Protein AF-A0A935BKT5-F1 (afdb_monomer)

Solvent-accessible surface area (backbone atoms only — not comparable to full-atom values): 43957 Å² total; per-residue (Å²): 134,82,74,40,53,35,37,37,44,33,28,38,41,33,30,69,24,47,26,30,49,67,65,84,50,66,44,70,53,33,83,88,39,73,48,73,56,48,98,86,67,48,89,36,42,40,53,28,36,38,50,32,50,46,100,82,58,28,45,38,47,56,22,65,60,55,47,50,46,51,50,57,51,27,64,76,77,43,55,90,43,40,52,60,37,65,25,43,83,50,102,88,49,79,42,83,38,36,47,48,58,43,42,22,59,46,40,66,56,91,69,72,70,95,50,86,59,67,60,71,44,56,40,80,88,41,47,30,32,62,46,78,48,72,43,70,30,46,39,40,58,33,76,33,82,93,39,69,44,34,32,38,28,37,44,44,67,43,32,33,24,51,39,41,34,41,36,54,54,69,77,67,65,55,54,54,53,49,26,61,47,51,24,18,63,76,61,79,36,58,45,60,50,62,44,48,38,43,20,14,28,30,38,55,42,83,72,48,39,26,35,33,32,71,67,62,46,54,50,47,54,54,30,48,75,68,77,68,47,72,66,74,74,81,77,25,50,78,56,90,73,84,79,58,85,72,82,78,79,56,30,34,36,39,36,38,35,44,30,80,33,39,36,24,36,68,37,82,58,56,42,63,88,62,72,74,62,102,77,71,81,95,81,72,84,88,87,79,56,88,60,57,65,75,38,58,37,32,49,32,57,48,99,81,73,40,50,42,49,51,17,62,62,51,48,54,47,53,50,47,47,37,47,16,52,40,50,46,67,61,51,75,73,66,51,45,72,95,63,90,37,74,67,74,70,43,90,54,85,87,55,54,81,74,40,21,66,59,34,53,40,66,26,47,60,75,38,77,42,35,49,32,30,36,50,22,39,52,53,80,86,63,57,74,49,77,47,78,45,73,41,59,13,67,55,59,67,40,77,27,82,93,47,62,49,27,34,37,29,35,45,44,43,37,28,41,29,42,39,34,46,44,61,75,62,44,70,69,41,91,61,40,65,61,46,51,49,50,52,50,54,42,50,48,39,34,38,79,34,76,47,61,50,58,47,55,45,64,43,22,19,17,35,25,31,43,47,80,44,78,42,100,35,76,56,57,69,64,57,58,48,42,73,73,72,33,87,70,56,56,57,62,51,51,56,47,53,65,72,64,64,85,73,88,72,72,77,86,68,86,81,83,80,90,79,85,86,76,90,74,80,83,75,88,80,72,86,72,73,88,73,76,83,75,55,71,55,59,75,55,84,82,57,63,67,64,90,81,43,85,68,48,39,69,32,32,68,81,64,48,81,83,44,83,81,84,39,58,39,37,68,68,82,40,40,80,91,74,70,44,81,51,88,82,86,85,87,86,83,86,87,77,79,91,57,94,78,87,58,70,55,58,75,49,53,93,43,98,87,46,81,64,47,63,41,64,37,63,47,54,50,92,76,34,84,90,42,47,26,38,41,48,53,11,48,58,54,44,52,50,53,48,46,42,44,18,46,78,66,52,27,35,41,80,40,63,59,78,44,47,28,27,30,48,34,78,97,52,77,73,41,78,57,50,41,35,57,62,43,44,30,75,74,38,36,54,63,44,44,44,57,40,79,85,32,66,52,38,30,56,42,33,61,40,60,25,43,60,33,96,53,89,52,94,72,38,65,46,53,35,42,38,75,53,62,44,60,61,47,74,54,52,77,70,68,60,75,95,60,93,77,86,75,49,95,80,69,50,85,70,46,68,46,37,32,80,78,41,65,53,104,58,32,50,38,44,74,59,128

Nearest PDB structures (foldseek):
  7y9y-assembly1_A  TM=7.165E-01  e=7.152E-25  Desulfonema ishimotonii
  7wah-assembly1_A  TM=7.015E-01  e=1.716E-24  Desulfonema ishimotonii
  8wml-assembly1_A  TM=6.958E-01  e=1.260E-24  Desulfonema ishimotonii
  8wm4-assembly1_A  TM=6.764E-01  e=1.832E-23  Desulfonema ishimotonii
  8wmi-assembly1_A  TM=5.950E-01  e=9.382E-24  Desulfonema ishimotonii

Foldseek 3Di:
DFAFQKKKWKWKKFFPAKFAAFPPDKDAQPVLAWDQADPVRDITGAIEGEGDDDPQLAHKDAQVQVLVLLLVVCVPPPVVCNCQAPNDDDPVDGRHHQKDKHIFTWAFDPPPLPDLDDQLQQDLSHQKGKDWDFFAALFQRHTDPPRTYIYIIHGGRRTMTIMMMMGRDDDPSVLSSLQSLQCLVQLVTATHPPVLQVHRRIHIDTDFMFGHGDVLVVVQVVCVVVVNHDDSRVSTDTDDDDRDHDDPQFWKKKKKKWAPWWAAAWSSSQAPPAPPDPDDDDPDDDDSDDDDNQAHTEHDADSVRFGKFGSSQVLNLLLSVLLQACVQLVFPQSDGPLPPGD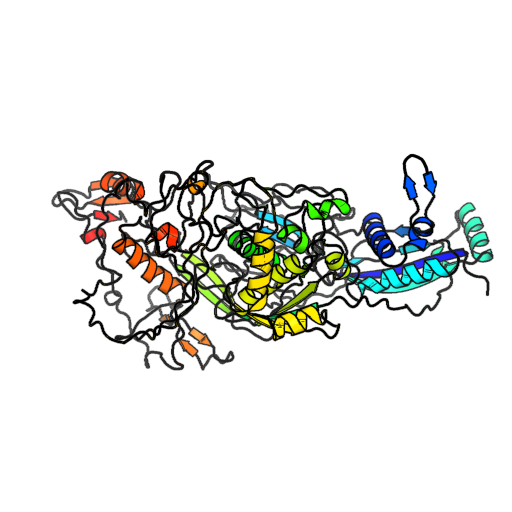QDADDDPVCLVSDGLSCLASHDHNGHHQKRWYMWTFDDDWDKDKFKDFDQALQFSHTFPPPIGIYITTTRTITIIMMTGNVVSLVVDPCSLLSLLSSVVSLVCQQVFVTAGHPDQLQAYRGIHMDIDTPPRDDPPCSVCCNVPPPPCSSVVSVVVVVPPPDPPDPPDDDDDDDDDDDDDDDDDDPPDPPPDDDLLDDQDFAQDDPPPLQKAFLFSNRCVPRDSLTSSYDDQDDVVVVGHDDDDDDDDDDDDPDDDADFGDWDAPDPPGDIDGDADWDDDVVPPVWTWGKDGSNNVSSSVLSVCCNVQSAARQHHHQFWKWWDQPPDDIHTPGTPQVNCCVPRNNRNYHDEPVHRIHHNSCSASKGAYPDDDPRGDRIHHHPDGGHMGIHDIPPDDPDDDDQDPVNPPSSPNSQVVDDDPRGTMDGDD

Radius of gyration: 31.3 Å; Cα contacts (8 Å, |Δi|>4): 1417; chains: 1; bounding box: 99×63×103 Å

Secondary structure (DSSP, 8-state):
-PPPSEEEEEEEEEESS-B--EEEEEEEEEEEEEPPP-TTS---EEEEEEEPB-TTS-BEE-HHHHHHHHHHHHHHH-GGGHHHHH-EEETTEEE--SEEEE-EEEEPP------S---TTEETTTTEEEEEEEEEPTTT-SEEEEEEEEEEEEPTTS-EE--EEEE---HHHHHHHHHHHHTTTTSSSB-SS-GGGTTTBEEEEEEEEEEE-HHHHHHHHHHHHTT-PPPGGGSSEE---PPPP-----EEEEEEEEESSEE--B-GGGSSTT---S---S-S--------TT--B-B-B-TTS-BEE-HHHHHHHHHHHHHHHHHHTT-TT--BTTTTB-PPPPSSGGGGGGS-HHHHHH-BTTB--SEEEPPEEEES---EEEEEEEEEPTTTSSEEEEEEEEEEEEES-EEEEEEEE-HHHHHT-TTHHHHHHHHHHHHHHHHHT--B-SS-GGGTTTBEEEEEEE-SS---HHHHHHHHH-TTHHHHHHHHHHHH---------PPPPP-PPP-----------------TTSPPPP-PPPTT-TTSEES-GGGGGTS---STT-----BTTTTB----S--------SS----EEEEE-SSTTSPPEEEEPEEEETTEEEEEEEEE-HHHHHHHHHHHHHHHTT---SS----EEEE--TTS--EEEEEHHHHHHHHH-GGGSSS-TT--EE-HHHHHHEEE-SS--SSS-SEEE-S--PPPEE--TT-S-SS-----TTTS-----GGGG-EETTEEEEE--

pLDDT: mean 70.62, std 17.73, range [24.84, 96.12]

Sequence (769 aa):
MTTPNRWWITGTLTTRANFHIGNGEIVPNDPRVSLDKDENGEEQYADVAAIVTDCNGKPWLPGSSLRGVLRAWFEKHAPNHIVSLFGRGDKNQEEAGKTRVCGGVYRSHAIQPSLTQESYHFDSGRLTLLEAGVAIDRVLGVASDQKLYYQEVVRPACASSRPSKSATSKNPPFKALLAALEAFNDDSLTLGAETHSGKGRMTWKCARVCGLAGEAMKQWARDAFTGKADAPIDRAQVVQIQPSTHSTAAASLDVTLKFEGLFCVNDPGSCRLGQAGEKAPQKTPMKTSMTPSWLNKQPRLDAQGRAYLPANSFRGVFRSQMERIARTLGLPKVCGEGTGITCKPLHHAKDVDNLCPVCQLMGAPGWKSLIEIGDFRQQGEAQVITQEFLAIDRFTGGGADGKKFNARAVVRPTLQGRLSLDETRLASLKDKDAALALFTHTLRDLKEGDLRFGMGTAKGYGACKAEYTVGTASIPRDLKQWAETQHGNAVTWLTKIANQSTCNTRLAWPKAPEMGCQNSSIQSHATAPNLEFHNPSHFIPAKEPNPNDPRWLSAKQRDWQSAPPISHARYTNGSFDTKQFRYSGRIVCRLRTLTPVVIGAQRTAATKSSAAVVTPYSYDENLAPDKKTPILPASSLRGLISSLVEGATNSAFRILADSQLSANDYPNKRKDLGKMHDYFSKTFGQEMLPYSPSRNRLSPADLMFGAVSDTKSIEQIQALAGRIWPGDAIGTPGGFAPEPVLLKILDSPKPPCPTLYFTSTKGFIAKKT

Structure (mmCIF, N/CA/C/O backbone):
data_AF-A0A935BKT5-F1
#
_entry.id   AF-A0A935BKT5-F1
#
loop_
_atom_site.group_PDB
_atom_site.id
_atom_site.type_symbol
_atom_site.label_atom_id
_atom_site.label_alt_id
_atom_site.label_comp_id
_atom_site.label_asym_id
_atom_site.label_entity_id
_atom_site.label_seq_id
_atom_site.pdbx_PDB_ins_code
_atom_site.Cartn_x
_atom_site.Cartn_y
_atom_site.Cartn_z
_atom_site.occupancy
_atom_site.B_iso_or_equiv
_atom_site.auth_seq_id
_atom_site.auth_comp_id
_atom_site.auth_asym_id
_atom_site.auth_atom_id
_atom_site.pdbx_PDB_model_num
ATOM 1 N N . MET A 1 1 ? 34.186 13.614 -47.604 1.00 41.50 1 MET A N 1
ATOM 2 C CA . MET A 1 1 ? 34.432 13.530 -46.145 1.00 41.50 1 MET A CA 1
ATOM 3 C C . MET A 1 1 ? 34.637 12.072 -45.767 1.00 41.50 1 MET A C 1
ATOM 5 O O . MET A 1 1 ? 33.778 11.254 -46.068 1.00 41.50 1 MET A O 1
ATOM 9 N N . THR A 1 2 ? 35.784 11.727 -45.185 1.00 50.88 2 THR A N 1
ATOM 10 C CA . THR A 1 2 ? 36.089 10.369 -44.714 1.00 50.88 2 THR A CA 1
ATOM 11 C C . THR A 1 2 ? 35.187 10.019 -43.529 1.00 50.88 2 THR A C 1
ATOM 13 O O . THR A 1 2 ? 35.142 10.743 -42.538 1.00 50.88 2 THR A O 1
ATOM 16 N N . THR A 1 3 ? 34.430 8.923 -43.624 1.00 56.28 3 THR A N 1
ATOM 17 C CA . THR A 1 3 ? 33.592 8.451 -42.513 1.00 56.28 3 THR A CA 1
ATOM 18 C C . THR A 1 3 ? 34.477 8.059 -41.324 1.00 56.28 3 THR A C 1
ATOM 20 O O . THR A 1 3 ? 35.417 7.286 -41.524 1.00 56.28 3 THR A O 1
ATOM 23 N N . PRO A 1 4 ? 34.207 8.551 -40.101 1.00 60.00 4 PRO A N 1
ATOM 24 C CA . PRO A 1 4 ? 34.981 8.192 -38.917 1.00 60.00 4 PRO A CA 1
ATOM 25 C C . PRO A 1 4 ? 34.971 6.682 -38.662 1.00 60.00 4 PRO A C 1
ATOM 27 O O . PRO A 1 4 ? 33.920 6.042 -38.731 1.00 60.00 4 PRO A O 1
ATOM 30 N N . ASN A 1 5 ? 36.137 6.124 -38.329 1.00 65.06 5 ASN A N 1
ATOM 31 C CA . ASN A 1 5 ? 36.287 4.699 -38.021 1.00 65.06 5 ASN A CA 1
ATOM 32 C C . ASN A 1 5 ? 35.890 4.393 -36.573 1.00 65.06 5 ASN A C 1
ATOM 34 O O . ASN A 1 5 ? 35.463 3.280 -36.273 1.00 65.06 5 ASN A O 1
ATOM 38 N N . ARG A 1 6 ? 36.008 5.381 -35.677 1.00 68.19 6 ARG A N 1
ATOM 39 C CA . ARG A 1 6 ? 35.649 5.258 -34.265 1.00 68.19 6 ARG A CA 1
ATOM 40 C C . ARG A 1 6 ? 34.911 6.498 -33.783 1.00 68.19 6 ARG A C 1
ATOM 42 O O . ARG A 1 6 ? 35.326 7.621 -34.054 1.00 68.19 6 ARG A O 1
ATOM 49 N N . TRP A 1 7 ? 33.834 6.269 -33.048 1.00 70.50 7 TRP A N 1
ATOM 50 C CA . TRP A 1 7 ? 32.965 7.293 -32.490 1.00 70.50 7 TRP A CA 1
ATOM 51 C C . TRP A 1 7 ? 33.042 7.278 -30.972 1.00 70.50 7 TRP A C 1
ATOM 53 O O . TRP A 1 7 ? 33.055 6.201 -30.378 1.00 70.50 7 TRP A O 1
ATOM 63 N N . TRP A 1 8 ? 33.033 8.456 -30.356 1.00 71.50 8 TRP A N 1
ATOM 64 C CA . TRP A 1 8 ? 32.839 8.651 -28.924 1.00 71.50 8 TRP A CA 1
ATOM 65 C C . TRP A 1 8 ? 31.571 9.451 -28.674 1.00 71.50 8 TRP A C 1
ATOM 67 O O . TRP A 1 8 ? 31.415 10.546 -29.202 1.00 71.50 8 TRP A O 1
ATOM 77 N N . ILE A 1 9 ? 30.685 8.920 -27.839 1.00 74.25 9 ILE A N 1
ATOM 78 C CA . ILE A 1 9 ? 29.490 9.618 -27.372 1.00 74.25 9 ILE A CA 1
ATOM 79 C C . ILE A 1 9 ? 29.668 9.859 -25.882 1.00 74.25 9 ILE A C 1
ATOM 81 O O . ILE A 1 9 ? 29.817 8.913 -25.106 1.00 74.25 9 ILE A O 1
ATOM 85 N N . THR A 1 10 ? 29.632 11.123 -25.485 1.00 73.44 10 THR A N 1
ATOM 86 C CA . THR A 1 10 ? 29.600 11.530 -24.082 1.00 73.44 10 THR A CA 1
ATOM 87 C C . THR A 1 10 ? 28.364 12.366 -23.833 1.00 73.44 10 THR A C 1
ATOM 89 O O . THR A 1 10 ? 27.996 13.219 -24.641 1.00 73.44 10 THR A O 1
ATOM 92 N N . GLY A 1 11 ? 27.728 12.139 -22.698 1.00 75.38 11 GLY A N 1
ATOM 93 C CA . GLY A 1 11 ? 26.563 12.899 -22.281 1.00 75.38 11 GLY A CA 1
ATOM 94 C C . GLY A 1 11 ? 26.288 12.677 -20.813 1.00 75.38 11 GLY A C 1
ATOM 95 O O . GLY A 1 11 ? 27.048 11.983 -20.141 1.00 75.38 11 GLY A O 1
ATOM 96 N N . THR A 1 12 ? 25.222 13.294 -20.334 1.00 80.75 12 THR A N 1
ATOM 97 C CA . THR A 1 12 ? 24.809 13.262 -18.938 1.00 80.75 12 THR A CA 1
ATOM 98 C C . THR A 1 12 ? 23.455 12.575 -18.831 1.00 80.75 12 THR A C 1
ATOM 100 O O . THR A 1 12 ? 22.515 12.967 -19.521 1.00 80.75 12 THR A O 1
ATOM 103 N N . LEU A 1 13 ? 23.355 11.570 -17.961 1.00 82.75 13 LEU A N 1
ATOM 104 C CA . LEU A 1 13 ? 22.088 11.005 -17.503 1.00 82.75 13 LEU A CA 1
ATOM 105 C C . LEU A 1 13 ? 21.714 11.644 -16.168 1.00 82.75 13 LEU A C 1
ATOM 107 O O . LEU A 1 13 ? 22.493 11.558 -15.218 1.00 82.75 13 LEU A O 1
ATOM 111 N N . THR A 1 14 ? 20.529 12.243 -16.087 1.00 82.12 14 THR A N 1
ATOM 112 C CA . THR A 1 14 ? 20.004 12.860 -14.858 1.00 82.12 14 THR A CA 1
ATOM 113 C C . THR A 1 14 ? 18.778 12.100 -14.379 1.00 82.12 14 THR A C 1
ATOM 115 O O . THR A 1 14 ? 17.860 11.851 -15.158 1.00 82.12 14 THR A O 1
ATOM 118 N N . THR A 1 15 ? 18.736 11.743 -13.098 1.00 79.88 15 THR A N 1
ATOM 119 C CA . THR A 1 15 ? 17.609 11.019 -12.497 1.00 79.88 15 THR A CA 1
ATOM 120 C C . THR A 1 15 ? 16.346 11.881 -12.416 1.00 79.88 15 THR A C 1
ATOM 122 O O . THR A 1 15 ? 16.368 12.991 -11.880 1.00 79.88 15 THR A O 1
ATOM 125 N N . ARG A 1 16 ? 15.217 11.357 -12.912 1.00 77.94 16 ARG A N 1
ATOM 126 C CA . ARG A 1 16 ? 13.873 11.959 -12.782 1.00 77.94 16 ARG A CA 1
ATOM 127 C C . ARG A 1 16 ? 12.993 11.263 -11.746 1.00 77.94 16 ARG A C 1
ATOM 129 O O . ARG A 1 16 ? 12.100 11.894 -11.182 1.00 77.94 16 ARG A O 1
ATOM 136 N N . ALA A 1 17 ? 13.246 9.981 -11.501 1.00 77.88 17 ALA A N 1
ATOM 137 C CA . ALA A 1 17 ? 12.595 9.167 -10.477 1.00 77.88 17 ALA A CA 1
ATOM 138 C C . ALA A 1 17 ? 13.650 8.503 -9.578 1.00 77.88 17 ALA A C 1
ATOM 140 O O . ALA A 1 17 ? 14.824 8.434 -9.955 1.00 77.88 17 ALA A O 1
ATOM 141 N N . ASN A 1 18 ? 13.233 8.017 -8.403 1.00 83.00 18 ASN A N 1
ATOM 142 C CA . ASN A 1 18 ? 14.100 7.178 -7.576 1.00 83.00 18 ASN A CA 1
ATOM 143 C C . ASN A 1 18 ? 14.568 5.976 -8.406 1.00 83.00 18 ASN A C 1
ATOM 145 O O . ASN A 1 18 ? 13.797 5.440 -9.208 1.00 83.00 18 ASN A O 1
ATOM 149 N N . PHE A 1 19 ? 15.806 5.529 -8.223 1.00 86.06 19 PHE A N 1
ATOM 150 C CA . PHE A 1 19 ? 16.276 4.301 -8.862 1.00 86.06 19 PHE A CA 1
ATOM 151 C C . PHE A 1 19 ? 17.165 3.481 -7.929 1.00 86.06 19 PHE A C 1
ATOM 153 O O . PHE A 1 19 ? 17.859 4.030 -7.075 1.00 86.06 19 PHE A O 1
ATOM 160 N N . HIS A 1 20 ? 17.151 2.164 -8.125 1.00 88.75 20 HIS A N 1
ATOM 161 C CA . HIS A 1 20 ? 17.983 1.205 -7.405 1.00 88.75 20 HIS A CA 1
ATOM 162 C C . HIS A 1 20 ? 18.761 0.356 -8.414 1.00 88.75 20 HIS A C 1
ATOM 164 O O . HIS A 1 20 ? 18.165 -0.263 -9.299 1.00 88.75 20 HIS A O 1
ATOM 170 N N . ILE A 1 21 ? 20.087 0.323 -8.289 1.00 88.88 21 ILE A N 1
ATOM 171 C CA . ILE A 1 21 ? 20.946 -0.664 -8.954 1.00 88.88 21 ILE A CA 1
ATOM 172 C C . ILE A 1 21 ? 21.702 -1.361 -7.836 1.00 88.88 21 ILE A C 1
ATOM 174 O O . ILE A 1 21 ? 22.611 -0.767 -7.261 1.00 88.88 21 ILE A O 1
ATOM 178 N N . GLY A 1 22 ? 21.283 -2.581 -7.516 1.00 87.31 22 GLY A N 1
ATOM 179 C CA . GLY A 1 22 ? 21.852 -3.343 -6.414 1.00 87.31 22 GLY A CA 1
ATOM 180 C C . GLY A 1 22 ? 23.253 -3.856 -6.724 1.00 87.31 22 GLY A C 1
ATOM 181 O O . GLY A 1 22 ? 23.551 -4.205 -7.869 1.00 87.31 22 GLY A O 1
ATOM 182 N N . ASN A 1 23 ? 24.100 -3.923 -5.699 1.00 86.44 23 ASN A N 1
ATOM 183 C CA . ASN A 1 23 ? 25.370 -4.656 -5.750 1.00 86.44 23 ASN A CA 1
ATOM 184 C C . ASN A 1 23 ? 25.202 -6.150 -5.397 1.00 86.44 23 ASN A C 1
ATOM 186 O O . ASN A 1 23 ? 26.158 -6.908 -5.509 1.00 86.44 23 ASN A O 1
ATOM 190 N N . GLY A 1 24 ? 23.985 -6.568 -5.024 1.00 83.81 24 GLY A N 1
ATOM 191 C CA . GLY A 1 24 ? 23.660 -7.934 -4.603 1.00 83.81 24 GLY A CA 1
ATOM 192 C C . GLY A 1 24 ? 23.811 -8.172 -3.099 1.00 83.81 24 GLY A C 1
ATOM 193 O O . GLY A 1 24 ? 23.491 -9.261 -2.635 1.00 83.81 24 GLY A O 1
ATOM 194 N N . GLU A 1 25 ? 24.253 -7.168 -2.343 1.00 86.44 25 GLU A N 1
ATOM 195 C CA . GLU A 1 25 ? 24.455 -7.259 -0.902 1.00 86.44 25 GLU A CA 1
ATOM 196 C C . GLU A 1 25 ? 23.258 -6.697 -0.128 1.00 86.44 25 GLU A C 1
ATOM 198 O O . GLU A 1 25 ? 22.564 -5.766 -0.555 1.00 86.44 25 GLU A O 1
ATOM 203 N N . ILE A 1 26 ? 23.046 -7.269 1.052 1.00 86.94 26 ILE A N 1
ATOM 204 C CA . ILE A 1 26 ? 22.147 -6.753 2.076 1.00 86.94 26 ILE A CA 1
ATOM 205 C C . ILE A 1 26 ? 23.046 -6.290 3.215 1.00 86.94 26 ILE A C 1
ATOM 207 O O . ILE A 1 26 ? 23.836 -7.082 3.723 1.00 86.94 26 ILE A O 1
ATOM 211 N N . VAL A 1 27 ? 22.952 -5.016 3.589 1.00 85.12 27 VAL A N 1
ATOM 212 C CA . VAL A 1 27 ? 23.625 -4.475 4.772 1.00 85.12 27 VAL A CA 1
ATOM 213 C C . VAL A 1 27 ? 22.772 -4.856 5.976 1.00 85.12 27 VAL A C 1
ATOM 215 O O . VAL A 1 27 ? 21.660 -4.331 6.094 1.00 85.12 27 VAL A O 1
ATOM 218 N N . PRO A 1 28 ? 23.233 -5.779 6.838 1.00 84.56 28 PRO A N 1
ATOM 219 C CA . PRO A 1 28 ? 22.461 -6.170 7.999 1.00 84.56 28 PRO A CA 1
ATOM 220 C C . PRO A 1 28 ? 22.508 -5.073 9.062 1.00 84.56 28 PRO A C 1
ATOM 222 O O . PRO A 1 28 ? 23.538 -4.411 9.213 1.00 84.56 28 PRO A O 1
ATOM 225 N N . ASN A 1 29 ? 21.428 -4.922 9.830 1.00 79.75 29 ASN A N 1
ATOM 226 C CA . ASN A 1 29 ? 21.368 -4.004 10.975 1.00 79.75 29 ASN A CA 1
ATOM 227 C C . ASN A 1 29 ? 21.844 -2.568 10.655 1.00 79.75 29 ASN A C 1
ATOM 229 O O . ASN A 1 29 ? 22.663 -1.997 11.378 1.00 79.75 29 ASN A O 1
ATOM 233 N N . ASP A 1 30 ? 21.359 -1.974 9.562 1.00 76.12 30 ASP A N 1
ATOM 234 C CA . ASP A 1 30 ? 21.794 -0.644 9.143 1.00 76.12 30 ASP A CA 1
ATOM 235 C C . ASP A 1 30 ? 21.353 0.423 10.169 1.00 76.12 30 ASP A C 1
ATOM 237 O O . ASP A 1 30 ? 20.148 0.629 10.366 1.00 76.12 30 ASP A O 1
ATOM 241 N N . PRO A 1 31 ? 22.294 1.155 10.803 1.00 72.06 31 PRO A N 1
ATOM 242 C CA . PRO A 1 31 ? 21.985 2.109 11.868 1.00 72.06 31 PRO A CA 1
ATOM 243 C C . PRO A 1 31 ? 21.128 3.285 11.393 1.00 72.06 31 PRO A C 1
ATOM 245 O O . PRO A 1 31 ? 20.531 3.996 12.202 1.00 72.06 31 PRO A O 1
ATOM 248 N N . ARG A 1 32 ? 21.029 3.491 10.073 1.00 72.19 32 ARG A N 1
ATOM 249 C CA . ARG A 1 32 ? 20.138 4.491 9.481 1.00 72.19 32 ARG A CA 1
ATOM 250 C C . ARG A 1 32 ? 18.665 4.128 9.686 1.00 72.19 32 ARG A C 1
ATOM 252 O O . ARG A 1 32 ? 17.823 5.015 9.621 1.00 72.19 32 ARG A O 1
ATOM 259 N N . VAL A 1 33 ? 18.328 2.865 9.969 1.00 69.06 33 VAL A N 1
ATOM 260 C CA . VAL A 1 33 ? 16.946 2.403 10.162 1.00 69.06 33 VAL A CA 1
ATOM 261 C C . VAL A 1 33 ? 16.791 1.665 11.487 1.00 69.06 33 VAL A C 1
ATOM 263 O O . VAL A 1 33 ? 16.982 0.457 11.566 1.00 69.06 33 VAL A O 1
ATOM 266 N N . SER A 1 34 ? 16.350 2.383 12.519 1.00 67.75 34 SER A N 1
ATOM 267 C CA . SER A 1 34 ? 15.986 1.781 13.806 1.00 67.75 34 SER A CA 1
ATOM 268 C C . SER A 1 34 ? 14.582 1.149 13.771 1.00 67.75 34 SER A C 1
ATOM 270 O O . SER A 1 34 ? 13.578 1.776 13.392 1.00 67.75 34 SER A O 1
ATOM 272 N N . LEU A 1 35 ? 14.513 -0.119 14.168 1.00 68.25 35 LEU A N 1
ATOM 273 C CA . LEU A 1 35 ? 13.296 -0.894 14.386 1.00 68.25 35 LEU A CA 1
ATOM 274 C C . LEU A 1 35 ? 12.738 -0.658 15.801 1.00 68.25 35 LEU A C 1
ATOM 276 O O . LEU A 1 35 ? 13.310 0.090 16.590 1.00 68.25 35 LEU A O 1
ATOM 280 N N . ASP A 1 36 ? 11.551 -1.207 16.086 1.00 62.94 36 ASP A N 1
ATOM 281 C CA . ASP A 1 36 ? 11.034 -1.146 17.458 1.00 62.94 36 ASP A CA 1
ATOM 282 C C . ASP A 1 36 ? 11.957 -1.954 18.369 1.00 62.94 36 ASP A C 1
ATOM 284 O O . ASP A 1 36 ? 12.565 -2.933 17.928 1.00 62.94 36 ASP A O 1
ATOM 288 N N . LYS A 1 37 ? 12.065 -1.519 19.626 1.00 65.31 37 LYS A N 1
ATOM 289 C CA . LYS A 1 37 ? 12.827 -2.257 20.625 1.00 65.31 37 LYS A CA 1
ATOM 290 C C . LYS A 1 37 ? 12.277 -3.669 20.756 1.00 65.31 37 LYS A C 1
ATOM 292 O O . LYS A 1 37 ? 11.068 -3.881 20.633 1.00 65.31 37 LYS A O 1
ATOM 297 N N . ASP A 1 38 ? 13.174 -4.610 20.994 1.00 63.59 38 ASP A N 1
ATOM 298 C CA . ASP A 1 38 ? 12.780 -5.988 21.233 1.00 63.59 38 ASP A CA 1
ATOM 299 C C . ASP A 1 38 ? 12.049 -6.140 22.580 1.00 63.59 38 ASP A C 1
ATOM 301 O O . ASP A 1 38 ? 11.887 -5.182 23.342 1.00 63.59 38 ASP A O 1
ATOM 305 N N . GLU A 1 39 ? 11.599 -7.357 22.883 1.00 57.03 39 GLU A N 1
ATOM 306 C CA . GLU A 1 39 ? 10.904 -7.669 24.141 1.00 57.03 39 GLU A CA 1
ATOM 307 C C . GLU A 1 39 ? 11.765 -7.377 25.390 1.00 57.03 39 GLU A C 1
ATOM 309 O O . GLU A 1 39 ? 11.220 -7.189 26.478 1.00 57.03 39 GLU A O 1
ATOM 314 N N . ASN A 1 40 ? 13.089 -7.271 25.227 1.00 64.06 40 ASN A N 1
ATOM 315 C CA . ASN A 1 40 ? 14.057 -6.956 26.277 1.00 64.06 40 ASN A CA 1
ATOM 316 C C . ASN A 1 40 ? 14.399 -5.454 26.351 1.00 64.06 40 ASN A C 1
ATOM 318 O O . ASN A 1 40 ? 15.098 -5.027 27.270 1.00 64.06 40 ASN A O 1
ATOM 322 N N . GLY A 1 41 ? 13.892 -4.635 25.424 1.00 67.50 41 GLY A N 1
ATOM 323 C CA . GLY A 1 41 ? 14.154 -3.198 25.359 1.00 67.50 41 GLY A CA 1
ATOM 324 C C . GLY A 1 41 ? 15.420 -2.797 24.585 1.00 67.50 41 GLY A C 1
ATOM 325 O O . GLY A 1 41 ? 15.785 -1.612 24.627 1.00 67.50 41 GLY A O 1
ATOM 326 N N . GLU A 1 42 ? 16.053 -3.737 23.879 1.00 72.25 42 GLU A N 1
ATOM 327 C CA . GLU A 1 42 ? 17.264 -3.537 23.075 1.00 72.25 42 GLU A CA 1
ATOM 328 C C . GLU A 1 42 ? 16.956 -2.891 21.720 1.00 72.25 42 GLU A C 1
ATOM 330 O O . GLU A 1 42 ? 15.902 -3.116 21.118 1.00 72.25 42 GLU A O 1
ATOM 335 N N . GLU A 1 43 ? 17.883 -2.066 21.227 1.00 72.81 43 GLU A N 1
ATOM 336 C CA . GLU A 1 43 ? 17.749 -1.432 19.914 1.00 72.81 43 GLU A CA 1
ATOM 337 C C . GLU A 1 43 ? 17.952 -2.447 18.788 1.00 72.81 43 GLU A C 1
ATOM 339 O O . GLU A 1 43 ? 18.968 -3.134 18.714 1.00 72.81 43 GLU A O 1
ATOM 344 N N . GLN A 1 44 ? 16.993 -2.492 17.865 1.00 69.94 44 GLN A N 1
ATOM 345 C CA . GLN A 1 44 ? 17.090 -3.287 16.648 1.00 69.94 44 GLN A CA 1
ATOM 346 C C . GLN A 1 44 ? 17.233 -2.380 15.430 1.00 69.94 44 GLN A C 1
ATOM 348 O O . GLN A 1 44 ? 16.713 -1.261 15.403 1.00 69.94 44 GLN A O 1
ATOM 353 N N . TYR A 1 45 ? 17.901 -2.885 14.400 1.00 80.06 45 TYR A N 1
ATOM 354 C CA . TYR A 1 45 ? 18.131 -2.174 13.149 1.00 80.06 45 TYR A CA 1
ATOM 355 C C . TYR A 1 45 ? 17.679 -3.025 11.966 1.00 80.06 45 TYR A C 1
ATOM 357 O O . TYR A 1 45 ? 17.643 -4.249 12.052 1.00 80.06 45 TYR A O 1
ATOM 365 N N . ALA A 1 46 ? 17.275 -2.378 10.876 1.00 79.69 46 ALA A N 1
ATOM 366 C CA . ALA A 1 46 ? 16.740 -3.085 9.720 1.00 79.69 46 ALA A CA 1
ATOM 367 C C . ALA A 1 46 ? 17.827 -3.466 8.715 1.00 79.69 46 ALA A C 1
ATOM 369 O O . ALA A 1 46 ? 18.786 -2.727 8.500 1.00 79.69 46 ALA A O 1
ATOM 370 N N . ASP A 1 47 ? 17.601 -4.574 8.020 1.00 84.56 47 ASP A N 1
ATOM 371 C CA . ASP A 1 47 ? 18.405 -4.974 6.873 1.00 84.56 47 ASP A CA 1
ATOM 372 C C . ASP A 1 47 ? 18.056 -4.121 5.642 1.00 84.56 47 ASP A C 1
ATOM 374 O O . ASP A 1 47 ? 16.878 -3.901 5.324 1.00 84.56 47 ASP A O 1
ATOM 378 N N . VAL A 1 48 ? 19.082 -3.646 4.931 1.00 85.38 48 VAL A N 1
ATOM 379 C CA . VAL A 1 48 ? 18.939 -2.730 3.791 1.00 85.38 48 VAL A CA 1
ATOM 380 C C . VAL A 1 48 ? 19.578 -3.317 2.536 1.00 85.38 48 VAL A C 1
ATOM 382 O O . VAL A 1 48 ? 20.774 -3.594 2.505 1.00 85.38 48 VAL A O 1
ATOM 385 N N . ALA A 1 49 ? 18.806 -3.437 1.454 1.00 88.12 49 ALA A N 1
ATOM 386 C CA . ALA A 1 49 ? 19.347 -3.772 0.136 1.00 88.12 49 ALA A CA 1
ATOM 387 C C . ALA A 1 49 ? 20.197 -2.606 -0.404 1.00 88.12 49 ALA A C 1
ATOM 389 O O . ALA A 1 49 ? 19.670 -1.517 -0.665 1.00 88.12 49 ALA A O 1
ATOM 390 N N . ALA A 1 50 ? 21.502 -2.831 -0.568 1.00 88.69 50 ALA A N 1
ATOM 391 C CA . ALA A 1 50 ? 22.468 -1.791 -0.916 1.00 88.69 50 ALA A CA 1
ATOM 392 C C . ALA A 1 50 ? 22.524 -1.502 -2.420 1.00 88.69 50 ALA A C 1
ATOM 394 O O . ALA A 1 50 ? 22.219 -2.355 -3.257 1.00 88.69 50 ALA A O 1
ATOM 395 N N . ILE A 1 51 ? 22.942 -0.284 -2.773 1.00 90.12 51 ILE A N 1
ATOM 396 C CA . ILE A 1 51 ? 23.237 0.084 -4.163 1.00 90.12 51 ILE A CA 1
ATOM 397 C C . ILE A 1 51 ? 24.710 -0.132 -4.513 1.00 90.12 51 ILE A C 1
ATOM 399 O O . ILE A 1 51 ? 25.579 -0.160 -3.647 1.00 90.12 51 ILE A O 1
ATOM 403 N N . VAL A 1 52 ? 25.010 -0.189 -5.811 1.00 88.38 52 VAL A N 1
ATOM 404 C CA . VAL A 1 52 ? 26.390 -0.107 -6.297 1.00 88.38 52 VAL A CA 1
ATOM 405 C C . VAL A 1 52 ? 26.967 1.284 -6.029 1.00 88.38 52 VAL A C 1
ATOM 407 O O . VAL A 1 52 ? 26.436 2.296 -6.502 1.00 88.38 52 VAL A O 1
ATOM 410 N N . THR A 1 53 ? 28.099 1.320 -5.328 1.00 86.62 53 THR A N 1
ATOM 411 C CA . THR A 1 53 ? 28.871 2.536 -5.060 1.00 86.62 53 THR A CA 1
ATOM 412 C C . THR A 1 53 ? 30.260 2.492 -5.695 1.00 86.62 53 THR A C 1
ATOM 414 O O . THR A 1 53 ? 30.772 1.431 -6.052 1.00 86.62 53 THR A O 1
ATOM 417 N N . ASP A 1 54 ? 30.876 3.660 -5.855 1.00 83.25 54 ASP A N 1
ATOM 418 C CA . ASP A 1 54 ? 32.299 3.797 -6.141 1.00 83.25 54 ASP A CA 1
ATOM 419 C C . ASP A 1 54 ? 33.142 3.593 -4.866 1.00 83.25 54 ASP A C 1
ATOM 421 O O . ASP A 1 54 ? 32.621 3.352 -3.773 1.00 83.25 54 ASP A O 1
ATOM 425 N N . CYS A 1 55 ? 34.465 3.715 -4.998 1.00 81.81 55 CYS A N 1
ATOM 426 C CA . CYS A 1 55 ? 35.399 3.616 -3.874 1.00 81.81 55 CYS A CA 1
ATOM 427 C C . CYS A 1 55 ? 35.232 4.717 -2.809 1.00 81.81 55 CYS A C 1
ATOM 429 O O . CYS A 1 55 ? 35.795 4.591 -1.727 1.00 81.81 55 CYS A O 1
ATOM 431 N N . ASN A 1 56 ? 34.462 5.773 -3.090 1.00 78.62 56 ASN A N 1
ATOM 432 C CA . ASN A 1 56 ? 34.167 6.864 -2.162 1.00 78.62 56 ASN A CA 1
ATOM 433 C C . ASN A 1 56 ? 32.777 6.716 -1.515 1.00 78.62 56 ASN A C 1
ATOM 435 O O . ASN A 1 56 ? 32.302 7.656 -0.877 1.00 78.62 56 ASN A O 1
ATOM 439 N N . GLY A 1 57 ? 32.090 5.585 -1.717 1.00 78.19 57 GLY A N 1
ATOM 440 C CA . GLY A 1 57 ? 30.741 5.352 -1.195 1.00 78.19 57 GLY A CA 1
ATOM 441 C C . GLY A 1 57 ? 29.638 6.126 -1.928 1.00 78.19 57 GLY A C 1
ATOM 442 O O . GLY A 1 57 ? 28.505 6.173 -1.448 1.00 78.19 57 GLY A O 1
ATOM 443 N N . LYS A 1 58 ? 29.936 6.729 -3.088 1.00 82.25 58 LYS A N 1
ATOM 444 C CA . LYS A 1 58 ? 28.951 7.448 -3.908 1.00 82.25 58 LYS A CA 1
ATOM 445 C C . LYS A 1 58 ? 28.314 6.518 -4.935 1.00 82.25 58 LYS A C 1
ATOM 447 O O . LYS A 1 58 ? 28.983 5.606 -5.406 1.00 82.25 58 LYS A O 1
ATOM 452 N N . PRO A 1 59 ? 27.061 6.751 -5.357 1.00 85.81 59 PRO A N 1
ATOM 453 C CA . PRO A 1 59 ? 26.400 5.923 -6.344 1.00 85.81 59 PRO A CA 1
ATOM 454 C C . PRO A 1 59 ? 27.231 5.841 -7.624 1.00 85.81 59 PRO A C 1
ATOM 456 O O . PRO A 1 59 ? 27.764 6.845 -8.114 1.00 85.81 59 PRO A O 1
ATOM 459 N N . TRP A 1 60 ? 27.289 4.646 -8.201 1.00 83.94 60 TRP A N 1
ATOM 460 C CA . TRP A 1 60 ? 27.981 4.378 -9.456 1.00 83.94 60 TRP A CA 1
ATOM 461 C C . TRP A 1 60 ? 27.028 3.696 -10.437 1.00 83.94 60 TRP A C 1
ATOM 463 O O . TRP A 1 60 ? 26.294 2.788 -10.059 1.00 83.94 60 TRP A O 1
ATOM 473 N N . LEU A 1 61 ? 27.016 4.132 -11.704 1.00 85.81 61 LEU A N 1
ATOM 474 C CA . LEU A 1 61 ? 26.277 3.454 -12.773 1.00 85.81 61 LEU A CA 1
ATOM 475 C C . LEU A 1 61 ? 27.220 2.490 -13.502 1.00 85.81 61 LEU A C 1
ATOM 477 O O . LEU A 1 61 ? 28.054 2.959 -14.285 1.00 85.81 61 LEU A O 1
ATOM 481 N N . PRO A 1 62 ? 27.090 1.162 -13.326 1.00 84.75 62 PRO A N 1
ATOM 482 C CA . PRO A 1 62 ? 27.934 0.215 -14.037 1.00 84.75 62 PRO A CA 1
ATOM 483 C C . PRO A 1 62 ? 27.688 0.275 -15.546 1.00 84.75 62 PRO A C 1
ATOM 485 O O . PRO A 1 62 ? 26.548 0.304 -16.018 1.00 84.75 62 PRO A O 1
ATOM 488 N N . GLY A 1 63 ? 28.771 0.223 -16.328 1.00 80.25 63 GLY A N 1
ATOM 489 C CA . GLY A 1 63 ? 28.677 0.160 -17.790 1.00 80.25 63 GLY A CA 1
ATOM 490 C C . GLY A 1 63 ? 27.932 -1.088 -18.279 1.00 80.25 63 GLY A C 1
ATOM 491 O O . GLY A 1 63 ? 27.256 -1.035 -19.304 1.00 80.25 63 GLY A O 1
ATOM 492 N N . SER A 1 64 ? 27.995 -2.186 -17.518 1.00 82.44 64 SER A N 1
ATOM 493 C CA . SER A 1 64 ? 27.241 -3.421 -17.757 1.00 82.44 64 SER A CA 1
ATOM 494 C C . SER A 1 64 ? 25.728 -3.212 -17.650 1.00 82.44 64 SER A C 1
ATOM 496 O O . SER A 1 64 ? 25.005 -3.644 -18.546 1.00 82.44 64 SER A O 1
ATOM 498 N N . SER A 1 65 ? 25.248 -2.495 -16.628 1.00 85.75 65 SER A N 1
ATOM 499 C CA . SER A 1 65 ? 23.820 -2.197 -16.449 1.00 85.75 65 SER A CA 1
ATOM 500 C C . SER A 1 65 ? 23.283 -1.330 -17.590 1.00 85.75 65 SER A C 1
ATOM 502 O O . SER A 1 65 ? 22.254 -1.655 -18.182 1.00 85.75 65 SER A O 1
ATOM 504 N N . LEU A 1 66 ? 24.019 -0.278 -17.975 1.00 85.00 66 LEU A N 1
ATOM 505 C CA . LEU A 1 66 ? 23.651 0.564 -19.119 1.00 85.00 66 LEU A CA 1
ATOM 506 C C . LEU A 1 66 ? 23.683 -0.226 -20.439 1.00 85.00 66 LEU A C 1
ATOM 508 O O . LEU A 1 66 ? 22.773 -0.098 -21.255 1.00 85.00 66 LEU A O 1
ATOM 512 N N . ARG A 1 67 ? 24.704 -1.070 -20.652 1.00 83.00 67 ARG A N 1
ATOM 513 C CA . ARG A 1 67 ? 24.802 -1.949 -21.830 1.00 83.00 67 ARG A CA 1
ATOM 514 C C . ARG A 1 67 ? 23.613 -2.904 -21.918 1.00 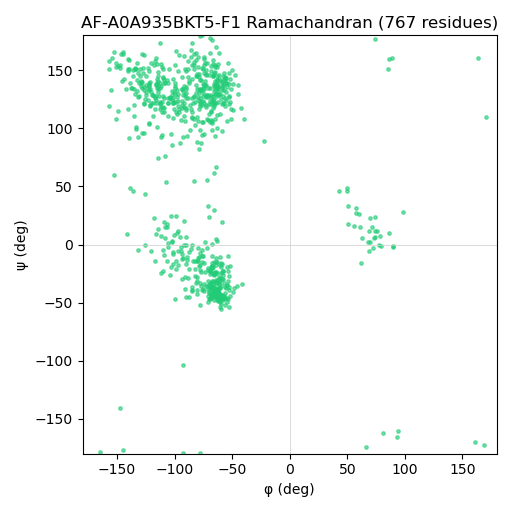83.00 67 ARG A C 1
ATOM 516 O O . ARG A 1 67 ? 23.075 -3.062 -23.008 1.00 83.00 67 ARG A O 1
ATOM 523 N N . GLY A 1 68 ? 23.214 -3.517 -20.804 1.00 84.38 68 GLY A N 1
ATOM 524 C CA . GLY A 1 68 ? 22.086 -4.449 -20.750 1.00 84.38 68 GLY A CA 1
ATOM 525 C C . GLY A 1 68 ? 20.766 -3.789 -21.143 1.00 84.38 68 GLY A C 1
ATOM 526 O O . GLY A 1 68 ? 20.063 -4.295 -22.012 1.00 84.38 68 GLY A O 1
ATOM 527 N N . VAL A 1 69 ? 20.481 -2.610 -20.585 1.00 86.06 69 VAL A N 1
ATOM 528 C CA . VAL A 1 69 ? 19.256 -1.852 -20.891 1.00 86.06 69 VAL A CA 1
ATOM 529 C C . VAL A 1 69 ? 19.200 -1.419 -22.356 1.00 86.06 69 VAL A C 1
ATOM 531 O O . VAL A 1 69 ? 18.174 -1.576 -23.014 1.00 86.06 69 VAL A O 1
ATOM 534 N N . LEU A 1 70 ? 20.317 -0.946 -22.910 1.00 84.69 70 LEU A N 1
ATOM 535 C CA . LEU A 1 70 ? 20.382 -0.606 -24.331 1.00 84.69 70 LEU A CA 1
ATOM 536 C C . LEU A 1 70 ? 20.204 -1.843 -25.208 1.00 84.69 70 LEU A C 1
ATOM 538 O O . LEU A 1 70 ? 19.474 -1.784 -26.188 1.00 84.69 70 LEU A O 1
ATOM 542 N N . ARG A 1 71 ? 20.838 -2.968 -24.864 1.00 84.19 71 ARG A N 1
ATOM 543 C CA . ARG A 1 71 ? 20.672 -4.216 -25.615 1.00 84.19 71 ARG A CA 1
ATOM 544 C C . ARG A 1 71 ? 19.199 -4.634 -25.672 1.00 84.19 71 ARG A C 1
ATOM 546 O O . ARG A 1 71 ? 18.714 -4.902 -26.764 1.00 84.19 71 ARG A O 1
ATOM 553 N N . ALA A 1 72 ? 18.493 -4.592 -24.541 1.00 82.19 72 ALA A N 1
ATOM 554 C CA . ALA A 1 72 ? 17.062 -4.895 -24.474 1.00 82.19 72 ALA A CA 1
ATOM 555 C C . ALA A 1 72 ? 16.213 -3.933 -25.330 1.00 82.19 72 ALA A C 1
ATOM 557 O O . ALA A 1 72 ? 15.264 -4.349 -25.992 1.00 82.19 72 ALA A O 1
ATOM 558 N N . TRP A 1 73 ? 16.572 -2.646 -25.386 1.00 82.38 73 TRP A N 1
ATOM 559 C CA . TRP A 1 73 ? 15.908 -1.699 -26.287 1.00 82.38 73 TRP A CA 1
ATOM 560 C C . TRP A 1 73 ? 16.119 -2.063 -27.764 1.00 82.38 73 TRP A C 1
ATOM 562 O O . TRP A 1 73 ? 15.172 -2.027 -28.550 1.00 82.38 73 TRP A O 1
ATOM 572 N N . PHE A 1 74 ? 17.340 -2.459 -28.138 1.00 81.88 74 PHE A N 1
ATOM 573 C CA . PHE A 1 74 ? 17.661 -2.907 -29.496 1.00 81.88 74 PHE A CA 1
ATOM 574 C C . PHE A 1 74 ? 16.958 -4.221 -29.866 1.00 81.88 74 PHE A C 1
ATOM 576 O O . PHE A 1 74 ? 16.558 -4.365 -31.015 1.00 81.88 74 PHE A O 1
ATOM 583 N N . GLU A 1 75 ? 16.742 -5.138 -28.918 1.00 80.75 75 GLU A N 1
ATOM 584 C CA . GLU A 1 75 ? 15.919 -6.350 -29.105 1.00 80.75 75 GLU A CA 1
ATOM 585 C C . GLU A 1 75 ? 14.499 -6.037 -29.568 1.00 80.75 75 GLU A C 1
ATOM 587 O O . GLU A 1 75 ? 13.977 -6.737 -30.434 1.00 80.75 75 GLU A O 1
ATOM 592 N N . LYS A 1 76 ? 13.911 -4.946 -29.072 1.00 73.81 76 LYS A N 1
ATOM 593 C CA . LYS A 1 76 ? 12.558 -4.530 -29.453 1.00 73.81 76 LYS A CA 1
ATOM 594 C C . LYS A 1 76 ? 12.511 -3.694 -30.738 1.00 73.81 76 LYS A C 1
ATOM 596 O O . LYS A 1 76 ? 11.595 -3.873 -31.532 1.00 73.81 76 LYS A O 1
ATOM 601 N N . HIS A 1 77 ? 13.463 -2.783 -30.947 1.00 74.25 77 HIS A N 1
ATOM 602 C CA . HIS A 1 77 ? 13.339 -1.739 -31.982 1.00 74.25 77 HIS A CA 1
ATOM 603 C C . HIS A 1 77 ? 14.287 -1.903 -33.174 1.00 74.25 77 HIS A C 1
ATOM 605 O O . HIS A 1 77 ? 14.026 -1.360 -34.245 1.00 74.25 77 HIS A O 1
ATOM 611 N N . ALA A 1 78 ? 15.403 -2.614 -33.005 1.00 77.88 78 ALA A N 1
ATOM 612 C CA . ALA A 1 78 ? 16.436 -2.739 -34.031 1.00 77.88 78 ALA A CA 1
ATOM 613 C C . ALA A 1 78 ? 17.234 -4.056 -33.897 1.00 77.88 78 ALA A C 1
ATOM 615 O O . ALA A 1 78 ? 18.464 -4.022 -33.734 1.00 77.88 78 ALA A O 1
ATOM 616 N N . PRO A 1 79 ? 16.569 -5.228 -33.979 1.00 78.38 79 PRO A N 1
ATOM 617 C CA . PRO A 1 79 ? 17.188 -6.516 -33.662 1.00 78.38 79 PRO A CA 1
ATOM 618 C C . PRO A 1 79 ? 18.388 -6.842 -34.562 1.00 78.38 79 PRO A C 1
ATOM 620 O O . PRO A 1 79 ? 19.388 -7.399 -34.106 1.00 78.38 79 PRO A O 1
ATOM 623 N N . ASN A 1 80 ? 18.352 -6.375 -35.812 1.00 80.31 80 ASN A N 1
ATOM 624 C CA . ASN A 1 80 ? 19.406 -6.567 -36.812 1.00 80.31 80 ASN A CA 1
ATOM 625 C C . ASN A 1 80 ? 20.766 -5.961 -36.408 1.00 80.31 80 ASN A C 1
ATOM 627 O O . ASN A 1 80 ? 21.793 -6.302 -36.992 1.00 80.31 80 ASN A O 1
ATOM 631 N N . HIS A 1 81 ? 20.805 -5.054 -35.426 1.00 77.44 81 HIS A N 1
ATOM 632 C CA . HIS A 1 81 ? 22.037 -4.386 -34.999 1.00 77.44 81 HIS A CA 1
ATOM 633 C C . HIS A 1 81 ? 22.643 -4.951 -33.706 1.00 77.44 81 HIS A C 1
ATOM 635 O O . HIS A 1 81 ? 23.779 -4.594 -33.379 1.00 77.44 81 HIS A O 1
ATOM 641 N N . ILE A 1 82 ? 21.959 -5.860 -32.998 1.00 78.81 82 ILE A N 1
ATOM 642 C CA . ILE A 1 82 ? 22.379 -6.348 -31.670 1.00 78.81 82 ILE A CA 1
ATOM 643 C C . ILE A 1 82 ? 23.754 -7.000 -31.707 1.00 78.81 82 ILE A C 1
ATOM 645 O O . ILE A 1 82 ? 24.643 -6.590 -30.962 1.00 78.81 82 ILE A O 1
ATOM 649 N N . VAL A 1 83 ? 23.929 -8.007 -32.566 1.00 77.75 83 VAL A N 1
ATOM 650 C CA . VAL A 1 83 ? 25.176 -8.780 -32.639 1.00 77.75 83 VAL A CA 1
ATOM 651 C C . VAL A 1 83 ? 26.328 -7.857 -33.033 1.00 77.75 83 VAL A C 1
ATOM 653 O O . VAL A 1 83 ? 27.366 -7.839 -32.380 1.00 77.75 83 VAL A O 1
ATOM 656 N N . SER A 1 84 ? 26.097 -6.962 -33.997 1.00 74.88 84 SER A N 1
ATOM 657 C CA . SER A 1 84 ? 27.112 -6.002 -34.439 1.00 74.88 84 SER A CA 1
ATOM 658 C C . SER A 1 84 ? 27.564 -5.025 -33.343 1.00 74.88 84 SER A C 1
ATOM 660 O O . SER A 1 84 ? 28.746 -4.690 -33.266 1.00 74.88 84 SER A O 1
ATOM 662 N N . LEU A 1 85 ? 26.650 -4.558 -32.483 1.00 74.25 85 LEU A N 1
ATOM 663 C CA . LEU A 1 85 ? 26.939 -3.539 -31.472 1.00 74.25 85 LEU A CA 1
ATOM 664 C C . LEU A 1 85 ? 27.392 -4.150 -30.149 1.00 74.25 85 LEU A C 1
ATOM 666 O O . LEU A 1 85 ? 28.357 -3.670 -29.558 1.00 74.25 85 LEU A O 1
ATOM 670 N N . PHE A 1 86 ? 26.709 -5.190 -29.686 1.00 80.44 86 PHE A N 1
ATOM 671 C CA . PHE A 1 86 ? 26.889 -5.767 -28.358 1.00 80.44 86 PHE A CA 1
ATOM 672 C C . PHE A 1 86 ? 27.564 -7.135 -28.380 1.00 80.44 86 PHE A C 1
ATOM 674 O O . PHE A 1 86 ? 27.926 -7.609 -27.308 1.00 80.44 86 PHE A O 1
ATOM 681 N N . GLY A 1 87 ? 27.751 -7.755 -29.543 1.00 77.06 87 GLY A N 1
ATOM 682 C CA . GLY A 1 87 ? 28.338 -9.087 -29.662 1.00 77.06 87 GLY A CA 1
ATOM 683 C C . GLY A 1 87 ? 27.394 -10.207 -29.227 1.00 77.06 87 GLY A C 1
ATOM 684 O O . GLY A 1 87 ? 26.272 -9.969 -28.750 1.00 77.06 87 GLY A O 1
ATOM 685 N N . ARG A 1 88 ? 27.876 -11.438 -29.376 1.00 75.25 88 ARG A N 1
ATOM 686 C CA . ARG A 1 88 ? 27.224 -12.676 -28.945 1.00 75.25 88 ARG A CA 1
ATOM 687 C C . ARG A 1 88 ? 28.262 -13.567 -28.263 1.00 75.25 88 ARG A C 1
ATOM 689 O O . ARG A 1 88 ? 29.363 -13.715 -28.777 1.00 75.25 88 ARG A O 1
ATOM 696 N N . GLY A 1 89 ? 27.906 -14.120 -27.109 1.00 58.78 89 GLY A N 1
ATOM 697 C CA . GLY A 1 89 ? 28.699 -15.134 -26.421 1.00 58.78 89 GLY A CA 1
ATOM 698 C C . GLY A 1 89 ? 27.799 -16.318 -26.107 1.00 58.78 89 GLY A C 1
ATOM 699 O O . GLY A 1 89 ? 27.067 -16.271 -25.124 1.00 58.78 89 GLY A O 1
ATOM 700 N N . ASP A 1 90 ? 27.818 -17.326 -26.975 1.00 57.50 90 ASP A N 1
ATOM 701 C CA . ASP A 1 90 ? 27.258 -18.656 -26.719 1.00 57.50 90 ASP A CA 1
ATOM 702 C C . ASP A 1 90 ? 28.408 -19.668 -26.713 1.00 57.50 90 ASP A C 1
ATOM 704 O O . ASP A 1 90 ? 29.416 -19.452 -27.383 1.00 57.50 90 ASP A O 1
ATOM 708 N N . LYS A 1 91 ? 28.235 -20.810 -26.031 1.00 53.62 91 LYS A N 1
ATOM 709 C CA . LYS A 1 91 ? 29.268 -21.862 -25.887 1.00 53.62 91 LYS A CA 1
ATOM 710 C C . LYS A 1 91 ? 29.902 -22.343 -27.210 1.00 53.62 91 LYS A C 1
ATOM 712 O O . LYS A 1 91 ? 30.979 -22.919 -27.164 1.00 53.62 91 LYS A O 1
ATOM 717 N N . ASN A 1 92 ? 29.254 -22.100 -28.356 1.00 49.88 92 ASN A N 1
ATOM 718 C CA . ASN A 1 92 ? 29.693 -22.551 -29.681 1.00 49.88 92 ASN A CA 1
ATOM 719 C C . ASN A 1 92 ? 29.947 -21.412 -30.696 1.00 49.88 92 ASN A C 1
ATOM 721 O O . ASN A 1 92 ? 30.383 -21.698 -31.808 1.00 49.88 92 ASN A O 1
ATOM 725 N N . GLN A 1 93 ? 29.652 -20.146 -30.368 1.00 53.38 93 GLN A N 1
ATOM 726 C CA . GLN A 1 93 ? 29.858 -18.996 -31.265 1.00 53.38 93 GLN A CA 1
ATOM 727 C C . GLN A 1 93 ? 30.172 -17.732 -30.455 1.00 53.38 93 GLN A C 1
ATOM 729 O O . GLN A 1 93 ? 29.316 -17.218 -29.727 1.00 53.38 93 GLN A O 1
ATOM 734 N N . GLU A 1 94 ? 31.386 -17.210 -30.628 1.00 56.09 94 GLU A N 1
ATOM 735 C CA . GLU A 1 94 ? 31.837 -15.955 -30.030 1.00 56.09 94 GLU A CA 1
ATOM 736 C C . GLU A 1 94 ? 32.010 -14.889 -31.115 1.00 56.09 94 GLU A C 1
ATOM 738 O O . GLU A 1 94 ? 32.879 -14.985 -31.979 1.00 56.09 94 GLU A O 1
ATOM 743 N N . GLU A 1 95 ? 31.186 -13.842 -31.060 1.00 67.44 95 GLU A N 1
ATOM 744 C CA . GLU A 1 95 ? 31.340 -12.657 -31.904 1.00 67.44 95 GLU A CA 1
ATOM 745 C C . GLU A 1 95 ? 31.506 -11.412 -31.032 1.00 67.44 95 GLU A C 1
ATOM 747 O O . GLU A 1 95 ? 30.628 -11.045 -30.242 1.00 67.44 95 GLU A O 1
ATOM 752 N N . ALA A 1 96 ? 32.641 -10.729 -31.191 1.00 65.62 96 ALA A N 1
ATOM 753 C CA . ALA A 1 96 ? 32.949 -9.518 -30.444 1.00 65.62 96 ALA A CA 1
ATOM 754 C C . ALA A 1 96 ? 32.075 -8.333 -30.896 1.00 65.62 96 ALA A C 1
ATOM 756 O O . ALA A 1 96 ? 32.010 -7.981 -32.075 1.00 65.62 96 ALA A O 1
ATOM 757 N N . GLY A 1 97 ? 31.431 -7.669 -29.934 1.00 61.78 97 GLY A N 1
ATOM 758 C CA . GLY A 1 97 ? 30.647 -6.460 -30.188 1.00 61.78 97 GLY A CA 1
ATOM 759 C C . GLY A 1 97 ? 31.519 -5.241 -30.490 1.00 61.78 97 GLY A C 1
ATOM 760 O O . GLY A 1 97 ? 32.592 -5.066 -29.916 1.00 61.78 97 GLY A O 1
ATOM 761 N N . LYS A 1 98 ? 31.027 -4.343 -31.348 1.00 69.31 98 LYS A N 1
ATOM 762 C CA . LYS A 1 98 ? 31.745 -3.120 -31.755 1.00 69.31 98 LYS A CA 1
ATOM 763 C C . LYS A 1 98 ? 31.567 -1.933 -30.801 1.00 69.31 98 LYS A C 1
ATOM 765 O O . LYS A 1 98 ? 32.127 -0.867 -31.061 1.00 69.31 98 LYS A O 1
ATOM 770 N N . THR A 1 99 ? 30.794 -2.086 -29.721 1.00 61.34 99 THR A N 1
ATOM 771 C CA . THR A 1 99 ? 30.494 -1.020 -28.749 1.00 61.34 99 THR A CA 1
ATOM 772 C C . THR A 1 99 ? 31.090 -1.316 -27.380 1.00 61.34 99 THR A C 1
ATOM 774 O O . THR A 1 99 ? 30.805 -2.344 -26.768 1.00 61.34 99 THR A O 1
ATOM 777 N N . ARG A 1 100 ? 31.839 -0.350 -26.843 1.00 61.97 100 ARG A N 1
ATOM 778 C CA . ARG A 1 100 ? 32.283 -0.322 -25.447 1.00 61.97 100 ARG A CA 1
ATOM 779 C C . ARG A 1 100 ? 31.484 0.725 -24.679 1.00 61.97 100 ARG A C 1
ATOM 781 O O . ARG A 1 100 ? 31.427 1.885 -25.089 1.00 61.97 100 ARG A O 1
ATOM 788 N N . VAL A 1 101 ? 30.878 0.307 -23.570 1.00 63.56 101 VAL A N 1
ATOM 789 C CA . VAL A 1 101 ? 30.108 1.171 -22.665 1.00 63.56 101 VAL A CA 1
ATOM 790 C C . VAL A 1 101 ? 30.892 1.336 -21.370 1.00 63.56 101 VAL A C 1
ATOM 792 O O . VAL A 1 101 ? 31.126 0.356 -20.665 1.00 63.56 101 VAL A O 1
ATOM 795 N N . CYS A 1 102 ? 31.293 2.566 -21.058 1.00 59.34 102 CYS A N 1
ATOM 796 C CA . CYS A 1 102 ? 31.900 2.906 -19.778 1.00 59.34 102 CYS A CA 1
ATOM 797 C C . CYS A 1 102 ? 30.834 3.508 -18.854 1.00 59.34 102 CYS A C 1
ATOM 799 O O . CYS A 1 102 ? 30.061 4.378 -19.268 1.00 59.34 102 CYS A O 1
ATOM 801 N N . GLY A 1 103 ? 30.800 3.016 -17.614 1.00 60.12 103 GLY A N 1
ATOM 802 C CA . GLY A 1 103 ? 29.986 3.576 -16.535 1.00 60.12 103 GLY A CA 1
ATOM 803 C C . GLY A 1 103 ? 30.467 4.960 -16.098 1.00 60.12 103 GLY A C 1
ATOM 804 O O . GLY A 1 103 ? 31.487 5.450 -16.586 1.00 60.12 103 GLY A O 1
ATOM 805 N N . GLY A 1 104 ? 29.738 5.592 -15.183 1.00 63.59 104 GLY A N 1
ATOM 806 C CA . GLY A 1 104 ? 30.092 6.911 -14.662 1.00 63.59 104 GLY A CA 1
ATOM 807 C C . GLY A 1 104 ? 29.690 7.097 -13.201 1.00 63.59 104 GLY A C 1
ATOM 808 O O . GLY A 1 104 ? 28.719 6.495 -12.739 1.00 63.59 104 GLY A O 1
ATOM 809 N N . VAL A 1 105 ? 30.435 7.956 -12.494 1.00 58.12 105 VAL A N 1
ATOM 810 C CA . VAL A 1 105 ? 30.117 8.372 -11.118 1.00 58.12 105 VAL A CA 1
ATOM 811 C C . VAL A 1 105 ? 28.959 9.357 -11.171 1.00 58.12 105 VAL A C 1
ATOM 813 O O . VAL A 1 105 ? 28.952 10.252 -12.024 1.00 58.12 105 VAL A O 1
ATOM 816 N N . TYR A 1 106 ? 28.011 9.226 -10.248 1.00 63.69 106 TYR A N 1
ATOM 817 C CA . TYR A 1 106 ? 26.999 10.251 -10.059 1.00 63.69 106 TYR A CA 1
ATOM 818 C C . TYR A 1 106 ? 27.604 11.467 -9.349 1.00 63.69 106 TYR A C 1
ATOM 820 O O . TYR A 1 106 ? 28.133 11.373 -8.244 1.00 63.69 106 TYR A O 1
ATOM 828 N N . ARG A 1 107 ? 27.530 12.630 -9.995 1.00 57.31 107 ARG A N 1
ATOM 829 C CA . ARG A 1 107 ? 27.900 13.916 -9.400 1.00 57.31 107 ARG A CA 1
ATOM 830 C C . ARG A 1 107 ? 26.638 14.643 -8.967 1.00 57.31 107 ARG A C 1
ATOM 832 O O . ARG A 1 107 ? 25.706 14.772 -9.773 1.00 57.31 107 ARG A O 1
ATOM 839 N N . SER A 1 108 ? 26.630 15.137 -7.732 1.00 49.56 108 SER A N 1
ATOM 840 C CA . SER A 1 108 ? 25.672 16.151 -7.318 1.00 49.56 108 SER A CA 1
ATOM 841 C C . SER A 1 108 ? 25.964 17.419 -8.112 1.00 49.56 108 SER A C 1
ATOM 843 O O . SER A 1 108 ? 27.076 17.942 -8.097 1.00 49.56 108 SER A O 1
ATOM 845 N N . HIS A 1 109 ? 24.974 17.898 -8.860 1.00 46.75 109 HIS A N 1
ATOM 846 C CA . HIS A 1 109 ? 24.966 19.315 -9.190 1.00 46.75 109 HIS A CA 1
ATOM 847 C C . HIS A 1 109 ? 24.478 20.036 -7.941 1.00 46.75 109 HIS A C 1
ATOM 849 O O . HIS A 1 109 ? 23.597 19.521 -7.251 1.00 46.75 109 HIS A O 1
ATOM 855 N N . ALA A 1 110 ? 25.066 21.194 -7.646 1.00 36.44 110 ALA A N 1
ATOM 856 C CA . ALA A 1 110 ? 24.637 22.097 -6.588 1.00 36.44 110 ALA A CA 1
ATOM 857 C C . ALA A 1 110 ? 23.248 22.677 -6.907 1.00 36.44 110 ALA A C 1
ATOM 859 O O . ALA A 1 110 ? 23.072 23.873 -7.079 1.00 36.44 110 ALA A O 1
ATOM 860 N N . ILE A 1 111 ? 22.237 21.823 -7.008 1.00 40.62 111 ILE A N 1
ATOM 861 C CA . ILE A 1 111 ? 20.904 22.195 -6.594 1.00 40.62 111 ILE A CA 1
ATOM 862 C C . ILE A 1 111 ? 20.996 21.995 -5.093 1.00 40.62 111 ILE A C 1
ATOM 864 O O . ILE A 1 111 ? 20.786 20.885 -4.616 1.00 40.62 111 ILE A O 1
ATOM 868 N N . GLN A 1 112 ? 21.423 23.030 -4.359 1.00 35.88 112 GLN A N 1
ATOM 869 C CA . GLN A 1 112 ? 20.987 23.144 -2.974 1.00 35.88 112 GLN A CA 1
ATOM 870 C C . GLN A 1 112 ? 19.470 23.093 -3.085 1.00 35.88 112 GLN A C 1
ATOM 872 O O . GLN A 1 112 ? 18.883 24.036 -3.626 1.00 35.88 112 GLN A O 1
ATOM 877 N N . PRO A 1 113 ? 18.810 21.987 -2.713 1.00 38.38 113 PRO A N 1
ATOM 878 C CA . PRO A 1 113 ? 17.381 22.066 -2.605 1.00 38.38 113 PRO A CA 1
ATOM 879 C C . PRO A 1 113 ? 17.189 23.110 -1.511 1.00 38.38 113 PRO A C 1
ATOM 881 O O . PRO A 1 113 ? 17.723 22.962 -0.411 1.00 38.38 113 PRO A O 1
ATOM 884 N N . SER A 1 114 ? 16.476 24.186 -1.807 1.00 35.19 114 SER A N 1
ATOM 885 C CA . SER A 1 114 ? 15.852 25.003 -0.777 1.00 35.19 114 SER A CA 1
ATOM 886 C C . SER A 1 114 ? 14.802 24.123 -0.084 1.00 35.19 114 SER A C 1
ATOM 888 O O . SER A 1 114 ? 13.604 24.283 -0.288 1.00 35.19 114 SER A O 1
ATOM 890 N N . LEU A 1 115 ? 15.247 23.092 0.630 1.00 39.28 115 LEU A N 1
ATOM 891 C CA . LEU A 1 115 ? 14.426 22.170 1.386 1.00 39.28 115 LEU A CA 1
ATOM 892 C C . LEU A 1 115 ? 14.806 22.363 2.838 1.00 39.28 115 LEU A C 1
ATOM 894 O O . LEU A 1 115 ? 15.785 21.823 3.337 1.00 39.28 115 LEU A O 1
ATOM 898 N N . THR A 1 116 ? 13.947 23.097 3.522 1.00 37.69 116 THR A N 1
ATOM 899 C CA . THR A 1 116 ? 13.840 23.149 4.979 1.00 37.69 116 THR A CA 1
ATOM 900 C C . THR A 1 116 ? 13.444 21.796 5.600 1.00 37.69 116 THR A C 1
ATOM 902 O O . THR A 1 116 ? 13.289 21.702 6.814 1.00 37.69 116 THR A O 1
ATOM 905 N N . GLN A 1 117 ? 13.300 20.727 4.806 1.00 42.84 117 GLN A N 1
ATOM 906 C CA . GLN A 1 117 ? 13.076 19.358 5.268 1.00 42.84 117 GLN A CA 1
ATOM 907 C C . GLN A 1 117 ? 13.881 18.369 4.417 1.00 42.84 117 GLN A C 1
ATOM 909 O O . GLN A 1 117 ? 13.416 17.869 3.392 1.00 42.84 117 GLN A O 1
ATOM 914 N N . GLU A 1 118 ? 15.101 18.063 4.857 1.00 44.75 118 GLU A N 1
ATOM 915 C CA . GLU A 1 118 ? 15.773 16.823 4.476 1.00 44.75 118 GLU A CA 1
ATOM 916 C C . GLU A 1 118 ? 14.848 15.661 4.862 1.00 44.75 118 GLU A C 1
ATOM 918 O O . GLU A 1 118 ? 14.486 15.497 6.026 1.00 44.75 118 GLU A O 1
ATOM 923 N N . SER A 1 119 ? 14.407 14.860 3.893 1.00 49.22 119 SER A N 1
ATOM 924 C CA . SER A 1 119 ? 13.724 13.606 4.216 1.00 49.22 119 SER A CA 1
ATOM 925 C C . SER A 1 119 ? 14.661 12.754 5.084 1.00 49.22 119 SER A C 1
ATOM 927 O O . SER A 1 119 ? 15.820 12.572 4.714 1.00 49.22 119 SER A O 1
ATOM 929 N N . TYR A 1 120 ? 14.150 12.200 6.173 1.00 50.28 120 TYR A N 1
ATOM 930 C CA . TYR A 1 120 ? 14.907 11.636 7.298 1.00 50.28 120 TYR A CA 1
ATOM 931 C C . TYR A 1 120 ? 15.973 10.577 6.977 1.00 50.28 120 TYR A C 1
ATOM 933 O O . TYR A 1 120 ? 16.897 10.407 7.761 1.00 50.28 120 TYR A O 1
ATOM 941 N N . HIS A 1 121 ? 15.872 9.895 5.835 1.00 60.38 121 HIS A N 1
ATOM 942 C CA . HIS A 1 121 ? 16.838 8.879 5.396 1.00 60.38 121 HIS A CA 1
ATOM 943 C C . HIS A 1 121 ? 17.712 9.324 4.225 1.00 60.38 121 HIS A C 1
ATOM 945 O O . HIS A 1 121 ? 18.281 8.478 3.537 1.00 60.38 121 HIS A O 1
ATOM 951 N N . PHE A 1 122 ? 17.751 10.624 3.924 1.00 69.25 122 PHE A N 1
ATOM 952 C CA . PHE A 1 122 ? 18.662 11.139 2.913 1.00 69.25 122 PHE A CA 1
ATOM 953 C C . PHE A 1 122 ? 20.060 11.262 3.492 1.00 69.25 122 PHE A C 1
ATOM 955 O O . PHE A 1 122 ? 20.300 12.078 4.376 1.00 69.25 122 PHE A O 1
ATOM 962 N N . ASP A 1 123 ? 20.986 10.499 2.943 1.00 71.69 123 ASP A N 1
ATOM 963 C CA . ASP A 1 123 ? 22.397 10.692 3.204 1.00 71.69 123 ASP A CA 1
ATOM 964 C C . ASP A 1 123 ? 22.942 11.652 2.142 1.00 71.69 123 ASP A C 1
ATOM 966 O O . ASP A 1 123 ? 23.082 11.292 0.973 1.00 71.69 123 ASP A O 1
ATOM 970 N N . SER A 1 124 ? 23.217 12.900 2.530 1.00 69.06 124 SER A N 1
ATOM 971 C CA . SER A 1 124 ? 23.763 13.918 1.625 1.00 69.06 124 SER A CA 1
ATOM 972 C C . SER A 1 124 ? 25.207 13.622 1.202 1.00 69.06 124 SER A C 1
ATOM 974 O O . SER A 1 124 ? 25.608 14.014 0.104 1.00 69.06 124 SER A O 1
ATOM 976 N N . GLY A 1 125 ? 25.965 12.879 2.016 1.00 69.31 125 GLY A N 1
ATOM 977 C CA . GLY A 1 125 ? 27.309 12.407 1.684 1.00 69.31 125 GLY A CA 1
ATOM 978 C C . GLY A 1 125 ? 27.286 11.315 0.613 1.00 69.31 125 GLY A C 1
ATOM 979 O O . GLY A 1 125 ? 28.111 11.331 -0.306 1.00 69.31 125 GLY A O 1
ATOM 980 N N . ARG A 1 126 ? 26.296 10.417 0.685 1.00 73.62 126 ARG A N 1
ATOM 981 C CA . ARG A 1 126 ? 26.077 9.328 -0.282 1.00 73.62 126 ARG A CA 1
ATOM 982 C C . ARG A 1 126 ? 25.111 9.680 -1.412 1.00 73.62 126 ARG A C 1
ATOM 984 O O . ARG A 1 126 ? 25.049 8.951 -2.386 1.00 73.62 126 ARG A O 1
ATOM 991 N N . LEU A 1 127 ? 24.366 10.780 -1.351 1.00 76.31 127 LEU A N 1
ATOM 992 C CA . LEU A 1 127 ? 23.313 11.134 -2.321 1.00 76.31 127 LEU A CA 1
ATOM 993 C C . LEU A 1 127 ? 22.205 10.065 -2.458 1.00 76.31 127 LEU A C 1
ATOM 995 O O . LEU A 1 127 ? 21.559 9.956 -3.509 1.00 76.31 127 LEU A O 1
ATOM 999 N N . THR A 1 128 ? 21.971 9.280 -1.404 1.00 79.00 128 THR A N 1
ATOM 1000 C CA . THR A 1 128 ? 20.999 8.175 -1.371 1.00 79.00 128 THR A CA 1
ATOM 1001 C C . THR A 1 128 ? 19.895 8.410 -0.351 1.00 79.00 128 THR A C 1
ATOM 1003 O O . THR A 1 128 ? 20.031 9.198 0.576 1.00 79.00 128 THR A O 1
ATOM 1006 N N . LEU A 1 129 ? 18.767 7.733 -0.549 1.00 79.56 129 LEU A N 1
ATOM 1007 C CA . LEU A 1 129 ? 17.618 7.692 0.346 1.00 79.56 129 LEU A CA 1
ATOM 1008 C C . LEU A 1 129 ? 17.295 6.231 0.676 1.00 79.56 129 LEU A C 1
ATOM 1010 O O . LEU A 1 129 ? 17.391 5.381 -0.206 1.00 79.56 129 LEU A O 1
ATOM 1014 N N . LEU A 1 130 ? 16.841 5.937 1.895 1.00 79.06 130 LEU A N 1
ATOM 1015 C CA . LEU A 1 130 ? 16.258 4.629 2.214 1.00 79.06 130 LEU A CA 1
ATOM 1016 C C . LEU A 1 130 ? 14.748 4.628 1.982 1.00 79.06 130 LEU A C 1
ATOM 1018 O O . LEU A 1 130 ? 14.009 5.464 2.506 1.00 79.06 130 LEU A O 1
ATOM 1022 N N . GLU A 1 131 ? 14.282 3.665 1.194 1.00 78.75 131 GLU A N 1
ATOM 1023 C CA . GLU A 1 131 ? 12.877 3.472 0.868 1.00 78.75 131 GLU A CA 1
ATOM 1024 C C . GLU A 1 131 ? 12.378 2.164 1.487 1.00 78.75 131 GLU A C 1
ATOM 1026 O O . GLU A 1 131 ? 12.901 1.090 1.197 1.00 78.75 131 GLU A O 1
ATOM 1031 N N . ALA A 1 132 ? 11.337 2.245 2.318 1.00 78.94 132 ALA A N 1
ATOM 1032 C CA . ALA A 1 132 ? 10.667 1.058 2.841 1.00 78.94 132 ALA A CA 1
ATOM 1033 C C . ALA A 1 132 ? 9.560 0.578 1.896 1.00 78.94 132 ALA A C 1
ATOM 1035 O O . ALA A 1 132 ? 8.776 1.397 1.394 1.00 78.94 132 ALA A O 1
ATOM 1036 N N . GLY A 1 133 ? 9.459 -0.738 1.730 1.00 77.81 133 GLY A N 1
ATOM 1037 C CA . GLY A 1 133 ? 8.365 -1.438 1.066 1.00 77.81 133 GLY A CA 1
ATOM 1038 C C . GLY A 1 133 ? 7.727 -2.471 1.993 1.00 77.81 133 GLY A C 1
ATOM 1039 O O . GLY A 1 133 ? 8.374 -2.994 2.894 1.00 77.81 133 GLY A O 1
ATOM 1040 N N . VAL A 1 134 ? 6.441 -2.756 1.781 1.00 81.50 134 VAL A N 1
ATOM 1041 C CA . VAL A 1 134 ? 5.702 -3.776 2.533 1.00 81.50 134 VAL A CA 1
ATOM 1042 C C . VAL A 1 134 ? 4.799 -4.563 1.590 1.00 81.50 134 VAL A C 1
ATOM 1044 O O . VAL A 1 134 ? 4.176 -3.988 0.693 1.00 81.50 134 VAL A O 1
ATOM 1047 N N . ALA A 1 135 ? 4.727 -5.878 1.776 1.00 82.38 135 ALA A N 1
ATOM 1048 C CA . ALA A 1 135 ? 3.755 -6.721 1.085 1.00 82.38 135 ALA A CA 1
ATOM 1049 C C . ALA A 1 135 ? 2.443 -6.797 1.879 1.00 82.38 135 ALA A C 1
ATOM 1051 O O . ALA A 1 135 ? 2.444 -6.700 3.101 1.00 82.38 135 ALA A O 1
ATOM 1052 N N . ILE A 1 136 ? 1.318 -6.980 1.188 1.00 82.31 136 ILE A N 1
ATOM 1053 C CA . ILE A 1 136 ? -0.002 -7.134 1.814 1.00 82.31 136 ILE A CA 1
ATOM 1054 C C . ILE A 1 136 ? -0.387 -8.613 1.762 1.00 82.31 136 ILE A C 1
ATOM 1056 O O . ILE A 1 136 ? -0.438 -9.180 0.666 1.00 82.31 136 ILE A O 1
ATOM 1060 N N . ASP A 1 137 ? -0.718 -9.193 2.915 1.00 83.50 137 ASP A N 1
ATOM 1061 C CA . ASP A 1 137 ? -1.380 -10.493 2.996 1.00 83.50 137 ASP A CA 1
ATOM 1062 C C . ASP A 1 137 ? -2.807 -10.348 2.453 1.00 83.50 137 ASP A C 1
ATOM 1064 O O . ASP A 1 137 ? -3.627 -9.555 2.926 1.00 83.50 137 ASP A O 1
ATOM 1068 N N . ARG A 1 138 ? -3.110 -11.126 1.419 1.00 82.94 138 ARG A N 1
ATOM 1069 C CA . ARG A 1 138 ? -4.349 -11.029 0.637 1.00 82.94 138 ARG A CA 1
ATOM 1070 C C . ARG A 1 138 ? -5.545 -11.665 1.337 1.00 82.94 138 ARG A C 1
ATOM 1072 O O . ARG A 1 138 ? -6.684 -11.335 1.014 1.00 82.94 138 ARG A O 1
ATOM 1079 N N . VAL A 1 139 ? -5.299 -12.582 2.267 1.00 79.12 139 VAL A N 1
ATOM 1080 C CA . VAL A 1 139 ? -6.317 -13.274 3.060 1.00 79.12 139 VAL A CA 1
ATOM 1081 C C . VAL A 1 139 ? -6.652 -12.455 4.297 1.00 79.12 139 VAL A C 1
ATOM 1083 O O . VAL A 1 139 ? -7.832 -12.260 4.591 1.00 79.12 139 VAL A O 1
ATOM 1086 N N . LEU A 1 140 ? -5.636 -11.940 4.986 1.00 83.75 140 LEU A N 1
ATOM 1087 C CA . LEU A 1 140 ? -5.793 -11.195 6.234 1.00 83.75 140 LEU A CA 1
ATOM 1088 C C . LEU A 1 140 ? -6.026 -9.693 6.013 1.00 83.75 140 LEU A C 1
ATOM 1090 O O . LEU A 1 140 ? -6.584 -9.026 6.884 1.00 83.75 140 LEU A O 1
ATOM 1094 N N . GLY A 1 141 ? -5.652 -9.157 4.848 1.00 82.81 141 GLY A N 1
ATOM 1095 C CA . GLY A 1 141 ? -5.795 -7.738 4.504 1.00 82.81 141 GLY A CA 1
ATOM 1096 C C . GLY A 1 141 ? -4.827 -6.816 5.256 1.00 82.81 141 GLY A C 1
ATOM 1097 O O . GLY A 1 141 ? -5.043 -5.605 5.297 1.00 82.81 141 GLY A O 1
ATOM 1098 N N . VAL A 1 142 ? -3.787 -7.378 5.874 1.00 84.06 142 VAL A N 1
ATOM 1099 C CA . VAL A 1 142 ? -2.778 -6.674 6.684 1.00 84.06 142 VAL A CA 1
ATOM 1100 C C . VAL A 1 142 ? -1.413 -6.702 5.997 1.00 84.06 142 VAL A C 1
ATOM 1102 O O . VAL A 1 142 ? -1.243 -7.342 4.962 1.00 84.06 142 VAL A O 1
ATOM 1105 N N . ALA A 1 143 ? -0.430 -5.993 6.553 1.00 81.44 143 ALA A N 1
ATOM 1106 C CA . ALA A 1 143 ? 0.958 -6.163 6.138 1.00 81.44 143 ALA A CA 1
ATOM 1107 C C . ALA A 1 143 ? 1.396 -7.616 6.388 1.00 81.44 143 ALA A C 1
ATOM 1109 O O . ALA A 1 143 ? 1.190 -8.128 7.485 1.00 81.44 143 ALA A O 1
ATOM 1110 N N . SER A 1 144 ? 1.972 -8.267 5.379 1.00 75.88 144 SER A N 1
ATOM 1111 C CA . SER A 1 144 ? 2.524 -9.614 5.522 1.00 75.88 144 SER A CA 1
ATOM 1112 C C . SER A 1 144 ? 3.671 -9.586 6.524 1.00 75.88 144 SER A C 1
ATOM 1114 O O . SER A 1 144 ? 4.565 -8.737 6.426 1.00 75.88 144 SER A O 1
ATOM 1116 N N . ASP A 1 145 ? 3.660 -10.549 7.444 1.00 72.06 145 ASP A N 1
ATOM 1117 C CA . ASP A 1 145 ? 4.718 -10.700 8.439 1.00 72.06 145 ASP A CA 1
ATOM 1118 C C . ASP A 1 145 ? 6.079 -10.881 7.749 1.00 72.06 145 ASP A C 1
ATOM 1120 O O . ASP A 1 145 ? 6.167 -11.497 6.683 1.00 72.06 145 ASP A O 1
ATOM 1124 N N . GLN A 1 146 ? 7.117 -10.275 8.327 1.00 66.69 146 GLN A N 1
ATOM 1125 C CA . GLN A 1 146 ? 8.510 -10.302 7.851 1.00 66.69 146 GLN A CA 1
ATOM 1126 C C . GLN A 1 146 ? 8.740 -9.834 6.400 1.00 66.69 146 GLN A C 1
ATOM 1128 O O . GLN A 1 146 ? 9.804 -10.063 5.832 1.00 66.69 146 GLN A O 1
ATOM 1133 N N . LYS A 1 147 ? 7.770 -9.148 5.781 1.00 74.88 147 LYS A N 1
ATOM 1134 C CA . LYS A 1 147 ? 7.906 -8.587 4.420 1.00 74.88 147 LYS A CA 1
ATOM 1135 C C . LYS A 1 147 ? 8.000 -7.069 4.390 1.00 74.88 147 LYS A C 1
ATOM 1137 O O . LYS A 1 147 ? 7.750 -6.458 3.349 1.00 74.88 147 LYS A O 1
ATOM 1142 N N . LEU A 1 148 ? 8.342 -6.461 5.522 1.00 79.88 148 LEU A N 1
ATOM 1143 C CA . LEU A 1 148 ? 8.865 -5.104 5.556 1.00 79.88 148 LEU A CA 1
ATOM 1144 C C . LEU A 1 148 ? 10.333 -5.169 5.135 1.00 79.88 148 LEU A C 1
ATOM 1146 O O . LEU A 1 148 ? 11.127 -5.835 5.788 1.00 79.88 148 LEU A O 1
ATOM 1150 N N . TYR A 1 149 ? 10.678 -4.494 4.048 1.00 82.69 149 TYR A N 1
ATOM 1151 C CA . TYR A 1 149 ? 12.048 -4.442 3.550 1.00 82.69 149 TYR A CA 1
ATOM 1152 C C . TYR A 1 149 ? 12.456 -3.001 3.282 1.00 82.69 149 TYR A C 1
ATOM 1154 O O . TYR A 1 149 ? 11.620 -2.156 2.941 1.00 82.69 149 TYR A O 1
ATOM 1162 N N . TYR A 1 150 ? 13.749 -2.733 3.410 1.00 84.62 150 TYR A N 1
ATOM 1163 C CA . TYR A 1 150 ? 14.340 -1.438 3.121 1.00 84.62 150 TYR A CA 1
ATOM 1164 C C . TYR A 1 150 ? 15.310 -1.584 1.957 1.00 84.62 150 TYR A C 1
ATOM 1166 O O . TYR A 1 150 ? 16.071 -2.545 1.872 1.00 84.62 150 TYR A O 1
ATOM 1174 N N . GLN A 1 151 ? 15.266 -0.633 1.033 1.00 86.44 151 GLN A N 1
ATOM 1175 C CA . GLN A 1 151 ? 16.205 -0.561 -0.077 1.00 86.44 151 GLN A CA 1
ATOM 1176 C C . GLN A 1 151 ? 16.797 0.836 -0.163 1.00 86.44 151 GLN A C 1
ATOM 1178 O O . GLN A 1 151 ? 16.096 1.838 -0.004 1.00 86.44 151 GLN A O 1
ATOM 1183 N N . GLU A 1 152 ? 18.091 0.897 -0.434 1.00 87.31 152 GLU A N 1
ATOM 1184 C CA . GLU A 1 152 ? 18.767 2.146 -0.733 1.00 87.31 152 GLU A CA 1
ATOM 1185 C C . GLU A 1 152 ? 18.465 2.555 -2.180 1.00 87.31 152 GLU A C 1
ATOM 1187 O O . GLU A 1 152 ? 18.517 1.741 -3.100 1.00 87.31 152 GLU A O 1
ATOM 1192 N N . VAL A 1 153 ? 18.109 3.817 -2.403 1.00 86.12 153 VAL A N 1
ATOM 1193 C CA . VAL A 1 153 ? 17.763 4.354 -3.723 1.00 86.12 153 VAL A CA 1
ATOM 1194 C C . VAL A 1 153 ? 18.455 5.688 -3.955 1.00 86.12 153 VAL A C 1
ATOM 1196 O O . VAL A 1 153 ? 18.702 6.457 -3.029 1.00 86.12 153 VAL A O 1
ATOM 1199 N N . VAL A 1 154 ? 18.738 6.006 -5.212 1.00 83.25 154 VAL A N 1
ATOM 1200 C CA . VAL A 1 154 ? 19.262 7.317 -5.604 1.00 83.25 154 VAL A CA 1
ATOM 1201 C C . VAL A 1 154 ? 18.093 8.238 -5.945 1.00 83.25 154 VAL A C 1
ATOM 1203 O O . VAL A 1 154 ? 17.225 7.868 -6.739 1.00 83.25 154 VAL A O 1
ATOM 1206 N N . ARG A 1 155 ? 18.065 9.439 -5.357 1.00 72.12 155 ARG A N 1
ATOM 1207 C CA . ARG A 1 155 ? 16.978 10.417 -5.538 1.00 72.12 155 ARG A CA 1
ATOM 1208 C C . ARG A 1 155 ? 17.042 11.127 -6.909 1.00 72.12 155 ARG A C 1
ATOM 1210 O O . ARG A 1 155 ? 18.138 11.342 -7.440 1.00 72.12 155 ARG A O 1
ATOM 1217 N N . PRO A 1 156 ? 15.894 11.562 -7.470 1.00 69.00 156 PRO A N 1
ATOM 1218 C CA . PRO A 1 156 ? 15.831 12.553 -8.543 1.00 69.00 156 PRO A CA 1
ATOM 1219 C C . PRO A 1 156 ? 16.690 13.792 -8.287 1.00 69.00 156 PRO A C 1
ATOM 1221 O O . PRO A 1 156 ? 16.779 14.256 -7.154 1.00 69.00 156 PRO A O 1
ATOM 1224 N N . ALA A 1 157 ? 17.261 14.360 -9.351 1.00 60.59 157 ALA A N 1
ATOM 1225 C CA . ALA A 1 157 ? 18.014 15.624 -9.365 1.00 60.59 157 ALA A CA 1
ATOM 1226 C C . ALA A 1 157 ? 19.305 15.685 -8.514 1.00 60.59 157 ALA A C 1
ATOM 1228 O O . ALA A 1 157 ? 20.145 16.547 -8.759 1.00 60.59 157 ALA A O 1
ATOM 1229 N N . CYS A 1 158 ? 19.525 14.755 -7.581 1.00 52.12 158 CYS A N 1
ATOM 1230 C CA . CYS A 1 158 ? 20.750 14.669 -6.781 1.00 52.12 158 CYS A CA 1
ATOM 1231 C C . CYS A 1 158 ? 21.916 14.004 -7.528 1.00 52.12 158 CYS A C 1
ATOM 1233 O O . CYS A 1 158 ? 23.046 14.037 -7.049 1.00 52.12 158 CYS A O 1
ATOM 1235 N N . ALA A 1 159 ? 21.657 13.381 -8.681 1.00 53.31 159 ALA A N 1
ATOM 1236 C CA . ALA A 1 159 ? 22.590 12.454 -9.294 1.00 53.31 159 ALA A CA 1
ATOM 1237 C C . ALA A 1 159 ? 22.618 12.621 -10.821 1.00 53.31 159 ALA A C 1
ATOM 1239 O O . ALA A 1 159 ? 21.636 12.371 -11.522 1.00 53.31 159 ALA A O 1
ATOM 1240 N N . SER A 1 160 ? 23.783 13.018 -11.337 1.00 56.38 160 SER A N 1
ATOM 1241 C CA . SER A 1 160 ? 24.068 13.073 -12.771 1.00 56.38 160 SER A CA 1
ATOM 1242 C C . SER A 1 160 ? 25.265 12.183 -13.101 1.00 56.38 160 SER A C 1
ATOM 1244 O O . SER A 1 160 ? 26.346 12.388 -12.553 1.00 56.38 160 SER A O 1
ATOM 1246 N N . SER A 1 161 ? 25.091 11.171 -13.952 1.00 53.94 161 SER A N 1
ATOM 1247 C CA . SER A 1 161 ? 26.207 10.326 -14.401 1.00 53.94 161 SER A CA 1
ATOM 1248 C C . SER A 1 161 ? 26.649 10.749 -15.795 1.00 53.94 161 SER A C 1
ATOM 1250 O O . SER A 1 161 ? 25.820 11.112 -16.629 1.00 53.94 161 SER A O 1
ATOM 1252 N N . ARG A 1 162 ? 27.960 10.720 -16.059 1.00 55.91 162 ARG A N 1
ATOM 1253 C CA . ARG A 1 162 ? 28.525 11.064 -17.372 1.00 55.91 162 ARG A CA 1
ATOM 1254 C C . ARG A 1 162 ? 29.044 9.810 -18.082 1.00 55.91 162 ARG A C 1
ATOM 1256 O O . ARG A 1 162 ? 30.255 9.583 -18.066 1.00 55.91 162 ARG A O 1
ATOM 1263 N N . PRO A 1 163 ? 28.176 8.957 -18.658 1.00 54.59 163 PRO A N 1
ATOM 1264 C CA . PRO A 1 163 ? 28.647 7.784 -19.377 1.00 54.59 163 PRO A CA 1
ATOM 1265 C C . PRO A 1 163 ? 29.409 8.198 -20.642 1.00 54.59 163 PRO A C 1
ATOM 1267 O O . PRO A 1 163 ? 29.073 9.172 -21.325 1.00 54.59 163 PRO A O 1
ATOM 1270 N N . SER A 1 164 ? 30.433 7.413 -20.965 1.00 53.00 164 SER A N 1
ATOM 1271 C CA . SER A 1 164 ? 31.188 7.520 -22.212 1.00 53.00 164 SER A CA 1
ATOM 1272 C C . SER A 1 164 ? 31.040 6.217 -22.985 1.00 53.00 164 SER A C 1
ATOM 1274 O O . SER A 1 164 ? 31.247 5.130 -22.441 1.00 53.00 164 SER A O 1
ATOM 1276 N N . LYS A 1 165 ? 30.653 6.306 -24.257 1.00 54.78 165 LYS A N 1
ATOM 1277 C CA . LYS A 1 165 ? 30.561 5.157 -25.161 1.00 54.78 165 LYS A CA 1
ATOM 1278 C C . LYS A 1 165 ? 31.550 5.327 -26.296 1.00 54.78 165 LYS A C 1
ATOM 1280 O O . LYS A 1 165 ? 31.628 6.412 -26.862 1.00 54.78 165 LYS A O 1
ATOM 1285 N N . SER A 1 166 ? 32.238 4.251 -26.672 1.00 51.34 166 SER A N 1
ATOM 1286 C CA . SER A 1 166 ? 33.013 4.213 -27.913 1.00 51.34 166 SER A CA 1
ATOM 1287 C C . SER A 1 166 ? 32.501 3.114 -28.838 1.00 51.34 166 SER A C 1
ATOM 1289 O O . SER A 1 166 ? 32.391 1.973 -28.387 1.00 51.34 166 SER A O 1
ATOM 1291 N N . ALA A 1 167 ? 32.221 3.430 -30.102 1.00 52.25 167 ALA A N 1
ATOM 1292 C CA . ALA A 1 167 ? 31.751 2.466 -31.099 1.00 52.25 167 ALA A CA 1
ATOM 1293 C C . ALA A 1 167 ? 32.596 2.515 -32.381 1.00 52.25 167 ALA A C 1
ATOM 1295 O O . ALA A 1 167 ? 32.953 3.596 -32.848 1.00 52.25 167 ALA A O 1
ATOM 1296 N N . THR A 1 168 ? 32.885 1.354 -32.968 1.00 51.06 168 THR A N 1
ATOM 1297 C CA . THR A 1 168 ? 33.662 1.217 -34.216 1.00 51.06 168 THR A CA 1
ATOM 1298 C C . THR A 1 168 ? 32.728 0.723 -35.327 1.00 51.06 168 THR A C 1
ATOM 1300 O O . THR A 1 168 ? 32.480 -0.474 -35.429 1.00 51.06 168 THR A O 1
ATOM 1303 N N . SER A 1 169 ? 32.106 1.607 -36.120 1.00 49.84 169 SER A N 1
ATOM 1304 C CA . SER A 1 169 ? 31.061 1.190 -37.079 1.00 49.84 169 SER A CA 1
ATOM 1305 C C . SER A 1 169 ? 30.854 2.161 -38.251 1.00 49.84 169 SER A C 1
ATOM 1307 O O . SER A 1 169 ? 30.979 3.371 -38.085 1.00 49.84 169 SER A O 1
ATOM 1309 N N . LYS A 1 170 ? 30.426 1.623 -39.412 1.00 55.38 170 LYS A N 1
ATOM 1310 C CA . LYS A 1 170 ? 29.798 2.382 -40.519 1.00 55.38 170 LYS A CA 1
ATOM 1311 C C . LYS A 1 170 ? 28.482 3.048 -40.045 1.00 55.38 170 LYS A C 1
ATOM 1313 O O . LYS A 1 170 ? 27.956 2.686 -38.999 1.00 55.38 170 LYS A O 1
ATOM 1318 N N . ASN A 1 171 ? 27.953 4.008 -40.810 1.00 56.97 171 ASN A N 1
ATOM 1319 C CA . ASN A 1 171 ? 26.879 4.962 -40.446 1.00 56.97 171 ASN A CA 1
ATOM 1320 C C . ASN A 1 171 ? 25.574 4.416 -39.771 1.00 56.97 171 ASN A C 1
ATOM 1322 O O . ASN A 1 171 ? 25.053 5.107 -38.894 1.00 56.97 171 ASN A O 1
ATOM 1326 N N . PRO A 1 172 ? 25.012 3.233 -40.117 1.00 55.38 172 PRO A N 1
ATOM 1327 C CA . PRO A 1 172 ? 23.670 2.835 -39.639 1.00 55.38 172 PRO A CA 1
ATOM 1328 C C . PRO A 1 172 ? 23.535 2.459 -38.140 1.00 55.38 172 PRO A C 1
ATOM 1330 O O . PRO A 1 172 ? 22.669 3.029 -37.475 1.00 55.38 172 PRO A O 1
ATOM 1333 N N . PRO A 1 173 ? 24.383 1.591 -37.540 1.00 66.44 173 PRO A N 1
ATOM 1334 C CA . PRO A 1 173 ? 24.263 1.192 -36.127 1.00 66.44 173 PRO A CA 1
ATOM 1335 C C . PRO A 1 173 ? 24.474 2.344 -35.134 1.00 66.44 173 PRO A C 1
ATOM 1337 O O . PRO A 1 173 ? 24.002 2.306 -34.000 1.00 66.44 173 PRO A O 1
ATOM 1340 N N . PHE A 1 174 ? 25.190 3.382 -35.562 1.00 71.12 174 PHE A N 1
ATOM 1341 C CA . PHE A 1 174 ? 25.491 4.552 -34.749 1.00 71.12 174 PHE A CA 1
ATOM 1342 C C . PHE A 1 174 ? 24.278 5.480 -34.571 1.00 71.12 174 PHE A C 1
ATOM 1344 O O . PHE A 1 174 ? 24.024 5.936 -33.457 1.00 71.12 174 PHE A O 1
ATOM 1351 N N . LYS A 1 175 ? 23.475 5.692 -35.624 1.00 72.25 175 LYS A N 1
ATOM 1352 C CA . LYS A 1 175 ? 22.212 6.446 -35.524 1.00 72.25 175 LYS A CA 1
ATOM 1353 C C . LYS A 1 175 ? 21.221 5.760 -34.583 1.00 72.25 175 LYS A C 1
ATOM 1355 O O . LYS A 1 175 ? 20.644 6.420 -33.726 1.00 72.25 175 LYS A O 1
ATOM 1360 N N . ALA A 1 176 ? 21.107 4.433 -34.674 1.00 73.12 176 ALA A N 1
ATOM 1361 C CA . ALA A 1 176 ? 20.273 3.645 -33.766 1.00 73.12 176 ALA A CA 1
ATOM 1362 C C . ALA A 1 176 ? 20.732 3.758 -32.298 1.00 73.12 176 ALA A C 1
ATOM 1364 O O . ALA A 1 176 ? 19.910 3.777 -31.389 1.00 73.12 176 ALA A O 1
ATOM 1365 N N . LEU A 1 177 ? 22.042 3.883 -32.045 1.00 78.31 177 LEU A N 1
ATOM 1366 C CA . LEU A 1 177 ? 22.571 4.058 -30.687 1.00 78.31 177 LEU A CA 1
ATOM 1367 C C . LEU A 1 177 ? 22.253 5.442 -30.102 1.00 78.31 177 LEU A C 1
ATOM 1369 O O . LEU A 1 177 ? 22.030 5.544 -28.896 1.00 78.31 177 LEU A O 1
ATOM 1373 N N . LEU A 1 178 ? 22.250 6.489 -30.934 1.00 78.56 178 LEU A N 1
ATOM 1374 C CA . LEU A 1 178 ? 21.811 7.827 -30.530 1.00 78.56 178 LEU A CA 1
ATOM 1375 C C . LEU A 1 178 ? 20.307 7.839 -30.248 1.00 78.56 178 LEU A C 1
ATOM 1377 O O . LEU A 1 178 ? 19.912 8.295 -29.184 1.00 78.56 178 LEU A O 1
ATOM 1381 N N . ALA A 1 179 ? 19.497 7.242 -31.123 1.00 76.62 179 ALA A N 1
ATOM 1382 C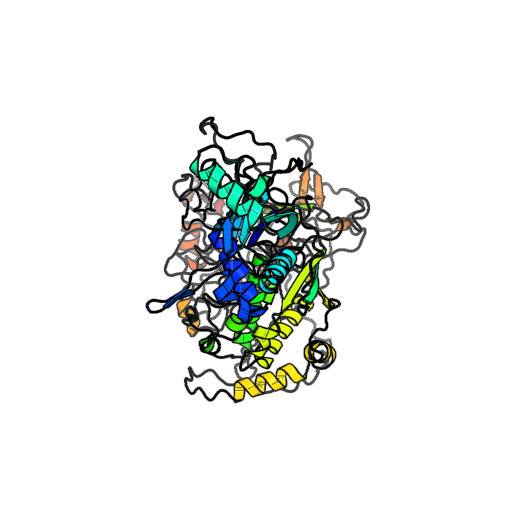 CA . ALA A 1 179 ? 18.067 7.047 -30.885 1.00 76.62 179 ALA A CA 1
ATOM 1383 C C . ALA A 1 179 ? 17.785 6.309 -29.562 1.00 76.62 179 ALA A C 1
ATOM 1385 O O . ALA A 1 179 ? 16.977 6.762 -28.758 1.00 76.62 179 ALA A O 1
ATOM 1386 N N . ALA A 1 180 ? 18.510 5.221 -29.285 1.00 80.62 180 ALA A N 1
ATOM 1387 C CA . ALA A 1 180 ? 18.371 4.477 -28.033 1.00 80.62 180 ALA A CA 1
ATOM 1388 C C . ALA A 1 180 ? 18.749 5.301 -26.789 1.00 80.62 180 ALA A C 1
ATOM 1390 O O . ALA A 1 180 ? 18.236 5.055 -25.704 1.00 80.62 180 ALA A O 1
ATOM 1391 N N . LEU A 1 181 ? 19.681 6.252 -26.910 1.00 83.25 181 LEU A N 1
ATOM 1392 C CA . LEU A 1 181 ? 20.029 7.166 -25.818 1.00 83.25 181 LEU A CA 1
ATOM 1393 C C . LEU A 1 181 ? 18.961 8.243 -25.617 1.00 83.25 181 LEU A C 1
ATOM 1395 O O . LEU A 1 181 ? 18.648 8.592 -24.485 1.00 83.25 181 LEU A O 1
ATOM 1399 N N . GLU A 1 182 ? 18.384 8.741 -26.702 1.00 83.12 182 GLU A N 1
ATOM 1400 C CA . GLU A 1 182 ? 17.291 9.713 -26.657 1.00 83.12 182 GLU A CA 1
ATOM 1401 C C . GLU A 1 182 ? 15.995 9.111 -26.116 1.00 83.12 182 GLU A C 1
ATOM 1403 O O . GLU A 1 182 ? 15.213 9.830 -25.506 1.00 83.12 182 GLU A O 1
ATOM 1408 N N . ALA A 1 183 ? 15.821 7.790 -26.211 1.00 80.19 183 ALA A N 1
ATOM 1409 C CA . ALA A 1 183 ? 14.713 7.057 -25.593 1.00 80.19 183 ALA A CA 1
ATOM 1410 C C . ALA A 1 183 ? 14.663 7.164 -24.050 1.00 80.19 183 ALA A C 1
ATOM 1412 O O . ALA A 1 183 ? 13.683 6.766 -23.430 1.00 80.19 183 ALA A O 1
ATOM 1413 N N . PHE A 1 184 ? 15.700 7.696 -23.388 1.00 82.88 184 PHE A N 1
ATOM 1414 C CA . PHE A 1 184 ? 15.571 8.100 -21.982 1.00 82.88 184 PHE A CA 1
ATOM 1415 C C . PHE A 1 184 ? 14.642 9.316 -21.828 1.00 82.88 184 PHE A C 1
ATOM 1417 O O . PHE A 1 184 ? 13.886 9.399 -20.868 1.00 82.88 184 PHE A O 1
ATOM 1424 N N . ASN A 1 185 ? 14.664 10.259 -22.773 1.00 80.88 185 ASN A N 1
ATOM 1425 C CA . ASN A 1 185 ? 13.951 11.534 -22.662 1.00 80.88 185 ASN A CA 1
ATOM 1426 C C . ASN A 1 185 ? 12.425 11.414 -22.779 1.00 80.88 185 ASN A C 1
ATOM 1428 O O . ASN A 1 185 ? 11.720 12.292 -22.276 1.00 80.88 185 ASN A O 1
ATOM 1432 N N . ASP A 1 186 ? 11.926 10.342 -23.397 1.00 69.56 186 ASP A N 1
ATOM 1433 C CA . ASP A 1 186 ? 10.499 10.038 -23.551 1.00 69.56 186 ASP A CA 1
ATOM 1434 C C . ASP A 1 186 ? 10.013 8.889 -22.643 1.00 69.56 186 ASP A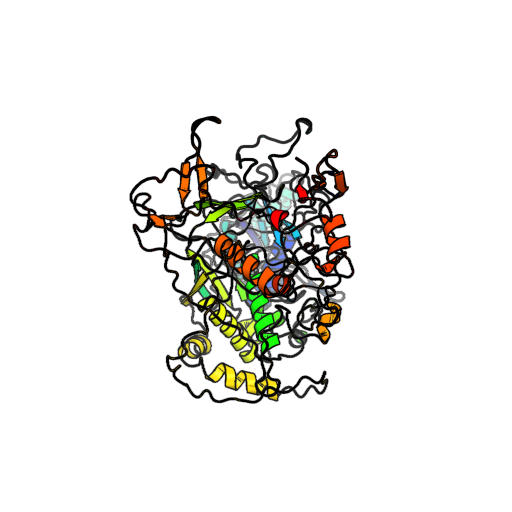 C 1
ATOM 1436 O O . ASP A 1 186 ? 8.917 8.371 -22.839 1.00 69.56 186 ASP A O 1
ATOM 1440 N N . ASP A 1 187 ? 10.805 8.524 -21.627 1.00 72.50 187 ASP A N 1
ATOM 1441 C CA . ASP A 1 187 ? 10.556 7.432 -20.674 1.00 72.50 187 ASP A CA 1
ATOM 1442 C C . ASP A 1 187 ? 10.498 6.014 -21.302 1.00 72.50 187 ASP A C 1
ATOM 1444 O O . ASP A 1 187 ? 10.282 5.039 -20.576 1.00 72.50 187 ASP A O 1
ATOM 1448 N N . SER A 1 188 ? 10.773 5.846 -22.605 1.00 71.50 188 SER A N 1
ATOM 1449 C CA . SER A 1 188 ? 10.800 4.526 -23.269 1.00 71.50 188 SER A CA 1
ATOM 1450 C C . SER A 1 188 ? 11.952 3.635 -22.786 1.00 71.50 188 SER A C 1
ATOM 1452 O O . SER A 1 188 ? 11.935 2.414 -22.976 1.00 71.50 188 SER A O 1
ATOM 1454 N N . LEU A 1 189 ? 12.969 4.234 -22.162 1.00 81.00 189 LEU A N 1
ATOM 1455 C CA . LEU A 1 189 ? 14.108 3.550 -21.568 1.00 81.00 189 LEU A CA 1
ATOM 1456 C C . LEU A 1 189 ? 14.275 3.937 -20.094 1.00 81.00 189 LEU A C 1
ATOM 1458 O O . LEU A 1 189 ? 14.354 5.109 -19.736 1.00 81.00 189 LEU A O 1
ATOM 1462 N N . THR A 1 190 ? 14.378 2.932 -19.228 1.00 86.12 190 THR A N 1
ATOM 1463 C CA . THR A 1 190 ? 14.530 3.091 -17.774 1.00 86.12 190 THR A CA 1
ATOM 1464 C C . THR A 1 190 ? 15.652 2.200 -17.244 1.00 86.12 190 THR A C 1
ATOM 1466 O O . THR A 1 190 ? 16.031 1.213 -17.876 1.00 86.12 190 THR A O 1
ATOM 1469 N N . LEU A 1 191 ? 16.225 2.562 -16.094 1.00 86.31 191 LEU A N 1
ATOM 1470 C CA . LEU A 1 191 ? 17.394 1.895 -15.512 1.00 86.31 191 LEU A CA 1
ATOM 1471 C C . LEU A 1 191 ? 17.132 1.361 -14.101 1.00 86.31 191 LEU A C 1
ATOM 1473 O O . LEU A 1 191 ? 16.619 2.067 -13.239 1.00 86.31 191 LEU A O 1
ATOM 1477 N N . GLY A 1 192 ? 17.607 0.144 -13.841 1.00 85.38 192 GLY A N 1
ATOM 1478 C CA . GLY A 1 192 ? 17.613 -0.454 -12.506 1.00 85.38 192 GLY A CA 1
ATOM 1479 C C . GLY A 1 192 ? 16.396 -1.327 -12.206 1.00 85.38 192 GLY A C 1
ATOM 1480 O O . GLY A 1 192 ? 15.734 -1.833 -13.111 1.00 85.38 192 GLY A O 1
ATOM 1481 N N . ALA A 1 193 ? 16.154 -1.559 -10.918 1.00 84.12 193 ALA A N 1
ATOM 1482 C CA . ALA A 1 193 ? 15.064 -2.395 -10.433 1.00 84.12 193 ALA A CA 1
ATOM 1483 C C . ALA A 1 193 ? 13.724 -1.640 -10.392 1.00 84.12 193 ALA A C 1
ATOM 1485 O O . ALA A 1 193 ? 13.680 -0.413 -10.319 1.00 84.12 193 ALA A O 1
ATOM 1486 N N . GLU A 1 194 ? 12.625 -2.402 -10.398 1.00 79.00 194 GLU A N 1
ATOM 1487 C CA . GLU A 1 194 ? 11.255 -1.892 -10.221 1.00 79.00 194 GLU A CA 1
ATOM 1488 C C . GLU A 1 194 ? 10.820 -0.822 -11.247 1.00 79.00 194 GLU A C 1
ATOM 1490 O O . GLU A 1 194 ? 9.999 0.045 -10.947 1.00 79.00 194 GLU A O 1
ATOM 1495 N N . THR A 1 195 ? 11.321 -0.888 -12.483 1.00 81.38 195 THR A N 1
ATOM 1496 C CA . THR A 1 195 ? 10.983 0.083 -13.543 1.00 81.38 195 THR A CA 1
ATOM 1497 C C . THR A 1 195 ? 9.495 0.118 -13.891 1.00 81.38 195 THR A C 1
ATOM 1499 O O . THR A 1 195 ? 8.962 1.173 -14.219 1.00 81.38 195 THR A O 1
ATOM 1502 N N . HIS A 1 196 ? 8.779 -1.001 -13.729 1.00 70.56 196 HIS A N 1
ATOM 1503 C CA . HIS A 1 196 ? 7.316 -1.059 -13.868 1.00 70.56 196 HIS A CA 1
ATOM 1504 C C . HIS A 1 196 ? 6.564 -0.219 -12.821 1.00 70.56 196 HIS A C 1
ATOM 1506 O O . HIS A 1 196 ? 5.383 0.062 -12.999 1.00 70.56 196 HIS A O 1
ATOM 1512 N N . SER A 1 197 ? 7.225 0.167 -11.729 1.00 77.50 197 SER A N 1
ATOM 1513 C CA . SER A 1 197 ? 6.706 1.080 -10.706 1.00 77.50 197 SER A CA 1
ATOM 1514 C C . SER A 1 197 ? 7.229 2.508 -10.913 1.00 77.50 197 SER A C 1
ATOM 1516 O O . SER A 1 197 ? 7.378 3.266 -9.959 1.00 77.50 197 SER A O 1
ATOM 1518 N N . GLY A 1 198 ? 7.600 2.869 -12.144 1.00 75.50 198 GLY A N 1
ATOM 1519 C CA . GLY A 1 198 ? 8.002 4.230 -12.502 1.00 75.50 198 GLY A CA 1
ATOM 1520 C C . GLY A 1 198 ? 9.379 4.659 -11.986 1.00 75.50 198 GLY A C 1
ATOM 1521 O O . GLY A 1 198 ? 9.749 5.827 -12.171 1.00 75.50 198 GLY A O 1
ATOM 1522 N N . LYS A 1 199 ? 10.139 3.743 -11.366 1.00 82.94 199 LYS A N 1
ATOM 1523 C CA . LYS A 1 199 ? 11.535 3.946 -10.951 1.00 82.94 199 LYS A CA 1
ATOM 1524 C C . LYS A 1 199 ? 12.480 3.911 -12.149 1.00 82.94 199 LYS A C 1
ATOM 1526 O O . LYS A 1 199 ? 12.151 3.395 -13.214 1.00 82.94 199 LYS A O 1
ATOM 1531 N N . GLY A 1 200 ? 13.674 4.477 -11.981 1.00 85.31 200 GLY A N 1
ATOM 1532 C CA . GLY A 1 200 ? 14.712 4.371 -13.009 1.00 85.31 200 GLY A CA 1
ATOM 1533 C C . GLY A 1 200 ? 14.560 5.299 -14.208 1.00 85.31 200 GLY A C 1
ATOM 1534 O O . GLY A 1 200 ? 15.325 5.168 -15.162 1.00 85.31 200 GLY A O 1
ATOM 1535 N N . ARG A 1 201 ? 13.598 6.228 -14.182 1.00 84.69 201 ARG A N 1
ATOM 1536 C CA . ARG A 1 201 ? 13.427 7.241 -15.230 1.00 84.69 201 ARG A CA 1
ATOM 1537 C C . ARG A 1 201 ? 14.542 8.274 -15.182 1.00 84.69 201 ARG A C 1
ATOM 1539 O O . ARG A 1 201 ? 14.881 8.786 -14.108 1.00 84.69 201 ARG A O 1
ATOM 1546 N N . MET A 1 202 ? 15.094 8.593 -16.346 1.00 84.81 202 MET A N 1
ATOM 1547 C CA . MET A 1 202 ? 16.231 9.498 -16.493 1.00 84.81 202 MET A CA 1
ATOM 1548 C C . MET A 1 202 ? 16.043 10.411 -17.698 1.00 84.81 202 MET A C 1
ATOM 1550 O O . MET A 1 202 ? 15.307 10.076 -18.606 1.00 84.81 202 MET A O 1
ATOM 1554 N N . THR A 1 203 ? 16.738 11.540 -17.736 1.00 84.12 203 THR A N 1
ATOM 1555 C CA . THR A 1 203 ? 16.914 12.327 -18.965 1.00 84.12 203 THR A CA 1
ATOM 1556 C C . THR A 1 203 ? 18.320 12.162 -19.487 1.00 84.12 203 THR A C 1
ATOM 1558 O O . THR A 1 203 ? 19.272 12.236 -18.707 1.00 84.12 203 THR A O 1
ATOM 1561 N N . TRP A 1 204 ? 18.452 12.032 -20.797 1.00 82.81 204 TRP A N 1
ATOM 1562 C CA . TRP A 1 204 ? 19.718 12.058 -21.502 1.00 82.81 204 TRP A CA 1
ATOM 1563 C C . TRP A 1 204 ? 19.979 13.444 -22.094 1.00 82.81 204 TRP A C 1
ATOM 1565 O O . TRP A 1 204 ? 19.178 13.974 -22.858 1.00 82.81 204 TRP A O 1
ATOM 1575 N N . LYS A 1 205 ? 21.142 14.019 -21.788 1.00 83.62 205 LYS A N 1
ATOM 1576 C CA . LYS A 1 205 ? 21.658 15.208 -22.469 1.00 83.62 205 LYS A CA 1
ATOM 1577 C C . LYS A 1 205 ? 22.979 14.864 -23.135 1.00 83.62 205 LYS A C 1
ATOM 1579 O O . LYS A 1 205 ? 23.985 14.667 -22.452 1.00 83.62 205 LYS A O 1
ATOM 1584 N N . CYS A 1 206 ? 22.998 14.816 -24.463 1.00 79.50 206 CYS A N 1
ATOM 1585 C CA . CYS A 1 206 ? 24.242 14.650 -25.203 1.00 79.50 206 CYS A CA 1
ATOM 1586 C C . CYS A 1 206 ? 25.169 15.853 -24.949 1.00 79.50 206 CYS A C 1
ATOM 1588 O O . CYS A 1 206 ? 24.755 17.001 -25.090 1.00 79.50 206 CYS A O 1
ATOM 1590 N N . ALA A 1 207 ? 26.417 15.596 -24.549 1.00 73.81 207 ALA A N 1
ATOM 1591 C CA . ALA A 1 207 ? 27.411 16.635 -24.285 1.00 73.81 207 ALA A CA 1
ATOM 1592 C C . ALA A 1 207 ? 28.369 16.804 -25.467 1.00 73.81 207 ALA A C 1
ATOM 1594 O O . ALA A 1 207 ? 28.647 17.922 -25.888 1.00 73.81 207 ALA A O 1
ATOM 1595 N N . ARG A 1 208 ? 28.894 15.694 -25.996 1.00 71.88 208 ARG A N 1
ATOM 1596 C CA . ARG A 1 208 ? 29.829 15.711 -27.124 1.00 71.88 208 ARG A CA 1
ATOM 1597 C C . ARG A 1 208 ? 29.771 14.389 -27.877 1.00 71.88 208 ARG A C 1
ATOM 1599 O O . ARG A 1 208 ? 29.863 13.326 -27.258 1.00 71.88 208 ARG A O 1
ATOM 1606 N N . VAL A 1 209 ? 29.683 14.476 -29.199 1.00 71.75 209 VAL A N 1
ATOM 1607 C CA . VAL A 1 209 ? 29.888 13.358 -30.122 1.00 71.75 209 VAL A CA 1
ATOM 1608 C C . VAL A 1 209 ? 31.169 13.634 -30.886 1.00 71.75 209 VAL A C 1
ATOM 1610 O O . VAL A 1 209 ? 31.237 14.635 -31.593 1.00 71.75 209 VAL A O 1
ATOM 1613 N N . CYS A 1 210 ? 32.170 12.769 -30.756 1.00 71.12 210 CYS A N 1
ATOM 1614 C CA . CYS A 1 210 ? 33.420 12.912 -31.486 1.00 71.12 210 CYS A CA 1
ATOM 1615 C C . CYS A 1 210 ? 33.640 11.756 -32.461 1.00 71.12 210 CYS A C 1
ATOM 1617 O O . CYS A 1 210 ? 33.413 10.598 -32.111 1.00 71.12 210 CYS A O 1
ATOM 1619 N N . GLY A 1 211 ? 34.136 12.059 -33.658 1.00 70.25 211 GLY A N 1
ATOM 1620 C CA . GLY A 1 211 ? 34.584 11.065 -34.632 1.00 70.25 211 GLY A CA 1
ATOM 1621 C C . GLY A 1 211 ? 36.098 11.115 -34.820 1.00 70.25 211 GLY A C 1
ATOM 1622 O O . GLY A 1 211 ? 36.673 12.196 -34.945 1.00 70.25 211 GLY A O 1
ATOM 1623 N N . LEU A 1 212 ? 36.747 9.952 -34.868 1.00 69.75 212 LEU A N 1
ATOM 1624 C CA . LEU A 1 212 ? 38.156 9.829 -35.238 1.00 69.75 212 LEU A CA 1
ATOM 1625 C C . LEU A 1 212 ? 38.274 9.098 -36.581 1.00 69.75 212 LEU A C 1
ATOM 1627 O O . LEU A 1 212 ? 37.865 7.941 -36.732 1.00 69.75 212 LEU A O 1
ATOM 1631 N N . ALA A 1 213 ? 38.796 9.814 -37.575 1.00 68.81 213 ALA A N 1
ATOM 1632 C CA . ALA A 1 213 ? 39.021 9.320 -38.930 1.00 68.81 213 ALA A CA 1
ATOM 1633 C C . ALA A 1 213 ? 40.381 8.608 -39.061 1.00 68.81 213 ALA A C 1
ATOM 1635 O O . ALA A 1 213 ? 41.235 8.706 -38.181 1.00 68.81 213 ALA A O 1
ATOM 1636 N N . GLY A 1 214 ? 40.578 7.891 -40.173 1.00 67.81 214 GLY A N 1
ATOM 1637 C CA . GLY A 1 214 ? 41.708 6.974 -40.377 1.00 67.81 214 GLY A CA 1
ATOM 1638 C C . GLY A 1 214 ? 43.098 7.562 -40.105 1.00 67.81 214 GLY A C 1
ATOM 1639 O O . GLY A 1 214 ? 43.889 6.924 -39.419 1.00 67.81 214 GLY A O 1
ATOM 1640 N N . GLU A 1 215 ? 43.393 8.776 -40.571 1.00 68.19 215 GLU A N 1
ATOM 1641 C CA . GLU A 1 215 ? 44.735 9.360 -40.410 1.00 68.19 215 GLU A CA 1
ATOM 1642 C C . GLU A 1 215 ? 44.992 9.864 -38.980 1.00 68.19 215 GLU A C 1
ATOM 1644 O O . GLU A 1 215 ? 46.038 9.593 -38.391 1.00 68.19 215 GLU A O 1
ATOM 1649 N N . ALA A 1 216 ? 43.980 10.470 -38.353 1.00 67.50 216 ALA A N 1
ATOM 1650 C CA . ALA A 1 216 ? 44.029 10.862 -36.945 1.00 67.50 216 ALA A CA 1
ATOM 1651 C C . ALA A 1 216 ? 44.124 9.642 -36.002 1.00 67.50 216 ALA A C 1
ATOM 1653 O O . ALA A 1 216 ? 44.782 9.703 -34.964 1.00 67.50 216 ALA A O 1
ATOM 1654 N N . MET A 1 217 ? 43.520 8.510 -36.384 1.00 68.38 217 MET A N 1
ATOM 1655 C CA . MET A 1 217 ? 43.614 7.239 -35.658 1.00 68.38 217 MET A CA 1
ATOM 1656 C C . MET A 1 217 ? 45.029 6.647 -35.721 1.00 68.38 217 MET A C 1
ATOM 1658 O O . MET A 1 217 ? 45.548 6.217 -34.691 1.00 68.38 217 MET A O 1
ATOM 1662 N N . LYS A 1 218 ? 45.675 6.660 -36.898 1.00 72.50 218 LYS A N 1
ATOM 1663 C CA . LYS A 1 218 ? 47.077 6.232 -37.048 1.00 72.50 218 LYS A CA 1
ATOM 1664 C C . LYS A 1 218 ? 48.023 7.112 -36.238 1.00 72.50 218 LYS A C 1
ATOM 1666 O O . LYS A 1 218 ? 48.955 6.600 -35.626 1.00 72.50 218 LYS A O 1
ATOM 1671 N N . GLN A 1 219 ? 47.792 8.426 -36.226 1.00 69.75 219 GLN A N 1
ATOM 1672 C CA . GLN A 1 219 ? 48.619 9.349 -35.450 1.00 69.75 219 GLN A CA 1
ATOM 1673 C C . GLN A 1 219 ? 48.465 9.120 -33.944 1.00 69.75 219 GLN A C 1
ATOM 1675 O O . GLN A 1 219 ? 49.461 9.023 -33.240 1.00 69.75 219 GLN A O 1
ATOM 1680 N N . TRP A 1 220 ? 47.236 8.948 -33.449 1.00 70.25 220 TRP A N 1
ATOM 1681 C CA . TRP A 1 220 ? 47.019 8.599 -32.043 1.00 70.25 220 TRP A CA 1
ATOM 1682 C C . TRP A 1 220 ? 47.678 7.265 -31.664 1.00 70.25 220 TRP A C 1
ATOM 1684 O O . TRP A 1 220 ? 48.299 7.175 -30.612 1.00 70.25 220 TRP A O 1
ATOM 1694 N N . ALA A 1 221 ? 47.581 6.239 -32.519 1.00 69.56 221 ALA A N 1
ATOM 1695 C CA . ALA A 1 221 ? 48.198 4.941 -32.248 1.00 69.56 221 ALA A CA 1
ATOM 1696 C C . ALA A 1 221 ? 49.730 5.043 -32.145 1.00 69.56 221 ALA A C 1
ATOM 1698 O O . ALA A 1 221 ? 50.320 4.441 -31.250 1.00 69.56 221 ALA A O 1
ATOM 1699 N N . ARG A 1 222 ? 50.361 5.846 -33.015 1.00 72.69 222 ARG A N 1
ATOM 1700 C CA . ARG A 1 222 ? 51.802 6.146 -32.960 1.00 72.69 222 ARG A CA 1
ATOM 1701 C C . ARG A 1 222 ? 52.188 6.883 -31.675 1.00 72.69 222 ARG A C 1
ATOM 1703 O O . ARG A 1 222 ? 53.161 6.517 -31.020 1.00 72.69 222 ARG A O 1
ATOM 1710 N N . ASP A 1 223 ? 51.393 7.865 -31.271 1.00 71.06 223 ASP A N 1
ATOM 1711 C CA . ASP A 1 223 ? 51.666 8.649 -30.065 1.00 71.06 223 ASP A CA 1
ATOM 1712 C C . ASP A 1 223 ? 51.435 7.827 -28.783 1.00 71.06 223 ASP A C 1
ATOM 1714 O O . ASP A 1 223 ? 52.145 7.993 -27.792 1.00 71.06 223 ASP A O 1
ATOM 1718 N N . ALA A 1 224 ? 50.491 6.879 -28.807 1.00 67.19 224 ALA A N 1
ATOM 1719 C CA . ALA A 1 224 ? 50.229 5.974 -27.688 1.00 67.19 224 ALA A CA 1
ATOM 1720 C C . ALA A 1 224 ? 51.384 4.989 -27.491 1.00 67.19 224 ALA A C 1
ATOM 1722 O O . ALA A 1 224 ? 51.774 4.717 -26.359 1.00 67.19 224 ALA A O 1
ATOM 1723 N N . PHE A 1 225 ? 51.978 4.521 -28.591 1.00 68.62 225 PHE A N 1
ATOM 1724 C CA . PHE A 1 225 ? 53.153 3.651 -28.566 1.00 68.62 225 PHE A CA 1
ATOM 1725 C C . PHE A 1 225 ? 54.400 4.342 -27.996 1.00 68.62 225 PHE A C 1
ATOM 1727 O O . PHE A 1 225 ? 55.277 3.683 -27.449 1.00 68.62 225 PHE A O 1
ATOM 1734 N N . THR A 1 226 ? 54.477 5.670 -28.103 1.00 70.81 226 THR A N 1
ATOM 1735 C CA . THR A 1 226 ? 55.605 6.475 -27.603 1.00 70.81 226 THR A CA 1
ATOM 1736 C C . THR A 1 226 ? 55.369 7.050 -26.203 1.00 70.81 226 THR A C 1
ATOM 1738 O O . THR A 1 226 ? 56.176 7.846 -25.729 1.00 70.81 226 THR A O 1
ATOM 1741 N N . GLY A 1 227 ? 54.273 6.669 -25.533 1.00 59.00 227 GLY A N 1
ATOM 1742 C CA . GLY A 1 227 ? 53.916 7.164 -24.198 1.00 59.00 227 GLY A CA 1
ATOM 1743 C C . GLY A 1 227 ? 53.502 8.641 -24.160 1.00 59.00 227 GLY A C 1
ATOM 1744 O O . GLY A 1 227 ? 53.399 9.213 -23.080 1.00 59.00 227 GLY A O 1
ATOM 1745 N N . LYS A 1 228 ? 53.267 9.262 -25.325 1.00 54.41 228 LYS A N 1
ATOM 1746 C CA . LYS A 1 228 ? 52.953 10.693 -25.488 1.00 54.41 228 LYS A CA 1
ATOM 1747 C C . LYS A 1 228 ? 51.497 10.964 -25.883 1.00 54.41 228 LYS A C 1
ATOM 1749 O O . LYS A 1 228 ? 51.158 12.102 -26.196 1.00 54.41 228 LYS A O 1
ATOM 1754 N N . ALA A 1 229 ? 50.636 9.947 -25.936 1.00 48.84 229 ALA A N 1
ATOM 1755 C CA . ALA A 1 229 ? 49.243 10.153 -26.324 1.00 48.84 229 ALA A CA 1
ATOM 1756 C C . ALA A 1 229 ? 48.367 10.627 -25.165 1.00 48.84 229 ALA A C 1
ATOM 1758 O O . ALA A 1 229 ? 48.209 9.931 -24.163 1.00 48.84 229 ALA A O 1
ATOM 1759 N N . ASP A 1 230 ? 47.669 11.734 -25.408 1.00 54.69 230 ASP A N 1
ATOM 1760 C CA . ASP A 1 230 ? 46.447 12.094 -24.695 1.00 54.69 230 ASP A CA 1
ATOM 1761 C C . ASP A 1 230 ? 45.325 11.071 -24.955 1.00 54.69 230 ASP A C 1
ATOM 1763 O O . ASP A 1 230 ? 45.400 10.205 -25.847 1.00 54.69 230 ASP A O 1
ATOM 1767 N N . ALA A 1 231 ? 44.229 11.179 -24.199 1.00 57.00 231 ALA A N 1
ATOM 1768 C CA . ALA A 1 231 ? 43.072 10.330 -24.430 1.00 57.00 231 ALA A CA 1
ATOM 1769 C C . ALA A 1 231 ? 42.555 10.539 -25.874 1.00 57.00 231 ALA A C 1
ATOM 1771 O O . ALA A 1 231 ? 42.389 11.672 -26.324 1.00 57.00 231 ALA A O 1
ATOM 1772 N N . PRO A 1 232 ? 42.230 9.471 -26.629 1.00 55.72 232 PRO A N 1
ATOM 1773 C CA . PRO A 1 232 ? 41.848 9.584 -28.045 1.00 55.72 232 PRO A CA 1
ATOM 1774 C C . PRO A 1 232 ? 40.607 10.458 -28.303 1.00 55.72 232 PRO A C 1
ATOM 1776 O O . PRO A 1 232 ? 40.356 10.876 -29.432 1.00 55.72 232 PRO A O 1
ATOM 1779 N N . ILE A 1 233 ? 39.834 10.746 -27.254 1.00 53.25 233 ILE A N 1
ATOM 1780 C CA . ILE A 1 233 ? 38.677 11.638 -27.278 1.00 53.25 233 ILE A CA 1
ATOM 1781 C C . ILE A 1 233 ? 39.057 13.118 -27.471 1.00 53.25 233 ILE A C 1
ATOM 1783 O O . ILE A 1 233 ? 38.226 13.895 -27.942 1.00 53.25 233 ILE A O 1
ATOM 1787 N N . ASP A 1 234 ? 40.292 13.500 -27.141 1.00 54.75 234 ASP A N 1
ATOM 1788 C CA . ASP A 1 234 ? 40.774 14.887 -27.177 1.00 54.75 234 ASP A CA 1
ATOM 1789 C C . ASP A 1 234 ? 41.213 15.321 -28.580 1.00 54.75 234 ASP A C 1
ATOM 1791 O O . ASP A 1 234 ? 41.303 16.509 -28.870 1.00 54.75 234 ASP A O 1
ATOM 1795 N N . ARG A 1 235 ? 41.387 14.357 -29.494 1.00 54.41 235 ARG A N 1
ATOM 1796 C CA . ARG A 1 235 ? 41.746 14.587 -30.905 1.00 54.41 235 ARG A CA 1
ATOM 1797 C C . ARG A 1 235 ? 40.600 14.374 -31.891 1.00 54.41 235 ARG A C 1
ATOM 1799 O O . ARG A 1 235 ? 40.781 14.519 -33.098 1.00 54.41 235 ARG A O 1
ATOM 1806 N N . ALA A 1 236 ? 39.434 13.971 -31.403 1.00 57.34 236 ALA A N 1
ATOM 1807 C CA . ALA A 1 236 ? 38.302 13.617 -32.242 1.00 57.34 236 ALA A CA 1
ATOM 1808 C C . ALA A 1 236 ? 37.423 14.855 -32.525 1.00 57.34 236 ALA A C 1
ATOM 1810 O O . ALA A 1 236 ? 37.095 15.615 -31.614 1.00 57.34 236 ALA A O 1
ATOM 1811 N N . GLN A 1 237 ? 37.033 15.061 -33.788 1.00 54.88 237 GLN A N 1
ATOM 1812 C CA . GLN A 1 237 ? 36.246 16.232 -34.202 1.00 54.88 237 GLN A CA 1
ATOM 1813 C C . GLN A 1 237 ? 34.799 16.117 -33.720 1.00 54.88 237 GLN A C 1
ATOM 1815 O O . GLN A 1 237 ? 34.199 15.044 -33.827 1.00 54.88 237 GLN A O 1
ATOM 1820 N N . VAL A 1 238 ? 34.236 17.222 -33.216 1.00 57.06 238 VAL A N 1
ATOM 1821 C CA . VAL A 1 238 ? 32.833 17.281 -32.787 1.00 57.06 238 VAL A CA 1
ATOM 1822 C C . VAL A 1 238 ? 31.924 17.195 -34.008 1.00 57.06 238 VAL A C 1
ATOM 1824 O O . VAL A 1 238 ? 32.024 18.014 -34.918 1.00 57.06 238 VAL A O 1
ATOM 1827 N N . VAL A 1 239 ? 31.019 16.219 -34.016 1.00 60.50 239 VAL A N 1
ATOM 1828 C CA . VAL A 1 239 ? 30.027 16.046 -35.082 1.00 60.50 239 VAL A CA 1
ATOM 1829 C C . VAL A 1 239 ? 28.663 16.487 -34.563 1.00 60.50 239 VAL A C 1
ATOM 1831 O O . VAL A 1 239 ? 28.170 15.952 -33.572 1.00 60.50 239 VAL A O 1
ATOM 1834 N N . GLN A 1 240 ? 28.051 17.460 -35.239 1.00 52.59 240 GLN A N 1
ATOM 1835 C CA . GLN A 1 240 ? 26.668 17.865 -34.986 1.00 52.59 240 GLN A CA 1
ATOM 1836 C C . GLN A 1 240 ? 25.730 16.826 -35.605 1.00 52.59 240 GLN A C 1
ATOM 1838 O O . GLN A 1 240 ? 25.779 16.580 -36.810 1.00 52.59 240 GLN A O 1
ATOM 1843 N N . ILE A 1 241 ? 24.898 16.186 -34.785 1.00 54.75 241 ILE A N 1
ATOM 1844 C CA . ILE A 1 241 ? 23.920 15.191 -35.237 1.00 54.75 241 ILE A CA 1
ATOM 1845 C C . ILE A 1 241 ? 22.584 15.542 -34.612 1.00 54.75 241 ILE A C 1
ATOM 1847 O O . ILE A 1 241 ? 22.492 15.673 -33.393 1.00 54.75 241 I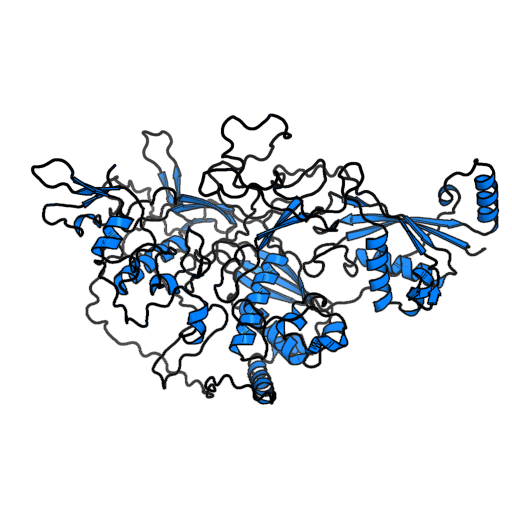LE A O 1
ATOM 1851 N N . GLN A 1 242 ? 21.554 15.670 -35.444 1.00 49.09 242 GLN A N 1
ATOM 1852 C CA . GLN A 1 242 ? 20.188 15.799 -34.962 1.00 49.09 242 GLN A CA 1
ATOM 1853 C C . GLN A 1 242 ? 19.673 14.413 -34.539 1.00 49.09 242 GLN A C 1
ATOM 1855 O O . GLN A 1 242 ? 19.682 13.486 -35.359 1.00 49.09 242 GLN A O 1
ATOM 1860 N N . PRO A 1 243 ? 19.274 14.234 -33.270 1.00 48.22 243 PRO A N 1
ATOM 1861 C CA . PRO A 1 243 ? 18.699 12.981 -32.812 1.00 48.22 243 PRO A CA 1
ATOM 1862 C C . PRO A 1 243 ? 17.377 12.684 -33.529 1.00 48.22 243 PRO A C 1
ATOM 1864 O O . PRO A 1 243 ? 16.548 13.568 -33.719 1.00 48.22 243 PRO A O 1
ATOM 1867 N N . SER A 1 244 ? 17.179 11.425 -33.922 1.00 45.19 244 SER A N 1
ATOM 1868 C CA . SER A 1 244 ? 15.880 10.924 -34.386 1.00 45.19 244 SER A CA 1
ATOM 1869 C C . SER A 1 244 ? 15.093 10.465 -33.164 1.00 45.19 244 SER A C 1
ATOM 1871 O O . SER A 1 244 ? 15.554 9.591 -32.429 1.00 45.19 244 SER A O 1
ATOM 1873 N N . THR A 1 245 ? 13.928 11.060 -32.930 1.00 43.88 245 THR A N 1
ATOM 1874 C CA . THR A 1 245 ? 13.019 10.664 -31.855 1.00 43.88 245 THR A CA 1
ATOM 1875 C C . THR A 1 245 ? 12.262 9.402 -32.263 1.00 43.88 245 THR A C 1
ATOM 1877 O O . THR A 1 245 ? 11.578 9.372 -33.284 1.00 43.88 245 THR A O 1
ATOM 1880 N N . HIS A 1 246 ? 12.377 8.341 -31.465 1.00 43.47 246 HIS A N 1
ATOM 1881 C CA . HIS A 1 246 ? 11.510 7.170 -31.567 1.00 43.47 246 HIS A CA 1
ATOM 1882 C C . HIS A 1 246 ? 10.470 7.249 -30.454 1.00 43.47 246 HIS A C 1
ATOM 1884 O O . HIS A 1 246 ? 10.661 6.675 -29.392 1.00 43.47 246 HIS A O 1
ATOM 1890 N N . SER A 1 247 ? 9.368 7.956 -30.704 1.00 43.34 247 SER A N 1
ATOM 1891 C CA . SER A 1 247 ? 8.228 7.936 -29.789 1.00 43.34 247 SER A CA 1
ATOM 1892 C C . SER A 1 247 ? 7.477 6.620 -29.975 1.00 43.34 247 SER A C 1
ATOM 1894 O O . SER A 1 247 ? 6.783 6.428 -30.975 1.00 43.34 247 SER A O 1
ATOM 1896 N N . THR A 1 248 ? 7.617 5.687 -29.034 1.00 45.03 248 THR A N 1
ATOM 1897 C CA . THR A 1 248 ? 6.648 4.594 -28.921 1.00 45.03 248 THR A CA 1
ATOM 1898 C C . THR A 1 248 ? 5.453 5.102 -28.135 1.00 45.03 248 THR A C 1
ATOM 1900 O O . THR A 1 248 ? 5.515 5.245 -26.916 1.00 45.03 248 THR A O 1
ATOM 1903 N N . ALA A 1 249 ? 4.369 5.405 -28.845 1.00 44.81 249 ALA A N 1
ATOM 1904 C CA . ALA A 1 249 ? 3.090 5.764 -28.256 1.00 44.81 249 ALA A CA 1
ATOM 1905 C C . ALA A 1 249 ? 2.524 4.557 -27.486 1.00 44.81 249 ALA A C 1
ATOM 1907 O O . ALA A 1 249 ? 1.893 3.682 -28.068 1.00 44.81 249 ALA A O 1
ATOM 1908 N N . ALA A 1 250 ? 2.794 4.473 -26.184 1.00 51.81 250 ALA A N 1
ATOM 1909 C CA . ALA A 1 250 ? 2.099 3.544 -25.303 1.00 51.81 250 ALA A CA 1
ATOM 1910 C C . ALA A 1 250 ? 0.739 4.143 -24.916 1.00 51.81 250 ALA A C 1
ATOM 1912 O O . ALA A 1 250 ? 0.667 5.316 -24.528 1.00 51.81 250 ALA A O 1
ATOM 1913 N N . ALA A 1 251 ? -0.332 3.347 -24.985 1.00 61.50 251 ALA A N 1
ATOM 1914 C CA . ALA A 1 251 ? -1.624 3.745 -24.442 1.00 61.50 251 ALA A CA 1
ATOM 1915 C C . ALA A 1 251 ? -1.474 4.053 -22.946 1.00 61.50 251 ALA A C 1
ATOM 1917 O O . ALA A 1 251 ? -1.031 3.214 -22.153 1.00 61.50 251 ALA A O 1
ATOM 1918 N N . SER A 1 252 ? -1.821 5.283 -22.572 1.00 67.94 252 SER A N 1
ATOM 1919 C CA . SER A 1 252 ? -1.679 5.788 -21.210 1.00 67.94 252 SER A CA 1
ATOM 1920 C C . SER A 1 252 ? -2.968 6.431 -20.715 1.00 67.94 252 SER A C 1
ATOM 1922 O O . SER A 1 252 ? -3.730 7.049 -21.462 1.00 67.94 252 SER A O 1
ATOM 1924 N N . LEU A 1 253 ? -3.204 6.247 -19.424 1.00 75.56 253 LEU A N 1
ATOM 1925 C CA . LEU A 1 253 ? -4.328 6.765 -18.674 1.00 75.56 253 LEU A CA 1
ATOM 1926 C C . LEU A 1 253 ? -3.781 7.705 -17.605 1.00 75.56 253 LEU A C 1
ATOM 1928 O O . LEU A 1 253 ? -3.063 7.271 -16.699 1.00 75.56 253 LEU A O 1
ATOM 1932 N N . ASP A 1 254 ? -4.133 8.980 -17.697 1.00 79.50 254 ASP A N 1
ATOM 1933 C CA . ASP A 1 254 ? -3.899 9.915 -16.608 1.00 79.50 254 ASP A CA 1
ATOM 1934 C C . ASP A 1 254 ? -5.010 9.713 -15.571 1.00 79.50 254 ASP A C 1
ATOM 1936 O O . ASP A 1 254 ? -6.205 9.734 -15.881 1.00 79.50 254 ASP A O 1
ATOM 1940 N N . VAL A 1 255 ? -4.602 9.454 -14.332 1.00 86.44 255 VAL A N 1
ATOM 1941 C CA . VAL A 1 255 ? -5.492 9.091 -13.232 1.00 86.44 255 VAL A CA 1
ATOM 1942 C C . VAL A 1 255 ? -5.424 10.163 -12.157 1.00 86.44 255 VAL A C 1
ATOM 1944 O O . VAL A 1 255 ? -4.356 10.437 -11.605 1.00 86.44 255 VAL A O 1
ATOM 1947 N N . THR A 1 256 ? -6.582 10.713 -11.812 1.00 92.75 256 THR A N 1
ATOM 1948 C CA . THR A 1 256 ? -6.743 11.700 -10.743 1.00 92.75 256 THR A CA 1
ATOM 1949 C C . THR A 1 256 ? -7.475 11.057 -9.575 1.00 92.75 256 THR A C 1
ATOM 1951 O O . THR A 1 256 ? -8.643 10.699 -9.690 1.00 92.75 256 THR A O 1
ATOM 1954 N N . LEU A 1 257 ? -6.798 10.909 -8.439 1.00 96.12 257 LEU A N 1
ATOM 1955 C CA . LEU A 1 257 ? -7.357 10.397 -7.191 1.00 96.12 257 LEU A CA 1
ATOM 1956 C C . LEU A 1 257 ? -7.836 11.561 -6.322 1.00 96.12 257 LEU A C 1
ATOM 1958 O O . LEU A 1 257 ? -7.025 12.371 -5.874 1.00 96.12 257 LEU A O 1
ATOM 1962 N N . LYS A 1 258 ? -9.138 11.614 -6.041 1.00 95.25 258 LYS A N 1
ATOM 1963 C CA . LYS A 1 258 ? -9.767 12.579 -5.132 1.00 95.25 258 LYS A CA 1
ATOM 1964 C C . LYS A 1 258 ? -10.045 11.903 -3.794 1.00 95.25 258 LYS A C 1
ATOM 1966 O O . LYS A 1 258 ? -10.906 11.024 -3.719 1.00 95.25 258 LYS A O 1
ATOM 1971 N N . PHE A 1 259 ? -9.305 12.266 -2.749 1.00 94.19 259 PHE A N 1
ATOM 1972 C CA . PHE A 1 259 ? -9.487 11.684 -1.417 1.00 94.19 259 PHE A CA 1
ATOM 1973 C C . PHE A 1 259 ? -10.695 12.301 -0.697 1.00 94.19 259 PHE A C 1
ATOM 1975 O O . PHE A 1 259 ? -10.859 13.517 -0.675 1.00 94.19 259 PHE A O 1
ATOM 1982 N N . GLU A 1 260 ? -11.538 11.462 -0.086 1.00 89.62 260 GLU A N 1
ATOM 1983 C CA . GLU A 1 260 ? -12.759 11.899 0.620 1.00 89.62 260 GLU A CA 1
ATOM 1984 C C . GLU A 1 260 ? -12.467 12.388 2.060 1.00 89.62 260 GLU A C 1
ATOM 1986 O O . GLU A 1 260 ? -13.240 13.166 2.628 1.00 89.62 260 GLU A O 1
ATOM 1991 N N . GLY A 1 261 ? -11.332 11.977 2.637 1.00 89.44 261 GLY A N 1
ATOM 1992 C CA . GLY A 1 261 ? -10.918 12.300 4.007 1.00 89.44 261 GLY A CA 1
ATOM 1993 C C . GLY A 1 261 ? -9.401 12.426 4.150 1.00 89.44 261 GLY A C 1
ATOM 1994 O O . GLY A 1 261 ? -8.724 12.969 3.277 1.00 89.44 261 GLY A O 1
ATOM 1995 N N . LEU A 1 262 ? -8.857 11.935 5.261 1.00 92.44 262 LEU A N 1
ATOM 1996 C CA . LEU A 1 262 ? -7.426 12.029 5.559 1.00 92.44 262 LEU A CA 1
ATOM 1997 C C . LEU A 1 262 ? -6.590 11.060 4.717 1.00 92.44 262 LEU A C 1
ATOM 1999 O O . LEU A 1 262 ? -6.927 9.887 4.565 1.00 92.44 262 LEU A O 1
ATOM 2003 N N . PHE A 1 263 ? -5.453 11.528 4.211 1.00 94.50 263 PHE A N 1
ATOM 2004 C CA . PHE A 1 263 ? -4.487 10.726 3.470 1.00 94.50 263 PHE A CA 1
ATOM 2005 C C . PHE A 1 263 ? -3.113 10.768 4.137 1.00 94.50 263 PHE A C 1
ATOM 2007 O O . PHE A 1 263 ? -2.597 11.829 4.497 1.00 94.50 263 PHE A O 1
ATOM 2014 N N . CYS A 1 264 ? -2.505 9.592 4.293 1.00 91.38 264 CYS A N 1
ATOM 2015 C CA . CYS A 1 264 ? -1.142 9.460 4.783 1.00 91.38 264 CYS A CA 1
ATOM 2016 C C . CYS A 1 264 ? -0.548 8.121 4.334 1.00 91.38 264 CYS A C 1
ATOM 2018 O O . CYS A 1 264 ? -1.034 7.054 4.711 1.00 91.38 264 CYS A O 1
ATOM 2020 N N . VAL A 1 265 ? 0.531 8.166 3.555 1.00 89.44 265 VAL A N 1
ATOM 2021 C CA . VAL A 1 265 ? 1.457 7.037 3.411 1.00 89.44 265 VAL A CA 1
ATOM 2022 C C . VAL A 1 265 ? 2.590 7.302 4.381 1.00 89.44 265 VAL A C 1
ATOM 2024 O O . VAL A 1 265 ? 3.272 8.311 4.237 1.00 89.44 265 VAL A O 1
ATOM 2027 N N . ASN A 1 266 ? 2.760 6.428 5.372 1.00 83.31 266 ASN A N 1
ATOM 2028 C CA . ASN A 1 266 ? 3.714 6.679 6.442 1.00 83.31 266 ASN A CA 1
ATOM 2029 C C . ASN A 1 266 ? 5.149 6.777 5.900 1.00 83.31 266 ASN A C 1
ATOM 2031 O O . ASN A 1 266 ? 5.619 5.879 5.190 1.00 83.31 266 ASN A O 1
ATOM 2035 N N . ASP A 1 267 ? 5.846 7.843 6.278 1.00 75.19 267 ASP A N 1
ATOM 2036 C CA . ASP A 1 267 ? 7.296 7.928 6.182 1.00 75.19 267 ASP A CA 1
ATOM 2037 C C . ASP A 1 267 ? 7.915 7.277 7.435 1.00 75.19 267 ASP A C 1
ATOM 2039 O O . ASP A 1 267 ? 7.753 7.788 8.547 1.00 75.19 267 ASP A O 1
ATOM 2043 N N . PRO A 1 268 ? 8.565 6.107 7.310 1.00 58.41 268 PRO A N 1
ATOM 2044 C CA . PRO A 1 268 ? 9.138 5.411 8.456 1.00 58.41 268 PRO A CA 1
ATOM 2045 C C . PRO A 1 268 ? 10.338 6.139 9.076 1.00 58.41 268 PRO A C 1
ATOM 2047 O O . PRO A 1 268 ? 10.653 5.857 10.228 1.00 58.41 268 PRO A O 1
ATOM 2050 N N . GLY A 1 269 ? 11.005 7.059 8.367 1.00 53.22 269 GLY A N 1
ATOM 2051 C CA . GLY A 1 269 ? 12.213 7.715 8.890 1.00 53.22 269 GLY A CA 1
ATOM 2052 C C . GLY A 1 269 ? 11.971 8.792 9.935 1.00 53.22 269 GLY A C 1
ATOM 2053 O O . GLY A 1 269 ? 12.878 9.188 10.655 1.00 53.22 269 GLY A O 1
ATOM 2054 N N . SER A 1 270 ? 10.740 9.257 10.059 1.00 49.31 270 SER A N 1
ATOM 2055 C CA . SER A 1 270 ? 10.459 10.529 10.719 1.00 49.31 270 SER A CA 1
ATOM 2056 C C . SER A 1 270 ? 10.136 10.419 12.203 1.00 49.31 270 SER A C 1
ATOM 2058 O O . SER A 1 270 ? 10.085 11.429 12.896 1.00 49.31 270 SER A O 1
ATOM 2060 N N . CYS A 1 271 ? 9.888 9.210 12.703 1.00 42.94 271 CYS A N 1
ATOM 2061 C CA . CYS A 1 271 ? 9.132 9.019 13.942 1.00 42.94 271 CYS A CA 1
ATOM 2062 C C . CYS A 1 271 ? 9.919 8.374 15.089 1.00 42.94 271 CYS A C 1
ATOM 2064 O O . CYS A 1 271 ? 9.311 7.994 16.087 1.00 42.94 271 CYS A O 1
ATOM 2066 N N . ARG A 1 272 ? 11.246 8.211 14.962 1.00 49.47 272 ARG A N 1
ATOM 2067 C CA . ARG A 1 272 ? 12.042 7.446 15.947 1.00 49.47 272 ARG A CA 1
ATOM 2068 C C . ARG A 1 272 ? 13.316 8.122 16.459 1.00 49.47 272 ARG A C 1
ATOM 2070 O O . ARG A 1 272 ? 13.900 7.644 17.420 1.00 49.47 272 ARG A O 1
ATOM 2077 N N . LEU A 1 273 ? 13.694 9.294 15.940 1.00 38.38 273 LEU A N 1
ATOM 2078 C CA . LEU A 1 273 ? 14.906 10.019 16.375 1.00 38.38 273 LEU A CA 1
ATOM 2079 C C . LEU A 1 273 ? 14.803 10.697 17.762 1.00 38.38 273 LEU A C 1
ATOM 2081 O O . LEU A 1 273 ? 15.749 11.367 18.179 1.00 38.38 273 LEU A O 1
ATOM 2085 N N . GLY A 1 274 ? 13.678 10.539 18.469 1.00 34.53 274 GLY A N 1
ATOM 2086 C CA . GLY A 1 274 ? 13.390 11.201 19.746 1.00 34.53 274 GLY A CA 1
ATOM 2087 C C . GLY A 1 274 ? 13.546 10.347 21.011 1.00 34.53 274 GLY A C 1
ATOM 2088 O O . GLY A 1 274 ? 13.248 10.859 22.084 1.00 34.53 274 GLY A O 1
ATOM 2089 N N . GLN A 1 275 ? 13.968 9.079 20.916 1.00 36.09 275 GLN A N 1
ATOM 2090 C CA . GLN A 1 275 ? 14.174 8.200 22.085 1.00 36.09 275 GLN A CA 1
ATOM 2091 C C . GLN A 1 275 ? 15.626 7.728 22.258 1.00 36.09 275 GLN A C 1
ATOM 2093 O O . GLN A 1 275 ? 15.875 6.725 22.921 1.00 36.09 275 GLN A O 1
ATOM 2098 N N . ALA A 1 276 ? 16.600 8.455 21.706 1.00 32.50 276 ALA A N 1
ATOM 2099 C CA . ALA A 1 276 ? 17.980 8.272 22.136 1.00 32.50 276 ALA A CA 1
ATOM 2100 C C . ALA A 1 276 ? 18.092 8.785 23.580 1.00 32.50 276 ALA A C 1
ATOM 2102 O O . ALA A 1 276 ? 18.036 9.993 23.818 1.00 32.50 276 ALA A O 1
ATOM 2103 N N . GLY A 1 277 ? 18.218 7.865 24.539 1.00 32.84 277 GLY A N 1
ATOM 2104 C CA . GLY A 1 277 ? 18.748 8.200 25.857 1.00 32.84 277 GLY A CA 1
ATOM 2105 C C . GLY A 1 277 ? 20.108 8.887 25.704 1.00 32.84 277 GLY A C 1
ATOM 2106 O O . GLY A 1 277 ? 20.784 8.714 24.691 1.00 32.84 277 GLY A O 1
ATOM 2107 N N . GLU A 1 278 ? 20.507 9.677 26.697 1.00 31.53 278 GLU A N 1
ATOM 2108 C CA . GLU A 1 278 ? 21.676 10.579 26.709 1.00 31.53 278 GLU A CA 1
ATOM 2109 C C . GLU A 1 278 ? 23.066 9.923 26.482 1.00 31.53 278 GLU A C 1
ATOM 2111 O O . GLU A 1 278 ? 24.089 10.511 26.820 1.00 31.53 278 GLU A O 1
ATOM 2116 N N . LYS A 1 279 ? 23.165 8.716 25.912 1.00 27.48 279 LYS A N 1
ATOM 2117 C CA . LYS A 1 279 ? 24.421 7.970 25.737 1.00 27.48 279 LYS A CA 1
ATOM 2118 C C . LYS A 1 279 ? 24.579 7.307 24.359 1.00 27.48 279 LYS A C 1
ATOM 2120 O O . LYS A 1 279 ? 24.989 6.154 24.283 1.00 27.48 279 LYS A O 1
ATOM 2125 N N . ALA A 1 280 ? 24.303 8.016 23.264 1.00 28.47 280 ALA A N 1
ATOM 2126 C CA . ALA A 1 280 ? 24.728 7.575 21.926 1.00 28.47 280 ALA A CA 1
ATOM 2127 C C . ALA A 1 280 ? 26.110 8.175 21.562 1.00 28.47 280 ALA A C 1
ATOM 2129 O O . ALA A 1 280 ? 26.334 9.364 21.808 1.00 28.47 280 ALA A O 1
ATOM 2130 N N . PRO A 1 281 ? 27.051 7.398 20.987 1.00 27.64 281 PRO A N 1
ATOM 2131 C CA . PRO A 1 281 ? 28.399 7.867 20.671 1.00 27.64 281 PRO A CA 1
ATOM 2132 C C . PRO A 1 281 ? 28.408 8.963 19.590 1.00 27.64 281 PRO A C 1
ATOM 2134 O O . PRO A 1 281 ? 27.726 8.895 18.571 1.00 27.64 281 PRO A O 1
ATOM 2137 N N . GLN A 1 282 ? 29.241 9.974 19.831 1.00 30.30 282 GLN A N 1
ATOM 2138 C CA . GLN A 1 282 ? 29.330 11.304 19.207 1.00 30.30 282 GLN A CA 1
ATOM 2139 C C . GLN A 1 282 ? 29.744 11.372 17.711 1.00 30.30 282 GLN A C 1
ATOM 2141 O O . GLN A 1 282 ? 30.354 12.351 17.290 1.00 30.30 282 GLN A O 1
ATOM 2146 N N . LYS A 1 283 ? 29.442 10.372 16.871 1.00 29.67 283 LYS A N 1
ATOM 2147 C CA . LYS A 1 283 ? 29.937 10.316 15.474 1.00 29.67 283 LYS A CA 1
ATOM 2148 C C . LYS A 1 283 ? 28.856 10.162 14.393 1.00 29.67 283 LYS A C 1
ATOM 2150 O O . LYS A 1 283 ? 29.059 9.437 13.425 1.00 29.67 283 LYS A O 1
ATOM 2155 N N . THR A 1 284 ? 27.746 10.891 14.490 1.00 27.97 284 THR A N 1
ATOM 2156 C CA . THR A 1 284 ? 26.812 11.081 13.356 1.00 27.97 284 THR A CA 1
ATOM 2157 C C . THR A 1 284 ? 26.623 12.570 13.049 1.00 27.97 284 THR A C 1
ATOM 2159 O O . THR A 1 284 ? 26.444 13.337 13.999 1.00 27.97 284 THR A O 1
ATOM 2162 N N . PRO A 1 285 ? 26.662 13.007 11.771 1.00 29.30 285 PRO A N 1
ATOM 2163 C CA . PRO A 1 285 ? 26.533 14.419 11.410 1.00 29.30 285 PRO A CA 1
ATOM 2164 C C . PRO A 1 285 ? 25.163 15.003 11.791 1.00 29.30 285 PRO A C 1
ATOM 2166 O O . PRO A 1 285 ? 24.168 14.288 11.890 1.00 29.30 285 PRO A O 1
ATOM 2169 N N . MET A 1 286 ? 25.159 16.318 12.019 1.00 28.72 286 MET A N 1
ATOM 2170 C CA . MET A 1 286 ? 24.072 17.162 12.533 1.00 28.72 286 MET A CA 1
ATOM 2171 C C . MET A 1 286 ? 22.681 16.920 11.923 1.00 28.72 286 MET A C 1
ATOM 2173 O O . MET A 1 286 ? 22.507 16.828 10.714 1.00 28.72 286 MET A O 1
ATOM 2177 N N . LYS A 1 287 ? 21.686 16.908 12.821 1.00 36.41 287 LYS A N 1
ATOM 2178 C CA . LYS A 1 287 ? 20.241 16.786 12.591 1.00 36.41 287 LYS A CA 1
ATOM 2179 C C . LYS A 1 287 ? 19.630 18.161 12.278 1.00 36.41 287 LYS A C 1
ATOM 2181 O O . LYS A 1 287 ? 19.558 18.996 13.176 1.00 36.41 287 LYS A O 1
ATOM 2186 N N . THR A 1 288 ? 19.125 18.376 11.062 1.00 31.34 288 THR A N 1
ATOM 2187 C CA . THR A 1 288 ? 18.499 19.656 10.648 1.00 31.34 288 THR A CA 1
ATOM 2188 C C . THR A 1 288 ? 17.002 19.588 10.327 1.00 31.34 288 THR A C 1
ATOM 2190 O O . THR A 1 288 ? 16.435 20.560 9.838 1.00 31.34 288 THR A O 1
ATOM 2193 N N . SER A 1 289 ? 16.302 18.503 10.675 1.00 40.25 289 SER A N 1
ATOM 2194 C CA . SER A 1 289 ? 14.832 18.463 10.612 1.00 40.25 289 SER A CA 1
ATOM 2195 C C . SER A 1 289 ? 14.233 17.863 11.885 1.00 40.25 289 SER A C 1
ATOM 2197 O O . SER A 1 289 ? 14.211 16.649 12.080 1.00 40.25 289 SER A O 1
ATOM 2199 N N . MET A 1 290 ? 13.771 18.731 12.789 1.00 47.47 290 MET A N 1
ATOM 2200 C CA . MET A 1 290 ? 13.171 18.348 14.069 1.00 47.47 290 MET A CA 1
ATOM 2201 C C . MET A 1 290 ? 11.730 17.861 13.870 1.00 47.47 290 MET A C 1
ATOM 2203 O O . MET A 1 290 ? 10.784 18.639 13.995 1.00 47.47 290 MET A O 1
ATOM 2207 N N . THR A 1 291 ? 11.521 16.571 13.593 1.00 48.31 291 THR A N 1
ATOM 2208 C CA . THR A 1 291 ? 10.231 15.968 13.957 1.00 48.31 291 THR A CA 1
ATOM 2209 C C . THR A 1 291 ? 10.137 15.934 15.478 1.00 48.31 291 THR A C 1
ATOM 2211 O O . THR A 1 291 ? 11.051 15.432 16.136 1.00 48.31 291 THR A O 1
ATOM 2214 N N . PRO A 1 292 ? 9.053 16.453 16.072 1.00 57.47 292 PRO A N 1
ATOM 2215 C CA . PRO A 1 292 ? 8.878 16.354 17.510 1.00 57.47 292 PRO A CA 1
ATOM 2216 C C . PRO A 1 292 ? 8.768 14.890 17.950 1.00 57.47 292 PRO A C 1
ATOM 2218 O O . PRO A 1 292 ? 8.102 14.095 17.287 1.00 57.47 292 PRO A O 1
ATOM 2221 N N . SER A 1 293 ? 9.352 14.541 19.099 1.00 59.00 293 SER A N 1
ATOM 2222 C CA . SER A 1 293 ? 9.325 13.173 19.651 1.00 59.00 293 SER A CA 1
ATOM 2223 C C . SER A 1 293 ? 7.910 12.627 19.883 1.00 59.00 293 SER A C 1
ATOM 2225 O O . SER A 1 293 ? 7.705 11.417 19.902 1.00 59.00 293 SER A O 1
ATOM 2227 N N . TRP A 1 294 ? 6.919 13.513 20.023 1.00 62.97 294 TRP A N 1
ATOM 2228 C CA . TRP A 1 294 ? 5.512 13.153 20.180 1.00 62.97 294 TRP A CA 1
ATOM 2229 C C . TRP A 1 294 ? 4.829 12.707 18.877 1.00 62.97 294 TRP A C 1
ATOM 2231 O O . TRP A 1 294 ? 3.692 12.242 18.940 1.00 62.97 294 TRP A O 1
ATOM 2241 N N . LEU A 1 295 ? 5.453 12.867 17.704 1.00 70.75 295 LEU A N 1
ATOM 2242 C CA . LEU A 1 295 ? 4.855 12.562 16.402 1.00 70.75 295 LEU A CA 1
ATOM 2243 C C . LEU A 1 295 ? 5.256 11.164 15.902 1.00 70.75 295 LEU A C 1
ATOM 2245 O O . LEU A 1 295 ? 6.406 10.921 15.543 1.00 70.75 295 LEU A O 1
ATOM 2249 N N . ASN A 1 296 ? 4.285 10.250 15.809 1.00 78.06 296 ASN A N 1
ATOM 2250 C CA . ASN A 1 296 ? 4.546 8.831 15.536 1.00 78.06 296 ASN A CA 1
ATOM 2251 C C . ASN A 1 296 ? 4.349 8.406 14.079 1.00 78.06 296 ASN A C 1
ATOM 2253 O O . ASN A 1 296 ? 4.840 7.341 13.698 1.00 78.06 296 ASN A O 1
ATOM 2257 N N . LYS A 1 297 ? 3.578 9.165 13.292 1.00 82.81 297 LYS A N 1
ATOM 2258 C CA . LYS A 1 297 ? 3.320 8.893 11.868 1.00 82.81 297 LYS A CA 1
ATOM 2259 C C . LYS A 1 297 ? 3.227 10.194 11.080 1.00 82.81 297 LYS A C 1
ATOM 2261 O O . LYS A 1 297 ? 2.629 11.154 11.567 1.00 82.81 297 LYS A O 1
ATOM 2266 N N . GLN A 1 298 ? 3.735 10.221 9.851 1.00 83.31 298 GLN A N 1
ATOM 2267 C CA . GLN A 1 298 ? 3.616 11.394 8.980 1.00 83.31 298 GLN A CA 1
ATOM 2268 C C . GLN A 1 298 ? 3.592 11.024 7.491 1.00 83.31 298 GLN A C 1
ATOM 2270 O O . GLN A 1 298 ? 4.080 9.948 7.137 1.00 83.31 298 GLN A O 1
ATOM 2275 N N . PRO A 1 299 ? 3.027 11.876 6.614 1.00 86.38 299 PRO A N 1
ATOM 2276 C CA . PRO A 1 299 ? 2.945 11.573 5.192 1.00 86.38 299 PRO A CA 1
ATOM 2277 C C . PRO A 1 299 ? 4.325 11.627 4.531 1.00 86.38 299 PRO A C 1
ATOM 2279 O O . PRO A 1 299 ? 5.149 12.475 4.867 1.00 86.38 299 PRO A O 1
ATOM 2282 N N . ARG A 1 300 ? 4.548 10.761 3.540 1.00 82.06 300 ARG A N 1
ATOM 2283 C CA . ARG A 1 300 ? 5.674 10.884 2.609 1.00 82.06 300 ARG A CA 1
ATOM 2284 C C . ARG A 1 300 ? 5.524 12.142 1.762 1.00 82.06 300 ARG A C 1
ATOM 2286 O O . ARG A 1 300 ? 4.477 12.346 1.145 1.00 82.06 300 ARG A O 1
ATOM 2293 N N . LEU A 1 301 ? 6.592 12.932 1.708 1.00 79.00 301 LEU A N 1
ATOM 2294 C CA . LEU A 1 301 ? 6.662 14.184 0.960 1.00 79.00 301 LEU A CA 1
ATOM 2295 C C . LEU A 1 301 ? 7.676 14.081 -0.186 1.00 79.00 301 LEU A C 1
ATOM 2297 O O . LEU A 1 301 ? 8.690 13.388 -0.072 1.00 79.00 301 LEU A O 1
ATOM 2301 N N . ASP A 1 302 ? 7.381 14.741 -1.303 1.00 72.06 302 ASP A N 1
ATOM 2302 C CA . ASP A 1 302 ? 8.301 14.903 -2.424 1.00 72.06 302 ASP A CA 1
ATOM 2303 C C . ASP A 1 302 ? 9.353 15.994 -2.132 1.00 72.06 302 ASP A C 1
ATOM 2305 O O . ASP A 1 302 ? 9.356 16.634 -1.079 1.00 72.06 302 ASP A O 1
ATOM 2309 N N . ALA A 1 303 ? 10.260 16.229 -3.083 1.00 63.66 303 ALA A N 1
ATOM 2310 C CA . ALA A 1 303 ? 11.293 17.263 -2.972 1.00 63.66 303 ALA A CA 1
ATOM 2311 C C . ALA A 1 303 ? 10.742 18.706 -2.991 1.00 63.66 303 ALA A C 1
ATOM 2313 O O . ALA A 1 303 ? 11.519 19.653 -2.952 1.00 63.66 303 ALA A O 1
ATOM 2314 N N . GLN A 1 304 ? 9.426 18.890 -3.094 1.00 67.62 304 GLN A N 1
ATOM 2315 C CA . GLN A 1 304 ? 8.736 20.173 -2.990 1.00 67.62 304 GLN A CA 1
ATOM 2316 C C . GLN A 1 304 ? 7.884 20.251 -1.710 1.00 67.62 304 GLN A C 1
ATOM 2318 O O . GLN A 1 304 ? 7.118 21.196 -1.547 1.00 67.62 304 GLN A O 1
ATOM 2323 N N . GLY A 1 305 ? 7.989 19.269 -0.805 1.00 73.19 305 GLY A N 1
ATOM 2324 C CA . GLY A 1 305 ? 7.205 19.219 0.430 1.00 73.19 305 GLY A CA 1
ATOM 2325 C C . GLY A 1 305 ? 5.743 18.806 0.231 1.00 73.19 305 GLY A C 1
ATOM 2326 O O . GLY A 1 305 ? 4.943 18.934 1.156 1.00 73.19 305 GLY A O 1
ATOM 2327 N N . ARG A 1 306 ? 5.366 18.304 -0.951 1.00 83.06 306 ARG A N 1
ATOM 2328 C CA . ARG A 1 306 ? 3.994 17.877 -1.258 1.00 83.06 306 ARG A CA 1
ATOM 2329 C C . ARG A 1 306 ? 3.824 16.391 -1.004 1.00 83.06 306 ARG A C 1
ATOM 2331 O O . ARG A 1 306 ? 4.727 15.604 -1.285 1.00 83.06 306 ARG A O 1
ATOM 2338 N N . ALA A 1 307 ? 2.655 15.976 -0.524 1.00 87.94 307 ALA A N 1
ATOM 2339 C CA . ALA A 1 307 ? 2.415 14.556 -0.315 1.00 87.94 307 ALA A CA 1
ATOM 2340 C C . ALA A 1 307 ? 2.370 13.788 -1.643 1.00 87.94 307 ALA A C 1
ATOM 2342 O O . ALA A 1 307 ? 1.882 14.281 -2.664 1.00 87.94 307 ALA A O 1
ATOM 2343 N N . TYR A 1 308 ? 2.857 12.549 -1.628 1.00 88.25 308 TYR A N 1
ATOM 2344 C CA . TYR A 1 308 ? 2.734 11.655 -2.775 1.00 88.25 308 TYR A CA 1
ATOM 2345 C C . TYR A 1 308 ? 2.416 10.221 -2.343 1.00 88.25 308 TYR A C 1
ATOM 2347 O O . TYR A 1 308 ? 2.782 9.771 -1.255 1.00 88.25 308 TYR A O 1
ATOM 2355 N N . LEU A 1 309 ? 1.714 9.500 -3.214 1.00 91.75 309 LEU A N 1
ATOM 2356 C CA . LEU A 1 309 ? 1.472 8.067 -3.110 1.00 91.75 309 LEU A CA 1
ATOM 2357 C C . LEU A 1 309 ? 2.482 7.348 -4.021 1.00 91.75 309 LEU A C 1
ATOM 2359 O O . LEU A 1 309 ? 2.407 7.504 -5.244 1.00 91.75 309 LEU A O 1
ATOM 2363 N N . PRO A 1 310 ? 3.415 6.557 -3.457 1.00 87.62 310 PRO A N 1
ATOM 2364 C CA . PRO A 1 310 ? 4.372 5.804 -4.255 1.00 87.62 310 PRO A CA 1
ATOM 2365 C C . PRO A 1 310 ? 3.678 4.798 -5.179 1.00 87.62 310 PRO A C 1
ATOM 2367 O O . PRO A 1 310 ? 2.743 4.105 -4.757 1.00 87.62 310 PRO A O 1
ATOM 2370 N N . ALA A 1 311 ? 4.198 4.628 -6.392 1.00 88.38 311 ALA A N 1
ATOM 2371 C CA . ALA A 1 311 ? 3.703 3.658 -7.368 1.00 88.38 311 ALA A CA 1
ATOM 2372 C C . ALA A 1 311 ? 3.618 2.234 -6.796 1.00 88.38 311 ALA A C 1
ATOM 2374 O O . ALA A 1 311 ? 2.644 1.524 -7.027 1.00 88.38 311 ALA A O 1
ATOM 2375 N N . ASN A 1 312 ? 4.593 1.829 -5.975 1.00 84.81 312 ASN A N 1
ATOM 2376 C CA . ASN A 1 312 ? 4.592 0.527 -5.297 1.00 84.81 312 ASN A CA 1
ATOM 2377 C C . ASN A 1 312 ? 3.418 0.358 -4.322 1.00 84.81 312 ASN A C 1
ATOM 2379 O O . ASN A 1 312 ? 2.821 -0.717 -4.254 1.00 84.81 312 ASN A O 1
ATOM 2383 N N . SER A 1 313 ? 3.065 1.418 -3.589 1.00 88.88 313 SER A N 1
ATOM 2384 C CA . SER A 1 313 ? 1.916 1.399 -2.676 1.00 88.88 313 SER A CA 1
ATOM 2385 C C . SER A 1 313 ? 0.608 1.284 -3.459 1.00 88.88 313 SER A C 1
ATOM 2387 O O . SER A 1 313 ? -0.243 0.466 -3.111 1.00 88.88 313 SER A O 1
ATOM 2389 N N . PHE A 1 314 ? 0.479 2.028 -4.564 1.00 93.19 314 PHE A N 1
ATOM 2390 C CA . PHE A 1 314 ? -0.663 1.895 -5.466 1.00 93.19 314 PHE A CA 1
ATOM 2391 C C . PHE A 1 314 ? -0.749 0.479 -6.052 1.00 93.19 314 PHE A C 1
ATOM 2393 O O . PHE A 1 314 ? -1.783 -0.178 -5.953 1.00 93.19 314 PHE A O 1
ATOM 2400 N N . ARG A 1 315 ? 0.365 -0.033 -6.592 1.00 91.50 315 ARG A N 1
ATOM 2401 C CA . ARG A 1 315 ? 0.482 -1.370 -7.188 1.00 91.50 315 ARG A CA 1
ATOM 2402 C C . ARG A 1 315 ? 0.068 -2.468 -6.215 1.00 91.50 315 ARG A C 1
ATOM 2404 O O . ARG A 1 315 ? -0.617 -3.405 -6.616 1.00 91.50 315 ARG A O 1
ATOM 2411 N N . GLY A 1 316 ? 0.469 -2.358 -4.949 1.00 89.38 316 GLY A N 1
ATOM 2412 C CA . GLY A 1 316 ? 0.126 -3.315 -3.901 1.00 89.38 316 GLY A CA 1
ATOM 2413 C C . GLY A 1 316 ? -1.381 -3.425 -3.666 1.00 89.38 316 GLY A C 1
ATOM 2414 O O . GLY A 1 316 ? -1.900 -4.543 -3.614 1.00 89.38 316 GLY A O 1
ATOM 2415 N N . VAL A 1 317 ? -2.075 -2.287 -3.573 1.00 92.62 317 VAL A N 1
ATOM 2416 C CA . VAL A 1 317 ? -3.537 -2.215 -3.395 1.00 92.62 317 VAL A CA 1
ATOM 2417 C C . VAL A 1 317 ? -4.261 -2.655 -4.667 1.00 92.62 317 VAL A C 1
ATOM 2419 O O . VAL A 1 317 ? -5.141 -3.511 -4.605 1.00 92.62 317 VAL A O 1
ATOM 2422 N N . PHE A 1 318 ? -3.835 -2.149 -5.827 1.00 93.50 318 PHE A N 1
ATOM 2423 C CA . PHE A 1 318 ? -4.423 -2.470 -7.128 1.00 93.50 318 PHE A CA 1
ATOM 2424 C C . PHE A 1 318 ? -4.335 -3.970 -7.437 1.00 93.50 318 PHE A C 1
ATOM 2426 O O . PHE A 1 318 ? -5.331 -4.602 -7.783 1.00 93.50 318 PHE A O 1
ATOM 2433 N N . ARG A 1 319 ? -3.167 -4.583 -7.190 1.00 92.38 319 ARG A N 1
ATOM 2434 C CA . ARG A 1 319 ? -2.982 -6.036 -7.290 1.00 92.38 319 ARG A CA 1
ATOM 2435 C C . ARG A 1 319 ? -3.881 -6.792 -6.313 1.00 92.38 319 ARG A C 1
ATOM 2437 O O . ARG A 1 319 ? -4.455 -7.804 -6.694 1.00 92.38 319 ARG A O 1
ATOM 2444 N N . SER A 1 320 ? -4.021 -6.309 -5.075 1.00 90.06 320 SER A N 1
ATOM 2445 C CA . SER A 1 320 ? -4.908 -6.930 -4.080 1.00 90.06 320 SER A CA 1
ATOM 2446 C C . SER A 1 320 ? -6.337 -7.027 -4.589 1.00 90.06 320 SER A C 1
ATOM 2448 O O . SE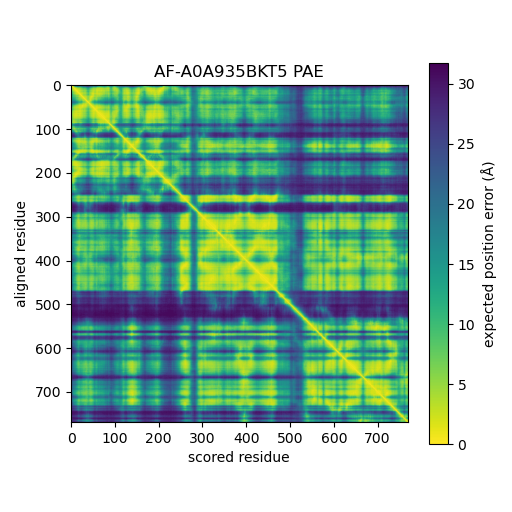R A 1 320 ? -6.962 -8.079 -4.469 1.00 90.06 320 SER A O 1
ATOM 2450 N N . GLN A 1 321 ? -6.836 -5.932 -5.168 1.00 92.00 321 GLN A N 1
ATOM 2451 C CA . GLN A 1 321 ? -8.196 -5.877 -5.673 1.00 92.00 321 GLN A CA 1
ATOM 2452 C C . GLN A 1 321 ? -8.366 -6.745 -6.921 1.00 92.00 321 GLN A C 1
ATOM 2454 O O . GLN A 1 321 ? -9.327 -7.504 -6.987 1.00 92.00 321 GLN A O 1
ATOM 2459 N N . MET A 1 322 ? -7.403 -6.738 -7.849 1.00 91.62 322 MET A N 1
ATOM 2460 C CA . MET A 1 322 ? -7.395 -7.665 -8.990 1.00 91.62 322 MET A CA 1
ATOM 2461 C C . MET A 1 322 ? -7.491 -9.123 -8.546 1.00 91.62 322 MET A C 1
ATOM 2463 O O . MET A 1 322 ? -8.323 -9.875 -9.044 1.00 91.62 322 MET A O 1
ATOM 2467 N N . GLU A 1 323 ? -6.663 -9.540 -7.588 1.00 89.75 323 GLU A N 1
ATOM 2468 C CA . GLU A 1 323 ? -6.711 -10.907 -7.072 1.00 89.75 323 GLU A CA 1
ATOM 2469 C C . GLU A 1 323 ? -8.049 -11.202 -6.387 1.00 89.75 323 GLU A C 1
ATOM 2471 O O . GLU A 1 323 ? -8.593 -12.294 -6.552 1.00 89.75 323 GLU A O 1
ATOM 2476 N N . ARG A 1 324 ? -8.608 -10.228 -5.659 1.00 85.81 324 ARG A N 1
ATOM 2477 C CA . ARG A 1 324 ? -9.920 -10.352 -5.022 1.00 85.81 324 ARG A CA 1
ATOM 2478 C C . ARG A 1 324 ? -11.032 -10.548 -6.045 1.00 85.81 324 ARG A C 1
ATOM 2480 O O . ARG A 1 324 ? -11.829 -11.472 -5.887 1.00 85.81 324 ARG A O 1
ATOM 2487 N N . ILE A 1 325 ? -11.073 -9.728 -7.093 1.00 85.69 325 ILE A N 1
ATOM 2488 C CA . ILE A 1 325 ? -12.027 -9.845 -8.203 1.00 85.69 325 ILE A CA 1
ATOM 2489 C C . ILE A 1 325 ? -11.851 -11.203 -8.887 1.00 85.69 325 ILE A C 1
ATOM 2491 O O . ILE A 1 325 ? -12.810 -11.960 -8.992 1.00 85.69 325 ILE A O 1
ATOM 2495 N N . ALA A 1 326 ? -10.624 -11.563 -9.268 1.00 85.00 326 ALA A N 1
ATOM 2496 C CA . ALA A 1 326 ? -10.331 -12.818 -9.955 1.00 85.00 326 ALA A CA 1
ATOM 2497 C C . ALA A 1 326 ? -10.790 -14.049 -9.153 1.00 85.00 326 ALA A C 1
ATOM 2499 O O . ALA A 1 326 ? -11.435 -14.940 -9.704 1.00 85.00 326 ALA A O 1
ATOM 2500 N N . ARG A 1 327 ? -10.527 -14.081 -7.838 1.00 82.19 327 ARG A N 1
ATOM 2501 C CA . ARG A 1 327 ? -10.998 -15.161 -6.951 1.00 82.19 327 ARG A CA 1
ATOM 2502 C C . ARG A 1 327 ? -12.514 -15.143 -6.752 1.00 82.19 327 ARG A C 1
ATOM 2504 O O . ARG A 1 327 ? -13.109 -16.203 -6.591 1.00 82.19 327 ARG A O 1
ATOM 2511 N N . THR A 1 328 ? -13.135 -13.964 -6.755 1.00 79.31 328 THR A N 1
ATOM 2512 C CA . THR A 1 328 ? -14.599 -13.814 -6.664 1.00 79.31 328 THR A CA 1
ATOM 2513 C C . THR A 1 328 ? -15.287 -14.379 -7.901 1.00 79.31 328 THR A C 1
ATOM 2515 O O . THR A 1 328 ? -16.289 -15.074 -7.779 1.00 79.31 328 THR A O 1
ATOM 2518 N N . LEU A 1 329 ? -14.713 -14.136 -9.080 1.00 76.06 329 LEU A N 1
ATOM 2519 C CA . LEU A 1 329 ? -15.204 -14.642 -10.361 1.00 76.06 329 LEU A CA 1
ATOM 2520 C C . LEU A 1 329 ? -14.885 -16.128 -10.596 1.00 76.06 329 LEU A C 1
ATOM 2522 O O . LEU A 1 329 ? -15.304 -16.689 -11.602 1.00 76.06 329 LEU A O 1
ATOM 2526 N N . GLY A 1 330 ? -14.134 -16.771 -9.696 1.00 72.94 330 GLY A N 1
ATOM 2527 C CA . GLY A 1 330 ? -13.759 -18.179 -9.828 1.00 72.94 330 GLY A CA 1
ATOM 2528 C C . GLY A 1 330 ? -12.688 -18.449 -10.888 1.00 72.94 330 GLY A C 1
ATOM 2529 O O . GLY A 1 330 ? -12.602 -19.573 -11.378 1.00 72.94 330 GLY A O 1
ATOM 2530 N N . LEU A 1 331 ? -11.860 -17.456 -11.246 1.00 75.50 331 LEU A N 1
ATOM 2531 C CA . LEU A 1 331 ? -10.776 -17.672 -12.206 1.00 75.50 331 LEU A CA 1
ATOM 2532 C C . LEU A 1 331 ? -9.771 -18.711 -11.664 1.00 75.50 331 LEU A C 1
ATOM 2534 O O . LEU A 1 331 ? -9.382 -18.644 -10.491 1.00 75.50 331 LEU A O 1
ATOM 2538 N N . PRO A 1 332 ? -9.324 -19.674 -12.491 1.00 64.81 332 PRO A N 1
ATOM 2539 C CA . PRO A 1 332 ? -8.459 -20.751 -12.032 1.00 64.81 332 PRO A CA 1
ATOM 2540 C C . PRO A 1 332 ? -7.064 -20.238 -11.644 1.00 64.81 332 PRO A C 1
ATOM 2542 O O . PRO A 1 332 ? -6.528 -19.301 -12.236 1.00 64.81 332 PRO A O 1
ATOM 2545 N N . LYS A 1 333 ? -6.439 -20.911 -10.667 1.00 73.00 333 LYS A N 1
ATOM 2546 C CA . LYS A 1 333 ? -5.009 -20.774 -10.321 1.00 73.00 333 LYS A CA 1
ATOM 2547 C C . LYS A 1 333 ? -4.550 -19.368 -9.888 1.00 73.00 333 LYS A C 1
ATOM 2549 O O . LYS A 1 333 ? -3.368 -19.054 -10.016 1.00 73.00 333 LYS A O 1
ATOM 2554 N N . VAL A 1 334 ? -5.425 -18.519 -9.340 1.00 82.25 334 VAL A N 1
ATOM 2555 C CA . VAL A 1 334 ? -5.010 -17.210 -8.793 1.00 82.25 334 VAL A CA 1
ATOM 2556 C C . VAL A 1 334 ? -4.094 -17.411 -7.584 1.00 82.25 334 VAL A C 1
ATOM 2558 O O . VAL A 1 334 ? -4.546 -17.792 -6.505 1.00 82.25 334 VAL A O 1
ATOM 2561 N N . CYS A 1 335 ? -2.804 -17.131 -7.764 1.00 78.12 335 CYS A N 1
ATOM 2562 C CA . CYS A 1 335 ? -1.809 -17.296 -6.710 1.00 78.12 335 CYS A CA 1
ATOM 2563 C C . CYS A 1 335 ? -2.014 -16.326 -5.534 1.00 78.12 335 CYS A C 1
ATOM 2565 O O . CYS A 1 335 ? -2.617 -15.259 -5.679 1.00 78.12 335 CYS A O 1
ATOM 2567 N N . GLY A 1 336 ? -1.466 -16.676 -4.373 1.00 69.19 336 GLY A N 1
ATOM 2568 C CA . GLY A 1 336 ? -1.444 -15.812 -3.193 1.00 69.19 336 GLY A CA 1
ATOM 2569 C C . GLY A 1 336 ? -1.125 -16.574 -1.911 1.00 69.19 336 GLY A C 1
ATOM 2570 O O . GLY A 1 336 ? -1.274 -17.795 -1.847 1.00 69.19 336 GLY A O 1
ATOM 2571 N N . GLU A 1 337 ? -0.701 -15.853 -0.879 1.00 60.72 337 GLU A N 1
ATOM 2572 C CA . GLU A 1 337 ? -0.520 -16.411 0.466 1.00 60.72 337 GLU A CA 1
ATOM 2573 C C . GLU A 1 337 ? -1.816 -17.048 0.978 1.00 60.72 337 GLU A C 1
ATOM 2575 O O . GLU A 1 337 ? -2.913 -16.575 0.686 1.00 60.72 337 GLU A O 1
ATOM 2580 N N . GLY A 1 338 ? -1.693 -18.180 1.674 1.00 56.94 338 GLY A N 1
ATOM 2581 C CA . GLY A 1 338 ? -2.836 -18.939 2.188 1.00 56.94 338 GLY A CA 1
ATOM 2582 C C . GLY A 1 338 ? -3.666 -19.689 1.135 1.00 56.94 338 GLY A C 1
ATOM 2583 O O . GLY A 1 338 ? -4.585 -20.409 1.508 1.00 56.94 338 GLY A O 1
ATOM 2584 N N . THR A 1 339 ? -3.353 -19.572 -0.164 1.00 62.75 339 THR A N 1
ATOM 2585 C CA . THR A 1 339 ? -4.081 -20.296 -1.230 1.00 62.75 339 THR A CA 1
ATOM 2586 C C . THR A 1 339 ? -3.492 -21.670 -1.559 1.00 62.75 339 THR A C 1
ATOM 2588 O O . THR A 1 339 ? -4.137 -22.458 -2.242 1.00 62.75 339 THR A O 1
ATOM 2591 N N . GLY A 1 340 ? -2.250 -21.944 -1.140 1.00 63.19 340 GLY A N 1
ATOM 2592 C CA . GLY A 1 340 ? -1.488 -23.122 -1.579 1.00 63.19 340 GLY A CA 1
ATOM 2593 C C . GLY A 1 340 ? -1.038 -23.071 -3.048 1.00 63.19 340 GLY A C 1
ATOM 2594 O O . GLY A 1 340 ? -0.416 -24.013 -3.528 1.00 63.19 340 GLY A O 1
ATOM 2595 N N . ILE A 1 341 ? -1.322 -21.976 -3.766 1.00 71.12 341 ILE A N 1
ATOM 2596 C CA . ILE A 1 341 ? -1.010 -21.795 -5.186 1.00 71.12 341 ILE A CA 1
ATOM 2597 C C . ILE A 1 341 ? -0.006 -20.648 -5.335 1.00 71.12 341 ILE A C 1
ATOM 2599 O O . ILE A 1 341 ? -0.281 -19.500 -4.975 1.00 71.12 341 ILE A O 1
ATOM 2603 N N . THR A 1 342 ? 1.153 -20.936 -5.924 1.00 80.06 342 THR A N 1
ATOM 2604 C CA . THR A 1 342 ? 2.193 -19.944 -6.222 1.00 80.06 342 THR A CA 1
ATOM 2605 C C . THR A 1 342 ? 2.591 -20.013 -7.693 1.00 80.06 342 THR A C 1
ATOM 2607 O O . THR A 1 342 ? 2.810 -21.086 -8.253 1.00 80.06 342 THR A O 1
ATOM 2610 N N . CYS A 1 343 ? 2.665 -18.850 -8.347 1.00 84.50 343 CYS A N 1
ATOM 2611 C CA . CYS A 1 343 ? 3.241 -18.778 -9.688 1.00 84.50 343 CYS A CA 1
ATOM 2612 C C . CYS A 1 343 ? 4.756 -18.955 -9.575 1.00 84.50 343 CYS A C 1
ATOM 2614 O O . CYS A 1 343 ? 5.404 -18.234 -8.812 1.00 84.50 343 CYS A O 1
ATOM 2616 N N . LYS A 1 344 ? 5.312 -19.905 -10.329 1.00 84.44 344 LYS A N 1
ATOM 2617 C CA . LYS A 1 344 ? 6.759 -20.128 -10.382 1.00 84.44 344 LYS A CA 1
ATOM 2618 C C . LYS A 1 344 ? 7.448 -19.025 -11.197 1.00 84.44 344 LYS A C 1
ATOM 2620 O O . LYS A 1 344 ? 6.804 -18.434 -12.068 1.00 84.44 344 LYS A O 1
ATOM 2625 N N . PRO A 1 345 ? 8.740 -18.755 -10.936 1.00 85.31 345 PRO A N 1
ATOM 2626 C CA . PRO A 1 345 ? 9.538 -17.905 -11.802 1.00 85.31 345 PRO A CA 1
ATOM 2627 C C . PRO A 1 345 ? 9.513 -18.395 -13.250 1.00 85.31 345 PRO A C 1
ATOM 2629 O O . PRO A 1 345 ? 9.579 -19.596 -13.513 1.00 85.31 345 PRO A O 1
ATOM 2632 N N . LEU A 1 346 ? 9.419 -17.452 -14.179 1.00 84.06 346 LEU A N 1
ATOM 2633 C CA . LEU A 1 346 ? 9.451 -17.724 -15.607 1.00 84.06 346 LEU A CA 1
ATOM 2634 C C . LEU A 1 346 ? 10.874 -17.682 -16.150 1.00 84.06 346 LEU A C 1
ATOM 2636 O O . LEU A 1 346 ? 11.626 -16.751 -15.872 1.00 84.06 346 LEU A O 1
ATOM 2640 N N . HIS A 1 347 ? 11.207 -18.666 -16.984 1.00 81.31 347 HIS A N 1
ATOM 2641 C CA . HIS A 1 347 ? 12.490 -18.731 -17.687 1.00 81.31 347 HIS A CA 1
ATOM 2642 C C . HIS A 1 347 ? 12.350 -18.526 -19.203 1.00 81.31 347 HIS A C 1
ATOM 2644 O O . HIS A 1 347 ? 13.293 -18.060 -19.841 1.00 81.31 347 HIS A O 1
ATOM 2650 N N . HIS A 1 348 ? 11.176 -18.808 -19.783 1.00 78.50 348 HIS A N 1
ATOM 2651 C CA . HIS A 1 348 ? 10.909 -18.618 -21.209 1.00 78.50 348 HIS A CA 1
ATOM 2652 C C . HIS A 1 348 ? 9.582 -17.889 -21.444 1.00 78.50 348 HIS A C 1
ATOM 2654 O O . HIS A 1 348 ? 8.582 -18.161 -20.787 1.00 78.50 348 HIS A O 1
ATOM 2660 N N . ALA A 1 349 ? 9.550 -16.995 -22.437 1.00 73.56 349 ALA A N 1
ATOM 2661 C CA . ALA A 1 349 ? 8.364 -16.192 -22.754 1.00 73.56 349 ALA A CA 1
ATOM 2662 C C . ALA A 1 349 ? 7.149 -17.026 -23.207 1.00 73.56 349 ALA A C 1
ATOM 2664 O O . ALA A 1 349 ? 6.015 -16.601 -23.031 1.00 73.56 349 ALA A O 1
ATOM 2665 N N . LYS A 1 350 ? 7.369 -18.230 -23.747 1.00 78.44 350 LYS A N 1
ATOM 2666 C CA . LYS A 1 350 ? 6.295 -19.158 -24.148 1.00 78.44 350 LYS A CA 1
ATOM 2667 C C . LYS A 1 350 ? 5.488 -19.713 -22.967 1.00 78.44 350 LYS A C 1
ATOM 2669 O O . LYS A 1 350 ? 4.372 -20.173 -23.154 1.00 78.44 350 LYS A O 1
ATOM 2674 N N . ASP A 1 351 ? 6.044 -19.658 -21.759 1.00 83.94 351 ASP A N 1
ATOM 2675 C CA . ASP A 1 351 ? 5.448 -20.262 -20.567 1.00 83.94 351 ASP A CA 1
ATOM 2676 C C . ASP A 1 351 ? 4.519 -19.285 -19.819 1.00 83.94 351 ASP A C 1
ATOM 2678 O O . ASP A 1 351 ? 4.039 -19.597 -18.730 1.00 83.94 351 ASP A O 1
ATOM 2682 N N . VAL A 1 352 ? 4.254 -18.097 -20.375 1.00 84.00 352 VAL A N 1
ATOM 2683 C CA . VAL A 1 352 ? 3.420 -17.042 -19.763 1.00 84.00 352 VAL A CA 1
ATOM 2684 C C . VAL A 1 352 ? 1.999 -17.515 -19.459 1.00 84.00 352 VAL A C 1
ATOM 2686 O O . VAL A 1 352 ? 1.412 -17.093 -18.462 1.00 84.00 352 VAL A O 1
ATOM 2689 N N . ASP A 1 353 ? 1.476 -18.453 -20.243 1.00 83.31 353 ASP A N 1
ATOM 2690 C CA . ASP A 1 353 ? 0.168 -19.076 -20.015 1.00 83.31 353 ASP A CA 1
ATOM 2691 C C . ASP A 1 353 ? 0.121 -19.925 -18.728 1.00 83.31 353 ASP A C 1
ATOM 2693 O O . ASP A 1 353 ? -0.957 -20.236 -18.222 1.00 83.31 353 ASP A O 1
ATOM 2697 N N . ASN A 1 354 ? 1.277 -20.267 -18.145 1.00 84.31 354 ASN A N 1
ATOM 2698 C CA . ASN A 1 354 ? 1.352 -20.940 -16.845 1.00 84.31 354 ASN A CA 1
ATOM 2699 C C . ASN A 1 354 ? 1.173 -19.977 -15.663 1.00 84.31 354 ASN A C 1
ATOM 2701 O O . ASN A 1 354 ? 0.970 -20.427 -14.530 1.00 84.31 354 ASN A O 1
ATOM 2705 N N . LEU A 1 355 ? 1.268 -18.664 -15.892 1.00 87.62 355 LEU A N 1
ATOM 2706 C CA . LEU A 1 355 ? 0.968 -17.670 -14.870 1.00 87.62 355 LEU A CA 1
ATOM 2707 C C . LEU A 1 355 ? -0.537 -17.526 -14.674 1.00 87.62 355 LEU A C 1
ATOM 2709 O O . LEU A 1 355 ? -1.329 -17.662 -15.601 1.00 87.62 355 LEU A O 1
ATOM 2713 N N . CYS A 1 356 ? -0.932 -17.144 -13.462 1.00 87.56 356 CYS A N 1
ATOM 2714 C CA . CYS A 1 356 ? -2.301 -16.714 -13.230 1.00 87.56 356 CYS A CA 1
ATOM 2715 C C . CYS A 1 356 ? -2.597 -15.388 -13.966 1.00 87.56 356 CYS A C 1
ATOM 2717 O O . CYS A 1 356 ? -1.674 -14.586 -14.158 1.00 87.56 356 CYS A O 1
ATOM 2719 N N . PRO A 1 357 ? -3.870 -15.088 -14.288 1.00 87.00 357 PRO A N 1
ATOM 2720 C CA . PRO A 1 357 ? -4.242 -13.878 -15.033 1.00 87.00 357 PRO A CA 1
ATOM 2721 C C . PRO A 1 357 ? -3.735 -12.574 -14.396 1.00 87.00 357 PRO A C 1
ATOM 2723 O O . PRO A 1 357 ? -3.323 -11.639 -15.081 1.00 87.00 357 PRO A O 1
ATOM 2726 N N . VAL A 1 358 ? -3.684 -12.520 -13.060 1.00 91.06 358 VAL A N 1
ATOM 2727 C CA . VAL A 1 358 ? -3.139 -11.359 -12.342 1.00 91.06 358 VAL A CA 1
ATOM 2728 C C . VAL A 1 358 ? -1.630 -11.236 -12.547 1.00 91.06 358 VAL A C 1
ATOM 2730 O O . VAL A 1 358 ? -1.137 -10.136 -12.762 1.00 91.06 358 VAL A O 1
ATOM 2733 N N . CYS A 1 359 ? -0.877 -12.336 -12.479 1.00 90.12 359 CYS A N 1
ATOM 2734 C CA . CYS A 1 359 ? 0.572 -12.337 -12.702 1.00 90.12 359 CYS A CA 1
ATOM 2735 C C . CYS A 1 359 ? 0.933 -12.018 -14.154 1.00 90.12 359 CYS A C 1
ATOM 2737 O O . CYS A 1 359 ? 1.969 -11.397 -14.385 1.00 90.12 359 CYS A O 1
ATOM 2739 N N . GLN A 1 360 ? 0.087 -12.393 -15.115 1.00 89.44 360 GLN A N 1
ATOM 2740 C CA . GLN A 1 360 ? 0.260 -11.990 -16.509 1.00 89.44 360 GLN A CA 1
ATOM 2741 C C . GLN A 1 360 ? 0.217 -10.463 -16.642 1.00 89.44 360 GLN A C 1
ATOM 2743 O O . GLN A 1 360 ? 1.108 -9.900 -17.266 1.00 89.44 360 GLN A O 1
ATOM 2748 N N . LEU A 1 361 ? -0.734 -9.787 -15.984 1.00 89.81 361 LEU A N 1
ATOM 2749 C CA . LEU A 1 361 ? -0.879 -8.324 -16.013 1.00 89.81 361 LEU A CA 1
ATOM 2750 C C . LEU A 1 361 ? 0.116 -7.579 -15.118 1.00 89.81 361 LEU A C 1
ATOM 2752 O O . LEU A 1 361 ? 0.789 -6.648 -15.552 1.00 89.81 361 LEU A O 1
ATOM 2756 N N . MET A 1 362 ? 0.188 -7.974 -13.850 1.00 90.69 362 MET A N 1
ATOM 2757 C CA . MET A 1 362 ? 0.923 -7.275 -12.797 1.00 90.69 362 MET A CA 1
ATOM 2758 C C . MET A 1 362 ? 2.352 -7.788 -12.641 1.00 90.69 362 MET A C 1
ATOM 2760 O O . MET A 1 362 ? 3.069 -7.289 -11.779 1.00 90.69 362 MET A O 1
ATOM 2764 N N . GLY A 1 363 ? 2.781 -8.775 -13.425 1.00 88.75 363 GLY A N 1
ATOM 2765 C CA . GLY A 1 363 ? 4.126 -9.345 -13.393 1.00 88.75 363 GLY A CA 1
ATOM 2766 C C . GLY A 1 363 ? 4.326 -10.466 -12.366 1.00 88.75 363 GLY A C 1
ATOM 2767 O O . GLY A 1 363 ? 3.603 -10.590 -11.365 1.00 88.75 363 GLY A O 1
ATOM 2768 N N . ALA A 1 364 ? 5.371 -11.253 -12.617 1.00 85.69 364 ALA A N 1
ATOM 2769 C CA . ALA A 1 364 ? 5.886 -12.340 -11.784 1.00 85.69 364 ALA A CA 1
ATOM 2770 C C . ALA A 1 364 ? 7.426 -12.383 -11.895 1.00 85.69 364 ALA A C 1
ATOM 2772 O O . ALA A 1 364 ? 7.982 -11.758 -12.798 1.00 85.69 364 ALA A O 1
ATOM 2773 N N . PRO A 1 365 ? 8.159 -13.087 -11.015 1.00 81.88 365 PRO A N 1
ATOM 2774 C CA . PRO A 1 365 ? 9.597 -13.278 -11.210 1.00 81.88 365 PRO A CA 1
ATOM 2775 C C . PRO A 1 365 ? 9.885 -13.848 -12.610 1.00 81.88 365 PRO A C 1
ATOM 2777 O O . PRO A 1 365 ? 9.253 -14.818 -13.021 1.00 81.88 365 PRO A O 1
ATOM 2780 N N . GLY A 1 366 ? 10.782 -13.214 -13.371 1.00 79.50 366 GLY A N 1
ATOM 2781 C CA . GLY A 1 366 ? 11.051 -13.579 -14.772 1.00 79.50 366 GLY A CA 1
ATOM 2782 C C . GLY A 1 366 ? 10.039 -13.056 -15.808 1.00 79.50 366 GLY A C 1
ATOM 2783 O O . GLY A 1 366 ? 10.234 -13.252 -17.002 1.00 79.50 366 GLY A O 1
ATOM 2784 N N . TRP A 1 367 ? 8.987 -12.344 -15.387 1.00 84.56 367 TRP A N 1
ATOM 2785 C CA . TRP A 1 367 ? 7.985 -11.729 -16.265 1.00 84.56 367 TRP A CA 1
ATOM 2786 C C . TRP A 1 367 ? 7.653 -10.299 -15.838 1.00 84.56 367 TRP A C 1
ATOM 2788 O O . TRP A 1 367 ? 7.014 -10.056 -14.811 1.00 84.56 367 TRP A O 1
ATOM 2798 N N . LYS A 1 368 ? 8.061 -9.322 -16.655 1.00 83.56 368 LYS A N 1
ATOM 2799 C CA . LYS A 1 368 ? 7.795 -7.900 -16.392 1.00 83.56 368 LYS A CA 1
ATOM 2800 C C . LYS A 1 368 ? 6.279 -7.637 -16.356 1.00 83.56 368 LYS A C 1
ATOM 2802 O O . LYS A 1 368 ? 5.530 -8.232 -17.124 1.00 83.56 368 LYS A O 1
ATOM 2807 N N . SER A 1 369 ? 5.818 -6.715 -15.515 1.00 87.69 369 SER A N 1
ATOM 2808 C CA . SER A 1 369 ? 4.424 -6.233 -15.537 1.00 87.69 369 SER A CA 1
ATOM 2809 C C . SER A 1 369 ? 4.042 -5.685 -16.921 1.00 87.69 369 SER A C 1
ATOM 2811 O O . SER A 1 369 ? 4.887 -5.083 -17.583 1.00 87.69 369 SER A O 1
ATOM 2813 N N . LEU A 1 370 ? 2.805 -5.905 -17.366 1.00 87.69 370 LEU A N 1
ATOM 2814 C CA . LEU A 1 370 ? 2.215 -5.233 -18.537 1.00 87.69 370 LEU A CA 1
ATOM 2815 C C . LEU A 1 370 ? 1.704 -3.841 -18.170 1.00 87.69 370 LEU A C 1
ATOM 2817 O O . LEU A 1 370 ? 1.661 -2.963 -19.024 1.00 87.69 370 LEU A O 1
ATOM 2821 N N . ILE A 1 371 ? 1.313 -3.659 -16.908 1.00 87.50 371 ILE A N 1
ATOM 2822 C CA . ILE A 1 371 ? 0.847 -2.382 -16.378 1.00 87.50 371 ILE A CA 1
ATOM 2823 C C . ILE A 1 371 ? 2.038 -1.666 -15.750 1.00 87.50 371 ILE A C 1
ATOM 2825 O O . ILE A 1 371 ? 2.654 -2.184 -14.810 1.00 87.50 371 ILE A O 1
ATOM 2829 N N . GLU A 1 372 ? 2.344 -0.483 -16.264 1.00 85.44 372 GLU A N 1
ATOM 2830 C CA . GLU A 1 372 ? 3.321 0.438 -15.695 1.00 85.44 372 GLU A CA 1
ATOM 2831 C C . GLU A 1 372 ? 2.601 1.518 -14.890 1.00 85.44 372 GLU A C 1
ATOM 2833 O O . GLU A 1 372 ? 1.575 2.051 -15.315 1.00 85.44 372 GLU A O 1
ATOM 2838 N N . ILE A 1 373 ? 3.116 1.810 -13.696 1.00 87.69 373 ILE A N 1
ATOM 2839 C CA . ILE A 1 373 ? 2.467 2.684 -12.716 1.00 87.69 373 ILE A CA 1
ATOM 2840 C C . ILE A 1 373 ? 3.450 3.774 -12.309 1.00 87.69 373 ILE A C 1
ATOM 2842 O O . ILE A 1 373 ? 4.536 3.478 -11.817 1.00 87.69 373 ILE A O 1
ATOM 2846 N N . GLY A 1 374 ? 3.064 5.033 -12.504 1.00 84.88 374 GLY A N 1
ATOM 2847 C CA . GLY A 1 374 ? 3.799 6.188 -11.998 1.00 84.88 374 GLY A CA 1
ATOM 2848 C C . GLY A 1 374 ? 3.423 6.548 -10.559 1.00 84.88 374 GLY A C 1
ATOM 2849 O O . GLY A 1 374 ? 2.362 6.171 -10.061 1.00 84.88 374 GLY A O 1
ATOM 2850 N N . ASP A 1 375 ? 4.288 7.316 -9.893 1.00 87.56 375 ASP A N 1
ATOM 2851 C CA . ASP A 1 375 ? 3.948 7.933 -8.608 1.00 87.56 375 ASP A CA 1
ATOM 2852 C C . ASP A 1 375 ? 2.789 8.922 -8.771 1.00 87.56 375 ASP A C 1
ATOM 2854 O O . ASP A 1 375 ? 2.705 9.648 -9.765 1.00 87.56 375 ASP A O 1
ATOM 2858 N N . PHE A 1 376 ? 1.935 8.988 -7.755 1.00 92.12 376 PHE A N 1
ATOM 2859 C CA . PHE A 1 376 ? 0.801 9.902 -7.703 1.00 92.12 376 PHE A CA 1
ATOM 2860 C C . PHE A 1 376 ? 1.156 11.097 -6.828 1.00 92.12 376 PHE A C 1
ATOM 2862 O O . PHE A 1 376 ? 1.392 10.941 -5.630 1.00 92.12 376 PHE A O 1
ATOM 2869 N N . ARG A 1 377 ? 1.198 12.294 -7.409 1.00 90.75 377 ARG A N 1
ATOM 2870 C CA . ARG A 1 377 ? 1.656 13.514 -6.729 1.00 90.75 377 ARG A CA 1
ATOM 2871 C C . ARG A 1 377 ? 0.509 14.465 -6.455 1.00 90.75 377 ARG A C 1
ATOM 2873 O O . ARG A 1 377 ? -0.373 14.624 -7.302 1.00 90.75 377 ARG A O 1
ATOM 2880 N N . GLN A 1 378 ? 0.553 15.113 -5.296 1.00 93.06 378 GLN A N 1
ATOM 2881 C CA . GLN A 1 378 ? -0.437 16.108 -4.909 1.00 93.06 378 GLN A CA 1
ATOM 2882 C C . GLN A 1 378 ? -0.492 17.267 -5.905 1.00 93.06 378 GLN A C 1
ATOM 2884 O O . GLN A 1 378 ? 0.534 17.820 -6.306 1.00 93.06 378 GLN A O 1
ATOM 2889 N N . GLN A 1 379 ? -1.722 17.611 -6.273 1.00 92.75 379 GLN A N 1
ATOM 2890 C CA . GLN A 1 379 ? -2.085 18.766 -7.077 1.00 92.75 379 GLN A CA 1
ATOM 2891 C C . GLN A 1 379 ? -2.633 19.858 -6.162 1.00 92.75 379 GLN A C 1
ATOM 2893 O O . GLN A 1 379 ? -3.489 19.585 -5.320 1.00 92.75 379 GLN A O 1
ATOM 2898 N N . GLY A 1 380 ? -2.144 21.084 -6.343 1.00 86.44 380 GLY A N 1
ATOM 2899 C CA . GLY A 1 380 ? -2.520 22.227 -5.513 1.00 86.44 380 GLY A CA 1
ATOM 2900 C C . GLY A 1 380 ? -2.058 22.121 -4.056 1.00 86.44 380 GLY A C 1
ATOM 2901 O O . GLY A 1 380 ? -1.321 21.212 -3.655 1.00 86.44 380 GLY A O 1
ATOM 2902 N N . GLU A 1 381 ? -2.489 23.092 -3.262 1.00 84.75 381 GLU A N 1
ATOM 2903 C CA . GLU A 1 381 ? -2.275 23.108 -1.820 1.00 84.75 381 GLU A CA 1
ATOM 2904 C C . GLU A 1 381 ? -3.285 22.207 -1.108 1.00 84.75 381 GLU A C 1
ATOM 2906 O O . GLU A 1 381 ? -4.388 21.957 -1.596 1.00 84.75 381 GLU A O 1
ATOM 2911 N N . ALA A 1 382 ? -2.897 21.695 0.056 1.00 84.38 382 ALA A N 1
ATOM 2912 C CA . ALA A 1 382 ? -3.768 20.879 0.881 1.00 84.38 382 ALA A CA 1
ATOM 2913 C C . ALA A 1 382 ? -3.483 21.143 2.359 1.00 84.38 382 ALA A C 1
ATOM 2915 O O . ALA A 1 382 ? -2.328 21.275 2.770 1.00 84.38 382 ALA A O 1
ATOM 2916 N N . GLN A 1 383 ? -4.547 21.187 3.157 1.00 86.88 383 GLN A N 1
ATOM 2917 C CA . GLN A 1 383 ? -4.455 21.363 4.600 1.00 86.88 383 GLN A CA 1
ATOM 2918 C C . GLN A 1 383 ? -3.762 20.140 5.221 1.00 86.88 383 GLN A C 1
ATOM 2920 O O . GLN A 1 383 ? -4.072 18.993 4.890 1.00 86.88 383 GLN A O 1
ATOM 2925 N N . VAL A 1 384 ? -2.839 20.375 6.153 1.00 86.25 384 VAL A N 1
ATOM 2926 C CA . VAL A 1 384 ? -2.190 19.319 6.941 1.00 86.25 384 VAL A CA 1
ATOM 2927 C C . VAL A 1 384 ? -2.674 19.418 8.376 1.00 86.25 384 VAL A C 1
ATOM 2929 O O . VAL A 1 384 ? -2.571 20.476 8.990 1.00 86.25 384 VAL A O 1
ATOM 2932 N N . ILE A 1 385 ? -3.149 18.305 8.931 1.00 84.94 385 ILE A N 1
ATOM 2933 C CA . ILE A 1 385 ? -3.590 18.237 10.326 1.00 84.94 385 ILE A CA 1
ATOM 2934 C C . ILE A 1 385 ? -2.791 17.200 11.108 1.00 84.94 385 ILE A C 1
ATOM 2936 O O . ILE A 1 385 ? -2.261 16.236 10.548 1.00 84.94 385 ILE A O 1
ATOM 2940 N N . THR A 1 386 ? -2.740 17.389 12.424 1.00 84.06 386 THR A N 1
ATOM 2941 C CA . THR A 1 386 ? -2.262 16.382 13.374 1.00 84.06 386 THR A CA 1
ATOM 2942 C C . THR A 1 386 ? -3.464 15.796 14.098 1.00 84.06 386 THR A C 1
ATOM 2944 O O . THR A 1 386 ? -4.213 16.521 14.746 1.00 84.06 386 THR A O 1
ATOM 2947 N N . GLN A 1 387 ? -3.638 14.483 13.998 1.00 83.69 387 GLN A N 1
ATOM 2948 C CA . GLN A 1 387 ? -4.664 13.742 14.715 1.00 83.69 387 GLN A CA 1
ATOM 2949 C C . GLN A 1 387 ? -4.042 12.984 15.890 1.00 83.69 387 GLN A C 1
ATOM 2951 O O . GLN A 1 387 ? -3.100 12.208 15.708 1.00 83.69 387 GLN A O 1
ATOM 2956 N N . GLU A 1 388 ? -4.599 13.182 17.086 1.00 82.06 388 GLU A N 1
ATOM 2957 C CA . GLU A 1 388 ? -4.270 12.379 18.262 1.00 82.06 388 GLU A CA 1
ATOM 2958 C C . GLU A 1 388 ? -5.174 11.143 18.313 1.00 82.06 388 GLU A C 1
ATOM 2960 O O . GLU A 1 388 ? -6.403 11.244 18.294 1.00 82.06 388 GLU A O 1
ATOM 2965 N N . PHE A 1 389 ? -4.575 9.960 18.411 1.00 81.25 389 PHE A N 1
ATOM 2966 C CA . PHE A 1 389 ? -5.295 8.713 18.630 1.00 81.25 389 PHE A CA 1
ATOM 2967 C C . PHE A 1 389 ? -5.169 8.304 20.087 1.00 81.25 389 PHE A C 1
ATOM 2969 O O . PHE A 1 389 ? -4.063 8.112 20.588 1.00 81.25 389 PHE A O 1
ATOM 2976 N N . LEU A 1 390 ? -6.313 8.114 20.738 1.00 77.81 390 LEU A N 1
ATOM 2977 C CA . LEU A 1 390 ? -6.408 7.593 22.092 1.00 77.81 390 LEU A CA 1
ATOM 2978 C C . LEU A 1 390 ? -7.237 6.309 22.077 1.00 77.81 390 LEU A C 1
ATOM 2980 O O . LEU A 1 390 ? -8.392 6.306 21.649 1.00 77.81 390 LEU A O 1
ATOM 2984 N N . ALA A 1 391 ? -6.648 5.210 22.536 1.00 77.00 391 ALA A N 1
ATOM 2985 C CA . ALA A 1 391 ? -7.399 3.999 22.833 1.00 77.00 391 ALA A CA 1
ATOM 2986 C C . ALA A 1 391 ? -8.150 4.185 24.160 1.00 77.00 391 ALA A C 1
ATOM 2988 O O . ALA A 1 391 ? -7.554 4.627 25.136 1.00 77.00 391 ALA A O 1
ATOM 2989 N N . ILE A 1 392 ? -9.442 3.855 24.195 1.00 75.19 392 ILE A N 1
ATOM 2990 C CA . ILE A 1 392 ? -10.263 3.927 25.414 1.00 75.19 392 ILE A CA 1
ATOM 2991 C C . ILE A 1 392 ? -10.324 2.535 26.036 1.00 75.19 392 ILE A C 1
ATOM 2993 O O . ILE A 1 392 ? -10.804 1.600 25.396 1.00 75.19 392 ILE A O 1
ATOM 2997 N N . ASP A 1 393 ? -9.840 2.404 27.263 1.00 77.31 393 ASP A N 1
ATOM 2998 C CA . ASP A 1 393 ? -9.890 1.177 28.050 1.00 77.31 393 ASP A CA 1
ATOM 2999 C C . ASP A 1 393 ? -11.340 0.824 28.399 1.00 77.31 393 ASP A C 1
ATOM 3001 O O . ASP A 1 393 ? -12.046 1.610 29.034 1.00 77.31 393 ASP A O 1
ATOM 3005 N N . ARG A 1 394 ? -11.791 -0.364 27.984 1.00 78.38 394 ARG A N 1
ATOM 3006 C CA . ARG A 1 394 ? -13.174 -0.819 28.186 1.00 78.38 394 ARG A CA 1
ATOM 3007 C C . ARG A 1 394 ? -13.518 -1.066 29.645 1.00 78.38 394 ARG A C 1
ATOM 3009 O O . ARG A 1 394 ? -14.698 -1.083 29.966 1.00 78.38 394 ARG A O 1
ATOM 3016 N N . PHE A 1 395 ? -12.523 -1.227 30.517 1.00 74.56 395 PHE A N 1
ATOM 3017 C CA . PHE A 1 395 ? -12.761 -1.415 31.944 1.00 74.56 395 PHE A CA 1
ATOM 3018 C C . PHE A 1 395 ? -12.934 -0.102 32.712 1.00 74.56 395 PHE A C 1
ATOM 3020 O O . PHE A 1 395 ? -13.726 -0.030 33.644 1.00 74.56 395 PHE A O 1
ATOM 3027 N N . THR A 1 396 ? -12.198 0.949 32.349 1.00 70.00 396 THR A N 1
ATOM 3028 C CA . THR A 1 396 ? -12.249 2.229 33.084 1.00 70.00 396 THR A CA 1
ATOM 3029 C C . THR A 1 396 ? -13.054 3.306 32.372 1.00 70.00 396 THR A C 1
ATOM 3031 O O . THR A 1 396 ? -13.428 4.297 32.989 1.00 70.00 396 THR A O 1
ATOM 3034 N N . GLY A 1 397 ? -13.280 3.160 31.064 1.00 67.25 397 GLY A N 1
ATOM 3035 C CA . GLY A 1 397 ? -13.779 4.238 30.211 1.00 67.25 397 GLY A CA 1
ATOM 3036 C C . GLY A 1 397 ? -12.775 5.384 30.011 1.00 67.25 397 GLY A C 1
ATOM 3037 O O . GLY A 1 397 ? -13.100 6.366 29.345 1.00 67.25 397 GLY A O 1
ATOM 3038 N N . GLY A 1 398 ? -11.563 5.277 30.571 1.00 70.44 398 GLY A N 1
ATOM 3039 C CA . GLY A 1 398 ? -10.467 6.233 30.415 1.00 70.44 398 GLY A CA 1
ATOM 3040 C C . GLY A 1 398 ? -9.522 5.875 29.266 1.00 70.44 398 GLY A C 1
ATOM 3041 O O . GLY A 1 398 ? -9.708 4.883 28.564 1.00 70.44 398 GLY A O 1
ATOM 3042 N N . GLY A 1 399 ? -8.481 6.685 29.062 1.00 71.06 399 GLY A N 1
ATOM 3043 C CA . GLY A 1 399 ? -7.410 6.355 28.118 1.00 71.06 399 GLY A CA 1
ATOM 3044 C C . GLY A 1 399 ? -6.650 5.097 28.551 1.00 71.06 399 GLY A C 1
ATOM 3045 O O . GLY A 1 399 ? -6.337 4.941 29.726 1.00 71.06 399 GLY A O 1
ATOM 3046 N N . ALA A 1 400 ? -6.356 4.202 27.611 1.00 71.38 400 ALA A N 1
ATOM 3047 C CA . ALA A 1 400 ? -5.486 3.058 27.845 1.00 71.38 400 ALA A CA 1
ATOM 3048 C C . ALA A 1 400 ? -4.017 3.508 27.827 1.00 71.38 400 ALA A C 1
ATOM 3050 O O . ALA A 1 400 ? -3.558 4.114 26.851 1.00 71.38 400 ALA A O 1
ATOM 3051 N N . ASP A 1 401 ? -3.290 3.190 28.897 1.00 69.31 401 ASP A N 1
ATOM 3052 C CA . ASP A 1 401 ? -1.889 3.576 29.071 1.00 69.31 401 ASP A CA 1
ATOM 3053 C C . ASP A 1 401 ? -1.010 3.034 27.936 1.00 69.31 401 ASP A C 1
ATOM 3055 O O . ASP A 1 401 ? -1.220 1.931 27.430 1.00 69.31 401 ASP A O 1
ATOM 3059 N N . GLY A 1 402 ? -0.055 3.848 27.477 1.00 68.81 402 GLY A N 1
ATOM 3060 C CA . GLY A 1 402 ? 0.866 3.494 26.389 1.00 68.81 402 GLY A CA 1
ATOM 3061 C C . GLY A 1 402 ? 0.238 3.377 24.991 1.00 68.81 402 GLY A C 1
ATOM 3062 O O . GLY A 1 402 ? 0.965 3.231 24.014 1.00 68.81 402 GLY A O 1
ATOM 3063 N N . LYS A 1 403 ? -1.092 3.492 24.846 1.00 73.12 403 LYS A N 1
ATOM 3064 C CA . LYS A 1 403 ? -1.807 3.349 23.560 1.00 73.12 403 LYS A CA 1
ATOM 3065 C C . LYS A 1 403 ? -2.245 4.687 22.942 1.00 73.12 403 LYS A C 1
ATOM 3067 O O . LYS A 1 403 ? -3.193 4.726 22.151 1.00 73.12 403 LYS A O 1
ATOM 3072 N N . LYS A 1 404 ? -1.551 5.782 23.282 1.00 78.69 404 LYS A N 1
ATOM 3073 C CA . LYS A 1 404 ? -1.673 7.087 22.610 1.00 78.69 404 LYS A CA 1
ATOM 3074 C C . LYS A 1 404 ? -0.619 7.206 21.511 1.00 78.69 404 LYS A C 1
ATOM 3076 O O . LYS A 1 404 ? 0.551 6.930 21.749 1.00 78.69 404 LYS A O 1
ATOM 3081 N N . PHE A 1 405 ? -1.019 7.662 20.328 1.00 81.00 405 PHE A N 1
ATOM 3082 C CA . PHE A 1 405 ? -0.072 8.045 19.281 1.00 81.00 405 PHE A CA 1
ATOM 3083 C C . PHE A 1 405 ? -0.625 9.189 18.434 1.00 81.00 405 PHE A C 1
ATOM 3085 O O . PHE A 1 405 ? -1.838 9.340 18.299 1.00 81.00 405 PHE A O 1
ATOM 3092 N N . ASN A 1 406 ? 0.262 9.967 17.826 1.00 83.00 406 ASN A N 1
ATOM 3093 C CA . ASN A 1 406 ? -0.104 11.100 16.985 1.00 83.00 406 ASN A CA 1
ATOM 3094 C C . ASN A 1 406 ? 0.274 10.830 15.530 1.00 83.00 406 ASN A C 1
ATOM 3096 O O . ASN A 1 406 ? 1.354 10.303 15.244 1.00 83.00 406 ASN A O 1
ATOM 3100 N N . ALA A 1 407 ? -0.600 11.218 14.604 1.00 86.19 407 ALA A N 1
ATOM 3101 C CA . ALA A 1 407 ? -0.328 11.128 13.177 1.00 86.19 407 ALA A CA 1
ATOM 3102 C C . ALA A 1 407 ? -0.583 12.452 12.468 1.00 86.19 407 ALA A C 1
ATOM 3104 O O . ALA A 1 407 ? -1.642 13.054 12.626 1.00 86.19 407 ALA A O 1
ATOM 3105 N N . ARG A 1 408 ? 0.349 12.848 11.605 1.00 88.31 408 ARG A N 1
ATOM 3106 C CA . ARG A 1 408 ? 0.110 13.883 10.602 1.00 88.31 408 ARG A CA 1
ATOM 3107 C C . ARG A 1 408 ? -0.521 13.279 9.357 1.00 88.31 408 ARG A C 1
ATOM 3109 O O . ARG A 1 408 ? -0.174 12.168 8.946 1.00 88.31 408 ARG A O 1
ATOM 3116 N N . ALA A 1 409 ? -1.443 14.021 8.761 1.00 90.75 409 ALA A N 1
ATOM 3117 C CA . ALA A 1 409 ? -2.154 13.622 7.556 1.00 90.75 409 ALA A CA 1
ATOM 3118 C C . ALA A 1 409 ? -2.525 14.837 6.710 1.00 90.75 409 ALA A C 1
ATOM 3120 O O . ALA A 1 409 ? -2.708 15.936 7.235 1.00 90.75 409 ALA A O 1
ATOM 3121 N N . VAL A 1 410 ? -2.659 14.613 5.407 1.00 92.56 410 VAL A N 1
ATOM 3122 C CA . VAL A 1 410 ? -3.156 15.616 4.467 1.00 92.56 410 VAL A CA 1
ATOM 3123 C C . VAL A 1 410 ? -4.665 15.451 4.325 1.00 92.56 410 VAL A C 1
ATOM 3125 O O . VAL A 1 410 ? -5.153 14.332 4.160 1.00 92.56 410 VAL A O 1
ATOM 3128 N N . VAL A 1 411 ? -5.410 16.547 4.415 1.00 91.31 411 VAL A N 1
ATOM 3129 C CA . VAL A 1 411 ? -6.872 16.569 4.318 1.00 91.31 411 VAL A CA 1
ATOM 3130 C C . VAL A 1 411 ? -7.284 16.611 2.852 1.00 91.31 411 VAL A C 1
ATOM 3132 O O . VAL A 1 411 ? -6.908 17.534 2.136 1.00 91.31 411 VAL A O 1
ATOM 3135 N N . ARG A 1 412 ? -8.061 15.612 2.415 1.00 92.00 412 ARG A N 1
ATOM 3136 C CA . ARG A 1 412 ? -8.701 15.529 1.090 1.00 92.00 412 ARG A CA 1
ATOM 3137 C C . ARG A 1 412 ? -7.811 15.954 -0.091 1.00 92.00 412 ARG A C 1
ATOM 3139 O O . ARG A 1 412 ? -8.266 16.717 -0.946 1.00 92.00 412 ARG A O 1
ATOM 3146 N N . PRO A 1 413 ? -6.545 15.501 -0.175 1.00 94.12 413 PRO A N 1
ATOM 3147 C CA . PRO A 1 413 ? -5.707 15.895 -1.294 1.00 94.12 413 PRO A CA 1
ATOM 3148 C C . PRO A 1 413 ? -6.262 15.343 -2.608 1.00 94.12 413 PRO A C 1
ATOM 3150 O O . PRO A 1 413 ? -6.908 14.292 -2.648 1.00 94.12 413 PRO A O 1
ATOM 3153 N N . THR A 1 414 ? -5.934 16.021 -3.703 1.00 95.69 414 THR A N 1
ATOM 3154 C CA . THR A 1 414 ? -6.048 15.450 -5.046 1.00 95.69 414 THR A CA 1
ATOM 3155 C C . THR A 1 414 ? -4.664 15.003 -5.488 1.00 95.69 414 THR A C 1
ATOM 3157 O O . THR A 1 414 ? -3.742 15.814 -5.498 1.00 95.69 414 THR A O 1
ATOM 3160 N N . LEU A 1 415 ? -4.490 13.726 -5.833 1.00 95.81 415 LEU A N 1
ATOM 3161 C CA . LEU A 1 415 ? -3.221 13.201 -6.341 1.00 95.81 415 LEU A CA 1
ATOM 3162 C C . LEU A 1 415 ? -3.372 12.791 -7.805 1.00 95.81 415 LEU A C 1
ATOM 3164 O O . LEU A 1 415 ? -4.320 12.093 -8.146 1.00 95.81 415 LEU A O 1
ATOM 3168 N N . GLN A 1 416 ? -2.418 13.156 -8.657 1.00 93.81 416 GLN A N 1
ATOM 3169 C CA . GLN A 1 416 ? -2.415 12.777 -10.069 1.00 93.81 416 GLN A CA 1
ATOM 3170 C C . GLN A 1 416 ? -1.230 11.869 -10.383 1.00 93.81 416 GLN A C 1
ATOM 3172 O O . GLN A 1 416 ? -0.103 12.138 -9.960 1.00 93.81 416 GLN A O 1
ATOM 3177 N N . GLY A 1 417 ? -1.496 10.802 -11.126 1.00 89.25 417 GLY A N 1
ATOM 3178 C CA . GLY A 1 417 ? -0.506 9.843 -11.600 1.00 89.25 417 GLY A CA 1
ATOM 3179 C C . GLY A 1 417 ? -0.871 9.317 -12.984 1.00 89.25 417 GLY A C 1
ATOM 3180 O O . GLY A 1 417 ? -1.861 9.735 -13.584 1.00 89.25 417 GLY A O 1
ATOM 3181 N N . ARG A 1 418 ? -0.062 8.388 -13.491 1.00 84.12 418 ARG A N 1
ATOM 3182 C CA . ARG A 1 418 ? -0.244 7.787 -14.816 1.00 84.12 418 ARG A CA 1
ATOM 3183 C C . ARG A 1 418 ? -0.161 6.272 -14.737 1.00 84.12 418 ARG A C 1
ATOM 3185 O O . ARG A 1 418 ? 0.709 5.739 -14.046 1.00 84.12 418 ARG A O 1
ATOM 3192 N N . LEU A 1 419 ? -1.044 5.608 -15.472 1.00 84.38 419 LEU A N 1
ATOM 3193 C CA . LEU A 1 419 ? -0.989 4.179 -15.756 1.00 84.38 419 LEU A CA 1
ATOM 3194 C C . LEU A 1 419 ? -0.747 3.990 -17.252 1.00 84.38 419 LEU A C 1
ATOM 3196 O O . LEU A 1 419 ? -1.391 4.657 -18.056 1.00 84.38 419 LEU A O 1
ATOM 3200 N N . SER A 1 420 ? 0.135 3.075 -17.630 1.00 78.50 420 SER A N 1
ATOM 3201 C CA . SER A 1 420 ? 0.367 2.719 -19.035 1.00 78.50 420 SER A CA 1
ATOM 3202 C C . SER A 1 420 ? 0.251 1.213 -19.219 1.00 78.50 420 SER A C 1
ATOM 3204 O O . SER A 1 420 ? 0.579 0.450 -18.307 1.00 78.50 420 SER A O 1
ATOM 3206 N N . LEU A 1 421 ? -0.214 0.783 -20.391 1.00 79.00 421 LEU A N 1
ATOM 3207 C CA . LEU A 1 421 ? -0.361 -0.631 -20.732 1.00 79.00 421 LEU A CA 1
ATOM 3208 C C . LEU A 1 421 ? 0.537 -0.984 -21.922 1.00 79.00 421 LEU A C 1
ATOM 3210 O O . LEU A 1 421 ? 0.491 -0.327 -22.960 1.00 79.00 421 LEU A O 1
ATOM 3214 N N . ASP A 1 422 ? 1.351 -2.031 -21.780 1.00 78.19 422 ASP A N 1
ATOM 3215 C CA . ASP A 1 422 ? 2.188 -2.542 -22.871 1.00 78.19 422 ASP A CA 1
ATOM 3216 C C . ASP A 1 422 ? 1.336 -3.347 -23.866 1.00 78.19 422 ASP A C 1
ATOM 3218 O O . ASP A 1 422 ? 1.095 -4.544 -23.683 1.00 78.19 422 ASP A O 1
ATOM 3222 N N . GLU A 1 423 ? 0.873 -2.681 -24.926 1.00 73.94 423 GLU A N 1
ATOM 3223 C CA . GLU A 1 423 ? 0.015 -3.276 -25.958 1.00 73.94 423 GLU A CA 1
ATOM 3224 C C . GLU A 1 423 ? 0.675 -4.446 -26.691 1.00 73.94 423 GLU A C 1
ATOM 3226 O O . GLU A 1 423 ? 0.015 -5.438 -26.996 1.00 73.94 423 GLU A O 1
ATOM 3231 N N . THR A 1 424 ? 1.985 -4.366 -26.944 1.00 76.00 424 THR A N 1
ATOM 3232 C CA . THR A 1 424 ? 2.719 -5.430 -27.642 1.00 76.00 424 THR A CA 1
ATOM 3233 C C . THR A 1 424 ? 2.671 -6.722 -26.836 1.00 76.00 424 THR A C 1
ATOM 3235 O O . THR A 1 424 ? 2.436 -7.802 -27.377 1.00 76.00 424 THR A O 1
ATOM 3238 N N . ARG A 1 425 ? 2.864 -6.617 -25.519 1.00 79.50 425 ARG A N 1
ATOM 3239 C CA . ARG A 1 425 ? 2.831 -7.779 -24.629 1.00 79.50 425 ARG A CA 1
ATOM 3240 C C . ARG A 1 425 ? 1.409 -8.221 -24.326 1.00 79.50 425 ARG A C 1
ATOM 3242 O O . ARG A 1 425 ? 1.177 -9.421 -24.233 1.00 79.50 425 ARG A O 1
ATOM 3249 N N . LEU A 1 426 ? 0.455 -7.299 -24.247 1.00 81.12 426 LEU A N 1
ATOM 3250 C CA . LEU A 1 426 ? -0.961 -7.644 -24.150 1.00 81.12 426 LEU A CA 1
ATOM 3251 C C . LEU A 1 426 ? -1.415 -8.491 -25.349 1.00 81.12 426 LEU A C 1
ATOM 3253 O O . LEU A 1 426 ? -2.077 -9.505 -25.157 1.00 81.12 426 LEU A O 1
ATOM 3257 N N . ALA A 1 427 ? -1.009 -8.120 -26.568 1.00 79.56 427 ALA A N 1
ATOM 3258 C CA . ALA A 1 427 ? -1.339 -8.852 -27.791 1.00 79.56 427 ALA A CA 1
ATOM 3259 C C . ALA A 1 427 ? -0.731 -10.266 -27.842 1.00 79.56 427 ALA A C 1
ATOM 3261 O O . ALA A 1 427 ? -1.262 -11.130 -28.534 1.00 79.56 427 ALA A O 1
ATOM 3262 N N . SER A 1 428 ? 0.356 -10.513 -27.101 1.00 81.19 428 SER A N 1
ATOM 3263 C CA . SER A 1 428 ? 0.960 -11.847 -26.969 1.00 81.19 428 SER A CA 1
ATOM 3264 C C . SER A 1 428 ? 0.241 -12.776 -25.986 1.00 81.19 428 SER A C 1
ATOM 3266 O O . SER A 1 428 ? 0.559 -13.962 -25.946 1.00 81.19 428 SER A O 1
ATOM 3268 N N . LEU A 1 429 ? -0.705 -12.268 -25.187 1.00 82.50 429 LEU A N 1
ATOM 3269 C CA . LEU A 1 429 ? -1.465 -13.107 -24.266 1.00 82.50 429 LEU A CA 1
ATOM 3270 C C . LEU A 1 429 ? -2.527 -13.895 -25.028 1.00 82.50 429 LEU A C 1
ATOM 3272 O O . LEU A 1 429 ? -3.295 -13.322 -25.802 1.00 82.50 429 LEU A O 1
ATOM 3276 N N . LYS A 1 430 ? -2.628 -15.193 -24.731 1.00 81.69 430 LYS A N 1
ATOM 3277 C CA . LYS A 1 430 ? -3.673 -16.057 -25.283 1.00 81.69 430 LYS A CA 1
ATOM 3278 C C . LYS A 1 430 ? -5.079 -15.540 -24.949 1.00 81.69 430 LYS A C 1
ATOM 3280 O O . LYS A 1 430 ? -5.914 -15.421 -25.839 1.00 81.69 430 LYS A O 1
ATOM 3285 N N . ASP A 1 431 ? -5.296 -15.155 -23.690 1.00 78.56 431 ASP A N 1
ATOM 3286 C CA . ASP A 1 431 ? -6.584 -14.673 -23.173 1.00 78.56 431 ASP A CA 1
ATOM 3287 C C . ASP A 1 431 ? -6.565 -13.153 -22.913 1.00 78.56 431 ASP A C 1
ATOM 3289 O O . ASP A 1 431 ? -6.870 -12.678 -21.812 1.00 78.56 431 ASP A O 1
ATOM 3293 N N . LYS A 1 432 ? -6.187 -12.362 -23.929 1.00 79.38 432 LYS A N 1
ATOM 3294 C CA . LYS A 1 432 ? -6.075 -10.891 -23.824 1.00 79.38 432 LYS A CA 1
ATOM 3295 C C . LYS A 1 432 ? -7.347 -10.218 -23.284 1.00 79.38 432 LYS A C 1
ATOM 3297 O O . LYS A 1 432 ? -7.264 -9.279 -22.495 1.00 79.38 432 LYS A O 1
ATOM 3302 N N . ASP A 1 433 ? -8.518 -10.725 -23.659 1.00 72.50 433 ASP A N 1
ATOM 3303 C CA . ASP A 1 433 ? -9.810 -10.134 -23.306 1.00 72.50 433 ASP A CA 1
ATOM 3304 C C . ASP A 1 433 ? -10.137 -10.350 -21.821 1.00 72.50 433 ASP A C 1
ATOM 3306 O O . ASP A 1 433 ? -10.648 -9.452 -21.154 1.00 72.50 433 ASP A O 1
ATOM 3310 N N . ALA A 1 434 ? -9.761 -11.506 -21.260 1.00 74.62 434 ALA A N 1
ATOM 3311 C CA . ALA A 1 434 ? -9.891 -11.778 -19.829 1.00 74.62 434 ALA A CA 1
ATOM 3312 C C . ALA A 1 434 ? -8.984 -10.853 -19.004 1.00 74.62 434 ALA A C 1
ATOM 3314 O O . ALA A 1 434 ? -9.390 -10.325 -17.964 1.00 74.62 434 ALA A O 1
ATOM 3315 N N . ALA A 1 435 ? -7.762 -10.623 -19.492 1.00 80.31 435 ALA A N 1
ATOM 3316 C CA . ALA A 1 435 ? -6.815 -9.703 -18.880 1.00 80.31 435 ALA A CA 1
ATOM 3317 C C . ALA A 1 435 ? -7.345 -8.253 -18.910 1.00 80.31 435 ALA A C 1
ATOM 3319 O O . ALA A 1 435 ? -7.340 -7.561 -17.889 1.00 80.31 435 ALA A O 1
ATOM 3320 N N . LEU A 1 436 ? -7.890 -7.812 -20.048 1.00 78.00 436 LEU A N 1
ATOM 3321 C CA . LEU A 1 436 ? -8.525 -6.498 -20.181 1.00 78.00 436 LEU A CA 1
ATOM 3322 C C . LEU A 1 436 ? -9.761 -6.340 -19.291 1.00 78.00 436 LEU A C 1
ATOM 3324 O O . LEU A 1 436 ? -9.923 -5.302 -18.644 1.00 78.00 436 LEU A O 1
ATOM 3328 N N . ALA A 1 437 ? -10.604 -7.368 -19.200 1.00 75.75 437 ALA A N 1
ATOM 3329 C CA . ALA A 1 437 ? -11.778 -7.346 -18.337 1.00 75.75 437 ALA A CA 1
ATOM 3330 C C . ALA A 1 437 ? -11.380 -7.206 -16.860 1.00 75.75 437 ALA A C 1
ATOM 3332 O O . ALA A 1 437 ? -11.918 -6.356 -16.150 1.00 75.75 437 ALA A O 1
ATOM 3333 N N . LEU A 1 438 ? -10.386 -7.975 -16.399 1.00 83.75 438 LEU A N 1
ATOM 3334 C CA . LEU A 1 438 ? -9.885 -7.889 -15.027 1.00 83.75 438 LEU A CA 1
ATOM 3335 C C . LEU A 1 438 ? -9.281 -6.513 -14.712 1.00 83.75 438 LEU A C 1
ATOM 3337 O O . LEU A 1 438 ? -9.549 -5.939 -13.651 1.00 83.75 438 LEU A O 1
ATOM 3341 N N . PHE A 1 439 ? -8.489 -5.968 -15.640 1.00 85.94 439 PHE A N 1
ATOM 3342 C CA . PHE A 1 439 ? -7.940 -4.620 -15.520 1.00 85.94 439 PHE A CA 1
ATOM 3343 C C . PHE A 1 439 ? -9.050 -3.579 -15.378 1.00 85.94 439 PHE A C 1
ATOM 3345 O O . PHE A 1 439 ? -9.033 -2.779 -14.441 1.00 85.94 439 PHE A O 1
ATOM 3352 N N . THR A 1 440 ? -10.064 -3.646 -16.235 1.00 78.75 440 THR A N 1
ATOM 3353 C CA . THR A 1 440 ? -11.122 -2.636 -16.261 1.00 78.75 440 THR A CA 1
ATOM 3354 C C . THR A 1 440 ? -12.094 -2.760 -15.086 1.00 78.75 440 THR A C 1
ATOM 3356 O O . THR A 1 440 ? -12.512 -1.741 -14.543 1.00 78.75 440 THR A O 1
ATOM 3359 N N . HIS A 1 441 ? -12.389 -3.971 -14.596 1.00 81.12 441 HIS A N 1
ATOM 3360 C CA . HIS A 1 441 ? -13.129 -4.141 -13.337 1.00 81.12 441 HIS A CA 1
ATOM 3361 C C . HIS A 1 441 ? -12.384 -3.534 -12.146 1.00 81.12 441 HIS A C 1
ATOM 3363 O O . HIS A 1 441 ? -12.999 -2.918 -11.283 1.00 81.12 441 HIS A O 1
ATOM 3369 N N . THR A 1 442 ? -11.057 -3.644 -12.122 1.00 89.56 442 THR A N 1
ATOM 3370 C CA . THR A 1 442 ? -10.255 -3.030 -11.055 1.00 89.56 442 THR A CA 1
ATOM 3371 C C . THR A 1 442 ? -10.262 -1.502 -11.157 1.00 89.56 442 THR A C 1
ATOM 3373 O O . THR A 1 442 ? -10.315 -0.817 -10.137 1.00 89.56 442 THR A O 1
ATOM 3376 N N . LEU A 1 443 ? -10.252 -0.947 -12.376 1.00 83.75 443 LEU A N 1
ATOM 3377 C CA . LEU A 1 443 ? -10.446 0.491 -12.590 1.00 83.75 443 LEU A CA 1
ATOM 3378 C C . LEU A 1 443 ? -11.846 0.946 -12.156 1.00 83.75 443 LEU A C 1
ATOM 3380 O O . LEU A 1 443 ? -11.975 1.980 -11.514 1.00 83.75 443 LEU A O 1
ATOM 3384 N N . ARG A 1 444 ? -12.903 0.175 -12.425 1.00 83.62 444 ARG A N 1
ATOM 3385 C CA . ARG A 1 444 ? -14.245 0.485 -11.906 1.00 83.62 444 ARG A CA 1
ATOM 3386 C C . ARG A 1 444 ? -14.234 0.592 -10.378 1.00 83.62 444 ARG A C 1
ATOM 3388 O O . ARG A 1 444 ? -14.646 1.622 -9.858 1.00 83.62 444 ARG A O 1
ATOM 3395 N N . ASP A 1 445 ? -13.708 -0.413 -9.680 1.00 87.81 445 ASP A N 1
ATOM 3396 C CA . ASP A 1 445 ? -13.652 -0.425 -8.210 1.00 87.81 445 ASP A CA 1
ATOM 3397 C C . ASP A 1 445 ? -12.850 0.782 -7.673 1.00 87.81 445 ASP A C 1
ATOM 3399 O O . ASP A 1 445 ? -13.198 1.397 -6.664 1.00 87.81 445 ASP A O 1
ATOM 3403 N N . LEU A 1 446 ? -11.794 1.192 -8.384 1.00 88.31 446 LEU A N 1
ATOM 3404 C CA . LEU A 1 446 ? -11.020 2.393 -8.063 1.00 88.31 446 LEU A CA 1
ATOM 3405 C C . LEU A 1 446 ? -11.813 3.697 -8.295 1.00 88.31 446 LEU A C 1
ATOM 3407 O O . LEU A 1 446 ? -11.695 4.635 -7.506 1.00 88.31 446 LEU A O 1
ATOM 3411 N N . LYS A 1 447 ? -12.629 3.770 -9.349 1.00 84.31 447 LYS A N 1
ATOM 3412 C CA . LYS A 1 447 ? -13.520 4.907 -9.637 1.00 84.31 447 LYS A CA 1
ATOM 3413 C C . LYS A 1 447 ? -14.653 5.028 -8.618 1.00 84.31 447 LYS A C 1
ATOM 3415 O O . LYS A 1 447 ? -14.960 6.135 -8.181 1.00 84.31 447 LYS A O 1
ATOM 3420 N N . GLU A 1 448 ? -15.253 3.906 -8.236 1.00 82.31 448 GLU A N 1
ATOM 3421 C CA . GLU A 1 448 ? -16.370 3.837 -7.283 1.00 82.31 448 GLU A CA 1
ATOM 3422 C C . GLU A 1 448 ? -15.921 4.092 -5.833 1.00 82.31 448 GLU A C 1
ATOM 3424 O O . GLU A 1 448 ? -16.701 4.592 -5.013 1.00 82.31 448 GLU A O 1
ATOM 3429 N N . GLY A 1 449 ? -14.636 3.861 -5.553 1.00 87.56 449 GLY A N 1
ATOM 3430 C CA . GLY A 1 449 ? -13.978 4.170 -4.284 1.00 87.56 449 GLY A CA 1
ATOM 3431 C C . GLY A 1 449 ? -13.847 2.982 -3.333 1.00 87.56 449 GLY A C 1
ATOM 3432 O O . GLY A 1 449 ? -13.800 3.156 -2.113 1.00 87.56 449 GLY A O 1
ATOM 3433 N N . ASP A 1 450 ? -13.771 1.771 -3.886 1.00 88.25 450 ASP A N 1
ATOM 3434 C CA . ASP A 1 450 ? -13.540 0.536 -3.132 1.00 88.25 450 ASP A CA 1
ATOM 3435 C C . ASP A 1 450 ? -12.074 0.366 -2.712 1.00 88.25 450 ASP A C 1
ATOM 3437 O O . ASP A 1 450 ? -11.773 -0.327 -1.735 1.00 88.25 450 ASP A O 1
ATOM 3441 N N . LEU A 1 451 ? -11.143 1.006 -3.429 1.00 92.12 451 LEU A N 1
ATOM 3442 C CA . LEU A 1 451 ? -9.720 0.992 -3.096 1.00 92.12 451 LEU A CA 1
ATOM 3443 C C . LEU A 1 451 ? -9.384 2.110 -2.109 1.00 92.12 451 LEU A C 1
ATOM 3445 O O . LEU A 1 451 ? -9.853 3.241 -2.215 1.00 92.12 451 LEU A O 1
ATOM 3449 N N . ARG A 1 452 ? -8.507 1.788 -1.155 1.00 92.44 452 ARG A N 1
ATOM 3450 C CA . ARG A 1 452 ? -8.000 2.735 -0.159 1.00 92.44 452 ARG A CA 1
ATOM 3451 C C . ARG A 1 452 ? -6.487 2.682 -0.104 1.00 92.44 452 ARG A C 1
ATOM 3453 O O . ARG A 1 452 ? -5.909 1.597 -0.144 1.00 92.44 452 ARG A O 1
ATOM 3460 N N . PHE A 1 453 ? -5.852 3.840 0.036 1.00 93.69 453 PHE A N 1
ATOM 3461 C CA . PHE A 1 453 ? -4.395 3.955 -0.016 1.00 93.69 453 PHE A CA 1
ATOM 3462 C C . PHE A 1 453 ? -3.804 4.558 1.256 1.00 93.69 453 PHE A C 1
ATOM 3464 O O . PHE A 1 453 ? -4.307 5.544 1.788 1.00 93.69 453 PHE A O 1
ATOM 3471 N N . GLY A 1 454 ? -2.670 4.010 1.691 1.00 90.50 454 GLY A N 1
ATOM 3472 C CA . GLY A 1 454 ? -1.931 4.500 2.852 1.00 90.50 454 GLY A CA 1
ATOM 3473 C C . GLY A 1 454 ? -2.294 3.795 4.158 1.00 90.50 454 GLY A C 1
ATOM 3474 O O . GLY A 1 454 ? -2.868 2.707 4.171 1.00 90.50 454 GLY A O 1
ATOM 3475 N N . MET A 1 455 ? -1.888 4.396 5.274 1.00 87.38 455 MET A N 1
ATOM 3476 C CA . MET A 1 455 ? -2.125 3.852 6.610 1.00 87.38 455 MET A CA 1
ATOM 3477 C C . MET A 1 455 ? -3.538 4.168 7.108 1.00 87.38 455 MET A C 1
ATOM 3479 O O . MET A 1 455 ? -4.192 5.073 6.607 1.00 87.38 455 MET A O 1
ATOM 3483 N N . GLY A 1 456 ? -3.986 3.473 8.157 1.00 86.56 456 GLY A N 1
ATOM 3484 C CA . GLY A 1 456 ? -5.188 3.871 8.892 1.00 86.56 456 GLY A CA 1
ATOM 3485 C C . GLY A 1 456 ? -6.504 3.685 8.131 1.00 86.56 456 GLY A C 1
ATOM 3486 O O . GLY A 1 456 ? -7.488 4.324 8.487 1.00 86.56 456 GLY A O 1
ATOM 3487 N N . THR A 1 457 ? -6.563 2.806 7.127 1.00 88.88 457 THR A N 1
ATOM 3488 C CA . THR A 1 457 ? -7.782 2.546 6.329 1.00 88.88 457 THR A CA 1
ATOM 3489 C C . THR A 1 457 ? -8.983 2.140 7.192 1.00 88.88 457 THR A C 1
ATOM 3491 O O . THR A 1 457 ? -10.097 2.616 6.979 1.00 88.88 457 THR A O 1
ATOM 3494 N N . ALA A 1 458 ? -8.741 1.350 8.248 1.00 84.44 458 ALA A N 1
ATOM 3495 C CA . ALA A 1 458 ? -9.698 1.018 9.313 1.00 84.44 458 ALA A CA 1
ATOM 3496 C C . ALA A 1 458 ? -10.238 2.239 10.074 1.00 84.44 458 ALA A C 1
ATOM 3498 O O . ALA A 1 458 ? -11.305 2.169 10.666 1.00 84.44 458 ALA A O 1
ATOM 3499 N N . LYS A 1 459 ? -9.507 3.351 10.082 1.00 86.75 459 LYS A N 1
ATOM 3500 C CA . LYS A 1 459 ? -9.819 4.588 10.807 1.00 86.75 459 LYS A CA 1
ATOM 3501 C C . LYS A 1 459 ? -10.289 5.706 9.868 1.00 86.75 459 LYS A C 1
ATOM 3503 O O . LYS A 1 459 ? -10.249 6.861 10.265 1.00 86.75 459 LYS A O 1
ATOM 3508 N N . GLY A 1 460 ? -10.706 5.360 8.646 1.00 87.75 460 GLY A N 1
ATOM 3509 C CA . GLY A 1 460 ? -11.257 6.289 7.652 1.00 87.75 460 GLY A CA 1
ATOM 3510 C C . GLY A 1 460 ? -10.241 6.934 6.715 1.00 87.75 460 GLY A C 1
ATOM 3511 O O . GLY A 1 460 ? -10.634 7.654 5.803 1.00 87.75 460 GLY A O 1
ATOM 3512 N N . TYR A 1 461 ? -8.951 6.643 6.876 1.00 92.56 461 TYR A N 1
ATOM 3513 C CA . TYR A 1 461 ? -7.928 7.204 6.000 1.00 92.56 461 TYR A CA 1
ATOM 3514 C C . TYR A 1 461 ? -7.946 6.545 4.621 1.00 92.56 461 TYR A C 1
ATOM 3516 O O . TYR A 1 461 ? -8.343 5.386 4.453 1.00 92.56 461 TYR A O 1
ATOM 3524 N N . GLY A 1 462 ? -7.436 7.275 3.635 1.00 93.00 462 GLY A N 1
ATOM 3525 C CA . GLY A 1 462 ? -7.057 6.720 2.345 1.00 93.00 462 GLY A CA 1
ATOM 3526 C C . GLY A 1 462 ? -8.212 6.429 1.396 1.00 93.00 462 GLY A C 1
ATOM 3527 O O . GLY A 1 462 ? -7.949 5.953 0.296 1.00 93.00 462 GLY A O 1
ATOM 3528 N N . ALA A 1 463 ? -9.458 6.688 1.802 1.00 93.06 463 ALA A N 1
ATOM 3529 C CA . ALA A 1 463 ? -10.623 6.572 0.934 1.00 93.06 463 ALA A CA 1
ATOM 3530 C C . ALA A 1 463 ? -10.551 7.624 -0.177 1.00 93.06 463 ALA A C 1
ATOM 3532 O O . ALA A 1 463 ? -10.414 8.819 0.101 1.00 93.06 463 ALA A O 1
ATOM 3533 N N . CYS A 1 464 ? -10.635 7.181 -1.426 1.00 94.44 464 CYS A N 1
ATOM 3534 C CA . CYS A 1 464 ? -10.607 8.056 -2.586 1.00 94.44 464 CYS A CA 1
ATOM 3535 C C . CYS A 1 464 ? -11.488 7.517 -3.707 1.00 94.44 464 CYS A C 1
ATOM 3537 O O . CYS A 1 464 ? -11.858 6.349 -3.712 1.00 94.44 464 CYS A O 1
ATOM 3539 N N . LYS A 1 465 ? -11.796 8.390 -4.661 1.00 91.62 465 LYS A N 1
ATOM 3540 C CA . LYS A 1 465 ? -12.372 8.038 -5.959 1.00 91.62 465 LYS A CA 1
ATOM 3541 C C . LYS A 1 465 ? -11.412 8.448 -7.055 1.00 91.62 465 LYS A C 1
ATOM 3543 O O . LYS A 1 465 ? -10.630 9.383 -6.873 1.00 91.62 465 LYS A O 1
ATOM 3548 N N . ALA A 1 466 ? -11.491 7.773 -8.191 1.00 87.69 466 ALA A N 1
ATOM 3549 C CA . ALA A 1 466 ? -10.672 8.098 -9.343 1.00 87.69 466 ALA A CA 1
ATOM 3550 C C . ALA A 1 466 ? -11.474 8.707 -10.491 1.00 87.69 466 ALA A C 1
ATOM 3552 O O . ALA A 1 466 ? -12.585 8.286 -10.805 1.00 87.69 466 ALA A O 1
ATOM 3553 N N . GLU A 1 467 ? -10.842 9.658 -11.160 1.00 84.06 467 GLU A N 1
ATOM 3554 C CA . GLU A 1 467 ? -11.218 10.147 -12.476 1.00 84.06 467 GLU A CA 1
ATOM 3555 C C . GLU A 1 467 ? -10.119 9.788 -13.469 1.00 84.06 467 GLU A C 1
ATOM 3557 O O . GLU A 1 467 ? -8.937 9.720 -13.120 1.00 84.06 467 GLU A O 1
ATOM 3562 N N . TYR A 1 468 ? -10.522 9.547 -14.711 1.00 78.50 468 TYR A N 1
ATOM 3563 C CA . TYR A 1 468 ? -9.638 9.068 -15.759 1.00 78.50 468 TYR A CA 1
ATOM 3564 C C . TYR A 1 468 ? -9.702 10.000 -16.954 1.00 78.50 468 TYR A C 1
ATOM 3566 O O . TYR A 1 468 ? -10.790 10.320 -17.429 1.00 78.50 468 TYR A O 1
ATOM 3574 N N . THR A 1 469 ? -8.536 10.398 -17.453 1.00 68.81 469 THR A N 1
ATOM 3575 C CA . THR A 1 469 ? -8.401 11.101 -18.728 1.00 68.81 469 THR A CA 1
ATOM 3576 C C . THR A 1 469 ? -7.497 10.290 -19.640 1.00 68.81 469 THR A C 1
ATOM 3578 O O . THR A 1 469 ? -6.451 9.790 -19.229 1.00 68.81 469 THR A O 1
ATOM 3581 N N . VAL A 1 470 ? -7.929 10.122 -20.884 1.00 59.22 470 VAL A N 1
ATOM 3582 C CA . VAL A 1 470 ? -7.177 9.388 -21.898 1.00 59.22 470 VAL A CA 1
ATOM 3583 C C . VAL A 1 470 ? -6.039 10.269 -22.404 1.00 59.22 470 VAL A C 1
ATOM 3585 O O . VAL A 1 470 ? -6.295 11.379 -22.871 1.00 59.22 470 VAL A O 1
ATOM 3588 N N . GLY A 1 471 ? -4.797 9.785 -22.319 1.00 53.47 471 GLY A N 1
ATOM 3589 C CA . GLY A 1 471 ? -3.656 10.461 -22.934 1.00 53.47 471 GLY A CA 1
ATOM 3590 C C . GLY A 1 471 ? -3.810 10.532 -24.459 1.00 53.47 471 GLY A C 1
ATOM 3591 O O . GLY A 1 471 ? -4.487 9.708 -25.066 1.00 53.47 471 GLY A O 1
ATOM 3592 N N . THR A 1 472 ? -3.170 11.505 -25.107 1.00 42.03 472 THR A N 1
ATOM 3593 C CA . THR A 1 472 ? -3.278 11.798 -26.554 1.00 42.03 472 THR A CA 1
ATOM 3594 C C . THR A 1 472 ? -2.776 10.696 -27.506 1.00 42.03 472 THR A C 1
ATOM 3596 O O . THR A 1 472 ? -2.811 10.884 -28.720 1.00 42.03 472 THR A O 1
ATOM 3599 N N . ALA A 1 473 ? -2.367 9.531 -27.000 1.00 39.69 473 ALA A N 1
ATOM 3600 C CA . ALA A 1 473 ? -2.107 8.333 -27.790 1.00 39.69 473 ALA A CA 1
ATOM 3601 C C . ALA A 1 473 ? -3.293 7.372 -27.649 1.00 39.69 473 ALA A C 1
ATOM 3603 O O . ALA A 1 473 ? -3.653 6.987 -26.538 1.00 39.69 473 ALA A O 1
ATOM 3604 N N . SER A 1 474 ? -3.903 7.020 -28.781 1.00 37.53 474 SER A N 1
ATOM 3605 C CA . SER A 1 474 ? -5.058 6.131 -28.898 1.00 37.53 474 SER A CA 1
ATOM 3606 C C . SER A 1 474 ? -4.976 4.943 -27.943 1.00 37.53 474 SER A C 1
ATOM 3608 O O . SER A 1 474 ? -4.217 4.009 -28.171 1.00 37.53 474 SER A O 1
ATOM 3610 N N . ILE A 1 475 ? -5.814 4.953 -26.909 1.00 43.78 475 ILE A N 1
ATOM 3611 C CA . ILE A 1 475 ? -6.285 3.715 -26.295 1.00 43.78 475 ILE A CA 1
ATOM 3612 C C . ILE A 1 475 ? -6.840 2.842 -27.435 1.00 43.78 475 ILE A C 1
ATOM 3614 O O . ILE A 1 475 ? -7.464 3.413 -28.343 1.00 43.78 475 ILE A O 1
ATOM 3618 N N . PRO A 1 476 ? -6.653 1.505 -27.426 1.00 45.84 476 PRO A N 1
ATOM 3619 C CA . PRO A 1 476 ? -7.308 0.635 -28.396 1.00 45.84 476 PRO A CA 1
ATOM 3620 C C . PRO A 1 476 ? -8.768 1.070 -28.509 1.00 45.84 476 PRO A C 1
ATOM 3622 O O . PRO A 1 476 ? -9.407 1.263 -27.472 1.00 45.84 476 PRO A O 1
ATOM 3625 N N . ARG A 1 477 ? -9.292 1.296 -29.725 1.00 42.44 477 ARG A N 1
ATOM 3626 C CA . ARG A 1 477 ? -10.707 1.695 -29.903 1.00 42.44 477 ARG A CA 1
ATOM 3627 C C . ARG A 1 477 ? -11.615 0.819 -29.036 1.00 42.44 477 ARG A C 1
ATOM 3629 O O . ARG A 1 477 ? -12.506 1.346 -28.383 1.00 42.44 477 ARG A O 1
ATOM 3636 N N . ASP A 1 478 ? -11.247 -0.451 -28.900 1.00 45.31 478 ASP A N 1
ATOM 3637 C CA . ASP A 1 478 ? -11.836 -1.439 -28.009 1.00 45.31 478 ASP A CA 1
ATOM 3638 C C . ASP A 1 478 ? -11.916 -1.007 -26.539 1.00 45.31 478 ASP A C 1
ATOM 3640 O O . ASP A 1 478 ? -12.977 -1.139 -25.971 1.00 45.31 478 ASP A O 1
ATOM 3644 N N . LEU A 1 479 ? -10.890 -0.448 -25.891 1.00 44.41 479 LEU A N 1
ATOM 3645 C CA . LEU A 1 479 ? -10.941 -0.129 -24.451 1.00 44.41 479 LEU A CA 1
ATOM 3646 C C . LEU A 1 479 ? -11.755 1.141 -24.156 1.00 44.41 479 LEU A C 1
ATOM 3648 O O . LEU A 1 479 ? -12.447 1.194 -23.143 1.00 44.41 479 LEU A O 1
ATOM 3652 N N . LYS A 1 480 ? -11.697 2.155 -25.035 1.00 43.38 480 LYS A N 1
ATOM 3653 C CA . LYS A 1 480 ? -12.533 3.364 -24.914 1.00 43.38 480 LYS A CA 1
ATOM 3654 C C . LYS A 1 480 ? -13.998 3.019 -25.192 1.00 43.38 480 LYS A C 1
ATOM 3656 O O . LYS A 1 480 ? -14.862 3.340 -24.388 1.00 43.38 480 LYS A O 1
ATOM 3661 N N . GLN A 1 481 ? -14.259 2.264 -26.258 1.00 44.38 481 GLN A N 1
ATOM 3662 C CA . GLN A 1 481 ? -15.595 1.791 -26.609 1.00 44.38 481 GLN A CA 1
ATOM 3663 C C . GLN A 1 481 ? -16.128 0.794 -25.562 1.00 44.38 481 GLN A C 1
ATOM 3665 O O . GLN A 1 481 ? -17.288 0.889 -25.188 1.00 44.38 481 GLN A O 1
ATOM 3670 N N . TRP A 1 482 ? -15.305 -0.089 -24.988 1.00 44.59 482 TRP A N 1
ATOM 3671 C CA . TRP A 1 482 ? -15.682 -1.024 -23.911 1.00 44.59 482 TRP A CA 1
ATOM 3672 C C . TRP A 1 482 ? -15.947 -0.307 -22.581 1.00 44.59 482 TRP A C 1
ATOM 3674 O O . TRP A 1 482 ? -16.935 -0.619 -21.916 1.00 44.59 482 TRP A O 1
ATOM 3684 N N . ALA A 1 483 ? -15.135 0.698 -22.228 1.00 44.72 483 ALA A N 1
ATOM 3685 C CA . ALA A 1 483 ? -15.363 1.554 -21.061 1.00 44.72 483 ALA A CA 1
ATOM 3686 C C . ALA A 1 483 ? -16.613 2.444 -21.203 1.00 44.72 483 ALA A C 1
ATOM 3688 O O . ALA A 1 483 ? -17.256 2.736 -20.199 1.00 44.72 483 ALA A O 1
ATOM 3689 N N . GLU A 1 484 ? -16.961 2.863 -22.425 1.00 41.59 484 GLU A N 1
ATOM 3690 C CA . GLU A 1 484 ? -18.099 3.751 -22.703 1.00 41.59 484 GLU A CA 1
ATOM 3691 C C . GLU A 1 484 ? -19.415 2.998 -23.000 1.00 41.59 484 GLU A C 1
ATOM 3693 O O . GLU A 1 484 ? -20.482 3.535 -22.716 1.00 41.59 484 GLU A O 1
ATOM 3698 N N . THR A 1 485 ? -19.385 1.766 -23.537 1.00 40.72 485 THR A N 1
ATOM 3699 C CA . THR A 1 485 ? -20.599 1.073 -24.035 1.00 40.72 485 THR A CA 1
ATOM 3700 C C . THR A 1 485 ? -20.988 -0.222 -23.313 1.00 40.72 485 THR A C 1
ATOM 3702 O O . THR A 1 485 ? -22.109 -0.683 -23.513 1.00 40.72 485 THR A O 1
ATOM 3705 N N . GLN A 1 486 ? -20.132 -0.841 -22.485 1.00 42.00 486 GLN A N 1
ATOM 3706 C CA . GLN A 1 486 ? -20.351 -2.237 -22.058 1.00 42.00 486 GLN A CA 1
ATOM 3707 C C . GLN A 1 486 ? -20.063 -2.539 -20.578 1.00 42.00 486 GLN A C 1
ATOM 3709 O O . GLN A 1 486 ? -19.482 -3.573 -20.250 1.00 42.00 486 GLN A O 1
ATOM 3714 N N . HIS A 1 487 ? -20.581 -1.730 -19.649 1.00 41.56 487 HIS A N 1
ATOM 3715 C CA . HIS A 1 487 ? -20.657 -2.157 -18.240 1.00 41.56 487 HIS A CA 1
ATOM 3716 C C . HIS A 1 487 ? -21.466 -3.466 -18.057 1.00 41.56 487 HIS A C 1
ATOM 3718 O O . HIS A 1 487 ? -21.202 -4.216 -17.119 1.00 41.56 487 HIS A O 1
ATOM 3724 N N . GLY A 1 488 ? -22.407 -3.768 -18.966 1.00 35.03 488 GLY A N 1
ATOM 3725 C CA . GLY A 1 488 ? -23.253 -4.970 -18.932 1.00 35.03 488 GLY A CA 1
ATOM 3726 C C . GLY A 1 488 ? -22.645 -6.238 -19.557 1.00 35.03 488 GLY A C 1
ATOM 3727 O O . GLY A 1 488 ? -22.810 -7.315 -18.993 1.00 35.03 488 GLY A O 1
ATOM 3728 N N . ASN A 1 489 ? -21.911 -6.145 -20.679 1.00 38.56 489 ASN A N 1
ATOM 3729 C CA . ASN A 1 489 ? -21.432 -7.335 -21.414 1.00 38.56 489 ASN A CA 1
ATOM 3730 C C . ASN A 1 489 ? -20.122 -7.954 -20.900 1.00 38.56 489 ASN A C 1
ATOM 3732 O O . ASN A 1 489 ? -19.808 -9.092 -21.250 1.00 38.56 489 ASN A O 1
ATOM 3736 N N . ALA A 1 490 ? -19.367 -7.256 -20.047 1.00 38.16 490 ALA A N 1
ATOM 3737 C CA . ALA A 1 490 ? -18.173 -7.810 -19.403 1.00 38.16 490 ALA A CA 1
ATOM 3738 C C . ALA A 1 490 ? -18.506 -9.022 -18.510 1.00 38.16 490 ALA A C 1
ATOM 3740 O O . ALA A 1 490 ? -17.781 -10.016 -18.504 1.00 38.16 490 ALA A O 1
ATOM 3741 N N . VAL A 1 491 ? -19.650 -8.966 -17.816 1.00 34.78 491 VAL A N 1
ATOM 3742 C CA . VAL A 1 491 ? -20.169 -10.052 -16.972 1.00 34.78 491 VAL A CA 1
ATOM 3743 C C . VAL A 1 491 ? -20.543 -11.259 -17.831 1.00 34.78 491 VAL A C 1
ATOM 3745 O O . VAL A 1 491 ? -20.086 -12.360 -17.559 1.00 34.78 491 VAL A O 1
ATOM 3748 N N . THR A 1 492 ? -21.279 -11.060 -18.927 1.00 36.88 492 THR A N 1
ATOM 3749 C CA . THR A 1 492 ? -21.699 -12.127 -19.852 1.00 36.88 492 THR A CA 1
ATOM 3750 C C . THR A 1 492 ? -20.513 -12.840 -20.510 1.00 36.88 492 THR A C 1
ATOM 3752 O O . THR A 1 492 ? -20.568 -14.046 -20.760 1.00 36.88 492 THR A O 1
ATOM 3755 N N . TRP A 1 493 ? -19.418 -12.118 -20.769 1.00 40.56 493 TRP A N 1
ATOM 3756 C CA . TRP A 1 493 ? -18.208 -12.678 -21.378 1.00 40.56 493 TRP A CA 1
ATOM 3757 C C . TRP A 1 493 ? -17.320 -13.422 -20.365 1.00 40.56 493 TRP A C 1
ATOM 3759 O O . TRP A 1 493 ? -16.837 -14.519 -20.650 1.00 40.56 493 TRP A O 1
ATOM 3769 N N . LEU A 1 494 ? -17.182 -12.900 -19.141 1.00 39.62 494 LEU A N 1
ATOM 3770 C CA . LEU A 1 494 ? -16.481 -13.579 -18.043 1.00 39.62 494 LEU A CA 1
ATOM 3771 C C . LEU A 1 494 ? -17.209 -14.855 -17.586 1.00 39.62 494 LEU A C 1
ATOM 3773 O O . LEU A 1 494 ? -16.555 -15.867 -17.329 1.00 39.62 494 LEU A O 1
ATOM 3777 N N . THR A 1 495 ? -18.547 -14.859 -17.584 1.00 36.69 495 THR A N 1
ATOM 3778 C CA . THR A 1 495 ? -19.353 -16.072 -17.355 1.00 36.69 495 THR A CA 1
ATOM 3779 C C . THR A 1 495 ? -19.130 -17.116 -18.459 1.00 36.69 495 THR A C 1
ATOM 3781 O O . THR A 1 495 ? -19.122 -18.315 -18.186 1.00 36.69 495 THR A O 1
ATOM 3784 N N . LYS A 1 496 ? -18.860 -16.690 -19.704 1.00 35.97 496 LYS A N 1
ATOM 3785 C CA . LYS A 1 496 ? -18.494 -17.590 -20.813 1.00 35.97 496 LYS A CA 1
ATOM 3786 C C . LYS A 1 496 ? -17.137 -18.270 -20.594 1.00 35.97 496 LYS A C 1
ATOM 3788 O O . LYS A 1 496 ? -17.052 -19.477 -20.798 1.00 35.97 496 LYS A O 1
ATOM 3793 N N . ILE A 1 497 ? -16.112 -17.549 -20.127 1.00 37.28 497 ILE A N 1
ATOM 3794 C CA . ILE A 1 497 ? -14.786 -18.132 -19.832 1.00 37.28 497 ILE A CA 1
ATOM 3795 C C . ILE A 1 497 ? -14.846 -19.092 -18.639 1.00 37.28 497 ILE A C 1
ATOM 3797 O O . ILE A 1 497 ? -14.303 -20.195 -18.717 1.00 37.28 497 ILE A O 1
ATOM 3801 N N . ALA A 1 498 ? -15.550 -18.718 -17.565 1.00 33.91 498 ALA A N 1
ATOM 3802 C CA . ALA A 1 498 ? -15.751 -19.589 -16.404 1.00 33.91 498 ALA A CA 1
ATOM 3803 C C . ALA A 1 498 ? -16.427 -20.924 -16.783 1.00 33.91 498 ALA A C 1
ATOM 3805 O O . ALA A 1 498 ? -16.162 -21.956 -16.167 1.00 33.91 498 ALA A O 1
ATOM 3806 N N . ASN A 1 499 ? -17.250 -20.914 -17.837 1.00 36.41 499 ASN A N 1
ATOM 3807 C CA . ASN A 1 499 ? -17.924 -22.093 -18.377 1.00 36.41 499 ASN A CA 1
ATOM 3808 C C . ASN A 1 499 ? -17.116 -22.856 -19.452 1.00 36.41 499 ASN A C 1
ATOM 3810 O O . ASN A 1 499 ? -17.478 -23.986 -19.771 1.00 36.41 499 ASN A O 1
ATOM 3814 N N . GLN A 1 500 ? -16.036 -22.286 -20.006 1.00 33.75 500 GLN A N 1
ATOM 3815 C CA . GLN A 1 500 ? -15.226 -22.897 -21.077 1.00 33.75 500 GLN A CA 1
ATOM 3816 C C . GLN A 1 500 ? -13.965 -23.626 -20.581 1.00 33.75 500 GLN A C 1
ATOM 3818 O O . GLN A 1 500 ? -13.415 -24.456 -21.305 1.00 33.75 500 GLN A O 1
ATOM 3823 N N . SER A 1 501 ? -13.499 -23.379 -19.353 1.00 33.06 501 SER A N 1
ATOM 3824 C CA . SER A 1 501 ? -12.354 -24.105 -18.788 1.00 33.06 501 SER A CA 1
ATOM 3825 C C . SER A 1 501 ? -12.756 -25.505 -18.298 1.00 33.06 501 SER A C 1
ATOM 3827 O O . SER A 1 501 ? -13.244 -25.677 -17.183 1.00 33.06 501 SER A O 1
ATOM 3829 N N . THR A 1 502 ? -12.503 -26.527 -19.117 1.00 28.64 502 THR A N 1
ATOM 3830 C CA . THR A 1 502 ? -12.742 -27.968 -18.881 1.00 28.64 502 THR A CA 1
ATOM 3831 C C . THR A 1 502 ? -11.807 -28.620 -17.845 1.00 28.64 502 THR A C 1
ATOM 3833 O O . THR A 1 502 ? -11.482 -29.804 -17.943 1.00 28.64 502 THR A O 1
ATOM 3836 N N . CYS A 1 503 ? -11.365 -27.897 -16.811 1.00 29.23 503 CYS A N 1
ATOM 3837 C CA . CYS A 1 503 ? -10.468 -28.472 -15.806 1.00 29.23 503 CYS A CA 1
ATOM 3838 C C . CYS A 1 503 ? -11.260 -29.131 -14.663 1.00 29.23 503 CYS A C 1
ATOM 3840 O O . CYS A 1 503 ? -11.647 -28.494 -13.684 1.00 29.23 503 CYS A O 1
ATOM 3842 N N . ASN A 1 504 ? -11.489 -30.437 -14.811 1.00 27.25 504 ASN A N 1
ATOM 3843 C CA . ASN A 1 504 ? -12.088 -31.352 -13.835 1.00 27.25 504 ASN A CA 1
ATOM 3844 C C . ASN A 1 504 ? -11.151 -31.657 -12.642 1.00 27.25 504 ASN A C 1
ATOM 3846 O O . ASN A 1 504 ? -10.901 -32.811 -12.309 1.00 27.25 504 ASN A O 1
ATOM 3850 N N . THR A 1 505 ? -10.669 -30.637 -11.933 1.00 28.84 505 THR A N 1
ATOM 3851 C CA . THR A 1 505 ? -10.251 -30.796 -10.530 1.00 28.84 505 THR A CA 1
ATOM 3852 C C . THR A 1 505 ? -11.185 -29.980 -9.653 1.00 28.84 505 THR A C 1
ATOM 3854 O O . THR A 1 505 ? -10.870 -28.902 -9.153 1.00 28.84 505 THR A O 1
ATOM 3857 N N . ARG A 1 506 ? -12.398 -30.519 -9.493 1.00 27.69 506 ARG A N 1
ATOM 3858 C CA . ARG A 1 506 ? -13.353 -30.069 -8.483 1.00 27.69 506 ARG A CA 1
ATOM 3859 C C . ARG A 1 506 ? -12.738 -30.322 -7.104 1.00 27.69 506 ARG A C 1
ATOM 3861 O O . ARG A 1 506 ? -12.872 -31.413 -6.565 1.00 27.69 506 ARG A O 1
ATOM 3868 N N . LEU A 1 507 ? -12.177 -29.297 -6.474 1.00 29.59 507 LEU A N 1
ATOM 3869 C CA . LEU A 1 507 ? -12.658 -29.061 -5.120 1.00 29.59 507 LEU A CA 1
ATOM 3870 C C . LEU A 1 507 ? -14.097 -28.573 -5.306 1.00 29.59 507 LEU A C 1
ATOM 3872 O O . LEU A 1 507 ? -14.335 -27.503 -5.867 1.00 29.59 507 LEU A O 1
ATOM 3876 N N . ALA A 1 508 ? -15.057 -29.443 -5.003 1.00 25.70 508 ALA A N 1
ATOM 3877 C CA . ALA A 1 508 ? -16.462 -29.151 -5.217 1.00 25.70 508 ALA A CA 1
ATOM 3878 C C . ALA A 1 508 ? -16.873 -27.961 -4.338 1.00 25.70 508 ALA A C 1
ATOM 3880 O O . ALA A 1 508 ? -16.947 -28.079 -3.119 1.00 25.70 508 ALA A O 1
ATOM 3881 N N . TRP A 1 509 ? -17.166 -26.826 -4.968 1.00 34.69 509 TRP A N 1
ATOM 3882 C CA . TRP A 1 509 ? -17.878 -25.716 -4.344 1.00 34.69 509 TRP A CA 1
ATOM 3883 C C . TRP A 1 509 ? -19.104 -25.364 -5.191 1.00 34.69 509 TRP A C 1
ATOM 3885 O O . TRP A 1 509 ? -19.016 -25.392 -6.423 1.00 34.69 509 TRP A O 1
ATOM 3895 N N . PRO A 1 510 ? -20.261 -25.113 -4.551 1.00 28.36 510 PRO A N 1
ATOM 3896 C CA . PRO A 1 510 ? -21.548 -25.075 -5.232 1.00 28.36 510 PRO A CA 1
ATOM 3897 C C . PRO A 1 510 ? -21.610 -23.944 -6.261 1.00 28.36 510 PRO A C 1
ATOM 3899 O O . PRO A 1 510 ? -21.154 -22.826 -6.012 1.00 28.36 510 PRO A O 1
ATOM 3902 N N . LYS A 1 511 ? -22.177 -24.265 -7.429 1.00 26.69 511 LYS A N 1
ATOM 3903 C CA . LYS A 1 511 ? -22.401 -23.324 -8.529 1.00 26.69 511 LYS A CA 1
ATOM 3904 C C . LYS A 1 511 ? -23.351 -22.211 -8.086 1.00 26.69 511 LYS A C 1
ATOM 3906 O O . LYS A 1 511 ? -24.380 -22.482 -7.475 1.00 26.69 511 LYS A O 1
ATOM 3911 N N . ALA A 1 512 ? -23.006 -20.974 -8.432 1.00 29.94 512 ALA A N 1
ATOM 3912 C CA . ALA A 1 512 ? -23.896 -19.830 -8.297 1.00 29.94 512 ALA A CA 1
ATOM 3913 C C . ALA A 1 512 ? -25.061 -19.960 -9.303 1.00 29.94 512 ALA A C 1
ATOM 3915 O O . ALA A 1 512 ? -24.783 -20.147 -10.489 1.00 29.94 512 ALA A O 1
ATOM 3916 N N . PRO A 1 513 ? -26.333 -19.871 -8.875 1.00 28.69 513 PRO A N 1
ATOM 3917 C CA . PRO A 1 513 ? -27.452 -19.716 -9.793 1.00 28.69 513 PRO A CA 1
ATOM 3918 C C . PRO A 1 513 ? -27.597 -18.252 -10.235 1.00 28.69 513 PRO A C 1
ATOM 3920 O O . PRO A 1 513 ? -27.336 -17.323 -9.467 1.00 28.69 513 PRO A O 1
ATOM 3923 N N . GLU A 1 514 ? -28.012 -18.064 -11.486 1.00 29.64 514 GLU A N 1
ATOM 3924 C CA . GLU A 1 514 ? -28.326 -16.769 -12.093 1.00 29.64 514 GLU A CA 1
ATOM 3925 C C . GLU A 1 514 ? -29.605 -16.184 -11.469 1.00 29.64 514 GLU A C 1
ATOM 3927 O O . GLU A 1 514 ? -30.595 -16.894 -11.307 1.00 29.64 514 GLU A O 1
ATOM 3932 N N . MET A 1 515 ? -29.609 -14.892 -11.122 1.00 31.44 515 MET A N 1
ATOM 3933 C CA . MET A 1 515 ? -30.816 -14.201 -10.652 1.00 31.44 515 MET A CA 1
ATOM 3934 C C . MET A 1 515 ? -31.032 -12.877 -11.383 1.00 31.44 515 MET A C 1
ATOM 3936 O O . MET A 1 515 ? -30.154 -12.015 -11.417 1.00 31.44 515 MET A O 1
ATOM 3940 N N . GLY A 1 516 ? -32.247 -12.721 -11.916 1.00 25.83 516 GLY A N 1
ATOM 3941 C CA . GLY A 1 516 ? -32.810 -11.448 -12.346 1.00 25.83 516 GLY A CA 1
ATOM 3942 C C . GLY A 1 516 ? -33.243 -10.615 -11.139 1.00 25.83 516 GLY A C 1
ATOM 3943 O O . GLY A 1 516 ? -33.984 -11.084 -10.278 1.00 25.83 516 GLY A O 1
ATOM 3944 N N . CYS A 1 517 ? -32.778 -9.368 -11.080 1.00 24.84 517 CYS A N 1
ATOM 3945 C CA . CYS A 1 517 ? -33.236 -8.379 -10.109 1.00 24.84 517 CYS A CA 1
ATOM 3946 C C . CYS A 1 517 ? -34.648 -7.906 -10.472 1.00 24.84 517 CYS A C 1
ATOM 3948 O O . CYS A 1 517 ? -34.832 -7.271 -11.510 1.00 24.84 517 CYS A O 1
ATOM 3950 N N . GLN A 1 518 ? -35.624 -8.130 -9.593 1.00 27.61 518 GLN A N 1
ATOM 3951 C CA . GLN A 1 518 ? -36.838 -7.319 -9.562 1.00 27.61 518 GLN A CA 1
ATOM 3952 C C . GLN A 1 518 ? -36.731 -6.312 -8.416 1.00 27.61 518 GLN A C 1
ATOM 3954 O O . GLN A 1 518 ? -36.520 -6.672 -7.259 1.00 27.61 518 GLN A O 1
ATOM 3959 N N . ASN A 1 519 ? -36.834 -5.032 -8.774 1.00 28.69 519 ASN A N 1
ATOM 3960 C CA . ASN A 1 519 ? -36.835 -3.901 -7.856 1.00 28.69 519 ASN A CA 1
ATOM 3961 C C . ASN A 1 519 ? -38.109 -3.926 -7.003 1.00 28.69 519 ASN A C 1
ATOM 3963 O O . ASN A 1 519 ? -39.171 -3.529 -7.476 1.00 28.69 519 ASN A O 1
ATOM 3967 N N . SER A 1 520 ? -38.010 -4.327 -5.737 1.00 30.31 520 SER A N 1
ATOM 3968 C CA . SER A 1 520 ? -39.053 -4.035 -4.754 1.00 30.31 520 SER A CA 1
ATOM 3969 C C . SER A 1 520 ? -38.722 -2.725 -4.042 1.00 30.31 520 SER A C 1
ATOM 3971 O O . SER A 1 520 ? -37.771 -2.643 -3.262 1.00 30.31 520 SER A O 1
ATOM 3973 N N . SER A 1 521 ? -39.518 -1.696 -4.320 1.00 27.44 521 SER A N 1
ATOM 3974 C CA . SER A 1 521 ? -39.597 -0.461 -3.543 1.00 27.44 521 SER A CA 1
ATOM 3975 C C . SER A 1 521 ? -39.818 -0.777 -2.062 1.00 27.44 521 SER A C 1
ATOM 3977 O O . SER A 1 521 ? -40.795 -1.440 -1.711 1.00 27.44 521 SER A O 1
ATOM 3979 N N . ILE A 1 522 ? -38.924 -0.300 -1.195 1.00 30.52 522 ILE A N 1
ATOM 3980 C CA . ILE A 1 522 ? -39.059 -0.437 0.257 1.00 30.52 522 ILE A CA 1
ATOM 3981 C C . ILE A 1 522 ? -40.249 0.419 0.696 1.00 30.52 522 ILE A C 1
ATOM 3983 O O . ILE A 1 522 ? -40.171 1.647 0.715 1.00 30.52 522 ILE A O 1
ATOM 3987 N N . GLN A 1 523 ? -41.353 -0.245 1.032 1.00 27.61 523 GLN A N 1
ATOM 3988 C CA . GLN A 1 523 ? -42.466 0.369 1.738 1.00 27.61 523 GLN A CA 1
ATOM 3989 C C . GLN A 1 523 ? -41.984 0.792 3.128 1.00 27.61 523 GLN A C 1
ATOM 3991 O O . GLN A 1 523 ? -41.500 -0.013 3.925 1.00 27.61 523 GLN A O 1
ATOM 3996 N N . SER A 1 524 ? -42.112 2.084 3.414 1.00 36.84 524 SER A N 1
ATOM 3997 C CA . SER A 1 524 ? -42.096 2.606 4.771 1.00 36.84 524 SER A CA 1
ATOM 3998 C C . SER A 1 524 ? -43.255 1.975 5.534 1.00 36.84 524 SER A C 1
ATOM 4000 O O . SER A 1 524 ? -44.391 2.240 5.171 1.00 36.84 524 SER A O 1
ATOM 4002 N N . HIS A 1 525 ? -42.975 1.124 6.522 1.00 36.16 525 HIS A N 1
ATOM 4003 C CA . HIS A 1 525 ? -43.654 1.054 7.824 1.00 36.16 525 HIS A CA 1
ATOM 4004 C C . HIS A 1 525 ? -43.200 -0.195 8.592 1.00 36.16 525 HIS A C 1
ATOM 4006 O O . HIS A 1 525 ? -43.586 -1.316 8.286 1.00 36.16 525 HIS A O 1
ATOM 4012 N N . ALA A 1 526 ? -42.435 0.027 9.657 1.00 28.02 526 ALA A N 1
ATOM 4013 C CA . ALA A 1 526 ? -42.555 -0.733 10.892 1.00 28.02 526 ALA A CA 1
ATOM 4014 C C . ALA A 1 526 ? -42.124 0.216 12.012 1.00 28.02 526 ALA A C 1
ATOM 4016 O O . ALA A 1 526 ? -40.954 0.590 12.107 1.00 28.02 526 ALA A O 1
ATOM 4017 N N . THR A 1 527 ? -43.083 0.677 12.812 1.00 34.16 527 THR A N 1
ATOM 4018 C CA . THR A 1 527 ? -42.821 1.246 14.137 1.00 34.16 527 THR A CA 1
ATOM 4019 C C . THR A 1 527 ? -41.948 0.247 14.880 1.00 34.16 527 THR A C 1
ATOM 4021 O O . THR A 1 527 ? -42.398 -0.854 15.197 1.00 34.16 527 THR A O 1
ATOM 4024 N N . ALA A 1 528 ? -40.673 0.595 15.055 1.00 33.53 528 ALA A N 1
ATOM 4025 C CA . ALA A 1 528 ? -39.722 -0.260 15.738 1.00 33.53 528 ALA A CA 1
ATOM 4026 C C . ALA A 1 528 ? -40.279 -0.594 17.135 1.00 33.53 528 ALA A C 1
ATOM 4028 O O . ALA A 1 528 ? -40.730 0.327 17.824 1.00 33.53 528 ALA A O 1
ATOM 4029 N N . PRO A 1 529 ? -40.292 -1.875 17.550 1.00 38.84 529 PRO A N 1
ATOM 4030 C CA . PRO A 1 529 ? -40.681 -2.240 18.911 1.00 38.84 529 PRO A CA 1
ATOM 4031 C C . PRO A 1 529 ? -39.802 -1.443 19.870 1.00 38.84 529 PRO A C 1
ATOM 4033 O O . PRO A 1 529 ? -38.614 -1.341 19.576 1.00 38.84 529 PRO A O 1
ATOM 4036 N N . ASN A 1 530 ? -40.388 -0.860 20.931 1.00 38.28 530 ASN A N 1
ATOM 4037 C CA . ASN A 1 530 ? -39.729 -0.043 21.966 1.00 38.28 530 ASN A CA 1
ATOM 4038 C C . ASN A 1 530 ? -38.223 -0.335 22.049 1.00 38.28 530 ASN A C 1
ATOM 4040 O O . ASN A 1 530 ? -37.797 -1.247 22.756 1.00 38.28 530 ASN A O 1
ATOM 4044 N N . LEU A 1 531 ? -37.430 0.397 21.260 1.00 41.75 531 LEU A N 1
ATOM 4045 C CA . LEU A 1 531 ? -35.986 0.236 21.225 1.00 41.75 531 LEU A CA 1
ATOM 4046 C C . LEU A 1 531 ? -35.501 0.877 22.512 1.00 41.75 531 LEU A C 1
ATOM 4048 O O . LEU A 1 531 ? -35.370 2.098 22.593 1.00 41.75 531 LEU A O 1
ATOM 4052 N N . GLU A 1 532 ? -35.319 0.050 23.536 1.00 47.44 532 GLU A N 1
ATOM 4053 C CA . GLU A 1 532 ? -34.676 0.453 24.773 1.00 47.44 532 GLU A CA 1
ATOM 4054 C C . GLU A 1 532 ? -33.347 1.123 24.400 1.00 47.44 532 GLU A C 1
ATOM 4056 O O . GLU A 1 532 ? -32.489 0.544 23.726 1.00 47.44 532 GLU A O 1
ATOM 4061 N N . PHE A 1 533 ? -33.218 2.409 24.728 1.00 45.34 533 PHE A N 1
ATOM 4062 C CA . PHE A 1 533 ? -32.033 3.181 24.392 1.00 45.34 533 PHE A CA 1
ATOM 4063 C C . PHE A 1 533 ? -30.849 2.646 25.205 1.00 45.34 533 PHE A C 1
ATOM 4065 O O . PHE A 1 533 ? -30.652 2.998 26.368 1.00 45.34 533 PHE A O 1
ATOM 4072 N N . HIS A 1 534 ? -30.030 1.798 24.588 1.00 47.38 534 HIS A N 1
ATOM 4073 C CA . HIS A 1 534 ? -28.761 1.394 25.174 1.00 47.38 534 HIS A CA 1
ATOM 4074 C C . HIS A 1 534 ? -27.735 2.501 24.943 1.00 47.38 534 HIS A C 1
ATOM 4076 O O . HIS A 1 534 ? -27.244 2.705 23.831 1.00 47.38 534 HIS A O 1
ATOM 4082 N N . ASN A 1 535 ? -27.410 3.229 26.013 1.00 51.66 535 ASN A N 1
ATOM 4083 C CA . ASN A 1 535 ? -26.296 4.165 26.003 1.00 51.66 535 ASN A CA 1
ATOM 4084 C C . ASN A 1 535 ? -25.028 3.421 25.517 1.00 51.66 535 ASN A C 1
ATOM 4086 O O . ASN A 1 535 ? -24.694 2.391 26.095 1.00 51.66 535 ASN A O 1
ATOM 4090 N N . PRO A 1 536 ? -24.296 3.903 24.496 1.00 45.72 536 PRO A N 1
ATOM 4091 C CA . PRO A 1 536 ? -23.056 3.271 24.023 1.00 45.72 536 PRO A CA 1
ATOM 4092 C C . PRO A 1 536 ? -21.960 3.141 25.088 1.00 45.72 536 PRO A C 1
ATOM 4094 O O . PRO A 1 536 ? -21.011 2.374 24.918 1.00 45.72 536 PRO A O 1
ATOM 4097 N N . SER A 1 537 ? -22.105 3.906 26.170 1.00 46.34 537 SER A N 1
ATOM 4098 C CA . SER A 1 537 ? -21.283 3.879 27.375 1.00 46.34 537 SER A CA 1
ATOM 4099 C C . SER A 1 537 ? -21.848 2.993 28.493 1.00 46.34 537 SER A C 1
ATOM 4101 O O . SER A 1 537 ? -21.228 2.901 29.551 1.00 46.34 537 SER A O 1
ATOM 4103 N N . HIS A 1 538 ? -23.021 2.372 28.316 1.00 50.16 538 HIS A N 1
ATOM 4104 C CA . HIS A 1 538 ? -23.493 1.343 29.237 1.00 50.16 538 HIS A CA 1
ATOM 4105 C C . HIS A 1 538 ? -22.636 0.098 29.060 1.00 50.16 538 HIS A C 1
ATOM 4107 O O . HIS A 1 538 ? -22.544 -0.483 27.978 1.00 50.16 538 HIS A O 1
ATOM 4113 N N . PHE A 1 539 ? -22.005 -0.304 30.155 1.00 56.97 539 PHE A N 1
ATOM 4114 C CA . PHE A 1 539 ? -21.295 -1.560 30.228 1.00 56.97 539 PHE A CA 1
ATOM 4115 C C . PHE A 1 539 ? -22.303 -2.712 30.136 1.00 56.97 539 PHE A C 1
ATOM 4117 O O . PHE A 1 539 ? -23.180 -2.844 30.987 1.00 56.97 539 PHE A O 1
ATOM 4124 N N . ILE A 1 540 ? -22.183 -3.532 29.091 1.00 59.50 540 ILE A N 1
ATOM 4125 C CA . ILE A 1 540 ? -22.925 -4.789 28.969 1.00 59.50 540 ILE A CA 1
ATOM 4126 C C . ILE A 1 540 ? -22.052 -5.875 29.611 1.00 59.50 540 ILE A C 1
ATOM 4128 O O . ILE A 1 540 ? -20.937 -6.088 29.126 1.00 59.50 540 ILE A O 1
ATOM 4132 N N . PRO A 1 541 ? -22.502 -6.540 30.695 1.00 60.94 541 PRO A N 1
ATOM 4133 C CA . PRO A 1 541 ? -21.700 -7.545 31.381 1.00 60.94 541 PRO A CA 1
ATOM 4134 C C . PRO A 1 541 ? -21.235 -8.649 30.434 1.00 60.94 541 PRO A C 1
ATOM 4136 O O . PRO A 1 541 ? -22.049 -9.303 29.779 1.00 60.94 541 PRO A O 1
ATOM 4139 N N . ALA A 1 542 ? -19.920 -8.857 30.392 1.00 65.69 542 ALA A N 1
ATOM 4140 C CA . ALA A 1 542 ? -19.307 -9.961 29.672 1.00 65.69 542 ALA A CA 1
ATOM 4141 C C . ALA A 1 542 ? -19.766 -11.300 30.261 1.00 65.69 542 ALA A C 1
ATOM 4143 O O . ALA A 1 542 ? -19.726 -11.505 31.475 1.00 65.69 542 ALA A O 1
ATOM 4144 N N . LYS A 1 543 ? -20.172 -12.221 29.390 1.00 71.44 543 LYS A N 1
ATOM 4145 C CA . LYS A 1 543 ? -20.437 -13.623 29.728 1.00 71.44 543 LYS A CA 1
ATOM 4146 C C . LYS A 1 543 ? -19.374 -14.502 29.093 1.00 71.44 543 LYS A C 1
ATOM 4148 O O . LYS A 1 543 ? -18.845 -14.155 28.037 1.00 71.44 543 LYS A O 1
ATOM 4153 N N . GLU A 1 544 ? -19.109 -15.655 29.697 1.00 71.75 544 GLU A N 1
ATOM 4154 C CA . GLU A 1 544 ? -18.234 -16.649 29.084 1.00 71.75 544 GLU A CA 1
ATOM 4155 C C . GLU A 1 544 ? -18.776 -17.029 27.689 1.00 71.75 544 GLU A C 1
ATOM 4157 O O . GLU A 1 544 ? -19.969 -17.333 27.544 1.00 71.75 544 GLU A O 1
ATOM 4162 N N . PRO A 1 545 ? -17.953 -16.940 26.630 1.00 73.75 545 PRO A N 1
ATOM 4163 C CA . PRO A 1 545 ? -18.421 -17.167 25.274 1.00 73.75 545 PRO A CA 1
ATOM 4164 C C . PRO A 1 545 ? -18.699 -18.651 25.043 1.00 73.75 545 PRO A C 1
ATOM 4166 O O . PRO A 1 545 ? -17.830 -19.497 25.254 1.00 73.75 545 PRO A O 1
ATOM 4169 N N . ASN A 1 546 ? -19.896 -18.960 24.532 1.00 77.56 546 ASN A N 1
ATOM 4170 C CA . ASN A 1 546 ? -20.286 -20.328 24.198 1.00 77.56 546 ASN A CA 1
ATOM 4171 C C . ASN A 1 546 ? -19.224 -20.973 23.270 1.00 77.56 546 ASN A C 1
ATOM 4173 O O . ASN A 1 546 ? -18.959 -20.450 22.179 1.00 77.56 546 ASN A O 1
ATOM 4177 N N . PRO A 1 547 ? -18.601 -22.099 23.672 1.00 70.62 547 PRO A N 1
ATOM 4178 C CA . PRO A 1 547 ? -17.603 -22.807 22.870 1.00 70.62 547 PRO A CA 1
ATOM 4179 C C . PRO A 1 547 ? -18.084 -23.160 21.456 1.00 70.62 547 PRO A C 1
ATOM 4181 O O . PRO A 1 547 ? -17.297 -23.133 20.513 1.00 70.62 547 PRO A O 1
ATOM 4184 N N . ASN A 1 548 ? -19.387 -23.408 21.312 1.00 75.56 548 ASN A N 1
ATOM 4185 C CA . ASN A 1 548 ? -20.027 -23.854 20.078 1.00 75.56 548 ASN A CA 1
ATOM 4186 C C . ASN A 1 548 ? -20.690 -22.717 19.283 1.00 75.56 548 ASN A C 1
ATOM 4188 O O . ASN A 1 548 ? -21.436 -22.993 18.346 1.00 75.56 548 ASN A O 1
ATOM 4192 N N . ASP A 1 549 ? -20.476 -21.448 19.648 1.00 78.31 549 ASP A N 1
ATOM 4193 C CA . ASP A 1 549 ? -21.028 -20.323 18.889 1.00 78.31 549 ASP A CA 1
ATOM 4194 C C . ASP A 1 549 ? -20.347 -20.218 17.511 1.00 78.31 549 ASP A C 1
ATOM 4196 O O . ASP A 1 549 ? -19.163 -19.874 17.442 1.00 78.31 549 ASP A O 1
ATOM 4200 N N . PRO A 1 550 ? -21.072 -20.445 16.398 1.00 74.12 550 PRO A N 1
ATOM 4201 C CA . PRO A 1 550 ? -20.488 -20.426 15.058 1.00 74.12 550 PRO A CA 1
ATOM 4202 C C . PRO A 1 550 ? -20.011 -19.031 14.625 1.00 74.12 550 PRO A C 1
ATOM 4204 O O . PRO A 1 550 ? -19.353 -18.898 13.593 1.00 74.12 550 PRO A O 1
ATOM 4207 N N . ARG A 1 551 ? -20.350 -17.976 15.380 1.00 78.25 551 ARG A N 1
ATOM 4208 C CA . ARG A 1 551 ? -19.883 -16.606 15.132 1.00 78.25 551 ARG A CA 1
ATOM 4209 C C . ARG A 1 551 ? -18.448 -16.376 15.619 1.00 78.25 551 ARG A C 1
ATOM 4211 O O . ARG A 1 551 ? -17.828 -15.406 15.188 1.00 78.25 551 ARG A O 1
ATOM 4218 N N . TRP A 1 552 ? -17.929 -17.239 16.495 1.00 85.69 552 TRP A N 1
ATOM 4219 C CA . TRP A 1 552 ? -16.535 -17.224 16.937 1.00 85.69 552 TRP A CA 1
ATOM 4220 C C . TRP A 1 552 ? -15.705 -18.137 16.035 1.00 85.69 552 TRP A C 1
ATOM 4222 O O . TRP A 1 552 ? -15.946 -19.339 15.962 1.00 85.69 552 TRP A O 1
ATOM 4232 N N . LEU A 1 553 ? -14.718 -17.576 15.338 1.00 84.62 553 LEU A N 1
ATOM 4233 C CA . LEU A 1 553 ? -13.895 -18.327 14.384 1.00 84.62 553 LEU A CA 1
ATOM 4234 C C . LEU A 1 553 ? -12.554 -18.742 14.972 1.00 84.62 553 LEU A C 1
ATOM 4236 O O . LEU A 1 553 ? -12.030 -18.043 15.824 1.00 84.62 553 LEU A O 1
ATOM 4240 N N . SER A 1 554 ? -11.947 -19.814 14.458 1.00 85.56 554 SER A N 1
ATOM 4241 C CA . SER A 1 554 ? -10.564 -20.175 14.805 1.00 85.56 554 SER A CA 1
ATOM 4242 C C . SER A 1 554 ? -9.590 -19.031 14.493 1.00 85.56 554 SER A C 1
ATOM 4244 O O . SER A 1 554 ? -9.672 -18.399 13.437 1.00 85.56 554 SER A O 1
ATOM 4246 N N . ALA A 1 555 ? -8.637 -18.788 15.392 1.00 86.81 555 ALA A N 1
ATOM 4247 C CA . ALA A 1 555 ? -7.515 -17.873 15.186 1.00 86.81 555 ALA A CA 1
ATOM 4248 C C . ALA A 1 555 ? -6.427 -18.459 14.262 1.00 86.81 555 ALA A C 1
ATOM 4250 O O . ALA A 1 555 ? -5.520 -17.742 13.834 1.00 86.81 555 ALA A O 1
ATOM 4251 N N . LYS A 1 556 ? -6.504 -19.754 13.921 1.00 85.12 556 LYS A N 1
ATOM 4252 C CA . LYS A 1 556 ? -5.574 -20.412 12.996 1.00 85.12 556 LYS A CA 1
ATOM 4253 C C . LYS A 1 556 ? -6.102 -20.295 11.567 1.00 85.12 556 LYS A C 1
ATOM 4255 O O . LYS A 1 556 ? -7.125 -20.880 11.219 1.00 85.12 556 LYS A O 1
ATOM 4260 N N . GLN A 1 557 ? -5.369 -19.585 10.709 1.00 77.06 557 GLN A N 1
ATOM 4261 C CA . GLN A 1 557 ? -5.774 -19.328 9.318 1.00 77.06 557 GLN A CA 1
ATOM 4262 C C . GLN A 1 557 ? -6.026 -20.612 8.510 1.00 77.06 557 GLN A C 1
ATOM 4264 O O . GLN A 1 557 ? -6.898 -20.637 7.645 1.00 77.06 557 GLN A O 1
ATOM 4269 N N . ARG A 1 558 ? -5.284 -21.692 8.787 1.00 75.88 558 ARG A N 1
ATOM 4270 C CA . ARG A 1 558 ? -5.439 -22.985 8.097 1.00 75.88 558 ARG A CA 1
ATOM 4271 C C . ARG A 1 558 ? -6.830 -23.604 8.282 1.00 75.88 558 ARG A C 1
ATOM 4273 O O . ARG A 1 558 ? -7.309 -24.288 7.384 1.00 75.88 558 ARG A O 1
ATOM 4280 N N . ASP A 1 559 ? -7.496 -23.309 9.397 1.00 75.38 559 ASP A N 1
ATOM 4281 C CA . ASP A 1 559 ? -8.825 -23.840 9.713 1.00 75.38 559 ASP A CA 1
ATOM 4282 C C . ASP A 1 559 ? -9.926 -23.104 8.924 1.00 75.38 559 ASP A C 1
ATOM 4284 O O . ASP A 1 559 ? -11.089 -23.501 8.924 1.00 75.38 559 ASP A O 1
ATOM 4288 N N . TRP A 1 560 ? -9.581 -22.024 8.211 1.00 72.56 560 TRP A N 1
ATOM 4289 C CA . TRP A 1 560 ? -10.537 -21.228 7.437 1.00 72.56 560 TRP A CA 1
ATOM 4290 C C . TRP A 1 560 ? -10.894 -21.855 6.087 1.00 72.56 560 TRP A C 1
ATOM 4292 O O . TRP A 1 560 ? -11.733 -21.320 5.367 1.00 72.56 560 TRP A O 1
ATOM 4302 N N . GLN A 1 561 ? -10.280 -22.988 5.735 1.00 57.34 561 GLN A N 1
ATOM 4303 C CA . GLN A 1 561 ? -10.574 -23.720 4.499 1.00 57.34 561 GLN A CA 1
ATOM 4304 C C . GLN A 1 561 ? -12.016 -24.263 4.470 1.00 57.34 561 GLN A C 1
ATOM 4306 O O . GLN A 1 561 ? -12.613 -24.346 3.396 1.00 57.34 561 GLN A O 1
ATOM 4311 N N . SER A 1 562 ? -12.584 -24.584 5.639 1.00 47.22 562 SER A N 1
ATOM 4312 C CA . SER A 1 562 ? -13.962 -25.070 5.827 1.00 47.22 562 SER A CA 1
ATOM 4313 C C . SER A 1 562 ? -14.909 -24.031 6.450 1.00 47.22 562 SER A C 1
ATOM 4315 O O . SER A 1 562 ? -16.127 -24.208 6.400 1.00 47.22 562 SER A O 1
ATOM 4317 N N . ALA A 1 563 ? -14.382 -22.938 7.010 1.00 42.69 563 ALA A N 1
ATOM 4318 C CA . ALA A 1 563 ? -15.172 -21.877 7.633 1.00 42.69 563 ALA A CA 1
ATOM 4319 C C . ALA A 1 563 ? -15.713 -20.868 6.594 1.00 42.69 563 ALA A C 1
ATOM 4321 O O . ALA A 1 563 ? -15.082 -20.638 5.556 1.00 42.69 563 ALA A O 1
ATOM 4322 N N . PRO A 1 564 ? -16.874 -20.224 6.841 1.00 49.66 564 PRO A N 1
ATOM 4323 C CA . PRO A 1 564 ? -17.402 -19.207 5.942 1.00 49.66 564 PRO A CA 1
ATOM 4324 C C . PRO A 1 564 ? -16.367 -18.078 5.723 1.00 49.66 564 PRO A C 1
ATOM 4326 O O . PRO A 1 564 ? -15.615 -17.715 6.625 1.00 49.66 564 PRO A O 1
ATOM 4329 N N . PRO A 1 565 ? -16.300 -17.512 4.511 1.00 56.56 565 PRO A N 1
ATOM 4330 C CA . PRO A 1 565 ? -15.157 -16.803 3.951 1.00 56.56 565 PRO A CA 1
ATOM 4331 C C . PRO A 1 565 ? -15.065 -15.384 4.516 1.00 56.56 565 PRO A C 1
ATOM 4333 O O . PRO A 1 565 ? -15.461 -14.392 3.905 1.00 56.56 565 PRO A O 1
ATOM 4336 N N . ILE A 1 566 ? -14.483 -15.304 5.705 1.00 61.44 566 ILE A N 1
ATOM 4337 C CA . ILE A 1 566 ? -14.124 -14.066 6.400 1.00 61.44 566 ILE A CA 1
ATOM 4338 C C . ILE A 1 566 ? -12.670 -13.673 6.045 1.00 61.44 566 ILE A C 1
ATOM 4340 O O . ILE A 1 566 ? -12.054 -12.800 6.657 1.00 61.44 566 ILE A O 1
ATOM 4344 N N . SER A 1 567 ? -12.158 -14.198 4.923 1.00 72.38 567 SER A N 1
ATOM 4345 C CA . SER A 1 567 ? -10.943 -13.737 4.239 1.00 72.38 567 SER A CA 1
ATOM 4346 C C . SER A 1 567 ? -11.188 -12.486 3.393 1.00 72.38 567 SER A C 1
ATOM 4348 O O . SER A 1 567 ? -12.230 -12.378 2.739 1.00 72.38 567 SER A O 1
ATOM 4350 N N . HIS A 1 568 ? -10.227 -11.569 3.327 1.00 79.94 568 HIS A N 1
ATOM 4351 C CA . HIS A 1 568 ? -10.219 -10.442 2.378 1.00 79.94 568 HIS A CA 1
ATOM 4352 C C . HIS A 1 568 ? -9.928 -10.878 0.931 1.00 79.94 568 HIS A C 1
ATOM 4354 O O . HIS A 1 568 ? -9.995 -10.071 0.007 1.00 79.94 568 HIS A O 1
ATOM 4360 N N . A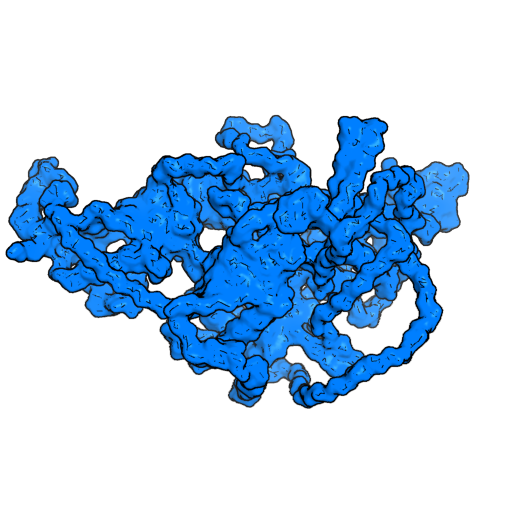LA A 1 569 ? -9.670 -12.172 0.723 1.00 76.94 569 ALA A N 1
ATOM 4361 C CA . ALA A 1 569 ? -9.227 -12.733 -0.545 1.00 76.94 569 ALA A CA 1
ATOM 4362 C C . ALA A 1 569 ? -10.296 -12.769 -1.650 1.00 76.94 569 ALA A C 1
ATOM 4364 O O . ALA A 1 569 ? -9.915 -12.891 -2.811 1.00 76.94 569 ALA A O 1
ATOM 4365 N N . ARG A 1 570 ? -11.597 -12.700 -1.326 1.00 77.75 570 ARG A N 1
ATOM 4366 C CA . ARG A 1 570 ? -12.717 -12.680 -2.291 1.00 77.75 570 ARG A CA 1
ATOM 4367 C C . ARG A 1 570 ? -13.978 -12.057 -1.688 1.00 77.75 570 ARG A C 1
ATOM 4369 O O . ARG A 1 570 ? -14.141 -12.047 -0.469 1.00 77.75 570 ARG A O 1
ATOM 4376 N N . TYR A 1 571 ? -14.882 -11.573 -2.533 1.00 76.06 571 TYR A N 1
ATOM 4377 C CA . TYR A 1 571 ? -16.280 -11.357 -2.155 1.00 76.06 571 TYR A CA 1
ATOM 4378 C C . TYR A 1 571 ? -17.024 -12.684 -2.232 1.00 76.06 571 TYR A C 1
ATOM 4380 O O . TYR A 1 571 ? -16.699 -13.536 -3.061 1.00 76.06 571 TYR A O 1
ATOM 4388 N N . THR A 1 572 ? -18.004 -12.884 -1.356 1.00 68.50 572 THR A N 1
ATOM 4389 C CA . THR A 1 572 ? -18.779 -14.126 -1.343 1.00 68.50 572 THR A CA 1
ATOM 4390 C C . THR A 1 572 ? -20.252 -13.832 -1.276 1.00 68.50 572 THR A C 1
ATOM 4392 O O . THR A 1 572 ? -20.675 -13.071 -0.405 1.00 68.50 572 THR A O 1
ATOM 4395 N N . ASN A 1 573 ? -21.014 -14.491 -2.138 1.00 55.91 573 ASN A N 1
ATOM 4396 C CA . ASN A 1 573 ? -22.457 -14.357 -2.149 1.00 55.91 573 ASN A CA 1
ATOM 4397 C C . ASN A 1 573 ? -23.048 -15.103 -0.949 1.00 55.91 573 ASN A C 1
ATOM 4399 O O . ASN A 1 573 ? -22.602 -16.200 -0.595 1.00 55.91 573 ASN A O 1
ATOM 4403 N N . GLY A 1 574 ? -24.027 -14.480 -0.299 1.00 53.66 574 GLY A N 1
ATOM 4404 C CA . GLY A 1 574 ? -24.975 -15.214 0.528 1.00 53.66 574 GLY A CA 1
ATOM 4405 C C . GLY A 1 574 ? -25.926 -16.013 -0.362 1.00 53.66 574 GLY A C 1
ATOM 4406 O O . GLY A 1 574 ? -26.110 -15.660 -1.525 1.00 53.66 574 GLY A O 1
ATOM 4407 N N . SER A 1 575 ? -26.520 -17.079 0.166 1.00 43.78 575 SER A N 1
ATOM 4408 C CA . SER A 1 575 ? -27.592 -17.809 -0.518 1.00 43.78 575 SER A CA 1
ATOM 4409 C C . SER A 1 575 ? -28.882 -17.666 0.282 1.00 43.78 575 SER A C 1
ATOM 4411 O O . SER A 1 575 ? -28.878 -17.814 1.507 1.00 43.78 575 SER A O 1
ATOM 4413 N N . PHE A 1 576 ? -29.977 -17.364 -0.420 1.00 38.62 576 PHE A N 1
ATOM 4414 C CA . PHE A 1 576 ? -31.323 -17.383 0.150 1.00 38.62 576 PHE A CA 1
ATOM 4415 C C . PHE A 1 576 ? -31.708 -18.801 0.596 1.00 38.62 576 PHE A C 1
ATOM 4417 O O . PHE A 1 576 ? -32.259 -18.955 1.685 1.00 38.62 576 PHE A O 1
ATOM 4424 N N . ASP A 1 577 ? -31.319 -19.828 -0.167 1.00 39.91 577 ASP A N 1
ATOM 4425 C CA . ASP A 1 577 ? -31.617 -21.234 0.144 1.00 39.91 577 ASP A CA 1
ATOM 4426 C C . ASP A 1 577 ? -30.959 -21.695 1.448 1.00 39.91 577 ASP A C 1
ATOM 4428 O O . ASP A 1 577 ? -31.535 -22.475 2.202 1.00 39.91 577 ASP A O 1
ATOM 4432 N N . THR A 1 578 ? -29.764 -21.182 1.764 1.00 51.25 578 THR A N 1
ATOM 4433 C CA . THR A 1 578 ? -29.069 -21.513 3.020 1.00 51.25 578 THR A CA 1
ATOM 4434 C C . THR A 1 578 ? -29.407 -20.563 4.170 1.00 51.25 578 THR A C 1
ATOM 4436 O O . THR A 1 578 ? -28.856 -20.719 5.260 1.00 51.25 578 THR A O 1
ATOM 4439 N N . LYS A 1 579 ? -30.268 -19.553 3.943 1.00 48.66 579 LYS A N 1
ATOM 4440 C CA . LYS A 1 579 ? -30.543 -18.429 4.865 1.00 48.66 579 LYS A CA 1
ATOM 4441 C C . LYS A 1 579 ? -29.278 -17.716 5.379 1.00 48.66 579 LYS A C 1
ATOM 4443 O O . LYS A 1 579 ? -29.328 -16.991 6.372 1.00 48.66 579 LYS A O 1
ATOM 4448 N N . GLN A 1 580 ? -28.133 -17.893 4.715 1.00 55.31 580 GLN A N 1
ATOM 4449 C CA . GLN A 1 580 ? -26.890 -17.206 5.054 1.00 55.31 580 GLN A CA 1
ATOM 4450 C C . GLN A 1 580 ? -26.753 -15.970 4.178 1.00 55.31 580 GLN A C 1
ATOM 4452 O O . GLN A 1 580 ? -26.128 -16.007 3.117 1.00 55.31 580 GLN A O 1
ATOM 4457 N N . PHE A 1 581 ? -27.321 -14.858 4.632 1.00 56.28 581 PHE A N 1
ATOM 4458 C CA . PHE A 1 581 ? -27.166 -13.575 3.961 1.00 56.28 581 PHE A CA 1
ATOM 4459 C C . PHE A 1 581 ? -25.770 -13.002 4.204 1.00 56.28 581 PHE A C 1
ATOM 4461 O O . PHE A 1 581 ? -25.307 -12.908 5.341 1.00 56.28 581 PHE A O 1
ATOM 4468 N N . ARG A 1 582 ? -25.090 -12.604 3.127 1.00 66.81 582 ARG A N 1
ATOM 4469 C CA . ARG A 1 582 ? -23.798 -11.915 3.195 1.00 66.81 582 ARG A CA 1
ATOM 4470 C C . ARG A 1 582 ? -23.896 -10.639 2.390 1.00 66.81 582 ARG A C 1
ATOM 4472 O O . ARG A 1 582 ? -24.170 -10.681 1.195 1.00 66.81 582 ARG A O 1
ATOM 4479 N N . TYR A 1 583 ? -23.663 -9.524 3.065 1.00 70.56 583 TYR A N 1
ATOM 4480 C CA . TYR A 1 583 ? -23.785 -8.199 2.482 1.00 70.56 583 TYR A CA 1
ATOM 4481 C C . TYR A 1 583 ? -22.401 -7.588 2.283 1.00 70.56 583 TYR A C 1
ATOM 4483 O O . TYR A 1 583 ? -21.502 -7.727 3.113 1.00 70.56 583 TYR A O 1
ATOM 4491 N N . SER A 1 584 ? -22.219 -6.925 1.151 1.00 73.94 584 SER A N 1
ATOM 4492 C CA . SER A 1 584 ? -21.073 -6.072 0.850 1.00 73.94 584 SER A CA 1
ATOM 4493 C C . SER A 1 584 ? -21.625 -4.825 0.182 1.00 73.94 584 SER A C 1
ATOM 4495 O O . SER A 1 584 ? -22.511 -4.930 -0.661 1.00 73.94 584 SER A O 1
ATOM 4497 N N . GLY A 1 585 ? -21.155 -3.652 0.589 1.00 75.25 585 GLY A N 1
ATOM 4498 C CA . GLY A 1 585 ? -21.655 -2.400 0.043 1.00 75.25 585 GLY A CA 1
ATOM 4499 C C . GLY A 1 585 ? -21.343 -1.204 0.927 1.00 75.25 585 GLY A C 1
ATOM 4500 O O . GLY A 1 585 ? -20.589 -1.296 1.899 1.00 75.25 585 GLY A O 1
ATOM 4501 N N . ARG A 1 586 ? -21.951 -0.074 0.573 1.00 79.81 586 ARG A N 1
ATOM 4502 C CA . ARG A 1 586 ? -21.803 1.209 1.257 1.00 79.81 586 ARG A CA 1
ATOM 4503 C C . ARG A 1 586 ? -23.097 1.546 1.985 1.00 79.81 586 ARG A C 1
ATOM 4505 O O . ARG A 1 586 ? -24.155 1.600 1.369 1.00 79.81 586 ARG A O 1
ATOM 4512 N N . ILE A 1 587 ? -22.995 1.827 3.281 1.00 84.12 587 ILE A N 1
ATOM 4513 C CA . ILE A 1 587 ? -24.099 2.382 4.066 1.00 84.12 587 ILE A CA 1
ATOM 4514 C C . ILE A 1 587 ? -23.873 3.889 4.170 1.00 84.12 587 ILE A C 1
ATOM 4516 O O . ILE A 1 587 ? -22.821 4.332 4.632 1.00 84.12 587 ILE A O 1
ATOM 4520 N N . VAL A 1 588 ? -24.849 4.674 3.716 1.00 84.25 588 VAL A N 1
ATOM 4521 C CA . VAL A 1 588 ? -24.834 6.135 3.824 1.00 84.25 588 VAL A CA 1
ATOM 4522 C C . VAL A 1 588 ? -25.891 6.541 4.836 1.00 84.25 588 VAL A C 1
ATOM 4524 O O . VAL A 1 588 ? -27.076 6.288 4.637 1.00 84.25 588 VAL A O 1
ATOM 4527 N N . CYS A 1 589 ? -25.453 7.176 5.919 1.00 82.88 589 CYS A N 1
ATOM 4528 C CA . CYS A 1 589 ? -26.324 7.614 7.002 1.00 82.88 589 CYS A CA 1
ATOM 4529 C C . CYS A 1 589 ? -26.201 9.122 7.204 1.00 82.88 589 CYS A C 1
ATOM 4531 O O . CYS A 1 589 ? -25.124 9.696 7.039 1.00 82.88 589 CYS A O 1
ATOM 4533 N N . ARG A 1 590 ? -27.294 9.750 7.642 1.00 86.38 590 ARG A N 1
ATOM 4534 C CA . ARG A 1 590 ? -27.290 11.110 8.185 1.00 86.38 590 ARG A CA 1
ATOM 4535 C C . ARG A 1 590 ? -27.377 11.023 9.704 1.00 86.38 590 ARG A C 1
ATOM 4537 O O . ARG A 1 590 ? -28.270 10.364 10.226 1.00 86.38 590 ARG A O 1
ATOM 4544 N N . LEU A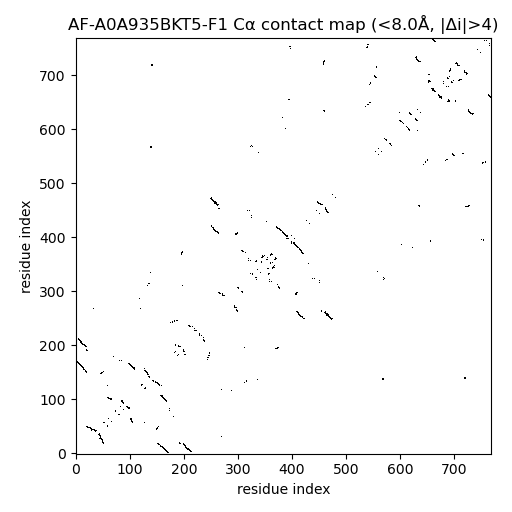 1 591 ? -26.468 11.699 10.398 1.00 82.06 591 LEU A N 1
ATOM 4545 C CA . LEU A 1 591 ? -26.499 11.825 11.853 1.00 82.06 591 LEU A CA 1
ATOM 4546 C C . LEU A 1 591 ? -27.100 13.182 12.225 1.00 82.06 591 LEU A C 1
ATOM 4548 O O . LEU A 1 591 ? -26.756 14.196 11.620 1.00 82.06 591 LEU A O 1
ATOM 4552 N N . ARG A 1 592 ? -27.988 13.200 13.222 1.00 83.19 592 ARG A N 1
ATOM 4553 C CA . ARG A 1 592 ? -28.523 14.423 13.829 1.00 83.19 592 ARG A CA 1
ATOM 4554 C C . ARG A 1 592 ? -28.137 14.432 15.300 1.00 83.19 592 ARG A C 1
ATOM 4556 O O . ARG A 1 592 ? -28.484 13.510 16.033 1.00 83.19 592 ARG A O 1
ATOM 4563 N N . THR A 1 593 ? -27.430 15.467 15.729 1.00 77.25 593 THR A N 1
ATOM 4564 C CA . THR A 1 593 ? -27.155 15.706 17.147 1.00 77.25 593 THR A CA 1
ATOM 4565 C C . THR A 1 593 ? -28.438 16.184 17.827 1.00 77.25 593 THR A C 1
ATOM 4567 O O . THR A 1 593 ? -29.003 17.198 17.420 1.00 77.25 593 THR A O 1
ATOM 4570 N N . LEU A 1 594 ? -28.925 15.443 18.826 1.00 79.56 594 LEU A N 1
ATOM 4571 C CA . LEU A 1 594 ? -30.085 15.851 19.635 1.00 79.56 594 LEU A CA 1
ATOM 4572 C C . LEU A 1 594 ? -29.691 16.851 20.731 1.00 79.56 594 LEU A C 1
ATOM 4574 O O . LEU A 1 594 ? -30.469 17.730 21.079 1.00 79.56 594 LEU A O 1
ATOM 4578 N N . THR A 1 595 ? -28.463 16.732 21.230 1.00 75.62 595 THR A N 1
ATOM 4579 C CA . THR A 1 595 ? -27.823 17.642 22.184 1.00 75.62 595 THR A CA 1
ATOM 4580 C C . THR A 1 595 ? -26.456 18.062 21.640 1.00 75.62 595 THR A C 1
ATOM 4582 O O . THR A 1 595 ? -25.935 17.388 20.741 1.00 75.62 595 THR A O 1
ATOM 4585 N N . PRO A 1 596 ? -25.833 19.130 22.171 1.00 74.94 596 PRO A N 1
ATOM 4586 C CA . PRO A 1 596 ? -24.448 19.452 21.849 1.00 74.94 596 PRO A CA 1
ATOM 4587 C C . PRO A 1 596 ? -23.525 18.249 22.089 1.00 74.94 596 PRO A C 1
ATOM 4589 O O . PRO A 1 596 ? -23.660 17.535 23.084 1.00 74.94 596 PRO A O 1
ATOM 4592 N N . VAL A 1 597 ? -22.588 18.022 21.168 1.00 76.75 597 VAL A N 1
ATOM 4593 C CA . VAL A 1 597 ? -21.582 16.956 21.253 1.00 76.75 597 VAL A CA 1
ATOM 4594 C C . VAL A 1 597 ? -20.204 17.592 21.178 1.00 76.75 597 VAL A C 1
ATOM 4596 O O . VAL A 1 597 ? -19.958 18.444 20.328 1.00 76.75 597 VAL A O 1
ATOM 4599 N N . VAL A 1 598 ? -19.288 17.143 22.035 1.00 75.00 598 VAL A N 1
ATOM 4600 C CA . VAL A 1 598 ? -17.884 17.555 21.988 1.00 75.00 598 VAL A CA 1
ATOM 4601 C C . VAL A 1 598 ? -17.017 16.367 21.595 1.00 75.00 598 VAL A C 1
ATOM 4603 O O . VAL A 1 598 ? -16.985 15.353 22.289 1.00 75.00 598 VAL A O 1
ATOM 4606 N N . ILE A 1 599 ? -16.268 16.515 20.501 1.00 75.69 599 ILE A N 1
ATOM 4607 C CA . ILE A 1 599 ? -15.164 15.622 20.141 1.00 75.69 599 ILE A CA 1
ATOM 4608 C C . ILE A 1 599 ? -13.904 16.470 20.024 1.00 75.69 599 ILE A C 1
ATOM 4610 O O . ILE A 1 599 ? -13.724 17.217 19.062 1.00 75.69 599 ILE A O 1
ATOM 4614 N N . GLY A 1 600 ? -13.044 16.368 21.033 1.00 68.50 600 GLY A N 1
ATOM 4615 C CA . GLY A 1 600 ? -11.824 17.160 21.110 1.00 68.50 600 GLY A CA 1
ATOM 4616 C C . GLY A 1 600 ? -10.709 16.640 20.211 1.00 68.50 600 GLY A C 1
ATOM 4617 O O . GLY A 1 600 ? -10.419 15.445 20.231 1.00 68.50 600 GLY A O 1
ATOM 4618 N N . ALA A 1 601 ? -10.075 17.549 19.473 1.00 68.94 601 ALA A N 1
ATOM 4619 C CA . ALA A 1 601 ? -8.823 17.332 18.761 1.00 68.94 601 ALA A CA 1
ATOM 4620 C C . ALA A 1 601 ? -7.644 17.743 19.655 1.00 68.94 601 ALA A C 1
ATOM 4622 O O . ALA A 1 601 ? -7.293 17.037 20.598 1.00 68.94 601 ALA A O 1
ATOM 4623 N N . GLN A 1 602 ? -7.052 18.906 19.392 1.00 69.56 602 GLN A N 1
ATOM 4624 C CA . GLN A 1 602 ? -5.911 19.419 20.136 1.00 69.56 602 GLN A CA 1
ATOM 4625 C C . GLN A 1 602 ? -6.353 20.094 21.439 1.00 69.56 602 GLN A C 1
ATOM 4627 O O . GLN A 1 602 ? -7.314 20.870 21.461 1.00 69.56 602 GLN A O 1
ATOM 4632 N N . ARG A 1 603 ? -5.613 19.815 22.518 1.00 71.00 603 ARG A N 1
ATOM 4633 C CA . ARG A 1 603 ? -5.727 20.525 23.796 1.00 71.00 603 ARG A CA 1
ATOM 4634 C C . ARG A 1 603 ? -4.589 21.526 23.928 1.00 71.00 603 ARG A C 1
ATOM 4636 O O . ARG A 1 603 ? -3.426 21.140 23.836 1.00 71.00 603 ARG A O 1
ATOM 4643 N N . THR A 1 604 ? -4.918 22.785 24.176 1.00 71.19 604 THR A N 1
ATOM 4644 C CA . THR A 1 604 ? -3.947 23.849 24.446 1.00 71.19 604 THR A CA 1
ATOM 4645 C C . THR A 1 604 ? -4.217 24.436 25.825 1.00 71.19 604 THR A C 1
ATOM 4647 O O . THR A 1 604 ? -5.353 24.739 26.173 1.00 71.19 604 THR A O 1
ATOM 4650 N N . ALA A 1 605 ? -3.175 24.564 26.641 1.00 72.88 605 ALA A N 1
ATOM 4651 C CA . ALA A 1 605 ? -3.246 25.204 27.950 1.00 72.88 605 ALA A CA 1
ATOM 4652 C C . ALA A 1 605 ? -2.121 26.238 28.035 1.00 72.88 605 ALA A C 1
ATOM 4654 O O . ALA A 1 605 ? -0.999 25.945 27.621 1.00 72.88 605 ALA A O 1
ATOM 4655 N N . ALA A 1 606 ? -2.416 27.433 28.550 1.00 67.19 606 ALA A N 1
ATOM 4656 C CA . ALA A 1 606 ? -1.416 28.491 28.708 1.00 67.19 606 ALA A CA 1
ATOM 4657 C C . ALA A 1 606 ? -0.377 28.123 29.784 1.00 67.19 606 ALA A C 1
ATOM 4659 O O . ALA A 1 606 ? 0.809 28.399 29.642 1.00 67.19 606 ALA A O 1
ATOM 4660 N N . THR A 1 607 ? -0.823 27.445 30.844 1.00 65.12 607 THR A N 1
ATOM 4661 C CA . THR A 1 607 ? -0.005 26.902 31.938 1.00 65.12 607 THR A CA 1
ATOM 4662 C C . THR A 1 607 ? -0.583 25.568 32.430 1.00 65.12 607 THR A C 1
ATOM 4664 O O . THR A 1 607 ? -1.753 25.265 32.183 1.00 65.12 607 THR A O 1
ATOM 4667 N N . LYS A 1 608 ? 0.199 24.775 33.185 1.00 62.78 608 LYS A N 1
ATOM 4668 C CA . LYS A 1 608 ? -0.276 23.518 33.814 1.00 62.78 608 LYS A CA 1
ATOM 4669 C C . LYS A 1 608 ? -1.481 23.710 34.751 1.00 62.78 608 LYS A C 1
ATOM 4671 O O . LYS A 1 608 ? -2.200 22.750 35.000 1.00 62.78 608 LYS A O 1
ATOM 4676 N N . SER A 1 609 ? -1.681 24.920 35.271 1.00 66.38 609 SER A N 1
ATOM 4677 C CA . SER A 1 609 ? -2.753 25.295 36.201 1.00 66.38 609 SER A CA 1
ATOM 4678 C C . SER A 1 609 ? -3.928 26.030 35.536 1.00 66.38 609 SER A C 1
ATOM 4680 O O . SER A 1 609 ? -4.934 26.275 36.195 1.00 66.38 609 SER A O 1
ATOM 4682 N N . SER A 1 610 ? -3.831 26.373 34.247 1.00 70.12 610 SER A N 1
ATOM 4683 C CA . SER A 1 610 ? -4.911 27.024 33.488 1.00 70.12 610 SER A CA 1
ATOM 4684 C C . SER A 1 610 ? -5.916 26.020 32.909 1.00 70.12 610 SER A C 1
ATOM 4686 O O . SER A 1 610 ? -5.572 24.867 32.638 1.00 70.12 610 SER A O 1
ATOM 4688 N N . ALA A 1 611 ? -7.154 26.466 32.673 1.00 70.06 611 ALA A N 1
ATOM 4689 C CA . ALA A 1 611 ? -8.145 25.677 31.947 1.00 70.06 611 ALA A CA 1
ATOM 4690 C C . ALA A 1 611 ? -7.653 25.384 30.518 1.00 70.06 611 ALA A C 1
ATOM 4692 O O . ALA A 1 611 ? -7.251 26.291 29.789 1.00 70.06 611 ALA A O 1
ATOM 4693 N N . ALA A 1 612 ? -7.680 24.111 30.119 1.00 74.12 612 ALA A N 1
ATOM 4694 C CA . ALA A 1 612 ? -7.288 23.707 28.775 1.00 74.12 612 ALA A CA 1
ATOM 4695 C C . ALA A 1 612 ? -8.420 23.984 27.776 1.00 74.12 612 ALA A C 1
ATOM 4697 O O . ALA A 1 612 ? -9.558 23.558 27.981 1.00 74.12 612 ALA A O 1
ATOM 4698 N N . VAL A 1 613 ? -8.090 24.635 26.665 1.00 76.88 613 VAL A N 1
ATOM 4699 C CA . VAL A 1 613 ? -8.989 24.809 25.525 1.00 76.88 613 VAL A CA 1
ATOM 4700 C C . VAL A 1 613 ? -8.915 23.560 24.658 1.00 76.88 613 VAL A C 1
ATOM 4702 O O . VAL A 1 613 ? -7.836 23.106 24.272 1.00 76.88 613 VAL A O 1
ATOM 4705 N N . VAL A 1 614 ? -10.077 22.985 24.359 1.00 76.50 614 VAL A N 1
ATOM 4706 C CA . VAL A 1 614 ? -10.202 21.811 23.495 1.00 76.50 614 VAL A CA 1
ATOM 4707 C C . VAL A 1 614 ? -10.765 22.264 22.159 1.00 76.50 614 VAL A C 1
ATOM 4709 O O . VAL A 1 614 ? -11.930 22.643 22.069 1.00 76.50 614 VAL A O 1
ATOM 4712 N N . THR A 1 615 ? -9.946 22.212 21.113 1.00 78.19 615 THR A N 1
ATOM 4713 C CA . THR A 1 615 ? -10.396 22.600 19.772 1.00 78.19 615 THR A CA 1
ATOM 4714 C C . THR A 1 615 ? -11.156 21.430 19.139 1.00 78.19 615 THR A C 1
ATOM 4716 O O . THR A 1 615 ? -10.645 20.305 19.178 1.00 78.19 615 THR A O 1
ATOM 4719 N N . PRO A 1 616 ? -12.359 21.631 18.574 1.00 79.25 616 PRO A N 1
ATOM 4720 C CA . PRO A 1 616 ? -13.073 20.569 17.874 1.00 79.25 616 PRO A CA 1
ATOM 4721 C C . PRO A 1 616 ? -12.360 20.178 16.575 1.00 79.25 616 PRO A C 1
ATOM 4723 O O . PRO A 1 616 ? -11.667 20.988 15.953 1.00 79.25 616 PRO A O 1
ATOM 4726 N N . TYR A 1 617 ? -12.563 18.937 16.132 1.00 82.56 617 TYR A N 1
ATOM 4727 C CA . TYR A 1 617 ? -12.131 18.533 14.797 1.00 82.56 617 TYR A CA 1
ATOM 4728 C C . TYR A 1 617 ? -12.892 19.315 13.722 1.00 82.56 617 TYR A C 1
ATOM 4730 O O . TYR A 1 617 ? -14.116 19.461 13.784 1.00 82.56 617 TYR A O 1
ATOM 4738 N N . SER A 1 618 ? -12.163 19.794 12.716 1.00 84.06 618 SER A N 1
ATOM 4739 C CA . SER A 1 618 ? -12.729 20.549 11.602 1.00 84.06 618 SER A CA 1
ATOM 4740 C C . SER A 1 618 ? -11.873 20.449 10.343 1.00 84.06 618 SER A C 1
ATOM 4742 O O . SER A 1 618 ? -10.692 20.102 10.418 1.00 84.06 618 SER A O 1
ATOM 4744 N N . TYR A 1 619 ? -12.486 20.744 9.199 1.00 84.94 619 TYR A N 1
ATOM 4745 C CA . TYR A 1 619 ? -11.784 20.997 7.942 1.00 84.94 619 TYR A CA 1
ATOM 4746 C C . TYR A 1 619 ? -11.891 22.469 7.572 1.00 84.94 619 TYR A C 1
ATOM 4748 O O . TYR A 1 619 ? -12.942 23.075 7.793 1.00 84.94 619 TYR A O 1
ATOM 4756 N N . ASP A 1 620 ? -10.821 23.006 6.990 1.00 81.06 620 ASP A N 1
ATOM 4757 C CA . ASP A 1 620 ? -10.811 24.367 6.458 1.00 81.06 620 ASP A CA 1
ATOM 4758 C C . ASP A 1 620 ? -11.436 24.348 5.054 1.00 81.06 620 ASP A C 1
ATOM 4760 O O . ASP A 1 620 ? -10.996 23.613 4.162 1.00 81.06 620 ASP A O 1
ATOM 4764 N N . GLU A 1 621 ? -12.489 25.132 4.841 1.00 73.00 621 GLU A N 1
ATOM 4765 C CA . GLU A 1 621 ? -13.165 25.228 3.551 1.00 73.00 621 GLU A CA 1
ATOM 4766 C C . GLU A 1 621 ? -12.332 26.065 2.585 1.00 73.00 621 GLU A C 1
ATOM 4768 O O . GLU A 1 621 ? -12.014 27.216 2.864 1.00 73.00 621 GLU A O 1
ATOM 4773 N N . ASN A 1 622 ? -11.976 25.498 1.427 1.00 70.00 622 ASN A N 1
ATOM 4774 C CA . ASN A 1 622 ? -11.111 26.151 0.434 1.00 70.00 622 ASN A CA 1
ATOM 4775 C C . ASN A 1 622 ? -9.804 26.706 1.036 1.00 70.00 622 ASN A C 1
ATOM 4777 O O . ASN A 1 622 ? -9.316 27.738 0.585 1.00 70.00 622 ASN A O 1
ATOM 4781 N N . LEU A 1 623 ? -9.261 26.036 2.063 1.00 71.56 623 LEU A N 1
ATOM 4782 C CA . LEU A 1 623 ? -8.071 26.477 2.805 1.00 71.56 623 LEU A CA 1
ATOM 4783 C C . LEU A 1 623 ? -8.236 27.841 3.505 1.00 71.56 623 LEU A C 1
ATOM 4785 O O . LEU A 1 623 ? -7.243 28.422 3.933 1.00 71.56 623 LEU A O 1
ATOM 4789 N N . ALA A 1 624 ? -9.468 28.343 3.647 1.00 70.12 624 ALA A N 1
ATOM 4790 C CA . ALA A 1 624 ? -9.787 29.568 4.367 1.00 70.12 624 ALA A CA 1
ATOM 4791 C C . ALA A 1 624 ? -9.949 29.252 5.872 1.00 70.12 624 ALA A C 1
ATOM 4793 O O . ALA A 1 624 ? -10.926 28.602 6.256 1.00 70.12 624 ALA A O 1
ATOM 4794 N N . PRO A 1 625 ? -9.012 29.668 6.751 1.00 67.06 625 PRO A N 1
ATOM 4795 C CA . PRO A 1 625 ? -9.008 29.258 8.162 1.00 67.06 625 PRO A CA 1
ATOM 4796 C C . PRO A 1 625 ? -10.195 29.798 8.975 1.00 67.06 625 PRO A C 1
ATOM 4798 O O . PRO A 1 625 ? -10.501 29.287 10.052 1.00 67.06 625 PRO A O 1
ATOM 4801 N N . ASP A 1 626 ? -10.842 30.851 8.486 1.00 71.69 626 ASP A N 1
ATOM 4802 C CA . ASP A 1 626 ? -12.036 31.483 9.044 1.00 71.69 626 ASP A CA 1
ATOM 4803 C C . ASP A 1 626 ? -13.327 30.715 8.710 1.00 71.69 626 ASP A C 1
ATOM 4805 O O . ASP A 1 626 ? -14.331 30.860 9.409 1.00 71.69 626 ASP A O 1
ATOM 4809 N N . LYS A 1 627 ? -13.300 29.846 7.691 1.00 78.12 627 LYS A N 1
ATOM 4810 C CA . LYS A 1 627 ? -14.444 29.034 7.261 1.00 78.12 627 LYS A CA 1
ATOM 4811 C C . LYS A 1 627 ? -14.191 27.569 7.568 1.00 78.12 627 LYS A C 1
ATOM 4813 O O . LYS A 1 627 ? -13.585 26.842 6.789 1.00 78.12 627 LYS A O 1
ATOM 4818 N N . LYS A 1 628 ? -14.670 27.128 8.729 1.00 81.06 628 LYS A N 1
ATOM 4819 C CA . LYS A 1 628 ? -14.503 25.748 9.191 1.00 81.06 628 LYS A CA 1
ATOM 4820 C C . LYS A 1 628 ? -15.799 24.962 9.095 1.00 81.06 628 LYS A C 1
ATOM 4822 O O . LYS A 1 628 ? -16.869 25.448 9.465 1.00 81.06 628 LYS A O 1
ATOM 4827 N N . THR A 1 629 ? -15.677 23.699 8.708 1.00 85.25 629 THR A N 1
ATOM 4828 C CA . THR A 1 629 ? -16.754 22.717 8.842 1.00 85.25 629 THR A CA 1
ATOM 4829 C C . THR A 1 629 ? -16.440 21.783 10.015 1.00 85.25 629 THR A C 1
ATOM 4831 O O . THR A 1 629 ? -15.358 21.187 10.025 1.00 85.25 629 THR A O 1
ATOM 4834 N N . PRO A 1 630 ? -17.340 21.605 11.001 1.00 86.56 630 PRO A N 1
ATOM 4835 C CA . PRO A 1 630 ? -17.141 20.620 12.061 1.00 86.56 630 PRO A CA 1
ATOM 4836 C C . PRO A 1 630 ? -17.187 19.200 11.492 1.00 86.56 630 PRO A C 1
ATOM 4838 O O . PRO A 1 630 ? -17.963 18.910 10.578 1.00 86.56 630 PRO A O 1
ATOM 4841 N N . ILE A 1 631 ? -16.389 18.294 12.059 1.00 87.25 631 ILE A N 1
ATOM 4842 C CA . ILE A 1 631 ? -16.394 16.879 11.667 1.00 87.25 631 ILE A CA 1
ATOM 4843 C C . ILE A 1 631 ? -16.472 15.960 12.883 1.00 87.25 631 ILE A C 1
ATOM 4845 O O . ILE A 1 631 ? -15.898 16.244 13.935 1.00 87.25 631 ILE A O 1
ATOM 4849 N N . LEU A 1 632 ? -17.124 14.808 12.714 1.00 87.44 632 LEU A N 1
ATOM 4850 C CA . LEU A 1 632 ? -16.946 13.665 13.608 1.00 87.44 632 LEU A CA 1
ATOM 4851 C C . LEU A 1 632 ? -15.949 12.706 12.942 1.00 87.44 632 LEU A C 1
ATOM 4853 O O . LEU A 1 632 ? -16.289 12.110 11.914 1.00 87.44 632 LEU A O 1
ATOM 4857 N N . PRO A 1 633 ? -14.735 12.539 13.497 1.00 87.88 633 PRO A N 1
ATOM 4858 C CA . PRO A 1 633 ? -13.727 11.682 12.893 1.00 87.88 633 PRO A CA 1
ATOM 4859 C C . PRO A 1 633 ? -14.194 10.230 12.780 1.00 87.88 633 PRO A C 1
ATOM 4861 O O . PRO A 1 633 ? -14.757 9.662 13.725 1.00 87.88 633 PRO A O 1
ATOM 4864 N N . ALA A 1 634 ? -13.856 9.585 11.669 1.00 90.12 634 ALA A N 1
ATOM 4865 C CA . ALA A 1 634 ? -14.118 8.174 11.412 1.00 90.12 634 ALA A CA 1
ATOM 4866 C C . ALA A 1 634 ? -13.571 7.260 12.520 1.00 90.12 634 ALA A C 1
ATOM 4868 O O . ALA A 1 634 ? -14.191 6.256 12.872 1.00 90.12 634 ALA A O 1
ATOM 4869 N N . SER A 1 635 ? -12.430 7.612 13.121 1.00 86.69 635 SER A N 1
ATOM 4870 C CA . SER A 1 635 ? -11.854 6.883 14.256 1.00 86.69 635 SER A CA 1
ATOM 4871 C C . SER A 1 635 ? -12.761 6.885 15.489 1.00 86.69 635 SER A C 1
ATOM 4873 O O . SER A 1 635 ? -12.871 5.858 16.161 1.00 86.69 635 SER A O 1
ATOM 4875 N N . SER A 1 636 ? -13.420 8.011 15.771 1.00 85.62 636 SER A N 1
ATOM 4876 C CA . SER A 1 636 ? -14.343 8.161 16.900 1.00 85.62 636 SER A CA 1
ATOM 4877 C C . SER A 1 636 ? -15.629 7.378 16.647 1.00 85.62 636 SER A C 1
ATOM 4879 O O . SER A 1 636 ? -16.057 6.609 17.506 1.00 85.62 636 SER A O 1
ATOM 4881 N N . LEU A 1 637 ? -16.180 7.478 15.430 1.00 86.81 637 LEU A N 1
ATOM 4882 C CA . LEU A 1 637 ? -17.333 6.679 15.000 1.00 86.81 637 LEU A CA 1
ATOM 4883 C C . LEU A 1 637 ? -17.035 5.178 15.075 1.00 86.81 637 LEU A C 1
ATOM 4885 O O . LEU A 1 637 ? -17.838 4.412 15.600 1.00 86.81 637 LEU A O 1
ATOM 4889 N N . ARG A 1 638 ? -15.850 4.749 14.627 1.00 87.69 638 ARG A N 1
ATOM 4890 C CA . ARG A 1 638 ? -15.415 3.354 14.762 1.00 87.69 638 ARG A CA 1
ATOM 4891 C C . ARG A 1 638 ? -15.374 2.909 16.217 1.00 87.69 638 ARG A C 1
ATOM 4893 O O . ARG A 1 638 ? -15.807 1.802 16.507 1.00 87.69 638 ARG A O 1
ATOM 4900 N N . GLY A 1 639 ? -14.806 3.725 17.105 1.00 82.94 639 GLY A N 1
ATOM 4901 C CA . GLY A 1 639 ? -14.719 3.412 18.531 1.00 82.94 639 GLY A CA 1
ATOM 4902 C C . GLY A 1 639 ? -16.100 3.201 19.148 1.00 82.94 639 GLY A C 1
ATOM 4903 O O . GLY A 1 639 ? -16.317 2.187 19.808 1.00 82.94 639 GLY A O 1
ATOM 4904 N N . LEU A 1 640 ? -17.031 4.110 18.844 1.00 81.75 640 LEU A N 1
ATOM 4905 C CA . LEU A 1 640 ? -18.421 4.056 19.292 1.00 81.75 640 LEU A CA 1
ATOM 4906 C C . LEU A 1 640 ? -19.135 2.787 18.805 1.00 81.75 640 LEU A C 1
ATOM 4908 O O . LEU A 1 640 ? -19.663 2.024 19.610 1.00 81.75 640 LEU A O 1
ATOM 4912 N N . ILE A 1 641 ? -19.111 2.532 17.493 1.00 85.38 641 ILE A N 1
ATOM 4913 C CA . ILE A 1 641 ? -19.791 1.374 16.893 1.00 85.38 641 ILE A CA 1
ATOM 4914 C C . ILE A 1 641 ? -19.136 0.067 17.364 1.00 85.38 641 ILE A C 1
ATOM 4916 O O . ILE A 1 641 ? -19.841 -0.892 17.660 1.00 85.38 641 ILE A O 1
ATOM 4920 N N . SER A 1 642 ? -17.804 0.024 17.491 1.00 86.50 642 SER A N 1
ATOM 4921 C CA . SER A 1 642 ? -17.089 -1.150 18.014 1.00 86.50 642 SER A CA 1
ATOM 4922 C C . SER A 1 642 ? -17.527 -1.482 19.435 1.00 86.50 642 SER A C 1
ATOM 4924 O O . SER A 1 642 ? -17.802 -2.640 19.703 1.00 86.50 642 SER A O 1
ATOM 4926 N N . SER A 1 643 ? -17.647 -0.484 20.318 1.00 80.00 643 SER A N 1
ATOM 4927 C CA . SER A 1 643 ? -18.104 -0.687 21.702 1.00 80.00 643 SER A CA 1
ATOM 4928 C C . SER A 1 643 ? -19.522 -1.267 21.760 1.00 80.00 643 SER A C 1
ATOM 4930 O O . SER A 1 643 ? -19.780 -2.223 22.486 1.00 80.00 643 SER A O 1
ATOM 4932 N N . LEU A 1 644 ? -20.430 -0.738 20.933 1.00 80.50 644 LEU A N 1
ATOM 4933 C CA . LEU A 1 644 ? -21.799 -1.248 20.822 1.00 80.50 644 LEU A CA 1
ATOM 4934 C C . LEU A 1 644 ? -21.835 -2.697 20.324 1.00 80.50 644 LEU A C 1
ATOM 4936 O O . LEU A 1 644 ? -22.551 -3.522 20.883 1.00 80.50 644 LEU A O 1
ATOM 4940 N N . VAL A 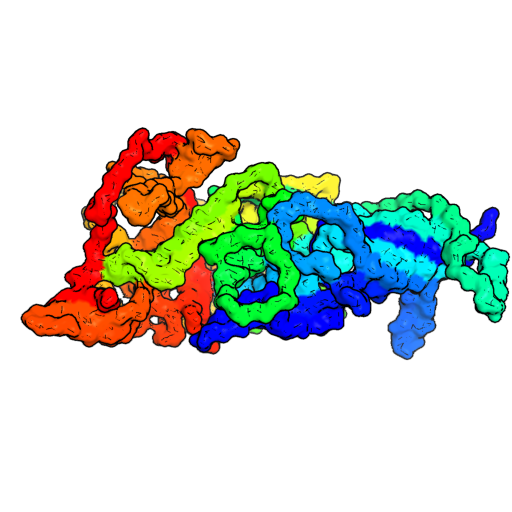1 645 ? -21.049 -3.022 19.293 1.00 85.25 645 VAL A N 1
ATOM 4941 C CA . VAL A 1 645 ? -20.963 -4.389 18.758 1.00 85.25 645 VAL A CA 1
ATOM 4942 C C . VAL A 1 645 ? -20.330 -5.337 19.772 1.00 85.25 645 VAL A C 1
ATOM 4944 O O . VAL A 1 645 ? -20.817 -6.456 19.913 1.00 85.25 645 VAL A O 1
ATOM 4947 N N . GLU A 1 646 ? -19.286 -4.905 20.486 1.00 84.50 646 GLU A N 1
ATOM 4948 C CA . GLU A 1 646 ? -18.629 -5.680 21.544 1.00 84.50 646 GLU A CA 1
ATOM 4949 C C . GLU A 1 646 ? -19.664 -6.172 22.567 1.00 84.50 646 GLU A C 1
ATOM 4951 O O . GLU A 1 646 ? -19.810 -7.380 22.760 1.00 84.50 646 GLU A O 1
ATOM 4956 N N . GLY A 1 647 ? -20.461 -5.255 23.121 1.00 79.00 647 GLY A N 1
ATOM 4957 C CA . GLY A 1 647 ? -21.503 -5.595 24.088 1.00 79.00 647 GLY A CA 1
ATOM 4958 C C . GLY A 1 647 ? -22.684 -6.368 23.485 1.00 79.00 647 GLY A C 1
ATOM 4959 O O . GLY A 1 647 ? -23.073 -7.405 24.018 1.00 79.00 647 GLY A O 1
ATOM 4960 N N . ALA A 1 648 ? -23.225 -5.930 22.343 1.00 81.81 648 ALA A N 1
ATOM 4961 C CA . ALA A 1 648 ? -24.403 -6.556 21.724 1.00 81.81 648 ALA A CA 1
ATOM 4962 C C . ALA A 1 648 ? -24.155 -8.000 21.250 1.00 81.81 648 ALA A C 1
ATOM 4964 O O . ALA A 1 648 ? -25.090 -8.790 21.130 1.00 81.81 648 ALA A O 1
ATOM 4965 N N . THR A 1 649 ? -22.900 -8.353 20.961 1.00 82.31 649 THR A N 1
ATOM 4966 C CA . THR A 1 649 ? -22.525 -9.694 20.487 1.00 82.31 649 THR A CA 1
ATOM 4967 C C . THR A 1 649 ? -21.820 -10.543 21.541 1.00 82.31 649 THR A C 1
ATOM 4969 O O . THR A 1 649 ? -21.465 -11.680 21.233 1.00 82.31 649 THR A O 1
ATOM 4972 N N . ASN A 1 650 ? -21.635 -10.019 22.761 1.00 82.81 650 ASN A N 1
ATOM 4973 C CA . ASN A 1 650 ? -20.796 -10.621 23.799 1.00 82.81 650 ASN A CA 1
ATOM 4974 C C . ASN A 1 650 ? -19.404 -11.002 23.254 1.00 82.81 650 ASN A C 1
ATOM 4976 O O . ASN A 1 650 ? -18.946 -12.129 23.424 1.00 82.81 650 ASN A O 1
ATOM 4980 N N . SER A 1 651 ? -18.781 -10.084 22.510 1.00 88.12 651 SER A N 1
ATOM 4981 C CA . SER A 1 651 ? -17.436 -10.258 21.951 1.00 88.12 651 SER A CA 1
ATOM 4982 C C . SER A 1 651 ? -16.353 -9.902 22.968 1.00 88.12 651 SER A C 1
ATOM 4984 O O . SER A 1 651 ? -16.597 -9.190 23.939 1.00 88.12 651 SER A O 1
ATOM 4986 N N . ALA A 1 652 ? -15.127 -10.338 22.684 1.00 86.94 652 ALA A N 1
ATOM 4987 C CA . ALA A 1 652 ? -13.954 -10.014 23.481 1.00 86.94 652 ALA A CA 1
ATOM 4988 C C . ALA A 1 652 ? -13.717 -8.500 23.612 1.00 86.94 652 ALA A C 1
ATOM 4990 O O . ALA A 1 652 ? -13.956 -7.727 22.675 1.00 86.94 652 ALA A O 1
ATOM 4991 N N . PHE A 1 653 ? -13.162 -8.079 24.752 1.00 84.31 653 PHE A N 1
ATOM 4992 C CA . PHE A 1 653 ? -12.779 -6.688 24.965 1.00 84.31 653 PHE A CA 1
ATOM 4993 C C . PHE A 1 653 ? -11.562 -6.343 24.110 1.00 84.31 653 PHE A C 1
ATOM 4995 O O . PHE A 1 653 ? -10.431 -6.718 24.410 1.00 84.31 653 PHE A O 1
ATOM 5002 N N . ARG A 1 654 ? -11.773 -5.567 23.046 1.00 85.12 654 ARG A N 1
ATOM 5003 C CA . ARG A 1 654 ? -10.697 -5.235 22.098 1.00 85.12 654 ARG A CA 1
ATOM 5004 C C . ARG A 1 654 ? -9.629 -4.311 22.687 1.00 85.12 654 ARG A C 1
ATOM 5006 O O . ARG A 1 654 ? -8.514 -4.262 22.173 1.00 85.12 654 ARG A O 1
ATOM 5013 N N . ILE A 1 655 ? -9.968 -3.546 23.727 1.00 81.56 655 ILE A N 1
ATOM 5014 C CA . ILE A 1 655 ? -9.052 -2.631 24.421 1.00 81.56 655 ILE A CA 1
ATOM 5015 C C . ILE A 1 655 ? -9.216 -2.824 25.930 1.00 81.56 655 ILE A C 1
ATOM 5017 O O . ILE A 1 655 ? -10.146 -2.293 26.527 1.00 81.56 655 ILE A O 1
ATOM 5021 N N . LEU A 1 656 ? -8.289 -3.557 26.541 1.00 83.38 656 LEU A N 1
ATOM 5022 C CA . LEU A 1 656 ? -8.247 -3.799 27.982 1.00 83.38 656 LEU A CA 1
ATOM 5023 C C . LEU A 1 656 ? -6.808 -3.609 28.468 1.00 83.38 656 LEU A C 1
ATOM 5025 O O . LEU A 1 656 ? -5.901 -4.286 27.976 1.00 83.38 656 LEU A O 1
ATOM 5029 N N . ALA A 1 657 ? -6.581 -2.667 29.380 1.00 80.00 657 ALA A N 1
ATOM 5030 C CA . ALA A 1 657 ? -5.241 -2.406 29.907 1.00 80.00 657 ALA A CA 1
ATOM 5031 C C . ALA A 1 657 ? -4.811 -3.514 30.884 1.00 80.00 657 ALA A C 1
ATOM 5033 O O . ALA A 1 657 ? -5.574 -3.857 31.778 1.00 80.00 657 ALA A O 1
ATOM 5034 N N . ASP A 1 658 ? -3.585 -4.033 30.777 1.00 82.75 658 ASP A N 1
ATOM 5035 C CA . ASP A 1 658 ? -3.068 -5.035 31.727 1.00 82.75 658 ASP A CA 1
ATOM 5036 C C . ASP A 1 658 ? -2.502 -4.386 33.005 1.00 82.75 658 ASP A C 1
ATOM 5038 O O . ASP A 1 658 ? -1.335 -4.530 33.360 1.00 82.75 658 ASP A O 1
ATOM 5042 N N . SER A 1 659 ? -3.321 -3.574 33.672 1.00 81.44 659 SER A N 1
ATOM 5043 C CA . SER A 1 659 ? -2.942 -2.887 34.912 1.00 81.44 659 SER A CA 1
ATOM 5044 C C . SER A 1 659 ? -3.233 -3.741 36.146 1.00 81.44 659 SER A C 1
ATOM 5046 O O . SER A 1 659 ? -4.141 -4.573 36.125 1.00 81.44 659 SER A O 1
ATOM 5048 N N . GLN A 1 660 ? -2.554 -3.463 37.259 1.00 82.25 660 GLN A N 1
ATOM 5049 C CA . GLN A 1 660 ? -2.845 -4.106 38.540 1.00 82.25 660 GLN A CA 1
ATOM 5050 C C . GLN A 1 660 ? -4.249 -3.732 39.052 1.00 82.25 660 GLN A C 1
ATOM 5052 O O . GLN A 1 660 ? -4.653 -2.565 39.009 1.00 82.25 660 GLN A O 1
ATOM 5057 N N . LEU A 1 661 ? -4.990 -4.715 39.559 1.00 79.88 661 LEU A N 1
ATOM 5058 C CA . LEU A 1 661 ? -6.320 -4.554 40.139 1.00 79.88 661 LEU A CA 1
ATOM 5059 C C . LEU A 1 661 ? -6.291 -4.643 41.665 1.00 79.88 661 LEU A C 1
ATOM 5061 O O . LEU A 1 661 ? -5.487 -5.351 42.269 1.00 79.88 661 LEU A O 1
ATOM 5065 N N . SER A 1 662 ? -7.230 -3.948 42.298 1.00 75.19 662 SER A N 1
ATOM 5066 C CA . SER A 1 662 ? -7.485 -4.052 43.732 1.00 75.19 662 SER A CA 1
ATOM 5067 C C . SER A 1 662 ? -8.982 -4.021 44.028 1.00 75.19 662 SER A C 1
ATOM 5069 O O . SER A 1 662 ? -9.742 -3.379 43.306 1.00 75.19 662 SER A O 1
ATOM 5071 N N . ALA A 1 663 ? -9.406 -4.700 45.090 1.00 73.69 663 ALA A N 1
ATOM 5072 C CA . ALA A 1 663 ? -10.752 -4.585 45.644 1.00 73.69 663 ALA A CA 1
ATOM 5073 C C . ALA A 1 663 ? -10.713 -3.853 46.987 1.00 73.69 663 ALA A C 1
ATOM 5075 O O . ALA A 1 663 ? -9.837 -4.101 47.822 1.00 73.69 663 ALA A O 1
ATOM 5076 N N . ASN A 1 664 ? -11.683 -2.964 47.200 1.00 63.22 664 ASN A N 1
ATOM 5077 C CA . ASN A 1 664 ? -11.956 -2.406 48.521 1.00 63.22 664 ASN A CA 1
ATOM 5078 C C . ASN A 1 664 ? -12.922 -3.347 49.255 1.00 63.22 664 ASN A C 1
ATOM 5080 O O . ASN A 1 664 ? -14.126 -3.267 49.031 1.00 63.22 664 ASN A O 1
ATOM 5084 N N . ASP A 1 665 ? -12.401 -4.205 50.130 1.00 60.22 665 ASP A N 1
ATOM 5085 C CA . ASP A 1 665 ? -13.216 -5.014 51.045 1.00 60.22 665 ASP A CA 1
ATOM 5086 C C . ASP A 1 665 ? -13.364 -4.246 52.364 1.00 60.22 665 ASP A C 1
ATOM 5088 O O . ASP A 1 665 ? -12.514 -4.361 53.241 1.00 60.22 665 ASP A O 1
ATOM 5092 N N . TYR A 1 666 ? -14.416 -3.441 52.534 1.00 47.78 666 TYR A N 1
ATOM 5093 C CA . TYR A 1 666 ? -14.662 -2.786 53.828 1.00 47.78 666 TYR A CA 1
ATOM 5094 C C . TYR A 1 666 ? -15.002 -3.857 54.890 1.00 47.78 666 TYR A C 1
ATOM 5096 O O . TYR A 1 666 ? -15.823 -4.730 54.592 1.00 47.78 666 TYR A O 1
ATOM 5104 N N . PRO A 1 667 ? -14.407 -3.856 56.107 1.00 51.94 667 PRO A N 1
ATOM 5105 C CA . PRO A 1 667 ? -13.570 -2.821 56.736 1.00 51.94 667 PRO A CA 1
ATOM 5106 C C . PRO A 1 667 ? -12.037 -3.022 56.618 1.00 51.94 667 PRO A C 1
ATOM 5108 O O . PRO A 1 667 ? -11.279 -2.339 57.303 1.00 51.94 667 PRO A O 1
ATOM 5111 N N . ASN A 1 668 ? -11.545 -3.941 55.782 1.00 56.59 668 ASN A N 1
ATOM 5112 C CA . ASN A 1 668 ? -10.122 -4.286 55.669 1.00 56.59 668 ASN A CA 1
ATOM 5113 C C . ASN A 1 668 ? -9.376 -3.562 54.522 1.00 56.59 668 ASN A C 1
ATOM 5115 O O . ASN A 1 668 ? -9.959 -3.003 53.595 1.00 56.59 668 ASN A O 1
ATOM 5119 N N . LYS A 1 669 ? -8.032 -3.564 54.604 1.00 61.03 669 LYS A N 1
ATOM 5120 C CA . LYS A 1 669 ? -7.108 -2.971 53.613 1.00 61.03 669 LYS A CA 1
ATOM 5121 C C . LYS A 1 669 ? -7.387 -3.480 52.187 1.00 61.03 669 LYS A C 1
ATOM 5123 O O . LYS A 1 669 ? -7.727 -4.647 52.007 1.00 61.03 669 LYS A O 1
ATOM 5128 N N . ARG A 1 670 ? -7.154 -2.617 51.181 1.00 64.50 670 ARG A N 1
ATOM 5129 C CA . ARG A 1 670 ? -7.232 -2.939 49.738 1.00 64.50 670 ARG A CA 1
ATOM 5130 C C . ARG A 1 670 ? -6.598 -4.298 49.438 1.00 64.50 670 ARG A C 1
ATOM 5132 O O . ARG A 1 670 ? -5.392 -4.466 49.624 1.00 64.50 670 ARG A O 1
ATOM 5139 N N . LYS A 1 671 ? -7.400 -5.240 48.941 1.00 73.06 671 LYS A N 1
ATOM 5140 C CA . LYS A 1 671 ? -6.938 -6.570 48.540 1.00 73.06 671 LYS A CA 1
ATOM 5141 C C . LYS A 1 671 ? -6.420 -6.511 47.110 1.00 73.06 671 LYS A C 1
ATOM 5143 O O . LYS A 1 671 ? -7.128 -6.049 46.219 1.00 73.06 671 LYS A O 1
ATOM 5148 N N . ASP A 1 672 ? -5.192 -6.969 46.899 1.00 79.12 672 ASP A N 1
ATOM 5149 C CA . ASP A 1 672 ? -4.615 -7.104 45.563 1.00 79.12 672 ASP A CA 1
ATOM 5150 C C . ASP A 1 672 ? -5.300 -8.261 44.823 1.00 79.12 672 ASP A C 1
ATOM 5152 O O . ASP A 1 672 ? -5.416 -9.365 45.361 1.00 79.12 672 ASP A O 1
ATOM 5156 N N . LEU A 1 673 ? -5.799 -7.991 43.618 1.00 73.50 673 LEU A N 1
ATOM 5157 C CA . LEU A 1 673 ? -6.468 -8.983 42.772 1.00 73.50 673 LEU A CA 1
ATOM 5158 C C . LEU A 1 673 ? -5.559 -9.504 41.652 1.00 73.50 673 LEU A C 1
ATOM 5160 O O . LEU A 1 673 ? -5.996 -10.327 40.848 1.00 73.50 673 LEU A O 1
ATOM 5164 N N . GLY A 1 674 ? -4.301 -9.061 41.612 1.00 82.75 674 GLY A N 1
ATOM 5165 C CA . GLY A 1 674 ? -3.372 -9.374 40.537 1.00 82.75 674 GLY A CA 1
ATOM 5166 C C . GLY A 1 674 ? -3.575 -8.477 39.320 1.00 82.75 674 GLY A C 1
ATOM 5167 O O . GLY A 1 674 ? -4.179 -7.403 39.396 1.00 82.75 674 GLY A O 1
ATOM 5168 N N . LYS A 1 675 ? -3.046 -8.917 38.180 1.00 85.81 675 LYS A N 1
ATOM 5169 C CA . LYS A 1 675 ? -3.182 -8.205 36.913 1.00 85.81 675 LYS A CA 1
ATOM 5170 C C . LYS A 1 675 ? -4.593 -8.324 36.345 1.00 85.81 675 LYS A C 1
ATOM 5172 O O . LYS A 1 675 ? -5.277 -9.331 36.536 1.00 85.81 675 LYS A O 1
ATOM 5177 N N . MET A 1 676 ? -5.019 -7.299 35.609 1.00 83.19 676 MET A N 1
ATOM 5178 C CA . MET A 1 676 ? -6.340 -7.271 34.988 1.00 83.19 676 MET A CA 1
ATOM 5179 C C . MET A 1 676 ? -6.549 -8.454 34.044 1.00 83.19 676 MET A C 1
ATOM 5181 O O . MET A 1 676 ? -7.594 -9.094 34.122 1.00 83.19 676 MET A O 1
ATOM 5185 N N . HIS A 1 677 ? -5.579 -8.791 33.191 1.00 87.31 677 HIS A N 1
ATOM 5186 C CA . HIS A 1 677 ? -5.759 -9.906 32.258 1.00 87.31 677 HIS A CA 1
ATOM 5187 C C . HIS A 1 677 ? -5.887 -11.248 32.991 1.00 87.31 677 HIS A C 1
ATOM 5189 O O . HIS A 1 677 ? -6.755 -12.044 32.638 1.00 87.31 677 HIS A O 1
ATOM 5195 N N . ASP A 1 678 ? -5.127 -11.463 34.069 1.00 85.75 678 ASP A N 1
ATOM 5196 C CA . ASP A 1 678 ? -5.224 -12.676 34.894 1.00 85.75 678 ASP A CA 1
ATOM 5197 C C . ASP A 1 678 ? -6.594 -12.803 35.567 1.00 85.75 678 ASP A C 1
ATOM 5199 O O . ASP A 1 678 ? -7.202 -13.876 35.569 1.00 85.75 678 ASP A O 1
ATOM 5203 N N . TYR A 1 679 ? -7.096 -11.703 36.136 1.00 83.38 679 TYR A N 1
ATOM 5204 C CA . TYR A 1 679 ? -8.409 -11.669 36.774 1.00 83.38 679 TYR A CA 1
ATOM 5205 C C . TYR A 1 679 ? -9.528 -11.953 35.764 1.00 83.38 679 TYR A C 1
ATOM 5207 O O . TYR A 1 679 ? -10.390 -12.799 36.015 1.00 83.38 679 TYR A O 1
ATOM 5215 N N . PHE A 1 680 ? -9.502 -11.289 34.605 1.00 80.81 680 PHE A N 1
ATOM 5216 C CA . PHE A 1 680 ? -10.511 -11.477 33.561 1.00 80.81 680 PHE A CA 1
ATOM 5217 C C . PHE A 1 680 ? -10.450 -12.878 32.949 1.00 80.81 680 PHE A C 1
ATOM 5219 O O . PHE A 1 680 ? -11.499 -13.482 32.745 1.00 80.81 680 PHE A O 1
ATOM 5226 N N . SER A 1 681 ? -9.251 -13.426 32.738 1.00 84.25 681 SER A N 1
ATOM 5227 C CA . SER A 1 681 ? -9.065 -14.802 32.270 1.00 84.25 681 SER A CA 1
ATOM 5228 C C . SER A 1 681 ? -9.695 -15.815 33.228 1.00 84.25 681 SER A C 1
ATOM 5230 O O . SER A 1 681 ? -10.439 -16.692 32.799 1.00 84.25 681 SER A O 1
ATOM 5232 N N . LYS A 1 682 ? -9.471 -15.653 34.541 1.00 83.44 682 LYS A N 1
ATOM 5233 C CA . LYS A 1 682 ? -10.047 -16.528 35.576 1.00 83.44 682 LYS A CA 1
ATOM 5234 C C . LYS A 1 682 ? -11.562 -16.381 35.723 1.00 83.44 682 LYS A C 1
ATOM 5236 O O . LYS A 1 682 ? -12.224 -17.350 36.068 1.00 83.44 682 LYS A O 1
ATOM 5241 N N . THR A 1 683 ? -12.093 -15.178 35.507 1.00 78.44 683 THR A N 1
ATOM 5242 C CA . THR A 1 683 ? -13.505 -14.861 35.788 1.00 78.44 683 THR A CA 1
ATOM 5243 C C . THR A 1 683 ? -14.417 -15.103 34.584 1.00 78.44 683 THR A C 1
ATOM 5245 O O . THR A 1 683 ? -15.541 -15.561 34.755 1.00 78.44 683 THR A O 1
ATOM 5248 N N . PHE A 1 684 ? -13.950 -14.795 33.371 1.00 78.75 684 PHE A N 1
ATOM 5249 C CA . PHE A 1 684 ? -14.760 -14.808 32.142 1.00 78.75 684 PHE A CA 1
ATOM 5250 C C . PHE A 1 684 ? -14.168 -15.682 31.026 1.00 78.75 684 PHE A C 1
ATOM 5252 O O . PHE A 1 684 ? -14.741 -15.759 29.937 1.00 78.75 684 PHE A O 1
ATOM 5259 N N . GLY A 1 685 ? -13.018 -16.311 31.277 1.00 83.69 685 GLY A N 1
ATOM 5260 C CA . GLY A 1 685 ? -12.265 -17.074 30.291 1.00 83.69 685 GLY A CA 1
ATOM 5261 C C . GLY A 1 685 ? -11.320 -16.209 29.452 1.00 83.69 685 GLY A C 1
ATOM 5262 O O . GLY A 1 685 ? -11.570 -15.037 29.161 1.00 83.69 685 GLY A O 1
ATOM 5263 N N . GLN A 1 686 ? -10.221 -16.817 29.003 1.00 87.56 686 GLN A N 1
ATOM 5264 C CA . GLN A 1 686 ? -9.182 -16.155 28.201 1.00 87.56 686 GLN A CA 1
ATOM 5265 C C . GLN A 1 686 ? -9.687 -15.571 26.869 1.00 87.56 686 GLN A C 1
ATOM 5267 O O . GLN A 1 686 ? -9.106 -14.625 26.346 1.00 87.56 686 GLN A O 1
ATOM 5272 N N . GLU A 1 687 ? -10.784 -16.103 26.322 1.00 88.50 687 GLU A N 1
ATOM 5273 C CA . GLU A 1 687 ? -11.372 -15.653 25.052 1.00 88.50 687 GLU A CA 1
ATOM 5274 C C . GLU A 1 687 ? -11.973 -14.242 25.127 1.00 88.50 687 GLU A C 1
ATOM 5276 O O . GLU A 1 687 ? -12.178 -13.618 24.089 1.00 88.50 687 GLU A O 1
ATOM 5281 N N . MET A 1 688 ? -12.211 -13.714 26.334 1.00 85.88 688 MET A N 1
ATOM 5282 C CA . MET A 1 688 ? -12.716 -12.351 26.539 1.00 85.88 688 MET A CA 1
ATOM 5283 C C . MET A 1 688 ? -11.614 -11.287 26.617 1.00 85.88 688 MET A C 1
ATOM 5285 O O . MET A 1 688 ? -11.918 -10.091 26.639 1.00 85.88 688 MET A O 1
ATOM 5289 N N . LEU A 1 689 ? -10.343 -11.697 26.629 1.00 88.19 689 LEU A N 1
ATOM 5290 C CA . LEU A 1 689 ? -9.200 -10.789 26.628 1.00 88.19 689 LEU A CA 1
ATOM 5291 C C . LEU A 1 689 ? -8.979 -10.138 25.249 1.00 88.19 689 LEU A C 1
ATOM 5293 O O . LEU A 1 689 ? -9.441 -10.658 24.222 1.00 88.19 689 LEU A O 1
ATOM 5297 N N . PRO A 1 690 ? -8.230 -9.019 25.183 1.00 88.62 690 PRO A N 1
ATOM 5298 C CA . PRO A 1 690 ? -7.707 -8.516 23.919 1.00 88.62 690 PRO A CA 1
ATOM 5299 C C . PRO A 1 690 ? -6.999 -9.619 23.138 1.00 88.62 690 PRO A C 1
ATOM 5301 O O . PRO A 1 690 ? -6.461 -10.561 23.716 1.00 88.62 690 PRO A O 1
ATOM 5304 N N . TYR A 1 691 ? -7.018 -9.514 21.812 1.00 90.31 691 TYR A N 1
ATOM 5305 C CA . TYR A 1 691 ? -6.465 -10.561 20.966 1.00 90.31 691 TYR A CA 1
ATOM 5306 C C . TYR A 1 691 ? -4.971 -10.798 21.242 1.00 90.31 691 TYR A C 1
ATOM 5308 O O . TYR A 1 691 ? -4.154 -9.879 21.185 1.00 90.31 691 TYR A O 1
ATOM 5316 N N . SER A 1 692 ? -4.633 -12.050 21.532 1.00 86.50 692 SER A N 1
ATOM 5317 C CA . SER A 1 692 ? -3.296 -12.525 21.882 1.00 86.50 692 SER A CA 1
ATOM 5318 C C . SER A 1 692 ? -3.156 -14.003 21.492 1.00 86.50 692 SER A C 1
ATOM 5320 O O . SER A 1 692 ? -4.177 -14.665 21.286 1.00 86.50 692 SER A O 1
ATOM 5322 N N . PRO A 1 693 ? -1.932 -14.565 21.458 1.00 84.31 693 PRO A N 1
ATOM 5323 C CA . PRO A 1 693 ? -1.701 -15.959 21.110 1.00 84.31 693 PRO A CA 1
ATOM 5324 C C . PRO A 1 693 ? -2.328 -16.962 22.089 1.00 84.31 693 PRO A C 1
ATOM 5326 O O . PRO A 1 693 ? -2.443 -18.148 21.793 1.00 84.31 693 PRO A O 1
ATOM 5329 N N . SER A 1 694 ? -2.728 -16.499 23.279 1.00 83.81 694 SER A N 1
ATOM 5330 C CA . SER A 1 694 ? -3.452 -17.315 24.255 1.00 83.81 694 SER A CA 1
ATOM 5331 C C . SER A 1 694 ? -4.914 -17.548 23.864 1.00 83.81 694 SER A C 1
ATOM 5333 O O . SER A 1 694 ? -5.557 -18.440 24.413 1.00 83.81 694 SER A O 1
ATOM 5335 N N . ARG A 1 695 ? -5.466 -16.767 22.926 1.00 88.00 695 ARG A N 1
ATOM 5336 C CA . ARG A 1 695 ? -6.831 -16.946 22.421 1.00 88.00 695 ARG A CA 1
ATOM 5337 C C . ARG A 1 695 ? -6.836 -17.870 21.222 1.00 88.00 695 ARG A C 1
ATOM 5339 O O . ARG A 1 695 ? -6.125 -17.641 20.255 1.00 88.00 695 ARG A O 1
ATOM 5346 N N . ASN A 1 696 ? -7.702 -18.875 21.237 1.00 88.56 696 ASN A N 1
ATOM 5347 C CA . ASN A 1 696 ? -7.838 -19.789 20.107 1.00 88.56 696 ASN A CA 1
ATOM 5348 C C . ASN A 1 696 ? -8.871 -19.304 19.090 1.00 88.56 696 ASN A C 1
ATOM 5350 O O . ASN A 1 696 ? -8.957 -19.878 18.001 1.00 88.56 696 ASN A O 1
ATOM 5354 N N . ARG A 1 697 ? -9.668 -18.278 19.429 1.00 88.94 697 ARG A N 1
ATOM 5355 C CA . ARG A 1 697 ? -10.767 -17.805 18.588 1.00 88.94 697 ARG A CA 1
ATOM 5356 C C . ARG A 1 697 ? -10.824 -16.283 18.444 1.00 88.94 697 ARG A C 1
ATOM 5358 O O . ARG A 1 697 ? -10.450 -15.517 19.329 1.00 88.94 697 ARG A O 1
ATOM 5365 N N . LEU A 1 698 ? -11.357 -15.843 17.310 1.00 89.75 698 LEU A N 1
ATOM 5366 C CA . LEU A 1 698 ? -11.697 -14.464 16.980 1.00 89.75 698 LEU A CA 1
ATOM 5367 C C . LEU A 1 698 ? -13.181 -14.231 17.257 1.00 89.75 698 LEU A C 1
ATOM 5369 O O . LEU A 1 698 ? -14.033 -14.984 16.782 1.00 89.75 698 LEU A O 1
ATOM 5373 N N . SER A 1 699 ? -13.480 -13.167 17.996 1.00 90.38 699 SER A N 1
ATOM 5374 C CA . SER A 1 699 ? -14.851 -12.775 18.320 1.00 90.38 699 SER A CA 1
ATOM 5375 C C . SER A 1 699 ? -15.521 -12.035 17.149 1.00 90.38 699 SER A C 1
ATOM 5377 O O . SER A 1 699 ? -14.822 -11.496 16.284 1.00 90.38 699 SER A O 1
ATOM 5379 N N . PRO A 1 700 ? -16.861 -11.924 17.104 1.00 88.44 700 PRO A N 1
ATOM 5380 C CA . PRO A 1 700 ? -17.558 -11.135 16.082 1.00 88.44 700 PRO A CA 1
ATOM 5381 C C . PRO A 1 700 ? -17.005 -9.710 15.895 1.00 88.44 700 PRO A C 1
ATOM 5383 O O . PRO A 1 700 ? -16.820 -9.254 14.762 1.00 88.44 700 PRO A O 1
ATOM 5386 N N . ALA A 1 701 ? -16.667 -9.018 16.988 1.00 89.75 701 ALA A N 1
ATOM 5387 C CA . ALA A 1 701 ? -16.072 -7.684 16.928 1.00 89.75 701 ALA A CA 1
ATOM 5388 C C . ALA A 1 701 ? -14.664 -7.686 16.298 1.00 89.75 701 ALA A C 1
ATOM 5390 O O . ALA A 1 701 ? -14.332 -6.770 15.537 1.00 89.75 701 ALA A O 1
ATOM 5391 N N . ASP A 1 702 ? -13.852 -8.719 16.551 1.00 91.00 702 ASP A N 1
ATOM 5392 C CA . ASP A 1 702 ? -12.539 -8.898 15.913 1.00 91.00 702 ASP A CA 1
ATOM 5393 C C . ASP A 1 702 ? -12.681 -9.081 14.398 1.00 91.00 702 ASP A C 1
ATOM 5395 O O . ASP A 1 702 ? -11.938 -8.488 13.620 1.00 91.00 702 ASP A O 1
ATOM 5399 N N . LEU A 1 703 ? -13.683 -9.842 13.960 1.00 87.56 703 LEU A N 1
ATOM 5400 C CA . LEU A 1 703 ? -13.933 -10.119 12.544 1.00 87.56 703 LEU A CA 1
ATOM 5401 C C . LEU A 1 703 ? -14.447 -8.881 11.787 1.00 87.56 703 LEU A C 1
ATOM 5403 O O . LEU A 1 703 ? -14.114 -8.673 10.618 1.00 87.56 703 LEU A O 1
ATOM 5407 N N . MET A 1 704 ? -15.243 -8.033 12.446 1.00 88.06 704 MET A N 1
ATOM 5408 C CA . MET A 1 704 ? -15.802 -6.815 11.846 1.00 88.06 704 MET A CA 1
ATOM 5409 C C . MET A 1 704 ? -14.800 -5.659 11.826 1.00 88.06 704 MET A C 1
ATOM 5411 O O . MET A 1 704 ? -14.678 -4.956 10.819 1.00 88.06 704 MET A O 1
ATOM 5415 N N . PHE A 1 705 ? -14.062 -5.457 12.918 1.00 90.12 705 PHE A N 1
ATOM 5416 C CA . PHE A 1 705 ? -13.204 -4.285 13.096 1.00 90.12 705 PHE A CA 1
ATOM 5417 C C . PHE A 1 705 ? -11.707 -4.596 13.050 1.00 90.12 705 PHE A C 1
ATOM 5419 O O . PHE A 1 705 ? -10.902 -3.662 13.077 1.00 90.12 705 PHE A O 1
ATOM 5426 N N . GLY A 1 706 ? -11.326 -5.864 12.949 1.00 90.81 706 GLY A N 1
ATOM 5427 C CA . GLY A 1 706 ? -9.945 -6.329 12.919 1.00 90.81 706 GLY A CA 1
ATOM 5428 C C . GLY A 1 706 ? -9.382 -6.600 14.311 1.00 90.81 706 GLY A C 1
ATOM 5429 O O . GLY A 1 706 ? -9.866 -6.055 15.309 1.00 90.81 706 GLY A O 1
ATOM 5430 N N . ALA A 1 707 ? -8.313 -7.383 14.354 1.00 89.88 707 ALA A N 1
ATOM 5431 C CA . ALA A 1 707 ? -7.574 -7.753 15.556 1.00 89.88 707 ALA A CA 1
ATOM 5432 C C . ALA A 1 707 ? -6.071 -7.646 15.289 1.00 89.88 707 ALA A C 1
ATOM 5434 O O . ALA A 1 707 ? -5.634 -7.804 14.153 1.00 89.88 707 ALA A O 1
ATOM 5435 N N . VAL A 1 708 ? -5.292 -7.337 16.319 1.00 86.94 708 VAL A N 1
ATOM 5436 C CA . VAL A 1 708 ? -3.827 -7.301 16.264 1.00 86.94 708 VAL A CA 1
ATOM 5437 C C . VAL A 1 708 ? -3.332 -7.847 17.587 1.00 86.94 708 VAL A C 1
ATOM 5439 O O . VAL A 1 708 ? -3.868 -7.474 18.629 1.00 86.94 708 VAL A O 1
ATOM 5442 N N . SER A 1 709 ? -2.358 -8.741 17.517 1.00 83.81 709 SER A N 1
ATOM 5443 C CA . SER A 1 709 ? -1.642 -9.249 18.669 1.00 83.81 709 SER A CA 1
ATOM 5444 C C . SER A 1 709 ? -0.309 -8.526 18.814 1.00 83.81 709 SER A C 1
ATOM 5446 O O . SER A 1 709 ? 0.377 -8.286 17.821 1.00 83.81 709 SER A O 1
ATOM 5448 N N . ASP A 1 710 ? 0.044 -8.199 20.055 1.00 71.44 710 ASP A N 1
ATOM 5449 C CA . ASP A 1 710 ? 1.342 -7.613 20.393 1.00 71.44 710 ASP A CA 1
ATOM 5450 C C . ASP A 1 710 ? 2.450 -8.689 20.480 1.00 71.44 710 ASP A C 1
ATOM 5452 O O . ASP A 1 710 ? 3.630 -8.356 20.454 1.00 71.44 710 ASP A O 1
ATOM 5456 N N . THR A 1 711 ? 2.090 -9.979 20.542 1.00 75.62 711 THR A N 1
ATOM 5457 C CA . THR A 1 711 ? 3.028 -11.106 20.657 1.00 75.62 711 THR A CA 1
ATOM 5458 C C . THR A 1 711 ? 2.992 -12.008 19.427 1.00 75.62 711 THR A C 1
ATOM 5460 O O . THR A 1 711 ? 1.949 -12.254 18.816 1.00 75.62 711 THR A O 1
ATOM 5463 N N . LYS A 1 712 ? 4.165 -12.513 19.035 1.00 76.44 712 LYS A N 1
ATOM 5464 C CA . LYS A 1 712 ? 4.302 -13.349 17.838 1.00 76.44 712 LYS A CA 1
ATOM 5465 C C . LYS A 1 712 ? 3.835 -14.779 18.110 1.00 76.44 712 LYS A C 1
ATOM 5467 O O . LYS A 1 712 ? 4.096 -15.350 19.162 1.00 76.44 712 LYS A O 1
ATOM 5472 N N . SER A 1 713 ? 3.176 -15.371 17.118 1.00 75.94 713 SER A N 1
ATOM 5473 C CA . SER A 1 713 ? 2.772 -16.779 17.102 1.00 75.94 713 SER A CA 1
ATOM 5474 C C . SER A 1 713 ? 3.072 -17.384 15.737 1.00 75.94 713 SER A C 1
ATOM 5476 O O . SER A 1 713 ? 2.955 -16.701 14.720 1.00 75.94 713 SER A O 1
ATOM 5478 N N . ILE A 1 714 ? 3.459 -18.662 15.726 1.00 73.25 714 ILE A N 1
ATOM 5479 C CA . ILE A 1 714 ? 3.677 -19.444 14.499 1.00 73.25 714 ILE A CA 1
ATOM 5480 C C . ILE A 1 714 ? 2.367 -20.113 14.048 1.00 73.25 714 ILE A C 1
ATOM 5482 O O . ILE A 1 714 ? 2.157 -20.338 12.859 1.00 73.25 714 ILE A O 1
ATOM 5486 N N . GLU A 1 715 ? 1.467 -20.430 14.985 1.00 78.06 715 GLU A N 1
ATOM 5487 C CA . GLU A 1 715 ? 0.240 -21.179 14.683 1.00 78.06 715 GLU A CA 1
ATOM 5488 C C . GLU A 1 715 ? -0.980 -20.296 14.407 1.00 78.06 715 GLU A C 1
ATOM 5490 O O . GLU A 1 715 ? -1.891 -20.708 13.683 1.00 78.06 715 GLU A O 1
ATOM 5495 N N . GLN A 1 716 ? -1.030 -19.114 15.018 1.00 84.56 716 GLN A N 1
ATOM 5496 C CA . GLN A 1 716 ? -2.176 -18.210 14.967 1.00 84.56 716 GLN A CA 1
ATOM 5497 C C . GLN A 1 716 ? -1.844 -16.945 14.184 1.00 84.56 716 GLN A C 1
ATOM 5499 O O . GLN A 1 716 ? -0.686 -16.540 14.086 1.00 84.56 716 GLN A O 1
ATOM 5504 N N . ILE A 1 717 ? -2.874 -16.296 13.639 1.00 85.38 717 ILE A N 1
ATOM 5505 C CA . ILE A 1 717 ? -2.680 -15.038 12.917 1.00 85.38 717 ILE A CA 1
ATOM 5506 C C . ILE A 1 717 ? -2.177 -13.948 13.870 1.00 85.38 717 ILE A C 1
ATOM 5508 O O . ILE A 1 717 ? -2.659 -13.824 14.992 1.00 85.38 717 ILE A O 1
ATOM 5512 N N . GLN A 1 718 ? -1.247 -13.109 13.425 1.00 86.19 718 GLN A N 1
ATOM 5513 C CA . GLN A 1 718 ? -0.798 -11.964 14.227 1.00 86.19 718 GLN A CA 1
ATOM 5514 C C . GLN A 1 718 ? -1.756 -10.776 14.105 1.00 86.19 718 GLN A C 1
ATOM 5516 O O . GLN A 1 718 ? -1.960 -10.028 15.058 1.00 86.19 718 GLN A O 1
ATOM 5521 N N . ALA A 1 719 ? -2.374 -10.596 12.935 1.00 88.75 719 ALA A N 1
ATOM 5522 C CA . ALA A 1 719 ? -3.296 -9.501 12.687 1.00 88.75 719 ALA A CA 1
ATOM 5523 C C . ALA A 1 719 ? -4.361 -9.855 11.641 1.00 88.75 719 ALA A C 1
ATOM 5525 O O . ALA A 1 719 ? -4.136 -10.653 10.735 1.00 88.75 719 ALA A O 1
ATOM 5526 N N . LEU A 1 720 ? -5.516 -9.203 11.748 1.00 89.06 720 LEU A N 1
ATOM 5527 C CA . LEU A 1 720 ? -6.632 -9.265 10.812 1.00 89.06 720 LEU A CA 1
ATOM 5528 C C . LEU A 1 720 ? -7.139 -7.850 10.541 1.00 89.06 720 LEU A C 1
ATOM 5530 O O . LEU A 1 720 ? -7.441 -7.100 11.472 1.00 89.06 720 LEU A O 1
ATOM 5534 N N . ALA A 1 721 ? -7.286 -7.485 9.269 1.00 89.19 721 ALA A N 1
ATOM 5535 C CA . ALA A 1 721 ? -7.870 -6.207 8.903 1.00 89.19 721 ALA A CA 1
ATOM 5536 C C . ALA A 1 721 ? -9.383 -6.208 9.141 1.00 89.19 721 ALA A C 1
ATOM 5538 O O . ALA A 1 721 ? -10.082 -7.180 8.847 1.00 89.19 721 ALA A O 1
ATOM 5539 N N . GLY A 1 722 ? -9.899 -5.080 9.629 1.00 88.50 722 GLY A N 1
ATOM 5540 C CA . GLY A 1 722 ? -11.338 -4.866 9.738 1.00 88.50 722 GLY A CA 1
ATOM 5541 C C . GLY A 1 722 ? -12.019 -4.825 8.372 1.00 88.50 722 GLY A C 1
ATOM 5542 O O . GLY A 1 722 ? -11.412 -4.460 7.367 1.00 88.50 722 GLY A O 1
ATOM 5543 N N . ARG A 1 723 ? -13.299 -5.191 8.359 1.00 85.88 723 ARG A N 1
ATOM 5544 C CA . ARG A 1 723 ? -14.183 -5.199 7.182 1.00 85.88 723 ARG A CA 1
ATOM 5545 C C . ARG A 1 723 ? -15.112 -3.997 7.133 1.00 85.88 723 ARG A C 1
ATOM 5547 O O . ARG A 1 723 ? -15.688 -3.708 6.091 1.00 85.88 723 ARG A O 1
ATOM 5554 N N . ILE A 1 724 ? -15.270 -3.319 8.265 1.00 87.06 724 ILE A N 1
ATOM 5555 C CA . ILE A 1 724 ? -16.020 -2.076 8.369 1.00 87.06 724 ILE A CA 1
ATOM 5556 C C . ILE A 1 724 ? -15.045 -0.916 8.371 1.00 87.06 724 ILE A C 1
ATOM 5558 O O . ILE A 1 724 ? -14.105 -0.860 9.171 1.00 87.06 724 ILE A O 1
ATOM 5562 N N . TRP A 1 725 ? -15.332 0.043 7.502 1.00 87.50 725 TRP A N 1
ATOM 5563 C CA . TRP A 1 725 ? -14.506 1.214 7.337 1.00 87.50 725 TRP A CA 1
ATOM 5564 C C . TRP A 1 725 ? -15.349 2.494 7.338 1.00 87.50 725 TRP A C 1
ATOM 5566 O O . TRP A 1 725 ? -15.836 2.907 6.279 1.00 87.50 725 TRP A O 1
ATOM 5576 N N . PRO A 1 726 ? -15.527 3.133 8.505 1.00 88.19 726 PRO A N 1
ATOM 5577 C CA . PRO A 1 726 ? -16.263 4.387 8.581 1.00 88.19 726 PRO A CA 1
ATOM 5578 C C . PRO A 1 726 ? -15.518 5.500 7.838 1.00 88.19 726 PRO A C 1
ATOM 5580 O O . PRO A 1 726 ? -14.288 5.500 7.779 1.00 88.19 726 PRO A O 1
ATOM 5583 N N . GLY A 1 727 ? -16.278 6.430 7.264 1.00 88.50 727 GLY A N 1
ATOM 5584 C CA . GLY A 1 727 ? -15.781 7.719 6.785 1.00 88.50 727 GLY A CA 1
ATOM 5585 C C . GLY A 1 727 ? -16.051 8.814 7.814 1.00 88.50 727 GLY A C 1
ATOM 5586 O O . GLY A 1 727 ? -16.816 8.603 8.759 1.00 88.50 727 GLY A O 1
ATOM 5587 N N . ASP A 1 728 ? -15.411 9.968 7.644 1.00 89.31 728 ASP A N 1
ATOM 5588 C CA . ASP A 1 728 ? -15.658 11.132 8.494 1.00 89.31 728 ASP A CA 1
ATOM 5589 C C . ASP A 1 728 ? -17.097 11.630 8.290 1.00 89.31 728 ASP A C 1
ATOM 5591 O O . ASP A 1 728 ? -17.565 11.747 7.153 1.00 89.31 728 ASP A O 1
ATOM 5595 N N . ALA A 1 729 ? -17.815 11.923 9.380 1.00 88.94 729 ALA A N 1
ATOM 5596 C CA . ALA A 1 729 ? -19.119 12.572 9.274 1.00 88.94 729 ALA A CA 1
ATOM 5597 C C . ALA A 1 729 ? -18.911 14.083 9.194 1.00 88.94 729 ALA A C 1
ATOM 5599 O O . ALA A 1 729 ? -18.395 14.703 10.124 1.00 88.94 729 ALA A O 1
ATOM 5600 N N . ILE A 1 730 ? -19.302 14.656 8.062 1.00 86.44 730 ILE A N 1
ATOM 5601 C CA . ILE A 1 730 ? -19.101 16.066 7.742 1.00 86.44 730 ILE A CA 1
ATOM 5602 C C . ILE A 1 730 ? -20.339 16.831 8.209 1.00 86.44 730 ILE A C 1
ATOM 5604 O O . ILE A 1 730 ? -21.454 16.499 7.804 1.00 86.44 730 ILE A O 1
ATOM 5608 N N . GLY A 1 731 ? -20.148 17.814 9.086 1.00 83.69 731 GLY A N 1
ATOM 5609 C CA . GLY A 1 731 ? -21.218 18.696 9.539 1.00 83.69 731 GLY A CA 1
ATOM 5610 C C . GLY A 1 731 ? -21.599 19.747 8.495 1.00 83.69 731 GLY A C 1
ATOM 5611 O O . GLY A 1 731 ? -21.035 19.812 7.405 1.00 83.69 731 GLY A O 1
ATOM 5612 N N . THR A 1 732 ? -22.570 20.589 8.834 1.00 77.88 732 THR A N 1
ATOM 5613 C CA . THR A 1 732 ? -22.906 21.777 8.040 1.00 77.88 732 THR A CA 1
ATOM 5614 C C . THR A 1 732 ? -21.946 22.928 8.368 1.00 77.88 732 THR A C 1
ATOM 5616 O O . THR A 1 732 ? -21.556 23.059 9.535 1.00 77.88 732 THR A O 1
ATOM 5619 N N . PRO A 1 733 ? -21.581 23.780 7.389 1.00 68.06 733 PRO A N 1
ATOM 5620 C CA . PRO A 1 733 ? -20.793 24.988 7.642 1.00 68.06 733 PRO A CA 1
ATOM 5621 C C . PRO A 1 733 ? -21.415 25.821 8.770 1.00 68.06 733 PRO A C 1
ATOM 5623 O O . PRO A 1 733 ? -22.634 25.984 8.817 1.00 68.06 733 PRO A O 1
ATOM 5626 N N . GLY A 1 734 ? -20.598 26.292 9.716 1.00 65.06 734 GLY A N 1
ATOM 5627 C CA . GLY A 1 734 ? -21.080 27.062 10.872 1.00 65.06 734 GLY A CA 1
ATOM 5628 C C . GLY A 1 734 ? -21.812 26.252 11.952 1.00 65.06 734 GLY A C 1
ATOM 5629 O O . GLY A 1 734 ? -22.296 26.836 12.913 1.00 65.06 734 GLY A O 1
ATOM 5630 N N . GLY A 1 735 ? -21.863 24.917 11.858 1.00 70.69 735 GLY A N 1
ATOM 5631 C CA . GLY A 1 735 ? -22.483 24.032 12.858 1.00 70.69 735 GLY A CA 1
ATOM 5632 C C . GLY A 1 735 ? -21.733 23.914 14.196 1.00 70.69 735 GLY A C 1
ATOM 5633 O O . GLY A 1 735 ? -21.847 22.888 14.867 1.00 70.69 735 GLY A O 1
ATOM 5634 N N . PHE A 1 736 ? -20.923 24.908 14.562 1.00 74.25 736 PHE A N 1
ATOM 5635 C CA . PHE A 1 736 ? -20.272 24.974 15.868 1.00 74.25 736 PHE A CA 1
ATOM 5636 C C . PHE A 1 736 ? -21.220 25.572 16.907 1.00 74.25 736 PHE A C 1
ATOM 5638 O O . PHE A 1 736 ? -22.147 26.309 16.576 1.00 74.25 736 PHE A O 1
ATOM 5645 N N . ALA A 1 737 ? -20.967 25.271 18.182 1.00 70.19 737 ALA A N 1
ATOM 5646 C CA . ALA A 1 737 ? -21.600 26.023 19.254 1.00 70.19 737 ALA A CA 1
ATOM 5647 C C . ALA A 1 737 ? -21.213 27.512 19.118 1.00 70.19 737 ALA A C 1
ATOM 5649 O O . ALA A 1 737 ? -20.044 27.796 18.844 1.00 70.19 737 ALA A O 1
ATOM 5650 N N . PRO A 1 738 ? -22.165 28.446 19.295 1.00 64.56 738 PRO A N 1
ATOM 5651 C CA . PRO A 1 738 ? -21.931 29.872 19.069 1.00 64.56 738 PRO A CA 1
ATOM 5652 C C . PRO A 1 738 ? -20.920 30.480 20.051 1.00 64.56 738 PRO A C 1
ATOM 5654 O O . PRO A 1 738 ? -20.267 31.461 19.710 1.00 64.56 738 PRO A O 1
ATOM 5657 N N . GLU A 1 739 ? -20.743 29.882 21.234 1.00 72.69 739 GLU A N 1
ATOM 5658 C CA . GLU A 1 739 ? -19.793 30.335 22.254 1.00 72.69 739 GLU A CA 1
ATOM 5659 C C . GLU A 1 739 ? -18.966 29.167 22.825 1.00 72.69 739 GLU A C 1
ATOM 5661 O O . GLU A 1 739 ? -19.454 28.029 22.877 1.00 72.69 739 GLU A O 1
ATOM 5666 N N . PRO A 1 740 ? -17.717 29.414 23.275 1.00 73.12 740 PRO A N 1
ATOM 5667 C CA . PRO A 1 740 ? -16.934 28.428 24.011 1.00 73.12 740 PRO A CA 1
ATOM 5668 C C . PRO A 1 740 ? -17.676 27.948 25.263 1.00 73.12 740 PRO A C 1
ATOM 5670 O O . PRO A 1 740 ? -17.986 28.727 26.161 1.00 73.12 740 PRO A O 1
ATOM 5673 N N . VAL A 1 741 ? -17.922 26.642 25.353 1.00 75.62 741 VAL A N 1
ATOM 5674 C CA . VAL A 1 741 ? -18.589 26.034 26.510 1.00 75.62 741 VAL A CA 1
ATOM 5675 C C . VAL A 1 741 ? -17.540 25.548 27.506 1.00 75.62 741 VAL A C 1
ATOM 5677 O O . VAL A 1 741 ? -16.685 24.724 27.169 1.00 75.62 741 VAL A O 1
ATOM 5680 N N . LEU A 1 742 ? -17.615 26.023 28.753 1.00 74.81 742 LEU A N 1
ATOM 5681 C CA . LEU A 1 742 ? -16.785 25.503 29.837 1.00 74.81 742 LEU A CA 1
ATOM 5682 C C . LEU A 1 742 ? -17.242 24.085 30.201 1.00 74.81 742 LEU A C 1
ATOM 5684 O O . LEU A 1 742 ? -18.318 23.888 30.761 1.00 74.81 742 LEU A O 1
ATOM 5688 N N . LEU A 1 743 ? -16.396 23.095 29.928 1.00 68.00 743 LEU A N 1
ATOM 5689 C CA . LEU A 1 743 ? -16.607 21.727 30.391 1.00 68.00 743 LEU A CA 1
ATOM 5690 C C . LEU A 1 743 ? -16.088 21.608 31.826 1.00 68.00 743 LEU A C 1
ATOM 5692 O O . LEU A 1 743 ? -14.874 21.603 32.046 1.00 68.00 743 LEU A O 1
ATOM 5696 N N . LYS A 1 744 ? -16.976 21.495 32.822 1.00 59.97 744 LYS A N 1
ATOM 5697 C CA . LYS A 1 744 ? -16.530 21.139 34.177 1.00 59.97 744 LYS A CA 1
ATOM 5698 C C . LYS A 1 744 ? -15.925 19.730 34.132 1.00 59.97 744 LYS A C 1
ATOM 5700 O O . LYS A 1 744 ? -16.454 18.845 33.468 1.00 59.97 744 LYS A O 1
ATOM 5705 N N . ILE A 1 745 ? -14.848 19.485 34.882 1.00 49.97 745 ILE A N 1
ATOM 5706 C CA . ILE A 1 745 ? -14.179 18.165 35.002 1.00 49.97 745 ILE A CA 1
ATOM 5707 C C . ILE A 1 745 ? -15.144 17.027 35.420 1.00 49.97 745 ILE A C 1
ATOM 5709 O O . ILE A 1 745 ? -14.844 15.845 35.236 1.00 49.97 745 ILE A O 1
ATOM 5713 N N . LEU A 1 746 ? -16.303 17.374 35.989 1.00 42.44 746 LEU A N 1
ATOM 5714 C CA . LEU A 1 746 ? -17.378 16.457 36.378 1.00 42.44 746 LEU A CA 1
ATOM 5715 C C . LEU A 1 746 ? -18.533 16.374 35.357 1.00 42.44 746 LEU A C 1
ATOM 5717 O O . LEU A 1 746 ? -19.292 15.416 35.427 1.00 42.44 746 LEU A O 1
ATOM 5721 N N . ASP A 1 747 ? -18.616 17.308 34.400 1.00 37.62 747 ASP A N 1
ATOM 5722 C CA . ASP A 1 747 ? -19.643 17.380 33.342 1.00 37.62 747 ASP A CA 1
ATOM 5723 C C . ASP A 1 747 ? -19.180 16.773 32.006 1.00 37.62 747 ASP A C 1
ATOM 5725 O O . ASP A 1 747 ? -19.969 16.625 31.072 1.00 37.62 747 ASP A O 1
ATOM 5729 N N . SER A 1 748 ? -17.910 16.363 31.883 1.00 38.00 748 SER A N 1
ATOM 5730 C CA . SER A 1 748 ? -17.578 15.333 30.895 1.00 38.00 748 SER A CA 1
ATOM 5731 C C . SER A 1 748 ? -18.422 14.106 31.244 1.00 38.00 748 SER A C 1
ATOM 5733 O O . SER A 1 748 ? -18.347 13.707 32.410 1.00 38.00 748 SER A O 1
ATOM 5735 N N . PRO A 1 749 ? -19.187 13.491 30.320 1.00 39.03 749 PRO A N 1
ATOM 5736 C CA . PRO A 1 749 ? -19.879 12.248 30.618 1.00 39.03 749 PRO A CA 1
ATOM 5737 C C . PRO A 1 749 ? -18.810 11.237 31.015 1.00 39.03 749 PRO A C 1
ATOM 5739 O O . PRO A 1 749 ? -18.113 10.684 30.166 1.00 39.03 749 PRO A O 1
ATOM 5742 N N . LYS A 1 750 ? -18.618 11.057 32.322 1.00 46.25 750 LYS A N 1
ATOM 5743 C CA . LYS A 1 750 ? -17.839 9.952 32.840 1.00 46.25 750 LYS A CA 1
ATOM 5744 C C . LYS A 1 750 ? -18.762 8.774 32.588 1.00 46.25 750 LYS A C 1
ATOM 5746 O O . LYS A 1 750 ? -19.823 8.732 33.218 1.00 46.25 750 LYS A O 1
ATOM 5751 N N . PRO A 1 751 ? -18.458 7.893 31.617 1.00 46.88 751 PRO A N 1
ATOM 5752 C CA . PRO A 1 751 ? -19.233 6.671 31.486 1.00 46.88 751 PRO A CA 1
ATOM 5753 C C . PRO A 1 751 ? -19.310 6.049 32.888 1.00 46.88 751 PRO A C 1
ATOM 5755 O O . PRO A 1 751 ? -18.311 6.137 33.613 1.00 46.88 751 PRO A O 1
ATOM 5758 N N . PRO A 1 752 ? -20.468 5.514 33.326 1.00 47.00 752 PRO A N 1
ATOM 5759 C CA . PRO A 1 752 ? -20.531 4.819 34.605 1.00 47.00 752 PRO A CA 1
ATOM 5760 C C . PRO A 1 752 ? -19.373 3.830 34.615 1.00 47.00 752 PRO A C 1
ATOM 5762 O O . PRO A 1 752 ? -19.281 2.992 33.718 1.00 47.00 752 PRO A O 1
ATOM 5765 N N . CYS A 1 753 ? -18.423 4.035 35.533 1.00 55.59 753 CYS A N 1
ATOM 5766 C CA . CYS A 1 753 ? -17.147 3.340 35.467 1.00 55.59 753 CYS A CA 1
ATOM 5767 C C . CYS A 1 753 ? -17.460 1.842 35.504 1.00 55.59 753 CYS A C 1
ATOM 5769 O O . CYS A 1 753 ? -18.116 1.419 36.459 1.00 55.59 753 CYS A O 1
ATOM 5771 N N . PRO A 1 754 ? -17.070 1.050 34.488 1.00 57.44 754 PRO A N 1
ATOM 5772 C CA . PRO A 1 754 ? -17.459 -0.354 34.404 1.00 57.44 754 PRO A CA 1
ATOM 5773 C C . PRO A 1 754 ? -17.136 -1.147 35.674 1.00 57.44 754 PRO A C 1
ATOM 5775 O O . PRO A 1 754 ? -17.871 -2.059 36.026 1.00 57.44 754 PRO A O 1
ATOM 5778 N N . THR A 1 755 ? -16.118 -0.719 36.429 1.00 59.03 755 THR A N 1
ATOM 5779 C CA . THR A 1 755 ? -15.818 -1.129 37.815 1.00 59.03 755 THR A CA 1
ATOM 5780 C C . THR A 1 755 ? -17.032 -1.249 38.743 1.00 59.03 755 THR A C 1
ATOM 5782 O O . THR A 1 755 ? -17.033 -2.097 39.626 1.00 59.03 755 THR A O 1
ATOM 5785 N N . LEU A 1 756 ? -18.062 -0.413 38.571 1.00 56.69 756 LEU A N 1
ATOM 5786 C CA . LEU A 1 756 ? -19.298 -0.442 39.362 1.00 56.69 756 LEU A CA 1
ATOM 5787 C C . LEU A 1 756 ? -20.125 -1.711 39.114 1.00 56.69 756 LEU A C 1
ATOM 5789 O O . LEU A 1 756 ? -20.880 -2.121 39.988 1.00 56.69 756 LEU A O 1
ATOM 5793 N N . TYR A 1 757 ? -19.963 -2.333 37.946 1.00 58.44 757 TYR A N 1
ATOM 5794 C CA . TYR A 1 757 ? -20.631 -3.576 37.559 1.00 58.44 757 TYR A CA 1
ATOM 5795 C C . TYR A 1 757 ? -19.792 -4.822 37.877 1.00 58.44 757 TYR A C 1
ATOM 5797 O O . TYR A 1 757 ? -20.290 -5.939 37.758 1.00 58.44 757 TYR A O 1
ATOM 5805 N N . PHE A 1 758 ? -18.531 -4.650 38.288 1.00 61.78 758 PHE A N 1
ATOM 5806 C CA . PHE A 1 758 ? -17.664 -5.740 38.728 1.00 61.78 758 PHE A CA 1
ATOM 5807 C C . PHE A 1 758 ? -17.571 -5.734 40.255 1.00 61.78 758 PHE A C 1
ATOM 5809 O O . PHE A 1 758 ? -16.763 -5.023 40.856 1.00 61.78 758 PHE A O 1
ATOM 5816 N N . THR A 1 759 ? -18.418 -6.537 40.890 1.00 55.66 759 THR A N 1
ATOM 5817 C CA . THR A 1 759 ? -18.404 -6.740 42.339 1.00 55.66 759 THR A CA 1
ATOM 5818 C C . THR A 1 759 ? -17.539 -7.948 42.688 1.00 55.66 759 THR A C 1
ATOM 5820 O O . THR A 1 759 ? -17.756 -9.041 42.163 1.00 55.66 759 THR A O 1
ATOM 5823 N N . SER A 1 760 ? -16.590 -7.789 43.612 1.00 54.94 760 SER A N 1
ATOM 5824 C CA . SER A 1 760 ? -16.119 -8.932 44.397 1.00 54.94 760 SER A CA 1
ATOM 5825 C C . SER A 1 760 ? -17.255 -9.360 45.338 1.00 54.94 760 SER A C 1
ATOM 5827 O O . SER A 1 760 ? -18.175 -8.585 45.602 1.00 54.94 760 SER A O 1
ATOM 5829 N N . THR A 1 761 ? -17.179 -10.554 45.926 1.00 47.81 761 THR A N 1
ATOM 5830 C CA . THR A 1 761 ? -18.115 -10.999 46.978 1.00 47.81 761 THR A CA 1
ATOM 5831 C C . THR A 1 761 ? -18.238 -10.031 48.173 1.00 47.81 761 THR A C 1
ATOM 5833 O O . THR A 1 761 ? -19.095 -10.254 49.022 1.00 47.81 761 THR A O 1
ATOM 5836 N N . LYS A 1 762 ? -17.377 -9.000 48.291 1.00 49.97 762 LYS A N 1
ATOM 5837 C CA . LYS A 1 762 ? -17.298 -8.073 49.434 1.00 49.97 762 LYS A CA 1
ATOM 5838 C C . LYS A 1 762 ? -17.013 -6.590 49.076 1.00 49.97 762 LYS A C 1
ATOM 5840 O O . LYS A 1 762 ? -16.806 -5.798 49.994 1.00 49.97 762 LYS A O 1
ATOM 5845 N N . GLY A 1 763 ? -17.041 -6.174 47.798 1.00 58.22 763 GLY A N 1
ATOM 5846 C CA . GLY A 1 763 ? -16.811 -4.766 47.414 1.00 58.22 763 GLY A CA 1
ATOM 5847 C C . GLY A 1 763 ? -16.612 -4.482 45.914 1.00 58.22 763 GLY A C 1
ATOM 5848 O O . GLY A 1 763 ? -16.778 -5.364 45.074 1.00 58.22 763 GLY A O 1
ATOM 5849 N N . PHE A 1 764 ? -16.250 -3.238 45.567 1.00 60.88 764 PHE A N 1
ATOM 5850 C CA . PHE A 1 764 ? -15.993 -2.801 44.180 1.00 60.88 764 PHE A CA 1
ATOM 5851 C C . PHE A 1 764 ? -14.531 -3.023 43.761 1.00 60.88 764 PHE A C 1
ATOM 5853 O O . PHE A 1 764 ? -13.608 -2.822 44.559 1.00 60.88 764 PHE A O 1
ATOM 5860 N N . ILE A 1 765 ? -14.322 -3.385 42.492 1.00 68.62 765 ILE A N 1
ATOM 5861 C CA . ILE A 1 765 ? -12.997 -3.600 41.889 1.00 68.62 765 ILE A CA 1
ATOM 5862 C C . ILE A 1 765 ? -12.512 -2.314 41.216 1.00 68.62 765 ILE A C 1
ATOM 5864 O O . ILE A 1 765 ? -13.255 -1.704 40.463 1.00 68.62 765 ILE A O 1
ATOM 5868 N N . ALA A 1 766 ? -11.259 -1.911 41.424 1.00 69.56 766 ALA A N 1
ATOM 5869 C CA . ALA A 1 766 ? -10.664 -0.727 40.803 1.00 69.56 766 ALA A CA 1
ATOM 5870 C C . ALA A 1 766 ? -9.208 -0.966 40.374 1.00 69.56 766 ALA A C 1
ATOM 5872 O O . ALA A 1 766 ? -8.526 -1.847 40.907 1.00 69.56 766 ALA A O 1
ATOM 5873 N N . LYS A 1 767 ? -8.700 -0.148 39.440 1.00 67.25 767 LYS A N 1
ATOM 5874 C CA . LYS A 1 767 ? -7.261 -0.112 39.135 1.00 67.25 767 LYS A CA 1
ATOM 5875 C C . LYS A 1 767 ? -6.477 0.339 40.367 1.00 67.25 767 LYS A C 1
ATOM 5877 O O . LYS A 1 767 ? -6.862 1.298 41.037 1.00 67.25 767 LYS A O 1
ATOM 5882 N N . LYS A 1 768 ? -5.371 -0.344 40.648 1.00 65.31 768 LYS A N 1
ATOM 5883 C CA . LYS A 1 768 ? -4.398 0.079 41.654 1.00 65.31 768 LYS A CA 1
ATOM 5884 C C . LYS A 1 768 ? -3.599 1.235 41.042 1.00 65.31 768 LYS A C 1
ATOM 5886 O O . LYS A 1 768 ? -2.837 1.016 40.106 1.00 65.31 768 LYS A O 1
ATOM 5891 N N . THR A 1 769 ? -3.885 2.453 41.499 1.00 56.97 769 THR A N 1
ATOM 5892 C CA . THR A 1 769 ? -3.133 3.675 41.162 1.00 56.97 769 THR A CA 1
ATOM 5893 C C . THR A 1 769 ? -1.736 3.643 41.737 1.00 56.97 769 THR A C 1
ATOM 5895 O O . THR A 1 769 ? -1.643 3.239 42.923 1.00 56.97 769 THR A O 1
#

Mean predicted aligned error: 15.0 Å